Protein AF-0000000082218417 (afdb_homodimer)

Structure (mmCIF, N/CA/C/O backbone):
data_AF-0000000082218417-model_v1
#
loop_
_entity.id
_entity.type
_entity.pdbx_description
1 polymer 'FBD domain'
#
loop_
_atom_site.group_PDB
_atom_site.id
_atom_site.type_symbol
_atom_site.label_atom_id
_atom_site.label_alt_id
_atom_site.label_comp_id
_atom_site.label_asym_id
_atom_site.label_entity_id
_atom_site.label_seq_id
_atom_site.pdbx_PDB_ins_code
_atom_site.Cartn_x
_atom_site.Cartn_y
_atom_site.Cartn_z
_atom_site.occupancy
_atom_site.B_iso_or_equiv
_atom_site.auth_seq_id
_atom_site.auth_comp_id
_atom_site.auth_asym_id
_atom_site.auth_atom_id
_atom_site.pdbx_PDB_model_num
ATOM 1 N N . MET A 1 1 ? -57.031 13.289 -35.5 1 24.8 1 MET A N 1
ATOM 2 C CA . MET A 1 1 ? -57.188 12.453 -34.312 1 24.8 1 MET A CA 1
ATOM 3 C C . MET A 1 1 ? -55.875 11.711 -34 1 24.8 1 MET A C 1
ATOM 5 O O . MET A 1 1 ? -55.656 10.617 -34.531 1 24.8 1 MET A O 1
ATOM 9 N N . GLU A 1 2 ? -54.656 12.328 -33.906 1 25.5 2 GLU A N 1
ATOM 10 C CA . GLU A 1 2 ? -53.219 12.023 -33.969 1 25.5 2 GLU A CA 1
ATOM 11 C C . GLU A 1 2 ? -52.781 11.312 -32.688 1 25.5 2 GLU A C 1
ATOM 13 O O . GLU A 1 2 ? -52.75 11.922 -31.609 1 25.5 2 GLU A O 1
ATOM 18 N N . GLN A 1 3 ? -53.156 10.023 -32.406 1 28.62 3 GLN A N 1
ATOM 19 C CA . GLN A 1 3 ? -52.812 9.117 -31.312 1 28.62 3 GLN A CA 1
ATOM 20 C C . GLN A 1 3 ? -51.281 8.969 -31.188 1 28.62 3 GLN A C 1
ATOM 22 O O . GLN A 1 3 ? -50.656 8.273 -32 1 28.62 3 GLN A O 1
ATOM 27 N N . LYS A 1 4 ? -50.562 10.062 -30.766 1 30.03 4 LYS A N 1
ATOM 28 C CA . LYS A 1 4 ? -49.125 10.117 -30.547 1 30.03 4 LYS A CA 1
ATOM 29 C C . LYS A 1 4 ? -48.656 8.961 -29.656 1 30.03 4 LYS A C 1
ATOM 31 O O . LYS A 1 4 ? -49.156 8.797 -28.547 1 30.03 4 LYS A O 1
ATOM 36 N N . PHE A 1 5 ? -48.062 7.816 -30.172 1 25.52 5 PHE A N 1
ATOM 37 C CA . PHE A 1 5 ? -47.5 6.605 -29.609 1 25.52 5 PHE A CA 1
ATOM 38 C C . PHE A 1 5 ? -46.5 6.945 -28.484 1 25.52 5 PHE A C 1
ATOM 40 O O . PHE A 1 5 ? -45.438 7.492 -28.734 1 25.52 5 PHE A O 1
ATOM 47 N N . LYS A 1 6 ? -46.906 7.457 -27.25 1 28.84 6 LYS A N 1
ATOM 48 C CA . LYS A 1 6 ? -46.312 7.629 -25.922 1 28.84 6 LYS A CA 1
ATOM 49 C C . LYS A 1 6 ? -45.5 6.406 -25.531 1 28.84 6 LYS A C 1
ATOM 51 O O . LYS A 1 6 ? -45.875 5.68 -24.609 1 28.84 6 LYS A O 1
ATOM 56 N N . THR A 1 7 ? -45 5.523 -26.375 1 29.89 7 THR A N 1
ATOM 57 C CA . THR A 1 7 ? -44.25 4.289 -26.125 1 29.89 7 THR A CA 1
ATOM 58 C C . THR A 1 7 ? -42.969 4.57 -25.344 1 29.89 7 THR A C 1
ATOM 60 O O . THR A 1 7 ? -42.281 3.643 -24.922 1 29.89 7 THR A O 1
ATOM 63 N N . ASP A 1 8 ? -42.219 5.668 -25.5 1 31.23 8 ASP A N 1
ATOM 64 C CA . ASP A 1 8 ? -40.75 5.867 -25.406 1 31.23 8 ASP A CA 1
ATOM 65 C C . ASP A 1 8 ? -40.281 5.863 -23.953 1 31.23 8 ASP A C 1
ATOM 67 O O . ASP A 1 8 ? -39.094 5.738 -23.688 1 31.23 8 ASP A O 1
ATOM 71 N N . ALA A 1 9 ? -40.844 6.617 -23.094 1 34.03 9 ALA A N 1
ATOM 72 C CA . ALA A 1 9 ? -40.281 7.102 -21.828 1 34.03 9 ALA A CA 1
ATOM 73 C C . ALA A 1 9 ? -40.031 5.949 -20.859 1 34.03 9 ALA A C 1
ATOM 75 O O . ALA A 1 9 ? -39.281 6.09 -19.906 1 34.03 9 ALA A O 1
ATOM 76 N N . MET A 1 10 ? -40.906 4.965 -20.703 1 33.59 10 MET A N 1
ATOM 77 C CA . MET A 1 10 ? -40.969 4.051 -19.562 1 33.59 10 MET A CA 1
ATOM 78 C C . MET A 1 10 ? -39.812 3.047 -19.625 1 33.59 10 MET A C 1
ATOM 80 O O . MET A 1 10 ? -39.875 1.979 -19.016 1 33.59 10 MET A O 1
ATOM 84 N N . ASN A 1 11 ? -39 3.033 -20.594 1 35.34 11 ASN A N 1
ATOM 85 C CA . ASN A 1 11 ? -37.938 2.027 -20.531 1 35.34 11 ASN A CA 1
ATOM 86 C C . ASN A 1 11 ? -37.344 1.917 -19.125 1 35.34 11 ASN A C 1
ATOM 88 O O . ASN A 1 11 ? -36.562 2.76 -18.703 1 35.34 11 ASN A O 1
ATOM 92 N N . GLU A 1 12 ? -38.125 1.544 -18.188 1 38.75 12 GLU A N 1
ATOM 93 C CA . GLU A 1 12 ? -37.938 1.22 -16.781 1 38.75 12 GLU A CA 1
ATOM 94 C C . GLU A 1 12 ? -36.594 0.548 -16.531 1 38.75 12 GLU A C 1
ATOM 96 O O . GLU A 1 12 ? -36.25 -0.435 -17.203 1 38.75 12 GLU A O 1
ATOM 101 N N . ASP A 1 13 ? -35.562 1.239 -16.297 1 44.47 13 ASP A N 1
ATOM 102 C CA . ASP A 1 13 ? -34.281 0.757 -15.859 1 44.47 13 ASP A CA 1
ATOM 103 C C . ASP A 1 13 ? -34.406 -0.508 -15.016 1 44.47 13 ASP A C 1
ATOM 105 O O . ASP A 1 13 ? -34.688 -0.434 -13.812 1 44.47 13 ASP A O 1
ATOM 109 N N . ARG A 1 14 ? -35.031 -1.598 -15.516 1 49.56 14 ARG A N 1
ATOM 110 C CA . ARG A 1 14 ? -35.188 -2.939 -14.969 1 49.56 14 ARG A CA 1
ATOM 111 C C . ARG A 1 14 ? -33.938 -3.373 -14.195 1 49.56 14 ARG A C 1
ATOM 113 O O . ARG A 1 14 ? -34.031 -4.195 -13.281 1 49.56 14 ARG A O 1
ATOM 120 N N . ILE A 1 15 ? -32.875 -2.977 -14.625 1 54.5 15 ILE A N 1
ATOM 121 C CA . ILE A 1 15 ? -31.656 -3.438 -13.969 1 54.5 15 ILE A CA 1
ATOM 122 C C . ILE A 1 15 ? -31.547 -2.816 -12.578 1 54.5 15 ILE A C 1
ATOM 124 O O . ILE A 1 15 ? -31.125 -3.477 -11.625 1 54.5 15 ILE A O 1
ATOM 128 N N . SER A 1 16 ? -32.094 -1.585 -12.469 1 54.25 16 SER A N 1
ATOM 129 C CA . SER A 1 16 ? -32.031 -0.884 -11.188 1 54.25 16 SER A CA 1
ATOM 130 C C . SER A 1 16 ? -32.938 -1.529 -10.148 1 54.25 16 SER A C 1
ATOM 132 O O . SER A 1 16 ? -32.719 -1.353 -8.945 1 54.25 16 SER A O 1
ATOM 134 N N . ASP A 1 17 ? -33.906 -2.381 -10.664 1 57.41 17 ASP A N 1
ATOM 135 C CA . ASP A 1 17 ? -34.812 -2.998 -9.711 1 57.41 17 ASP A CA 1
ATOM 136 C C . ASP A 1 17 ? -34.344 -4.383 -9.297 1 57.41 17 ASP A C 1
ATOM 138 O O . ASP A 1 17 ? -35 -5.082 -8.531 1 57.41 17 ASP A O 1
ATOM 142 N N . LEU A 1 18 ? -33.281 -4.762 -9.828 1 57.91 18 LEU A N 1
ATOM 143 C CA . LEU A 1 18 ? -32.75 -6.07 -9.461 1 57.91 18 LEU A CA 1
ATOM 144 C C . LEU A 1 18 ? -32.188 -6.047 -8.047 1 57.91 18 LEU A C 1
ATOM 146 O O . LEU A 1 18 ? -31.688 -5.016 -7.59 1 57.91 18 LEU A O 1
ATOM 150 N N . PRO A 1 19 ? -32.562 -7.266 -7.348 1 63.53 19 PRO A N 1
ATOM 151 C CA . PRO A 1 19 ? -31.953 -7.348 -6.012 1 63.53 19 PRO A CA 1
ATOM 152 C C . PRO A 1 19 ? -30.453 -7.09 -6.02 1 63.53 19 PRO A C 1
ATOM 154 O O . PRO A 1 19 ? -29.781 -7.387 -7.008 1 63.53 19 PRO A O 1
ATOM 157 N N . ASP A 1 20 ? -29.984 -6.477 -4.965 1 66.56 20 ASP A N 1
ATOM 158 C CA . ASP A 1 20 ? -28.578 -6.09 -4.824 1 66.56 20 ASP A CA 1
ATOM 159 C C . ASP A 1 20 ? -27.656 -7.273 -5.098 1 66.56 20 ASP A C 1
ATOM 161 O O . ASP A 1 20 ? -26.609 -7.113 -5.727 1 66.56 20 ASP A O 1
ATOM 165 N N . ALA A 1 21 ? -28.156 -8.438 -4.703 1 66.5 21 ALA A N 1
ATOM 166 C CA . ALA A 1 21 ? -27.312 -9.617 -4.875 1 66.5 21 ALA A CA 1
ATOM 167 C C . ALA A 1 21 ? -27.094 -9.93 -6.352 1 66.5 21 ALA A C 1
ATOM 169 O O . ALA A 1 21 ? -26 -10.305 -6.758 1 66.5 21 ALA A O 1
ATOM 170 N N . LEU A 1 22 ? -28.094 -9.797 -7.016 1 63 22 LEU A N 1
ATOM 171 C CA . LEU A 1 22 ? -28 -10.086 -8.445 1 63 22 LEU A CA 1
ATOM 172 C C . LEU A 1 22 ? -27.203 -9 -9.164 1 63 22 LEU A C 1
ATOM 174 O O . LEU A 1 22 ? -26.406 -9.297 -10.055 1 63 22 LEU A O 1
ATOM 178 N N . LEU A 1 23 ? -27.484 -7.812 -8.797 1 66.75 23 LEU A N 1
ATOM 179 C CA . LEU A 1 23 ? -26.75 -6.707 -9.406 1 66.75 23 LEU A CA 1
ATOM 180 C C . LEU A 1 23 ? -25.25 -6.84 -9.148 1 66.75 23 LEU A C 1
ATOM 182 O O . LEU A 1 23 ? -24.438 -6.586 -10.039 1 66.75 23 LEU A O 1
ATOM 186 N N . LEU A 1 24 ? -25.016 -7.344 -8.039 1 67.69 24 LEU A N 1
ATOM 187 C CA . LEU A 1 24 ? -23.625 -7.543 -7.668 1 67.69 24 LEU A CA 1
ATOM 188 C C . LEU A 1 24 ? -22.984 -8.617 -8.531 1 67.69 24 LEU A C 1
ATOM 190 O O . LEU A 1 24 ? -21.812 -8.492 -8.93 1 67.69 24 LEU A O 1
ATOM 194 N N . HIS A 1 25 ? -23.75 -9.578 -8.836 1 66.94 25 HIS A N 1
ATOM 195 C CA . HIS A 1 25 ? -23.25 -10.656 -9.68 1 66.94 25 HIS A CA 1
ATOM 196 C C . HIS A 1 25 ? -22.969 -10.156 -11.094 1 66.94 25 HIS A C 1
ATOM 198 O O . HIS A 1 25 ? -21.953 -10.516 -11.695 1 66.94 25 HIS A O 1
ATOM 204 N N . ILE A 1 26 ? -23.797 -9.32 -11.523 1 61 26 ILE A N 1
ATOM 205 C CA . ILE A 1 26 ? -23.656 -8.758 -12.867 1 61 26 ILE A CA 1
ATOM 206 C C . ILE A 1 26 ? -22.438 -7.832 -12.906 1 61 26 ILE A C 1
ATOM 208 O O . ILE A 1 26 ? -21.609 -7.922 -13.812 1 61 26 ILE A O 1
ATOM 212 N N . LEU A 1 27 ? -22.422 -7.09 -11.906 1 69.94 27 LEU A N 1
ATOM 213 C CA . LEU A 1 27 ? -21.359 -6.094 -11.883 1 69.94 27 LEU A CA 1
ATOM 214 C C . LEU A 1 27 ? -20 -6.758 -11.695 1 69.94 27 LEU A C 1
ATOM 216 O O . LEU A 1 27 ? -18.984 -6.262 -12.195 1 69.94 27 LEU A O 1
ATOM 220 N N . SER A 1 28 ? -20.062 -7.953 -11.102 1 67.75 28 SER A N 1
ATOM 221 C CA . SER A 1 28 ? -18.828 -8.664 -10.836 1 67.75 28 SER A CA 1
ATOM 222 C C . SER A 1 28 ? -18.25 -9.258 -12.117 1 67.75 28 SER A C 1
ATOM 224 O O . SER A 1 28 ? -17.047 -9.562 -12.18 1 67.75 28 SER A O 1
ATOM 226 N N . SER A 1 29 ? -19.078 -9.359 -13.031 1 65.19 29 SER A N 1
ATOM 227 C CA . SER A 1 29 ? -18.641 -9.938 -14.297 1 65.19 29 SER A CA 1
ATOM 228 C C . SER A 1 29 ? -18.078 -8.875 -15.234 1 65.19 29 SER A C 1
ATOM 230 O O . SER A 1 29 ? -17.484 -9.195 -16.25 1 65.19 29 SER A O 1
ATOM 232 N N . LEU A 1 30 ? -18.25 -7.641 -14.891 1 63.47 30 LEU A N 1
ATOM 233 C CA . LEU A 1 30 ? -17.797 -6.523 -15.719 1 63.47 30 LEU A CA 1
ATOM 234 C C . LEU A 1 30 ? -16.438 -6.035 -15.258 1 63.47 30 LEU A C 1
ATOM 236 O O . LEU A 1 30 ? -16.062 -6.203 -14.094 1 63.47 30 LEU A O 1
ATOM 240 N N . PRO A 1 31 ? -15.734 -5.598 -16.422 1 65.56 31 PRO A N 1
ATOM 241 C CA . PRO A 1 31 ? -14.562 -4.863 -15.953 1 65.56 31 PRO A CA 1
ATOM 242 C C . PRO A 1 31 ? -14.914 -3.791 -14.93 1 65.56 31 PRO A C 1
ATOM 244 O O . PRO A 1 31 ? -15.969 -3.162 -15.023 1 65.56 31 PRO A O 1
ATOM 247 N N . THR A 1 32 ? -14.086 -3.742 -13.93 1 74.31 32 THR A N 1
ATOM 248 C CA . THR A 1 32 ? -14.391 -2.91 -12.766 1 74.31 32 THR A CA 1
ATOM 249 C C . THR A 1 32 ? -14.711 -1.48 -13.195 1 74.31 32 THR A C 1
ATOM 251 O O . THR A 1 32 ? -15.617 -0.851 -12.648 1 74.31 32 THR A O 1
ATOM 254 N N . GLU A 1 33 ? -14 -1.04 -14.18 1 69.69 33 GLU A N 1
ATOM 255 C CA . GLU A 1 33 ? -14.234 0.326 -14.633 1 69.69 33 GLU A CA 1
ATOM 256 C C . GLU A 1 33 ? -15.664 0.496 -15.156 1 69.69 33 GLU A C 1
ATOM 258 O O . GLU A 1 33 ? -16.281 1.535 -14.938 1 69.69 33 GLU A O 1
ATOM 263 N N . ASN A 1 34 ? -16.078 -0.517 -15.805 1 66.75 34 ASN A N 1
ATOM 264 C CA . ASN A 1 34 ? -17.438 -0.494 -16.312 1 66.75 34 ASN A CA 1
ATOM 265 C C . ASN A 1 34 ? -18.453 -0.563 -15.172 1 66.75 34 ASN A C 1
ATOM 267 O O . ASN A 1 34 ? -19.516 0.064 -15.242 1 66.75 34 ASN A O 1
ATOM 271 N N . ALA A 1 35 ? -18.031 -1.313 -14.219 1 69 35 ALA A N 1
ATOM 272 C CA . ALA A 1 35 ? -18.922 -1.4 -13.055 1 69 35 ALA A CA 1
ATOM 273 C C . ALA A 1 35 ? -19.062 -0.044 -12.367 1 69 35 ALA A C 1
ATOM 275 O O . ALA A 1 35 ? -20.156 0.358 -11.992 1 69 35 ALA A O 1
ATOM 276 N N . ILE A 1 36 ? -17.984 0.648 -12.25 1 68.25 36 ILE A N 1
ATOM 277 C CA . ILE A 1 36 ? -17.969 1.965 -11.625 1 68.25 36 ILE A CA 1
ATOM 278 C C . ILE A 1 36 ? -18.812 2.939 -12.445 1 68.25 36 ILE A C 1
ATOM 280 O O . ILE A 1 36 ? -19.547 3.758 -11.891 1 68.25 36 ILE A O 1
ATOM 284 N N . ALA A 1 37 ? -18.641 2.775 -13.711 1 65.75 37 ALA A N 1
ATOM 285 C CA . ALA A 1 37 ? -19.344 3.672 -14.625 1 65.75 37 ALA A CA 1
ATOM 286 C C . ALA A 1 37 ? -20.859 3.557 -14.445 1 65.75 37 ALA A C 1
ATOM 288 O O . ALA A 1 37 ? -21.594 4.5 -14.742 1 65.75 37 ALA A O 1
ATOM 289 N N . THR A 1 38 ? -21.312 2.461 -13.992 1 62.81 38 THR A N 1
ATOM 290 C CA . THR A 1 38 ? -22.734 2.27 -13.797 1 62.81 38 THR A CA 1
ATOM 291 C C . THR A 1 38 ? -23.25 3.131 -12.641 1 62.81 38 THR A C 1
ATOM 293 O O . THR A 1 38 ? -24.469 3.289 -12.469 1 62.81 38 THR A O 1
ATOM 296 N N . SER A 1 39 ? -22.234 3.695 -11.906 1 64.25 39 SER A N 1
ATOM 297 C CA . SER A 1 39 ? -22.625 4.508 -10.758 1 64.25 39 SER A CA 1
ATOM 298 C C . SER A 1 39 ? -23.438 5.727 -11.195 1 64.25 39 SER A C 1
ATOM 300 O O . SER A 1 39 ? -24.156 6.316 -10.398 1 64.25 39 SER A O 1
ATOM 302 N N . VAL A 1 40 ? -23.219 6.074 -12.453 1 60.47 40 VAL A N 1
ATOM 303 C CA . VAL A 1 40 ? -23.922 7.246 -12.984 1 60.47 40 VAL A CA 1
ATOM 304 C C . VAL A 1 40 ? -25.391 6.922 -13.188 1 60.47 40 VAL A C 1
ATOM 306 O O . VAL A 1 40 ? -26.234 7.82 -13.227 1 60.47 40 VAL A O 1
ATOM 309 N N . LEU A 1 41 ? -25.719 5.66 -13.312 1 57.62 41 LEU A N 1
ATOM 310 C CA . LEU A 1 41 ? -27.078 5.254 -13.664 1 57.62 41 LEU A CA 1
ATOM 311 C C . LEU A 1 41 ? -28.031 5.512 -12.508 1 57.62 41 LEU A C 1
ATOM 313 O O . LEU A 1 41 ? -29.156 5.961 -12.719 1 57.62 41 LEU A O 1
ATOM 317 N N . SER A 1 42 ? -27.656 5.129 -11.289 1 60.62 42 SER A N 1
ATOM 318 C CA . SER A 1 42 ? -28.484 5.395 -10.117 1 60.62 42 SER A CA 1
ATOM 319 C C . SER A 1 42 ? -27.641 5.469 -8.844 1 60.62 42 SER A C 1
ATOM 321 O O . SER A 1 42 ? -26.484 5.023 -8.828 1 60.62 42 SER A O 1
ATOM 323 N N . ARG A 1 43 ? -28.047 6.137 -7.855 1 64.62 43 ARG A N 1
ATOM 324 C CA . ARG A 1 43 ? -27.406 6.242 -6.547 1 64.62 43 ARG A CA 1
ATOM 325 C C . ARG A 1 43 ? -27.156 4.859 -5.949 1 64.62 43 ARG A C 1
ATOM 327 O O . ARG A 1 43 ? -26.156 4.652 -5.25 1 64.62 43 ARG A O 1
ATOM 334 N N . ARG A 1 44 ? -28.062 4.016 -6.348 1 64.56 44 ARG A N 1
ATOM 335 C CA . ARG A 1 44 ? -27.953 2.654 -5.836 1 64.56 44 ARG A CA 1
ATOM 336 C C . ARG A 1 44 ? -26.688 1.974 -6.371 1 64.56 44 ARG A C 1
ATOM 338 O O . ARG A 1 44 ? -26 1.272 -5.633 1 64.56 44 ARG A O 1
ATOM 345 N N . TRP A 1 45 ? -26.484 2.404 -7.535 1 62.34 45 TRP A N 1
ATOM 346 C CA . TRP A 1 45 ? -25.359 1.771 -8.203 1 62.34 45 TRP A CA 1
ATOM 347 C C . TRP A 1 45 ? -24.031 2.262 -7.613 1 62.34 45 TRP A C 1
ATOM 349 O O . TRP A 1 45 ? -23.047 1.528 -7.598 1 62.34 45 TRP A O 1
ATOM 359 N N . ARG A 1 46 ? -24.016 3.371 -7.07 1 64.75 46 ARG A N 1
ATOM 360 C CA . ARG A 1 46 ? -22.812 3.961 -6.504 1 64.75 46 ARG A CA 1
ATOM 361 C C . ARG A 1 46 ? -22.344 3.176 -5.281 1 64.75 46 ARG A C 1
ATOM 363 O O . ARG A 1 46 ? -21.141 2.98 -5.09 1 64.75 46 ARG A O 1
ATOM 370 N N . SER A 1 47 ? -23.297 2.738 -4.676 1 70.75 47 SER A N 1
ATOM 371 C CA . SER A 1 47 ? -22.922 1.996 -3.477 1 70.75 47 SER A CA 1
ATOM 372 C C . SER A 1 47 ? -22.625 0.533 -3.797 1 70.75 47 SER A C 1
ATOM 374 O O . SER A 1 47 ? -21.859 -0.123 -3.096 1 70.75 47 SER A O 1
ATOM 376 N N . LEU A 1 48 ? -23.172 0.092 -4.848 1 71.56 48 LEU A N 1
ATOM 377 C CA . LEU A 1 48 ? -23.141 -1.341 -5.117 1 71.56 48 LEU A CA 1
ATOM 378 C C . LEU A 1 48 ? -21.75 -1.768 -5.602 1 71.56 48 LEU A C 1
ATOM 380 O O . LEU A 1 48 ? -21.281 -2.85 -5.254 1 71.56 48 LEU A O 1
ATOM 384 N N . TRP A 1 49 ? -21.203 -0.893 -6.262 1 73.38 49 TRP A N 1
ATOM 385 C CA . TRP A 1 49 ? -19.922 -1.342 -6.816 1 73.38 49 TRP A CA 1
ATOM 386 C C . TRP A 1 49 ? -18.875 -1.503 -5.723 1 73.38 49 TRP A C 1
ATOM 388 O O . TRP A 1 49 ? -17.969 -2.336 -5.832 1 73.38 49 TRP A O 1
ATOM 398 N N . THR A 1 50 ? -18.984 -0.734 -4.707 1 79.31 50 THR A N 1
ATOM 399 C CA . THR A 1 50 ? -18.016 -0.811 -3.617 1 79.31 50 THR A CA 1
ATOM 400 C C . THR A 1 50 ? -18.125 -2.15 -2.895 1 79.31 50 THR A C 1
ATOM 402 O O . THR A 1 50 ? -17.234 -2.523 -2.131 1 79.31 50 THR A O 1
ATOM 405 N N . MET A 1 51 ? -19.172 -2.92 -3.244 1 81.31 51 MET A N 1
ATOM 406 C CA . MET A 1 51 ? -19.422 -4.191 -2.576 1 81.31 51 MET A CA 1
ATOM 407 C C . MET A 1 51 ? -19.031 -5.363 -3.469 1 81.31 51 MET A C 1
ATOM 409 O O . MET A 1 51 ? -19.281 -6.523 -3.129 1 81.31 51 MET A O 1
ATOM 413 N N . LEU A 1 52 ? -18.359 -5.102 -4.523 1 82.88 52 LEU A N 1
ATOM 414 C CA . LEU A 1 52 ? -17.938 -6.148 -5.449 1 82.88 52 LEU A CA 1
ATOM 415 C C . LEU A 1 52 ? -16.812 -6.988 -4.852 1 82.88 52 LEU A C 1
ATOM 417 O O . LEU A 1 52 ? -15.773 -6.457 -4.477 1 82.88 52 LEU A O 1
ATOM 421 N N . PRO A 1 53 ? -17.062 -8.273 -4.781 1 86.69 53 PRO A N 1
ATOM 422 C CA . PRO A 1 53 ? -16 -9.109 -4.203 1 86.69 53 PRO A CA 1
ATOM 423 C C . PRO A 1 53 ? -14.867 -9.383 -5.18 1 86.69 53 PRO A C 1
ATOM 425 O O . PRO A 1 53 ? -13.766 -9.758 -4.766 1 86.69 53 PRO A O 1
ATOM 428 N N . LYS A 1 54 ? -15.188 -9.258 -6.469 1 88.94 54 LYS A N 1
ATOM 429 C CA . LYS A 1 54 ? -14.188 -9.477 -7.508 1 88.94 54 LYS A CA 1
ATOM 430 C C . LYS A 1 54 ? -13.898 -8.18 -8.273 1 88.94 54 LYS A C 1
ATOM 432 O O . LYS A 1 54 ? -14.812 -7.539 -8.781 1 88.94 54 LYS A O 1
ATOM 437 N N . LEU A 1 55 ? -12.617 -7.844 -8.312 1 89.81 55 LEU A N 1
ATOM 438 C CA . LEU A 1 55 ? -12.219 -6.629 -9.016 1 89.81 55 LEU A CA 1
ATOM 439 C C . LEU A 1 55 ? -11.25 -6.949 -10.148 1 89.81 55 LEU A C 1
ATOM 441 O O . LEU A 1 55 ? -10.375 -7.809 -10 1 89.81 55 LEU A O 1
ATOM 445 N N . LYS A 1 56 ? -11.5 -6.367 -11.297 1 89.5 56 LYS A N 1
ATOM 446 C CA . LYS A 1 56 ? -10.641 -6.543 -12.469 1 89.5 56 LYS A CA 1
ATOM 447 C C . LYS A 1 56 ? -10.312 -5.203 -13.117 1 89.5 56 LYS A C 1
ATOM 449 O O . LYS A 1 56 ? -11.219 -4.422 -13.43 1 89.5 56 LYS A O 1
ATOM 454 N N . PHE A 1 57 ? -9.016 -4.93 -13.281 1 89.56 57 PHE A N 1
ATOM 455 C CA . PHE A 1 57 ? -8.555 -3.707 -13.93 1 89.56 57 PHE A CA 1
ATOM 456 C C . PHE A 1 57 ? -7.633 -4.027 -15.102 1 89.56 57 PHE A C 1
ATOM 458 O O . PHE A 1 57 ? -6.812 -4.945 -15.016 1 89.56 57 PHE A O 1
ATOM 465 N N . ASP A 1 58 ? -7.785 -3.314 -16.172 1 87.06 58 ASP A N 1
ATOM 466 C CA . ASP A 1 58 ? -6.961 -3.479 -17.359 1 87.06 58 ASP A CA 1
ATOM 467 C C . ASP A 1 58 ? -6.512 -2.125 -17.906 1 87.06 58 ASP A C 1
ATOM 469 O O . ASP A 1 58 ? -7.336 -1.333 -18.375 1 87.06 58 ASP A O 1
ATOM 473 N N . SER A 1 59 ? -5.199 -1.885 -17.828 1 83.06 59 SER A N 1
ATOM 474 C CA . SER A 1 59 ? -4.664 -0.591 -18.25 1 83.06 59 SER A CA 1
ATOM 475 C C . SER A 1 59 ? -4.812 -0.389 -19.75 1 83.06 59 SER A C 1
ATOM 477 O O . SER A 1 59 ? -4.73 0.738 -20.234 1 83.06 59 SER A O 1
ATOM 479 N N . ASN A 1 60 ? -4.898 -1.431 -20.484 1 73.75 60 ASN A N 1
ATOM 480 C CA . ASN A 1 60 ? -5.082 -1.322 -21.938 1 73.75 60 ASN A CA 1
ATOM 481 C C . ASN A 1 60 ? -6.535 -1.021 -22.281 1 73.75 60 ASN A C 1
ATOM 483 O O . ASN A 1 60 ? -6.84 -0.662 -23.422 1 73.75 60 ASN A O 1
ATOM 487 N N . PHE A 1 61 ? -7.391 -1.275 -21.234 1 60.22 61 PHE A N 1
ATOM 488 C CA . PHE A 1 61 ? -8.805 -1.1 -21.531 1 60.22 61 PHE A CA 1
ATOM 489 C C . PHE A 1 61 ? -9.25 0.331 -21.234 1 60.22 61 PHE A C 1
ATOM 491 O O . PHE A 1 61 ? -9.117 0.811 -20.109 1 60.22 61 PHE A O 1
ATOM 498 N N . ASN A 1 62 ? -9.234 1.329 -22.109 1 52.22 62 ASN A N 1
ATOM 499 C CA . ASN A 1 62 ? -9.844 2.639 -21.906 1 52.22 62 ASN A CA 1
ATOM 500 C C . ASN A 1 62 ? -11.281 2.676 -22.422 1 52.22 62 ASN A C 1
ATOM 502 O O . ASN A 1 62 ? -11.508 2.682 -23.625 1 52.22 62 ASN A O 1
ATOM 506 N N . PRO A 1 63 ? -12.289 2.299 -21.562 1 48.5 63 PRO A N 1
ATOM 507 C CA . PRO A 1 63 ? -13.625 2.27 -22.156 1 48.5 63 PRO A CA 1
ATOM 508 C C . PRO A 1 63 ? -13.945 3.533 -22.953 1 48.5 63 PRO A C 1
ATOM 510 O O . PRO A 1 63 ? -14.734 3.486 -23.906 1 48.5 63 PRO A O 1
ATOM 513 N N . VAL A 1 64 ? -13.836 4.707 -22.203 1 43.88 64 VAL A N 1
ATOM 514 C CA . VAL A 1 64 ? -14.375 5.91 -22.844 1 43.88 64 VAL A CA 1
ATOM 515 C C . VAL A 1 64 ? -13.492 6.316 -24.016 1 43.88 64 VAL A C 1
ATOM 517 O O . VAL A 1 64 ? -13.992 6.77 -25.047 1 43.88 64 VAL A O 1
ATOM 520 N N . PHE A 1 65 ? -12.18 6.684 -23.672 1 43.41 65 PHE A N 1
ATOM 521 C CA . PHE A 1 65 ? -11.422 7.379 -24.703 1 43.41 65 PHE A CA 1
ATOM 522 C C . PHE A 1 65 ? -10.773 6.379 -25.656 1 43.41 65 PHE A C 1
ATOM 524 O O . PHE A 1 65 ? -10.297 5.324 -25.234 1 43.41 65 PHE A O 1
ATOM 531 N N . ASP A 1 66 ? -11.383 6.152 -26.781 1 40.88 66 ASP A N 1
ATOM 532 C CA . ASP A 1 66 ? -10.781 5.523 -27.953 1 40.88 66 ASP A CA 1
ATOM 533 C C . ASP A 1 66 ? -9.258 5.605 -27.891 1 40.88 66 ASP A C 1
ATOM 535 O O . ASP A 1 66 ? -8.57 5.309 -28.875 1 40.88 66 ASP A O 1
ATOM 539 N N . ASP A 1 67 ? -8.609 6.637 -27.281 1 42.44 67 ASP A N 1
ATOM 540 C CA . ASP A 1 67 ? -7.172 6.848 -27.391 1 42.44 67 ASP A CA 1
ATOM 541 C C . ASP A 1 67 ? -6.402 5.883 -26.5 1 42.44 67 ASP A C 1
ATOM 543 O O . ASP A 1 67 ? -6.816 5.613 -25.375 1 42.44 67 ASP A O 1
ATOM 547 N N . ASP A 1 68 ? -5.715 4.977 -27.016 1 49.78 68 ASP A N 1
ATOM 548 C CA . ASP A 1 68 ? -4.789 3.893 -26.703 1 49.78 68 ASP A CA 1
ATOM 549 C C . ASP A 1 68 ? -4.031 4.188 -25.406 1 49.78 68 ASP A C 1
ATOM 551 O O . ASP A 1 68 ? -3.281 3.34 -24.922 1 49.78 68 ASP A O 1
ATOM 555 N N . ASN A 1 69 ? -3.871 5.555 -24.938 1 54.69 69 ASN A N 1
ATOM 556 C CA . ASN A 1 69 ? -2.85 5.773 -23.922 1 54.69 69 ASN A CA 1
ATOM 557 C C . ASN A 1 69 ? -3.459 6.27 -22.625 1 54.69 69 ASN A C 1
ATOM 559 O O . ASN A 1 69 ? -3.625 7.473 -22.422 1 54.69 69 ASN A O 1
ATOM 563 N N . ILE A 1 70 ? -4.266 5.465 -21.953 1 60.75 70 ILE A N 1
ATOM 564 C CA . ILE A 1 70 ? -4.641 5.93 -20.625 1 60.75 70 ILE A CA 1
ATOM 565 C C . ILE A 1 70 ? -3.404 6.434 -19.891 1 60.75 70 ILE A C 1
ATOM 567 O O . ILE A 1 70 ? -2.355 5.785 -19.906 1 60.75 70 ILE A O 1
ATOM 571 N N . ASP A 1 71 ? -3.463 7.555 -19.469 1 74.12 71 ASP A N 1
ATOM 572 C CA . ASP A 1 71 ? -2.432 8.094 -18.594 1 74.12 71 ASP A CA 1
ATOM 573 C C . ASP A 1 71 ? -2.152 7.152 -17.422 1 74.12 71 ASP A C 1
ATOM 575 O O . ASP A 1 71 ? -3.064 6.789 -16.672 1 74.12 71 ASP A O 1
ATOM 579 N N . PRO A 1 72 ? -0.99 6.547 -17.422 1 78.5 72 PRO A N 1
ATOM 580 C CA . PRO A 1 72 ? -0.625 5.586 -16.375 1 78.5 72 PRO A CA 1
ATOM 581 C C . PRO A 1 72 ? -0.926 6.098 -14.977 1 78.5 72 PRO A C 1
ATOM 583 O O . PRO A 1 72 ? -1.29 5.312 -14.094 1 78.5 72 PRO A O 1
ATOM 586 N N . THR A 1 73 ? -0.851 7.359 -14.805 1 79.56 73 THR A N 1
ATOM 587 C CA . THR A 1 73 ? -1.103 7.922 -13.484 1 79.56 73 THR A CA 1
ATOM 588 C C . THR A 1 73 ? -2.59 7.863 -13.148 1 79.56 73 THR A C 1
ATOM 590 O O . THR A 1 73 ? -2.961 7.59 -12 1 79.56 73 THR A O 1
ATOM 593 N N . MET A 1 74 ? -3.352 8.125 -14.164 1 80.31 74 MET A N 1
ATOM 594 C CA . MET A 1 74 ? -4.797 8.078 -13.953 1 80.31 74 MET A CA 1
ATOM 595 C C . MET A 1 74 ? -5.262 6.656 -13.664 1 80.31 74 MET A C 1
ATOM 597 O O . MET A 1 74 ? -6.156 6.445 -12.844 1 80.31 74 MET A O 1
ATOM 601 N N . PHE A 1 75 ? -4.719 5.766 -14.484 1 86.06 75 PHE A N 1
ATOM 602 C CA . PHE A 1 75 ? -5.035 4.363 -14.242 1 86.06 75 PHE A CA 1
ATOM 603 C C . PHE A 1 75 ? -4.719 3.975 -12.805 1 86.06 75 PHE A C 1
ATOM 605 O O . PHE A 1 75 ? -5.543 3.355 -12.125 1 86.06 75 PHE A O 1
ATOM 612 N N . SER A 1 76 ? -3.539 4.32 -12.336 1 89.38 76 SER A N 1
ATOM 613 C CA . SER A 1 76 ? -3.092 3.98 -10.992 1 89.38 76 SER A CA 1
ATOM 614 C C . SER A 1 76 ? -4 4.602 -9.938 1 89.38 76 SER A C 1
ATOM 616 O O . SER A 1 76 ? -4.32 3.965 -8.93 1 89.38 76 SER A O 1
ATOM 618 N N . GLU A 1 77 ? -4.414 5.812 -10.141 1 85.88 77 GLU A N 1
ATOM 619 C CA . GLU A 1 77 ? -5.297 6.5 -9.203 1 85.88 77 GLU A CA 1
ATOM 620 C C . GLU A 1 77 ? -6.66 5.816 -9.117 1 85.88 77 GLU A C 1
ATOM 622 O O . GLU A 1 77 ? -7.234 5.695 -8.039 1 85.88 77 GLU A O 1
ATOM 627 N N . ASN A 1 78 ? -7.129 5.414 -10.234 1 85.5 78 ASN A N 1
ATOM 628 C CA . ASN A 1 78 ? -8.43 4.742 -10.281 1 85.5 78 ASN A CA 1
ATOM 629 C C . ASN A 1 78 ? -8.398 3.414 -9.531 1 85.5 78 ASN A C 1
ATOM 631 O O . ASN A 1 78 ? -9.344 3.078 -8.812 1 85.5 78 ASN A O 1
ATOM 635 N N . VAL A 1 79 ? -7.348 2.676 -9.805 1 90.69 79 VAL A N 1
ATOM 636 C CA . VAL A 1 79 ? -7.203 1.396 -9.125 1 90.69 79 VAL A CA 1
ATOM 637 C C . VAL A 1 79 ? -7.172 1.619 -7.609 1 90.69 79 VAL A C 1
ATOM 639 O O . VAL A 1 79 ? -7.93 0.993 -6.867 1 90.69 79 VAL A O 1
ATOM 642 N N . TYR A 1 80 ? -6.359 2.561 -7.223 1 93 80 TYR A N 1
ATOM 643 C CA . TYR A 1 80 ? -6.195 2.816 -5.793 1 93 80 TYR A CA 1
ATOM 644 C C . TYR A 1 80 ? -7.504 3.295 -5.176 1 93 80 TYR A C 1
ATOM 646 O O . TYR A 1 80 ? -7.906 2.818 -4.109 1 93 80 TYR A O 1
ATOM 654 N N . LYS A 1 81 ? -8.109 4.234 -5.797 1 87.62 81 LYS A N 1
ATOM 655 C CA . LYS A 1 81 ? -9.359 4.785 -5.281 1 87.62 81 LYS A CA 1
ATOM 656 C C . LYS A 1 81 ? -10.422 3.699 -5.129 1 87.62 81 LYS A C 1
ATOM 658 O O . LYS A 1 81 ? -11.133 3.658 -4.125 1 87.62 81 LYS A O 1
ATOM 663 N N . THR A 1 82 ? -10.523 2.846 -6.113 1 87.94 82 THR A N 1
ATOM 664 C CA . THR A 1 82 ? -11.5 1.761 -6.078 1 87.94 82 THR A CA 1
ATOM 665 C C . THR A 1 82 ? -11.227 0.826 -4.902 1 87.94 82 THR A C 1
ATOM 667 O O . THR A 1 82 ? -12.148 0.422 -4.195 1 87.94 82 THR A O 1
ATOM 670 N N . LEU A 1 83 ? -9.945 0.52 -4.727 1 92.75 83 LEU A N 1
ATOM 671 C CA . LEU A 1 83 ? -9.57 -0.361 -3.627 1 92.75 83 LEU A CA 1
ATOM 672 C C . LEU A 1 83 ? -9.852 0.299 -2.281 1 92.75 83 LEU A C 1
ATOM 674 O O . LEU A 1 83 ? -10.258 -0.372 -1.328 1 92.75 83 LEU A O 1
ATOM 678 N N . SER A 1 84 ? -9.625 1.592 -2.221 1 90.69 84 SER A N 1
ATOM 679 C CA . SER A 1 84 ? -9.836 2.34 -0.985 1 90.69 84 SER A CA 1
ATOM 680 C C . SER A 1 84 ? -11.32 2.43 -0.635 1 90.69 84 SER A C 1
ATOM 682 O O . SER A 1 84 ? -11.68 2.459 0.542 1 90.69 84 SER A O 1
ATOM 684 N N . LEU A 1 85 ? -12.164 2.422 -1.666 1 86.69 85 LEU A N 1
ATOM 685 C CA . LEU A 1 85 ? -13.602 2.578 -1.471 1 86.69 85 LEU A CA 1
ATOM 686 C C . LEU A 1 85 ? -14.273 1.225 -1.27 1 86.69 85 LEU A C 1
ATOM 688 O O . LEU A 1 85 ? -15.445 1.158 -0.886 1 86.69 85 LEU A O 1
ATOM 692 N N . HIS A 1 86 ? -13.492 0.217 -1.442 1 87.38 86 HIS A N 1
ATOM 693 C CA . HIS A 1 86 ? -14.023 -1.138 -1.359 1 87.38 86 HIS A CA 1
ATOM 694 C C . HIS A 1 86 ? -14.57 -1.431 0.034 1 87.38 86 HIS A C 1
ATOM 696 O O . HIS A 1 86 ? -13.883 -1.205 1.034 1 87.38 86 HIS A O 1
ATOM 702 N N . LYS A 1 87 ? -15.836 -1.948 0.12 1 82.44 87 LYS A N 1
ATOM 703 C CA . LYS A 1 87 ? -16.5 -2.148 1.407 1 82.44 87 LYS A CA 1
ATOM 704 C C . LYS A 1 87 ? -16.969 -3.588 1.562 1 82.44 87 LYS A C 1
ATOM 706 O O . LYS A 1 87 ? -17.547 -3.949 2.59 1 82.44 87 LYS A O 1
ATOM 711 N N . ALA A 1 88 ? -16.734 -4.355 0.583 1 82.12 88 ALA A N 1
ATOM 712 C CA . ALA A 1 88 ? -17.156 -5.75 0.698 1 82.12 88 ALA A CA 1
ATOM 713 C C . ALA A 1 88 ? -16.453 -6.438 1.867 1 82.12 88 ALA A C 1
ATOM 715 O O . ALA A 1 88 ? -15.312 -6.102 2.201 1 82.12 88 ALA A O 1
ATOM 716 N N . PRO A 1 89 ? -17.141 -7.332 2.496 1 83.56 89 PRO A N 1
ATOM 717 C CA . PRO A 1 89 ? -16.547 -8.031 3.631 1 83.56 89 PRO A CA 1
ATOM 718 C C . PRO A 1 89 ? -15.258 -8.766 3.258 1 83.56 89 PRO A C 1
ATOM 720 O O . PRO A 1 89 ? -14.32 -8.82 4.059 1 83.56 89 PRO A O 1
ATOM 723 N N . VAL A 1 90 ? -15.328 -9.312 2.057 1 85.81 90 VAL A N 1
ATOM 724 C CA . VAL A 1 90 ? -14.148 -10.047 1.605 1 85.81 90 VAL A CA 1
ATOM 725 C C . VAL A 1 90 ? -13.797 -9.617 0.183 1 85.81 90 VAL A C 1
ATOM 727 O O . VAL A 1 90 ? -14.672 -9.5 -0.676 1 85.81 90 VAL A O 1
ATOM 730 N N . LEU A 1 91 ? -12.555 -9.281 -0.023 1 93.5 91 LEU A N 1
ATOM 731 C CA . LEU A 1 91 ? -12.047 -9.109 -1.381 1 93.5 91 LEU A CA 1
ATOM 732 C C . LEU A 1 91 ? -11.609 -10.445 -1.968 1 93.5 91 LEU A C 1
ATOM 734 O O . LEU A 1 91 ? -10.484 -10.891 -1.73 1 93.5 91 LEU A O 1
ATOM 738 N N . GLU A 1 92 ? -12.5 -11.062 -2.699 1 94.19 92 GLU A N 1
ATOM 739 C CA . GLU A 1 92 ? -12.281 -12.43 -3.168 1 94.19 92 GLU A CA 1
ATOM 740 C C . GLU A 1 92 ? -11.156 -12.484 -4.199 1 94.19 92 GLU A C 1
ATOM 742 O O . GLU A 1 92 ? -10.312 -13.383 -4.148 1 94.19 92 GLU A O 1
ATOM 747 N N . SER A 1 93 ? -11.25 -11.594 -5.121 1 95.19 93 SER A N 1
ATOM 748 C CA . SER A 1 93 ? -10.203 -11.641 -6.137 1 95.19 93 SER A CA 1
ATOM 749 C C . SER A 1 93 ? -9.891 -10.25 -6.684 1 95.19 93 SER A C 1
ATOM 751 O O . SER A 1 93 ? -10.781 -9.398 -6.75 1 95.19 93 SER A O 1
ATOM 753 N N . LEU A 1 94 ? -8.633 -10.008 -7.008 1 96.5 94 LEU A N 1
ATOM 754 C CA . LEU A 1 94 ? -8.156 -8.812 -7.691 1 96.5 94 LEU A CA 1
ATOM 755 C C . LEU A 1 94 ? -7.312 -9.172 -8.906 1 96.5 94 LEU A C 1
ATOM 757 O O . LEU A 1 94 ? -6.309 -9.883 -8.789 1 96.5 94 LEU A O 1
ATOM 761 N N . HIS A 1 95 ? -7.758 -8.773 -10.07 1 95.44 95 HIS A N 1
ATOM 762 C CA . HIS A 1 95 ? -7.031 -8.977 -11.32 1 95.44 95 HIS A CA 1
ATOM 763 C C . HIS A 1 95 ? -6.512 -7.656 -11.875 1 95.44 95 HIS A C 1
ATOM 765 O O . HIS A 1 95 ? -7.293 -6.75 -12.172 1 95.44 95 HIS A O 1
ATOM 771 N N . LEU A 1 96 ? -5.203 -7.582 -11.984 1 94.88 96 LEU A N 1
ATOM 772 C CA . LEU A 1 96 ? -4.582 -6.367 -12.492 1 94.88 96 LEU A CA 1
ATOM 773 C C . LEU A 1 96 ? -3.799 -6.656 -13.773 1 94.88 96 LEU A C 1
ATOM 775 O O . LEU A 1 96 ? -2.898 -7.496 -13.773 1 94.88 96 LEU A O 1
ATOM 779 N N . SER A 1 97 ? -4.113 -6.055 -14.828 1 92.5 97 SER A N 1
ATOM 780 C CA . SER A 1 97 ? -3.359 -6.07 -16.078 1 92.5 97 SER A CA 1
ATOM 781 C C . SER A 1 97 ? -2.73 -4.711 -16.359 1 92.5 97 SER A C 1
ATOM 783 O O . SER A 1 97 ? -3.439 -3.715 -16.531 1 92.5 97 SER A O 1
ATOM 785 N N . PHE A 1 98 ? -1.396 -4.645 -16.391 1 91.25 98 PHE A N 1
ATOM 786 C CA . PHE A 1 98 ? -0.722 -3.359 -16.531 1 91.25 98 PHE A CA 1
ATOM 787 C C . PHE A 1 98 ? 0.537 -3.498 -17.375 1 91.25 98 PHE A C 1
ATOM 789 O O . PHE A 1 98 ? 0.931 -4.609 -17.734 1 91.25 98 PHE A O 1
ATOM 796 N N . GLU A 1 99 ? 1.148 -2.385 -17.703 1 87.69 99 GLU A N 1
ATOM 797 C CA . GLU A 1 99 ? 2.336 -2.383 -18.547 1 87.69 99 GLU A CA 1
ATOM 798 C C . GLU A 1 99 ? 3.6 -2.641 -17.734 1 87.69 99 GLU A C 1
ATOM 800 O O . GLU A 1 99 ? 3.695 -2.217 -16.578 1 87.69 99 GLU A O 1
ATOM 805 N N . GLY A 1 100 ? 4.574 -3.248 -18.422 1 85.12 100 GLY A N 1
ATOM 806 C CA . GLY A 1 100 ? 5.84 -3.549 -17.781 1 85.12 100 GLY A CA 1
ATOM 807 C C . GLY A 1 100 ? 6.594 -2.309 -17.328 1 85.12 100 GLY A C 1
ATOM 808 O O . GLY A 1 100 ? 7.453 -2.381 -16.453 1 85.12 100 GLY A O 1
ATOM 809 N N . ARG A 1 101 ? 6.262 -1.191 -17.922 1 83.94 101 ARG A N 1
ATOM 810 C CA . ARG A 1 101 ? 6.965 0.042 -17.578 1 83.94 101 ARG A CA 1
ATOM 811 C C . ARG A 1 101 ? 6.324 0.728 -16.375 1 83.94 101 ARG A C 1
ATOM 813 O O . ARG A 1 101 ? 6.785 1.781 -15.938 1 83.94 101 ARG A O 1
ATOM 820 N N . THR A 1 102 ? 5.254 0.139 -15.883 1 86.69 102 THR A N 1
ATOM 821 C CA . THR A 1 102 ? 4.59 0.721 -14.719 1 86.69 102 THR A CA 1
ATOM 822 C C . THR A 1 102 ? 5.547 0.796 -13.531 1 86.69 102 THR A C 1
ATOM 824 O O . THR A 1 102 ? 6.301 -0.144 -13.281 1 86.69 102 THR A O 1
ATOM 827 N N . ASP A 1 103 ? 5.492 1.922 -12.867 1 87.19 103 ASP A N 1
ATOM 828 C CA . ASP A 1 103 ? 6.371 2.143 -11.727 1 87.19 103 ASP A CA 1
ATOM 829 C C . ASP A 1 103 ? 6.102 1.126 -10.617 1 87.19 103 ASP A C 1
ATOM 831 O O . ASP A 1 103 ? 4.945 0.843 -10.297 1 87.19 103 ASP A O 1
ATOM 835 N N . CYS A 1 104 ? 7.148 0.576 -10.047 1 90.56 104 CYS A N 1
ATOM 836 C CA . CYS A 1 104 ? 7.07 -0.388 -8.961 1 90.56 104 CYS A CA 1
ATOM 837 C C . CYS A 1 104 ? 6.328 0.199 -7.766 1 90.56 104 CYS A C 1
ATOM 839 O O . CYS A 1 104 ? 5.676 -0.531 -7.016 1 90.56 104 CYS A O 1
ATOM 841 N N . LEU A 1 105 ? 6.371 1.468 -7.68 1 93.44 105 LEU A N 1
ATOM 842 C CA . LEU A 1 105 ? 5.691 2.152 -6.586 1 93.44 105 LEU A CA 1
ATOM 843 C C . LEU A 1 105 ? 4.184 1.963 -6.676 1 93.44 105 LEU A C 1
ATOM 845 O O . LEU A 1 105 ? 3.533 1.633 -5.68 1 93.44 105 LEU A O 1
ATOM 849 N N . HIS A 1 106 ? 3.664 2.15 -7.824 1 93.62 106 HIS A N 1
ATOM 850 C CA . HIS A 1 106 ? 2.223 2.021 -8.016 1 93.62 106 HIS A CA 1
ATOM 851 C C . HIS A 1 106 ? 1.767 0.582 -7.801 1 93.62 106 HIS A C 1
ATOM 853 O O . HIS A 1 106 ? 0.769 0.336 -7.117 1 93.62 106 HIS A O 1
ATOM 859 N N . VAL A 1 107 ? 2.512 -0.295 -8.32 1 95.19 107 VAL A N 1
ATOM 860 C CA . VAL A 1 107 ? 2.184 -1.708 -8.172 1 95.19 107 VAL A CA 1
ATOM 861 C C . VAL A 1 107 ? 2.238 -2.094 -6.691 1 95.19 107 VAL A C 1
ATOM 863 O O . VAL A 1 107 ? 1.371 -2.818 -6.199 1 95.19 107 VAL A O 1
ATOM 866 N N . GLY A 1 108 ? 3.271 -1.617 -6.082 1 96.06 108 GLY A N 1
ATOM 867 C CA . GLY A 1 108 ? 3.406 -1.875 -4.656 1 96.06 108 GLY A CA 1
ATOM 868 C C . GLY A 1 108 ? 2.229 -1.368 -3.846 1 96.06 108 GLY A C 1
ATOM 869 O O . GLY A 1 108 ? 1.748 -2.057 -2.943 1 96.06 108 GLY A O 1
ATOM 870 N N . ILE A 1 109 ? 1.759 -0.223 -4.148 1 96.25 109 ILE A N 1
ATOM 871 C CA . ILE A 1 109 ? 0.641 0.392 -3.443 1 96.25 109 ILE A CA 1
ATOM 872 C C . ILE A 1 109 ? -0.627 -0.428 -3.67 1 96.25 109 ILE A C 1
ATOM 874 O O . ILE A 1 109 ? -1.389 -0.678 -2.732 1 96.25 109 ILE A O 1
ATOM 878 N N . TRP A 1 110 ? -0.851 -0.887 -4.91 1 97.06 110 TRP A N 1
ATOM 879 C CA . TRP A 1 110 ? -2.023 -1.697 -5.223 1 97.06 110 TRP A CA 1
ATOM 880 C C . TRP A 1 110 ? -2.031 -2.982 -4.402 1 97.06 110 TRP A C 1
ATOM 882 O O . TRP A 1 110 ? -3.041 -3.32 -3.777 1 97.06 110 TRP A O 1
ATOM 892 N N . ILE A 1 111 ? -0.886 -3.592 -4.418 1 97.69 111 ILE A N 1
ATOM 893 C CA . ILE A 1 111 ? -0.778 -4.891 -3.762 1 97.69 111 ILE A CA 1
ATOM 894 C C . ILE A 1 111 ? -0.917 -4.715 -2.25 1 97.69 111 ILE A C 1
ATOM 896 O O . ILE A 1 111 ? -1.643 -5.469 -1.597 1 97.69 111 ILE A O 1
ATOM 900 N N . ALA A 1 112 ? -0.22 -3.729 -1.707 1 97.25 112 ALA A N 1
ATOM 901 C CA . ALA A 1 112 ? -0.287 -3.471 -0.27 1 97.25 112 ALA A CA 1
ATOM 902 C C . ALA A 1 112 ? -1.725 -3.225 0.177 1 97.25 112 ALA A C 1
ATOM 904 O O . ALA A 1 112 ? -2.158 -3.74 1.21 1 97.25 112 ALA A O 1
ATOM 905 N N . THR A 1 113 ? -2.439 -2.422 -0.553 1 96.5 113 THR A N 1
ATOM 906 C CA . THR A 1 113 ? -3.826 -2.104 -0.229 1 96.5 113 THR A CA 1
ATOM 907 C C . THR A 1 113 ? -4.699 -3.352 -0.31 1 96.5 113 THR A C 1
ATOM 909 O O . THR A 1 113 ? -5.531 -3.592 0.569 1 96.5 113 THR A O 1
ATOM 912 N N . ALA A 1 114 ? -4.535 -4.125 -1.352 1 96.88 114 ALA A N 1
ATOM 913 C CA . ALA A 1 114 ? -5.305 -5.355 -1.527 1 96.88 114 ALA A CA 1
ATOM 914 C C . ALA A 1 114 ? -5.023 -6.344 -0.399 1 96.88 114 ALA A C 1
ATOM 916 O O . ALA A 1 114 ? -5.941 -6.984 0.116 1 96.88 114 ALA A O 1
ATOM 917 N N . PHE A 1 115 ? -3.721 -6.516 -0.061 1 96.62 115 PHE A N 1
ATOM 918 C CA . PHE A 1 115 ? -3.338 -7.418 1.017 1 96.62 115 PHE A CA 1
ATOM 919 C C . PHE A 1 115 ? -3.973 -6.988 2.334 1 96.62 115 PHE A C 1
ATOM 921 O O . PHE A 1 115 ? -4.453 -7.828 3.1 1 96.62 115 PHE A O 1
ATOM 928 N N . ALA A 1 116 ? -3.963 -5.691 2.58 1 93.94 116 ALA A N 1
ATOM 929 C CA . ALA A 1 116 ? -4.555 -5.18 3.812 1 93.94 116 ALA A CA 1
ATOM 930 C C . ALA A 1 116 ? -6.055 -5.449 3.855 1 93.94 116 ALA A C 1
ATOM 932 O O . ALA A 1 116 ? -6.637 -5.594 4.934 1 93.94 116 ALA A O 1
ATOM 933 N N . ARG A 1 117 ? -6.645 -5.59 2.686 1 93.06 117 ARG A N 1
ATOM 934 C CA . ARG A 1 117 ? -8.078 -5.844 2.602 1 93.06 117 ARG A CA 1
ATOM 935 C C . ARG A 1 117 ? -8.367 -7.34 2.605 1 93.06 117 ARG A C 1
ATOM 937 O O . ARG A 1 117 ? -9.523 -7.754 2.484 1 93.06 117 ARG A O 1
ATOM 944 N N . GLY A 1 118 ? -7.336 -8.125 2.652 1 94.69 118 GLY A N 1
ATOM 945 C CA . GLY A 1 118 ? -7.5 -9.562 2.793 1 94.69 118 GLY A CA 1
ATOM 946 C C . GLY A 1 118 ? -7.855 -10.25 1.488 1 94.69 118 GLY A C 1
ATOM 947 O O . GLY A 1 118 ? -8.727 -11.117 1.456 1 94.69 118 GLY A O 1
ATOM 948 N N . VAL A 1 119 ? -7.254 -9.875 0.414 1 97.31 119 VAL A N 1
ATOM 949 C CA . VAL A 1 119 ? -7.523 -10.484 -0.885 1 97.31 119 VAL A CA 1
ATOM 950 C C . VAL A 1 119 ? -7.145 -11.961 -0.852 1 97.31 119 VAL A C 1
ATOM 952 O O . VAL A 1 119 ? -6.133 -12.336 -0.255 1 97.31 119 VAL A O 1
ATOM 955 N N . ARG A 1 120 ? -7.93 -12.797 -1.5 1 97.94 120 ARG A N 1
ATOM 956 C CA . ARG A 1 120 ? -7.695 -14.242 -1.479 1 97.94 120 ARG A CA 1
ATOM 957 C C . ARG A 1 120 ? -7.043 -14.711 -2.775 1 97.94 120 ARG A C 1
ATOM 959 O O . ARG A 1 120 ? -6.273 -15.672 -2.775 1 97.94 120 ARG A O 1
ATOM 966 N N . LYS A 1 121 ? -7.43 -14.102 -3.857 1 98.62 121 LYS A N 1
ATOM 967 C CA . LYS A 1 121 ? -6.859 -14.414 -5.164 1 98.62 121 LYS A CA 1
ATOM 968 C C . LYS A 1 121 ? -6.293 -13.164 -5.832 1 98.62 121 LYS A C 1
ATOM 970 O O . LYS A 1 121 ? -7.016 -12.188 -6.047 1 98.62 121 LYS A O 1
ATOM 975 N N . LEU A 1 122 ? -5.027 -13.172 -6.117 1 98.69 122 LEU A N 1
ATOM 976 C CA . LEU A 1 122 ? -4.367 -12.039 -6.766 1 98.69 122 LEU A CA 1
ATOM 977 C C . LEU A 1 122 ? -3.768 -12.453 -8.102 1 98.69 122 LEU A C 1
ATOM 979 O O . LEU A 1 122 ? -3.004 -13.422 -8.172 1 98.69 122 LEU A O 1
ATOM 983 N N . VAL A 1 123 ? -4.18 -11.82 -9.164 1 98.31 123 VAL A N 1
ATOM 984 C CA . VAL A 1 123 ? -3.658 -12.07 -10.508 1 98.31 123 VAL A CA 1
ATOM 985 C C . VAL A 1 123 ? -2.963 -10.812 -11.031 1 98.31 123 VAL A C 1
ATOM 987 O O . VAL A 1 123 ? -3.596 -9.766 -11.188 1 98.31 123 VAL A O 1
ATOM 990 N N . LEU A 1 124 ? -1.707 -10.875 -11.234 1 97.88 124 LEU A N 1
ATOM 991 C CA . LEU A 1 124 ? -0.933 -9.789 -11.82 1 97.88 124 LEU A CA 1
ATOM 992 C C . LEU A 1 124 ? -0.479 -10.141 -13.234 1 97.88 124 LEU A C 1
ATOM 994 O O . LEU A 1 124 ? 0.278 -11.102 -13.422 1 97.88 124 LEU A O 1
ATOM 998 N N . ASP A 1 125 ? -0.93 -9.445 -14.172 1 95.25 125 ASP A N 1
ATOM 999 C CA . ASP A 1 125 ? -0.621 -9.656 -15.586 1 95.25 125 ASP A CA 1
ATOM 1000 C C . ASP A 1 125 ? 0.076 -8.438 -16.188 1 95.25 125 ASP A C 1
ATOM 1002 O O . ASP A 1 125 ? -0.58 -7.465 -16.562 1 95.25 125 ASP A O 1
ATOM 1006 N N . SER A 1 126 ? 1.422 -8.523 -16.25 1 93.25 126 SER A N 1
ATOM 1007 C CA . SER A 1 126 ? 2.203 -7.438 -16.844 1 93.25 126 SER A CA 1
ATOM 1008 C C . SER A 1 126 ? 2.57 -7.734 -18.281 1 93.25 126 SER A C 1
ATOM 1010 O O . SER A 1 126 ? 2.961 -8.852 -18.609 1 93.25 126 SER A O 1
ATOM 1012 N N . PHE A 1 127 ? 2.326 -6.859 -19.188 1 87.25 127 PHE A N 1
ATOM 1013 C CA . PHE A 1 127 ? 2.701 -7.109 -20.578 1 87.25 127 PHE A CA 1
ATOM 1014 C C . PHE A 1 127 ? 3.898 -6.254 -20.969 1 87.25 127 PHE A C 1
ATOM 1016 O O . PHE A 1 127 ? 4.059 -5.133 -20.484 1 87.25 127 PHE A O 1
ATOM 1023 N N . TYR A 1 128 ? 4.723 -6.836 -21.766 1 79.62 128 TYR A N 1
ATOM 1024 C CA . TYR A 1 128 ? 5.977 -6.203 -22.156 1 79.62 128 TYR A CA 1
ATOM 1025 C C . TYR A 1 128 ? 5.719 -4.953 -23 1 79.62 128 TYR A C 1
ATOM 1027 O O . TYR A 1 128 ? 4.836 -4.945 -23.859 1 79.62 128 TYR A O 1
ATOM 1035 N N . GLN A 1 129 ? 6.281 -4 -22.438 1 70.25 129 GLN A N 1
ATOM 1036 C CA . GLN A 1 129 ? 6.41 -2.793 -23.234 1 70.25 129 GLN A CA 1
ATOM 1037 C C . GLN A 1 129 ? 7.871 -2.367 -23.375 1 70.25 129 GLN A C 1
ATOM 1039 O O . GLN A 1 129 ? 8.477 -1.919 -22.391 1 70.25 129 GLN A O 1
ATOM 1044 N N . GLU A 1 130 ? 8.406 -2.564 -24.531 1 69.56 130 GLU A N 1
ATOM 1045 C CA . GLU A 1 130 ? 9.797 -2.238 -24.812 1 69.56 130 GLU A CA 1
ATOM 1046 C C . GLU A 1 130 ? 10.742 -2.994 -23.875 1 69.56 130 GLU A C 1
ATOM 1048 O O . GLU A 1 130 ? 11.633 -2.4 -23.266 1 69.56 130 GLU A O 1
ATOM 1053 N N . GLU A 1 131 ? 10.531 -4.168 -23.594 1 75.69 131 GLU A N 1
ATOM 1054 C CA . GLU A 1 131 ? 11.367 -5.094 -22.844 1 75.69 131 GLU A CA 1
ATOM 1055 C C . GLU A 1 131 ? 11.508 -4.656 -21.391 1 75.69 131 GLU A C 1
ATOM 1057 O O . GLU A 1 131 ? 12.477 -5.004 -20.719 1 75.69 131 GLU A O 1
ATOM 1062 N N . GLN A 1 132 ? 10.656 -3.797 -21.047 1 85.75 132 GLN A N 1
ATOM 1063 C CA . GLN A 1 132 ? 10.68 -3.361 -19.656 1 85.75 132 GLN A CA 1
ATOM 1064 C C . GLN A 1 132 ? 9.859 -4.293 -18.781 1 85.75 132 GLN A C 1
ATOM 1066 O O . GLN A 1 132 ? 8.859 -4.859 -19.219 1 85.75 132 GLN A O 1
ATOM 1071 N N . THR A 1 133 ? 10.391 -4.504 -17.609 1 90.56 133 THR A N 1
ATOM 1072 C CA . THR A 1 133 ? 9.742 -5.375 -16.625 1 90.56 133 THR A CA 1
ATOM 1073 C C . THR A 1 133 ? 9.477 -4.625 -15.328 1 90.56 133 THR A C 1
ATOM 1075 O O . THR A 1 133 ? 10.062 -3.568 -15.086 1 90.56 133 THR A O 1
ATOM 1078 N N . VAL A 1 134 ? 8.531 -5.102 -14.641 1 93.12 134 VAL A N 1
ATOM 1079 C CA . VAL A 1 134 ? 8.227 -4.531 -13.336 1 93.12 134 VAL A CA 1
ATOM 1080 C C . VAL A 1 134 ? 8.766 -5.453 -12.234 1 93.12 134 VAL A C 1
ATOM 1082 O O . VAL A 1 134 ? 8.562 -6.668 -12.281 1 93.12 134 VAL A O 1
ATOM 1085 N N . THR A 1 135 ? 9.5 -4.863 -11.305 1 93.38 135 THR A N 1
ATOM 1086 C CA . THR A 1 135 ? 9.992 -5.641 -10.172 1 93.38 135 THR A CA 1
ATOM 1087 C C . THR A 1 135 ? 8.984 -5.637 -9.031 1 93.38 135 THR A C 1
ATOM 1089 O O . THR A 1 135 ? 8.555 -4.574 -8.578 1 93.38 135 THR A O 1
ATOM 1092 N N . LEU A 1 136 ? 8.586 -6.742 -8.539 1 94.38 136 LEU A N 1
ATOM 1093 C CA . LEU A 1 136 ? 7.664 -6.828 -7.414 1 94.38 136 LEU A CA 1
ATOM 1094 C C . LEU A 1 136 ? 8.375 -6.5 -6.105 1 94.38 136 LEU A C 1
ATOM 1096 O O . LEU A 1 136 ? 9.469 -7.004 -5.844 1 94.38 136 LEU A O 1
ATOM 1100 N N . PRO A 1 137 ? 7.758 -5.668 -5.355 1 93.75 137 PRO A N 1
ATOM 1101 C CA . PRO A 1 137 ? 8.375 -5.359 -4.066 1 93.75 137 PRO A CA 1
ATOM 1102 C C . PRO A 1 137 ? 8.383 -6.551 -3.111 1 93.75 137 PRO A C 1
ATOM 1104 O O . PRO A 1 137 ? 7.324 -6.965 -2.631 1 93.75 137 PRO A O 1
ATOM 1107 N N . SER A 1 138 ? 9.531 -7.012 -2.711 1 92.38 138 SER A N 1
ATOM 1108 C CA . SER A 1 138 ? 9.695 -8.227 -1.925 1 92.38 138 SER A CA 1
ATOM 1109 C C . SER A 1 138 ? 9.133 -8.062 -0.519 1 92.38 138 SER A C 1
ATOM 1111 O O . SER A 1 138 ? 8.688 -9.031 0.1 1 92.38 138 SER A O 1
ATOM 1113 N N . VAL A 1 139 ? 9.109 -6.824 0.026 1 92.44 139 VAL A N 1
ATOM 1114 C CA . VAL A 1 139 ? 8.688 -6.547 1.395 1 92.44 139 VAL A CA 1
ATOM 1115 C C . VAL A 1 139 ? 7.234 -6.977 1.581 1 92.44 139 VAL A C 1
ATOM 1117 O O . VAL A 1 139 ? 6.844 -7.422 2.664 1 92.44 139 VAL A O 1
ATOM 1120 N N . LEU A 1 140 ? 6.445 -6.922 0.557 1 94.56 140 LEU A N 1
ATOM 1121 C CA . LEU A 1 140 ? 5.02 -7.234 0.619 1 94.56 140 LEU A CA 1
ATOM 1122 C C . LEU A 1 140 ? 4.801 -8.719 0.883 1 94.56 140 LEU A C 1
ATOM 1124 O O . LEU A 1 140 ? 3.73 -9.117 1.348 1 94.56 140 LEU A O 1
ATOM 1128 N N . PHE A 1 141 ? 5.852 -9.469 0.644 1 94.81 141 PHE A N 1
ATOM 1129 C CA . PHE A 1 141 ? 5.68 -10.914 0.735 1 94.81 141 PHE A CA 1
ATOM 1130 C C . PHE A 1 141 ? 6.34 -11.461 1.996 1 94.81 141 PHE A C 1
ATOM 1132 O O . PHE A 1 141 ? 6.449 -12.672 2.17 1 94.81 141 PHE A O 1
ATOM 1139 N N . SER A 1 142 ? 6.73 -10.523 2.816 1 91.44 142 SER A N 1
ATOM 1140 C CA . SER A 1 142 ? 7.344 -10.93 4.078 1 91.44 142 SER A CA 1
ATOM 1141 C C . SER A 1 142 ? 6.32 -11.57 5.004 1 91.44 142 SER A C 1
ATOM 1143 O O . SER A 1 142 ? 6.684 -12.352 5.891 1 91.44 142 SER A O 1
ATOM 1145 N N . TYR A 1 143 ? 5.043 -11.164 4.777 1 92.5 143 TYR A N 1
ATOM 1146 C CA . TYR A 1 143 ? 3.988 -11.828 5.535 1 92.5 143 TYR A CA 1
ATOM 1147 C C . TYR A 1 143 ? 2.631 -11.633 4.867 1 92.5 143 TYR A C 1
ATOM 1149 O O . TYR A 1 143 ? 2.275 -10.516 4.484 1 92.5 143 TYR A O 1
ATOM 1157 N N . ASN A 1 144 ? 1.948 -12.695 4.75 1 95 144 ASN A N 1
ATOM 1158 C CA . ASN A 1 144 ? 0.555 -12.672 4.316 1 95 144 ASN A CA 1
ATOM 1159 C C . ASN A 1 144 ? -0.187 -13.938 4.75 1 95 144 ASN A C 1
ATOM 1161 O O . ASN A 1 144 ? 0.348 -15.039 4.648 1 95 144 ASN A O 1
ATOM 1165 N N . ASP A 1 145 ? -1.377 -13.797 5.27 1 94.19 145 ASP A N 1
ATOM 1166 C CA . ASP A 1 145 ? -2.1 -14.961 5.766 1 94.19 145 ASP A CA 1
ATOM 1167 C C . ASP A 1 145 ? -3.465 -15.094 5.094 1 94.19 145 ASP A C 1
ATOM 1169 O O . ASP A 1 145 ? -4.297 -15.898 5.516 1 94.19 145 ASP A O 1
ATOM 1173 N N . SER A 1 146 ? -3.719 -14.273 4.102 1 95.69 146 SER A N 1
ATOM 1174 C CA . SER A 1 146 ? -5.035 -14.312 3.471 1 95.69 146 SER A CA 1
ATOM 1175 C C . SER A 1 146 ? -4.945 -14.82 2.037 1 95.69 146 SER A C 1
ATOM 1177 O O . SER A 1 146 ? -5.879 -15.453 1.538 1 95.69 146 SER A O 1
ATOM 1179 N N . LEU A 1 147 ? -3.922 -14.633 1.354 1 98.06 147 LEU A N 1
ATOM 1180 C CA . LEU A 1 147 ? -3.75 -14.961 -0.057 1 98.06 147 LEU A CA 1
ATOM 1181 C C . LEU A 1 147 ? -3.746 -16.469 -0.266 1 98.06 147 LEU A C 1
ATOM 1183 O O . LEU A 1 147 ? -2.945 -17.188 0.34 1 98.06 147 LEU A O 1
ATOM 1187 N N . GLU A 1 148 ? -4.641 -16.953 -1.116 1 98.75 148 GLU A N 1
ATOM 1188 C CA . GLU A 1 148 ? -4.762 -18.391 -1.373 1 98.75 148 GLU A CA 1
ATOM 1189 C C . GLU A 1 148 ? -4.266 -18.734 -2.773 1 98.75 148 GLU A C 1
ATOM 1191 O O . GLU A 1 148 ? -3.746 -19.828 -2.996 1 98.75 148 GLU A O 1
ATOM 1196 N N . ILE A 1 149 ? -4.527 -17.859 -3.648 1 98.88 149 ILE A N 1
ATOM 1197 C CA . ILE A 1 149 ? -4.148 -18.078 -5.039 1 98.88 149 ILE A CA 1
ATOM 1198 C C . ILE A 1 149 ? -3.355 -16.891 -5.559 1 98.88 149 ILE A C 1
ATOM 1200 O O . ILE A 1 149 ? -3.803 -15.742 -5.445 1 98.88 149 ILE A O 1
ATOM 1204 N N . LEU A 1 150 ? -2.166 -17.094 -6.113 1 98.81 150 LEU A N 1
ATOM 1205 C CA . LEU A 1 150 ? -1.336 -16.047 -6.703 1 98.81 150 LEU A CA 1
ATOM 1206 C C . LEU A 1 150 ? -0.956 -16.406 -8.141 1 98.81 150 LEU A C 1
ATOM 1208 O O . LEU A 1 150 ? -0.396 -17.469 -8.391 1 98.81 150 LEU A O 1
ATOM 1212 N N . LYS A 1 151 ? -1.324 -15.625 -9.094 1 98.69 151 LYS A N 1
ATOM 1213 C CA . LYS A 1 151 ? -0.951 -15.789 -10.492 1 98.69 151 LYS A CA 1
ATOM 1214 C C . LYS A 1 151 ? -0.103 -14.617 -10.984 1 98.69 151 LYS A C 1
ATOM 1216 O O . LYS A 1 151 ? -0.548 -13.469 -10.953 1 98.69 151 LYS A O 1
ATOM 1221 N N . LEU A 1 152 ? 1.074 -14.883 -11.336 1 98 152 LEU A N 1
ATOM 1222 C CA . LEU A 1 152 ? 1.985 -13.891 -11.891 1 98 152 LEU A CA 1
ATOM 1223 C C . LEU A 1 152 ? 2.27 -14.18 -13.359 1 98 152 LEU A C 1
ATOM 1225 O O . LEU A 1 152 ? 2.686 -15.281 -13.711 1 98 152 LEU A O 1
ATOM 1229 N N . LYS A 1 153 ? 2.027 -13.172 -14.156 1 95.31 153 LYS A N 1
ATOM 1230 C CA . LYS A 1 153 ? 2.139 -13.438 -15.586 1 95.31 153 LYS A CA 1
ATOM 1231 C C . LYS A 1 153 ? 3.01 -12.391 -16.281 1 95.31 153 LYS A C 1
ATOM 1233 O O . LYS A 1 153 ? 2.764 -11.188 -16.141 1 95.31 153 LYS A O 1
ATOM 1238 N N . CYS A 1 154 ? 3.926 -12.75 -16.844 1 89 154 CYS A N 1
ATOM 1239 C CA . CYS A 1 154 ? 4.727 -12.039 -17.828 1 89 154 CYS A CA 1
ATOM 1240 C C . CYS A 1 154 ? 5.441 -10.844 -17.203 1 89 154 CYS A C 1
ATOM 1242 O O . CYS A 1 154 ? 5.039 -10.367 -16.141 1 89 154 CYS A O 1
ATOM 1244 N N . ALA A 1 155 ? 6.484 -10.32 -17.766 1 89.69 155 ALA A N 1
ATOM 1245 C CA . ALA A 1 155 ? 7.281 -9.117 -17.547 1 89.69 155 ALA A CA 1
ATOM 1246 C C . ALA A 1 155 ? 7.332 -8.758 -16.062 1 89.69 155 ALA A C 1
ATOM 1248 O O . ALA A 1 155 ? 7.129 -7.598 -15.695 1 89.69 155 ALA A O 1
ATOM 1249 N N . ILE A 1 156 ? 7.434 -9.672 -15.172 1 95.06 156 ILE A N 1
ATOM 1250 C CA . ILE A 1 156 ? 7.57 -9.438 -13.742 1 95.06 156 ILE A CA 1
ATOM 1251 C C . ILE A 1 156 ? 8.898 -10.008 -13.25 1 95.06 156 ILE A C 1
ATOM 1253 O O . ILE A 1 156 ? 9.219 -11.172 -13.516 1 95.06 156 ILE A O 1
ATOM 1257 N N . ASP A 1 157 ? 9.656 -9.18 -12.641 1 95.19 157 ASP A N 1
ATOM 1258 C CA . ASP A 1 157 ? 10.906 -9.602 -12.016 1 95.19 157 ASP A CA 1
ATOM 1259 C C . ASP A 1 157 ? 10.703 -9.914 -10.539 1 95.19 157 ASP A C 1
ATOM 1261 O O . ASP A 1 157 ? 10.07 -9.141 -9.812 1 95.19 157 ASP A O 1
ATOM 1265 N N . LEU A 1 158 ? 11.258 -11.047 -10.148 1 96.12 158 LEU A N 1
ATOM 1266 C CA . LEU A 1 158 ? 11.078 -11.516 -8.773 1 96.12 158 LEU A CA 1
ATOM 1267 C C . LEU A 1 158 ? 12.422 -11.578 -8.047 1 96.12 158 LEU A C 1
ATOM 1269 O O . LEU A 1 158 ? 13.375 -12.18 -8.547 1 96.12 158 LEU A O 1
ATOM 1273 N N . ASP A 1 159 ? 12.484 -10.891 -6.977 1 94.56 159 ASP A N 1
ATOM 1274 C CA . ASP A 1 159 ? 13.633 -10.867 -6.078 1 94.56 159 ASP A CA 1
ATOM 1275 C C . ASP A 1 159 ? 13.203 -11.07 -4.625 1 94.56 159 ASP A C 1
ATOM 1277 O O . ASP A 1 159 ? 12.961 -10.102 -3.904 1 94.56 159 ASP A O 1
ATOM 1281 N N . PHE A 1 160 ? 13.18 -12.273 -4.188 1 92.56 160 PHE A N 1
ATOM 1282 C CA . PHE A 1 160 ? 12.633 -12.586 -2.873 1 92.56 160 PHE A CA 1
ATOM 1283 C C . PHE A 1 160 ? 13.75 -12.859 -1.873 1 92.56 160 PHE A C 1
ATOM 1285 O O . PHE A 1 160 ? 14.641 -13.68 -2.129 1 92.56 160 PHE A O 1
ATOM 1292 N N . PRO A 1 161 ? 13.664 -12.156 -0.791 1 85.88 161 PRO A N 1
ATOM 1293 C CA . PRO A 1 161 ? 14.617 -12.461 0.278 1 85.88 161 PRO A CA 1
ATOM 1294 C C . PRO A 1 161 ? 14.234 -13.711 1.07 1 85.88 161 PRO A C 1
ATOM 1296 O O . PRO A 1 161 ? 13.227 -14.352 0.763 1 85.88 161 PRO A O 1
ATOM 1299 N N . SER A 1 162 ? 15 -14.109 2.094 1 84.5 162 SER A N 1
ATOM 1300 C CA . SER A 1 162 ? 14.789 -15.328 2.861 1 84.5 162 SER A CA 1
ATOM 1301 C C . SER A 1 162 ? 13.562 -15.219 3.76 1 84.5 162 SER A C 1
ATOM 1303 O O . SER A 1 162 ? 13.023 -16.234 4.211 1 84.5 162 SER A O 1
ATOM 1305 N N . ARG A 1 163 ? 13.008 -14.125 3.854 1 83.5 163 ARG A N 1
ATOM 1306 C CA . ARG A 1 163 ? 11.961 -13.961 4.859 1 83.5 163 ARG A CA 1
ATOM 1307 C C . ARG A 1 163 ? 10.586 -13.891 4.215 1 83.5 163 ARG A C 1
ATOM 1309 O O . ARG A 1 163 ? 9.672 -13.25 4.742 1 83.5 163 ARG A O 1
ATOM 1316 N N . VAL A 1 164 ? 10.383 -14.578 3.137 1 91.38 164 VAL A N 1
ATOM 1317 C CA . VAL A 1 164 ? 9.07 -14.656 2.514 1 91.38 164 VAL A CA 1
ATOM 1318 C C . VAL A 1 164 ? 8.141 -15.516 3.369 1 91.38 164 VAL A C 1
ATOM 1320 O O . VAL A 1 164 ? 8.57 -16.516 3.949 1 91.38 164 VAL A O 1
ATOM 1323 N N . CYS A 1 165 ? 6.859 -15.094 3.533 1 94.69 165 CYS A N 1
ATOM 1324 C CA . CYS A 1 165 ? 5.91 -15.859 4.332 1 94.69 165 CYS A CA 1
ATOM 1325 C C . CYS A 1 165 ? 4.492 -15.695 3.803 1 94.69 165 CYS A C 1
ATOM 1327 O O . CYS A 1 165 ? 3.77 -14.789 4.23 1 94.69 165 CYS A O 1
ATOM 1329 N N . LEU A 1 166 ? 4.113 -16.578 2.938 1 96.81 166 LEU A N 1
ATOM 1330 C CA . LEU A 1 166 ? 2.742 -16.672 2.449 1 96.81 166 LEU A CA 1
ATOM 1331 C C . LEU A 1 166 ? 2.033 -17.891 3.029 1 96.81 166 LEU A C 1
ATOM 1333 O O . LEU A 1 166 ? 1.913 -18.922 2.363 1 96.81 166 LEU A O 1
ATOM 1337 N N . LYS A 1 167 ? 1.464 -17.75 4.129 1 95.38 167 LYS A N 1
ATOM 1338 C CA . LYS A 1 167 ? 1.028 -18.844 4.984 1 95.38 167 LYS A CA 1
ATOM 1339 C C . LYS A 1 167 ? -0.139 -19.594 4.352 1 95.38 167 LYS A C 1
ATOM 1341 O O . LYS A 1 167 ? -0.219 -20.828 4.457 1 95.38 167 LYS A O 1
ATOM 1346 N N . SER A 1 168 ? -1.016 -18.906 3.656 1 97.44 168 SER A N 1
ATOM 1347 C CA . SER A 1 168 ? -2.264 -19.516 3.207 1 97.44 168 SER A CA 1
ATOM 1348 C C . SER A 1 168 ? -2.236 -19.781 1.706 1 97.44 168 SER A C 1
ATOM 1350 O O . SER A 1 168 ? -3.24 -20.203 1.128 1 97.44 168 SER A O 1
ATOM 1352 N N . LEU A 1 169 ? -1.117 -19.578 1.067 1 98.5 169 LEU A N 1
ATOM 1353 C CA . LEU A 1 169 ? -1.049 -19.734 -0.38 1 98.5 169 LEU A CA 1
ATOM 1354 C C . LEU A 1 169 ? -1.136 -21.203 -0.766 1 98.5 169 LEU A C 1
ATOM 1356 O O . LEU A 1 169 ? -0.288 -22.016 -0.367 1 98.5 169 LEU A O 1
ATOM 1360 N N . ARG A 1 170 ? -2.109 -21.594 -1.609 1 98.69 170 ARG A N 1
ATOM 1361 C CA . ARG A 1 170 ? -2.328 -22.984 -1.997 1 98.69 170 ARG A CA 1
ATOM 1362 C C . ARG A 1 170 ? -2.006 -23.188 -3.473 1 98.69 170 ARG A C 1
ATOM 1364 O O . ARG A 1 170 ? -1.587 -24.281 -3.871 1 98.69 170 ARG A O 1
ATOM 1371 N N . LYS A 1 171 ? -2.27 -22.234 -4.215 1 98.81 171 LYS A N 1
ATOM 1372 C CA . LYS A 1 171 ? -2.035 -22.328 -5.652 1 98.81 171 LYS A CA 1
ATOM 1373 C C . LYS A 1 171 ? -1.149 -21.188 -6.145 1 98.81 171 LYS A C 1
ATOM 1375 O O . LYS A 1 171 ? -1.41 -20.016 -5.848 1 98.81 171 LYS A O 1
ATOM 1380 N N . LEU A 1 172 ? -0.08 -21.516 -6.844 1 98.81 172 LEU A N 1
ATOM 1381 C CA . LEU A 1 172 ? 0.858 -20.547 -7.391 1 98.81 172 LEU A CA 1
ATOM 1382 C C . LEU A 1 172 ? 1.061 -20.766 -8.883 1 98.81 172 LEU A C 1
ATOM 1384 O O . LEU A 1 172 ? 1.379 -21.875 -9.312 1 98.81 172 LEU A O 1
ATOM 1388 N N . TYR A 1 173 ? 0.796 -19.797 -9.648 1 98.75 173 TYR A N 1
ATOM 1389 C CA . TYR A 1 173 ? 1.004 -19.828 -11.094 1 98.75 173 TYR A CA 1
ATOM 1390 C C . TYR A 1 173 ? 2.117 -18.859 -11.508 1 98.75 173 TYR A C 1
ATOM 1392 O O . TYR A 1 173 ? 1.995 -17.656 -11.328 1 98.75 173 TYR A O 1
ATOM 1400 N N . LEU A 1 174 ? 3.172 -19.391 -11.984 1 98.12 174 LEU A N 1
ATOM 1401 C CA . LEU A 1 174 ? 4.285 -18.609 -12.508 1 98.12 174 LEU A CA 1
ATOM 1402 C C . LEU A 1 174 ? 4.363 -18.719 -14.023 1 98.12 174 LEU A C 1
ATOM 1404 O O . LEU A 1 174 ? 4.852 -19.734 -14.547 1 98.12 174 LEU A O 1
ATOM 1408 N N . ASP A 1 175 ? 3.939 -17.719 -14.742 1 96.75 175 ASP A N 1
ATOM 1409 C CA . ASP A 1 175 ? 3.861 -17.75 -16.203 1 96.75 175 ASP A CA 1
ATOM 1410 C C . ASP A 1 175 ? 4.797 -16.719 -16.828 1 96.75 175 ASP A C 1
ATOM 1412 O O . ASP A 1 175 ? 4.422 -15.555 -16.984 1 96.75 175 ASP A O 1
ATOM 1416 N N . GLN A 1 176 ? 5.988 -17.141 -17.25 1 93.38 176 GLN A N 1
ATOM 1417 C CA . GLN A 1 176 ? 6.973 -16.328 -17.953 1 93.38 176 GLN A CA 1
ATOM 1418 C C . GLN A 1 176 ? 7.445 -15.172 -17.078 1 93.38 176 GLN A C 1
ATOM 1420 O O . GLN A 1 176 ? 7.477 -14.023 -17.516 1 93.38 176 GLN A O 1
ATOM 1425 N N . VAL A 1 177 ? 7.656 -15.43 -15.812 1 95.19 177 VAL A N 1
ATOM 1426 C CA . VAL A 1 177 ? 8.227 -14.453 -14.891 1 95.19 177 VAL A CA 1
ATOM 1427 C C . VAL A 1 177 ? 9.734 -14.672 -14.766 1 95.19 177 VAL A C 1
ATOM 1429 O O . VAL A 1 177 ? 10.25 -15.711 -15.18 1 95.19 177 VAL A O 1
ATOM 1432 N N . HIS A 1 178 ? 10.453 -13.641 -14.219 1 93.5 178 HIS A N 1
ATOM 1433 C CA . HIS A 1 178 ? 11.906 -13.711 -14.164 1 93.5 178 HIS A CA 1
ATOM 1434 C C . HIS A 1 178 ? 12.406 -13.641 -12.719 1 93.5 178 HIS A C 1
ATOM 1436 O O . HIS A 1 178 ? 12.172 -12.648 -12.023 1 93.5 178 HIS A O 1
ATOM 1442 N N . PHE A 1 179 ? 13.141 -14.68 -12.359 1 95.75 179 PHE A N 1
ATOM 1443 C CA . PHE A 1 179 ? 13.766 -14.672 -11.039 1 95.75 179 PHE A CA 1
ATOM 1444 C C . PHE A 1 179 ? 15.164 -14.07 -11.102 1 95.75 179 PHE A C 1
ATOM 1446 O O . PHE A 1 179 ? 15.906 -14.312 -12.055 1 95.75 179 PHE A O 1
ATOM 1453 N N . LYS A 1 180 ? 15.492 -13.297 -10.164 1 95.12 180 LYS A N 1
ATOM 1454 C CA . LYS A 1 180 ? 16.797 -12.664 -10.117 1 95.12 180 LYS A CA 1
ATOM 1455 C C . LYS A 1 180 ? 17.906 -13.703 -9.977 1 95.12 180 LYS A C 1
ATOM 1457 O O . LYS A 1 180 ? 18.953 -13.594 -10.609 1 95.12 180 LYS A O 1
ATOM 1462 N N . ASP A 1 181 ? 17.688 -14.633 -9.078 1 95.06 181 ASP A N 1
ATOM 1463 C CA . ASP A 1 181 ? 18.672 -15.688 -8.828 1 95.06 181 ASP A CA 1
ATOM 1464 C C . ASP A 1 181 ? 17.984 -16.953 -8.312 1 95.06 181 ASP A C 1
ATOM 1466 O O . ASP A 1 181 ? 16.766 -16.969 -8.109 1 95.06 181 ASP A O 1
ATOM 1470 N N . GLU A 1 182 ? 18.719 -17.984 -8.203 1 95.5 182 GLU A N 1
ATOM 1471 C CA . GLU A 1 182 ? 18.203 -19.266 -7.75 1 95.5 182 GLU A CA 1
ATOM 1472 C C . GLU A 1 182 ? 17.719 -19.203 -6.305 1 95.5 182 GLU A C 1
ATOM 1474 O O . GLU A 1 182 ? 16.75 -19.875 -5.934 1 95.5 182 GLU A O 1
ATOM 1479 N N . GLU A 1 183 ? 18.312 -18.375 -5.551 1 95.25 183 GLU A N 1
ATOM 1480 C CA . GLU A 1 183 ? 17.938 -18.203 -4.156 1 95.25 183 GLU A CA 1
ATOM 1481 C C . GLU A 1 183 ? 16.516 -17.672 -4.039 1 95.25 183 GLU A C 1
ATOM 1483 O O . GLU A 1 183 ? 15.773 -18.047 -3.127 1 95.25 183 GLU A O 1
ATOM 1488 N N . SER A 1 184 ? 16.203 -16.797 -4.934 1 96 184 SER A N 1
ATOM 1489 C CA . SER A 1 184 ? 14.867 -16.203 -4.914 1 96 184 SER A CA 1
ATOM 1490 C C . SER A 1 184 ? 13.797 -17.266 -5.148 1 96 184 SER A C 1
ATOM 1492 O O . SER A 1 184 ? 12.711 -17.188 -4.57 1 96 184 SER A O 1
ATOM 1494 N N . VAL A 1 185 ? 14.109 -18.234 -6 1 96.62 185 VAL A N 1
ATOM 1495 C CA . VAL A 1 185 ? 13.18 -19.328 -6.254 1 96.62 185 VAL A CA 1
ATOM 1496 C C . VAL A 1 185 ? 12.969 -20.125 -4.973 1 96.62 185 VAL A C 1
ATOM 1498 O O . VAL A 1 185 ? 11.828 -20.375 -4.566 1 96.62 185 VAL A O 1
ATOM 1501 N N . CYS A 1 186 ? 14.039 -20.5 -4.324 1 95.5 186 CYS A N 1
ATOM 1502 C CA . CYS A 1 186 ? 13.992 -21.281 -3.1 1 95.5 186 CYS A CA 1
ATOM 1503 C C . CYS A 1 186 ? 13.266 -20.531 -1.991 1 95.5 186 CYS A C 1
ATOM 1505 O O . CYS A 1 186 ? 12.469 -21.109 -1.254 1 95.5 186 CYS A O 1
ATOM 1507 N N . ASN A 1 187 ? 13.547 -19.266 -1.943 1 95.88 187 ASN A N 1
ATOM 1508 C CA . ASN A 1 187 ? 12.945 -18.453 -0.898 1 95.88 187 ASN A CA 1
ATOM 1509 C C . ASN A 1 187 ? 11.43 -18.359 -1.063 1 95.88 187 ASN A C 1
ATOM 1511 O O . ASN A 1 187 ? 10.688 -18.438 -0.082 1 95.88 187 ASN A O 1
ATOM 1515 N N . LEU A 1 188 ? 10.992 -18.156 -2.283 1 97 188 LEU A N 1
ATOM 1516 C CA . LEU A 1 188 ? 9.562 -18.062 -2.537 1 97 188 LEU A CA 1
ATOM 1517 C C . LEU A 1 188 ? 8.859 -19.375 -2.166 1 97 188 LEU A C 1
ATOM 1519 O O . LEU A 1 188 ? 7.871 -19.359 -1.43 1 97 188 LEU A O 1
ATOM 1523 N N . LEU A 1 189 ? 9.383 -20.484 -2.627 1 97 189 LEU A N 1
ATOM 1524 C CA . LEU A 1 189 ? 8.719 -21.766 -2.447 1 97 189 LEU A CA 1
ATOM 1525 C C . LEU A 1 189 ? 8.812 -22.234 -1 1 97 189 LEU A C 1
ATOM 1527 O O . LEU A 1 189 ? 7.883 -22.844 -0.479 1 97 189 LEU A O 1
ATOM 1531 N N . CYS A 1 190 ? 9.914 -21.938 -0.318 1 94.94 190 CYS A N 1
ATOM 1532 C CA . CYS A 1 190 ? 10.047 -22.266 1.099 1 94.94 190 CYS A CA 1
ATOM 1533 C C . CYS A 1 190 ? 9.086 -21.438 1.941 1 94.94 190 CYS A C 1
ATOM 1535 O O . CYS A 1 190 ? 8.648 -21.875 3.004 1 94.94 190 CYS A O 1
ATOM 1537 N N . GLY A 1 191 ? 8.758 -20.25 1.404 1 95.94 191 GLY A N 1
ATOM 1538 C CA . GLY A 1 191 ? 7.879 -19.359 2.125 1 95.94 191 GLY A CA 1
ATOM 1539 C C . GLY A 1 191 ? 6.406 -19.672 1.939 1 95.94 191 GLY A C 1
ATOM 1540 O O . GLY A 1 191 ? 5.539 -18.953 2.439 1 95.94 191 GLY A O 1
ATOM 1541 N N . CYS A 1 192 ? 6.113 -20.75 1.283 1 97.12 192 CYS A N 1
ATOM 1542 C CA . CYS A 1 192 ? 4.738 -21.172 1.031 1 97.12 192 CYS A CA 1
ATOM 1543 C C . CYS A 1 192 ? 4.484 -22.562 1.587 1 97.12 192 CYS A C 1
ATOM 1545 O O . CYS A 1 192 ? 4.344 -23.516 0.827 1 97.12 192 CYS A O 1
ATOM 1547 N N . PRO A 1 193 ? 4.312 -22.703 2.861 1 96.38 193 PRO A N 1
ATOM 1548 C CA . PRO A 1 193 ? 4.207 -24.016 3.494 1 96.38 193 PRO A CA 1
ATOM 1549 C C . PRO A 1 193 ? 2.922 -24.75 3.117 1 96.38 193 PRO A C 1
ATOM 1551 O O . PRO A 1 193 ? 2.861 -25.984 3.203 1 96.38 193 PRO A O 1
ATOM 1554 N N . SER A 1 194 ? 1.909 -24.062 2.66 1 97.88 194 SER A N 1
ATOM 1555 C CA . SER A 1 194 ? 0.627 -24.688 2.354 1 97.88 194 SER A CA 1
ATOM 1556 C C . SER A 1 194 ? 0.448 -24.859 0.85 1 97.88 194 SER A C 1
ATOM 1558 O O . SER A 1 194 ? -0.65 -25.172 0.384 1 97.88 194 SER A O 1
ATOM 1560 N N . LEU A 1 195 ? 1.4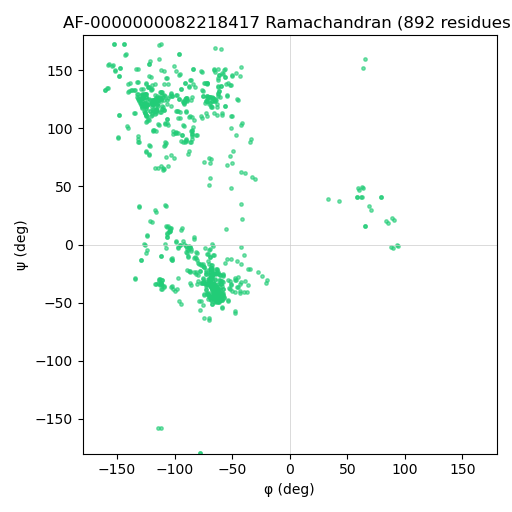67 -24.719 0.089 1 98.44 195 LEU A N 1
ATOM 1561 C CA . LEU A 1 195 ? 1.374 -24.766 -1.366 1 98.44 195 LEU A CA 1
ATOM 1562 C C . LEU A 1 195 ? 0.992 -26.156 -1.852 1 98.44 195 LEU A C 1
ATOM 1564 O O . LEU A 1 195 ? 1.66 -27.141 -1.52 1 98.44 195 LEU A O 1
ATOM 1568 N N . GLN A 1 196 ? -0.066 -26.297 -2.662 1 98.69 196 GLN A N 1
ATOM 1569 C CA . GLN A 1 196 ? -0.562 -27.578 -3.139 1 98.69 196 GLN A CA 1
ATOM 1570 C C . GLN A 1 196 ? -0.444 -27.688 -4.656 1 98.69 196 GLN A C 1
ATOM 1572 O O . GLN A 1 196 ? -0.253 -28.781 -5.191 1 98.69 196 GLN A O 1
ATOM 1577 N N . ASP A 1 197 ? -0.596 -26.656 -5.289 1 98.88 197 ASP A N 1
ATOM 1578 C CA . ASP A 1 197 ? -0.626 -26.625 -6.75 1 98.88 197 ASP A CA 1
ATOM 1579 C C . ASP A 1 197 ? 0.345 -25.578 -7.301 1 98.88 197 ASP A C 1
ATOM 1581 O O . ASP A 1 197 ? 0.208 -24.391 -7.02 1 98.88 197 ASP A O 1
ATOM 1585 N N . LEU A 1 198 ? 1.325 -26.031 -8.094 1 98.81 198 LEU A N 1
ATOM 1586 C CA . LEU A 1 198 ? 2.309 -25.125 -8.703 1 98.81 198 LEU A CA 1
ATOM 1587 C C . LEU A 1 198 ? 2.348 -25.312 -10.211 1 98.81 198 LEU A C 1
ATOM 1589 O O . LEU A 1 198 ? 2.492 -26.422 -10.711 1 98.81 198 LEU A O 1
ATOM 1593 N N . VAL A 1 199 ? 2.115 -24.281 -10.938 1 98.75 199 VAL A N 1
ATOM 1594 C CA . VAL A 1 199 ? 2.238 -24.266 -12.391 1 98.75 199 VAL A CA 1
ATOM 1595 C C . VAL A 1 199 ? 3.377 -23.328 -12.805 1 98.75 199 VAL A C 1
ATOM 1597 O O . VAL A 1 199 ? 3.391 -22.156 -12.43 1 98.75 199 VAL A O 1
ATOM 1600 N N . VAL A 1 200 ? 4.316 -23.859 -13.562 1 97.94 200 VAL A N 1
ATOM 1601 C CA . VAL A 1 200 ? 5.48 -23.094 -13.977 1 97.94 200 VAL A CA 1
ATOM 1602 C C . VAL A 1 200 ? 5.602 -23.109 -15.5 1 97.94 200 VAL A C 1
ATOM 1604 O O . VAL A 1 200 ? 5.781 -24.172 -16.094 1 97.94 200 VAL A O 1
ATOM 1607 N N . HIS A 1 201 ? 5.406 -22.047 -16.125 1 96.69 201 HIS A N 1
ATOM 1608 C CA . HIS A 1 201 ? 5.734 -21.797 -17.531 1 96.69 201 HIS A CA 1
ATOM 1609 C C . HIS A 1 201 ? 6.941 -20.875 -17.656 1 96.69 201 HIS A C 1
ATOM 1611 O O . HIS A 1 201 ? 6.855 -19.688 -17.328 1 96.69 201 HIS A O 1
ATOM 1617 N N . ARG A 1 202 ? 8.078 -21.391 -18.062 1 93.31 202 ARG A N 1
ATOM 1618 C CA . ARG A 1 202 ? 9.258 -20.547 -18.031 1 93.31 202 ARG A CA 1
ATOM 1619 C C . ARG A 1 202 ? 10.156 -20.812 -19.234 1 93.31 202 ARG A C 1
ATOM 1621 O O . ARG A 1 202 ? 10 -21.828 -19.922 1 93.31 202 ARG A O 1
ATOM 1628 N N . TYR A 1 203 ? 11.062 -19.844 -19.438 1 89.69 203 TYR A N 1
ATOM 1629 C CA . TYR A 1 203 ? 12.148 -20 -20.406 1 89.69 203 TYR A CA 1
ATOM 1630 C C . TYR A 1 203 ? 13.438 -20.422 -19.703 1 89.69 203 TYR A C 1
ATOM 1632 O O . TYR A 1 203 ? 14.219 -19.562 -19.266 1 89.69 203 TYR A O 1
ATOM 1640 N N . SER A 1 204 ? 13.656 -21.688 -19.719 1 86.31 204 SER A N 1
ATOM 1641 C CA . SER A 1 204 ? 14.789 -22.203 -18.953 1 86.31 204 SER A CA 1
ATOM 1642 C C . SER A 1 204 ? 16.109 -21.656 -19.484 1 86.31 204 SER A C 1
ATOM 1644 O O . SER A 1 204 ? 17.109 -21.594 -18.766 1 86.31 204 SER A O 1
ATOM 1646 N N . ASN A 1 205 ? 16.109 -21.266 -20.781 1 82 205 ASN A N 1
ATOM 1647 C CA . ASN A 1 205 ? 17.344 -20.781 -21.391 1 82 205 ASN A CA 1
ATOM 1648 C C . ASN A 1 205 ? 17.547 -19.281 -21.125 1 82 205 ASN A C 1
ATOM 1650 O O . ASN A 1 205 ? 18.578 -18.719 -21.484 1 82 205 ASN A O 1
ATOM 1654 N N . ALA A 1 206 ? 16.562 -18.625 -20.5 1 81.75 206 ALA A N 1
ATOM 1655 C CA . ALA A 1 206 ? 16.656 -17.188 -20.297 1 81.75 206 ALA A CA 1
ATOM 1656 C C . ALA A 1 206 ? 16.516 -16.828 -18.812 1 81.75 206 ALA A C 1
ATOM 1658 O O . ALA A 1 206 ? 16.75 -15.68 -18.438 1 81.75 206 ALA A O 1
ATOM 1659 N N . ASP A 1 207 ? 16.25 -17.766 -18 1 87.31 207 ASP A N 1
ATOM 1660 C CA . ASP A 1 207 ? 16.016 -17.547 -16.578 1 87.31 207 ASP A CA 1
ATOM 1661 C C . ASP A 1 207 ? 17.125 -18.203 -15.742 1 87.31 207 ASP A C 1
ATOM 1663 O O . ASP A 1 207 ? 18.234 -18.391 -16.219 1 87.31 207 ASP A O 1
ATOM 1667 N N . VAL A 1 208 ? 16.875 -18.484 -14.508 1 92.38 208 VAL A N 1
ATOM 1668 C CA . VAL A 1 208 ? 17.859 -19.047 -13.609 1 92.38 208 VAL A CA 1
ATOM 1669 C C . VAL A 1 208 ? 18.391 -20.375 -14.172 1 92.38 208 VAL A C 1
ATOM 1671 O O . VAL A 1 208 ? 17.641 -21.109 -14.828 1 92.38 208 VAL A O 1
ATOM 1674 N N . ALA A 1 209 ? 19.625 -20.688 -13.93 1 91.06 209 ALA A N 1
ATOM 1675 C CA . ALA A 1 209 ? 20.281 -21.875 -14.469 1 91.06 209 ALA A CA 1
ATOM 1676 C C . ALA A 1 209 ? 19.625 -23.156 -13.93 1 91.06 209 ALA A C 1
ATOM 1678 O O . ALA A 1 209 ? 19.344 -24.078 -14.688 1 91.06 209 ALA A O 1
ATOM 1679 N N . THR A 1 210 ? 19.406 -23.203 -12.664 1 94.31 210 THR A N 1
ATOM 1680 C CA . THR A 1 210 ? 18.766 -24.344 -12.039 1 94.31 210 THR A CA 1
ATOM 1681 C C . THR A 1 210 ? 17.484 -23.922 -11.312 1 94.31 210 THR A C 1
ATOM 1683 O O . THR A 1 210 ? 17.531 -23.094 -10.398 1 94.31 210 THR A O 1
ATOM 1686 N N . PHE A 1 211 ? 16.406 -24.375 -11.758 1 96.44 211 PHE A N 1
ATOM 1687 C CA . PHE A 1 211 ? 15.125 -24.125 -11.117 1 96.44 211 PHE A CA 1
ATOM 1688 C C . PHE A 1 211 ? 14.781 -25.219 -10.117 1 96.44 211 PHE A C 1
ATOM 1690 O O . PHE A 1 211 ? 14.336 -26.312 -10.516 1 96.44 211 PHE A O 1
ATOM 1697 N N . THR A 1 212 ? 14.953 -24.969 -8.875 1 96.5 212 THR A N 1
ATOM 1698 C CA . THR A 1 212 ? 14.766 -25.969 -7.832 1 96.5 212 THR A CA 1
ATOM 1699 C C . THR A 1 212 ? 13.375 -25.844 -7.211 1 96.5 212 THR A C 1
ATOM 1701 O O . THR A 1 212 ? 13.039 -24.812 -6.625 1 96.5 212 THR A O 1
ATOM 1704 N N . ILE A 1 213 ? 12.594 -26.781 -7.371 1 97.19 213 ILE A N 1
ATOM 1705 C CA . ILE A 1 213 ? 11.266 -26.844 -6.77 1 97.19 213 ILE A CA 1
ATOM 1706 C C . ILE A 1 213 ? 11.305 -27.719 -5.523 1 97.19 213 ILE A C 1
ATOM 1708 O O . ILE A 1 213 ? 11.234 -28.953 -5.625 1 97.19 213 ILE A O 1
ATOM 1712 N N . ALA A 1 214 ? 11.445 -27.125 -4.406 1 94.75 214 ALA A N 1
ATOM 1713 C CA . ALA A 1 214 ? 11.445 -27.828 -3.123 1 94.75 214 ALA A CA 1
ATOM 1714 C C . ALA A 1 214 ? 10.234 -27.438 -2.285 1 94.75 214 ALA A C 1
ATOM 1716 O O . ALA A 1 214 ? 10.156 -26.312 -1.784 1 94.75 214 ALA A O 1
ATOM 1717 N N . SER A 1 215 ? 9.242 -28.234 -2.188 1 94.94 215 SER A N 1
ATOM 1718 C CA . SER A 1 215 ? 8.016 -27.969 -1.443 1 94.94 215 SER A CA 1
ATOM 1719 C C . SER A 1 215 ? 7.422 -29.266 -0.884 1 94.94 215 SER A C 1
ATOM 1721 O O . SER A 1 215 ? 6.934 -30.109 -1.639 1 94.94 215 SER A O 1
ATOM 1723 N N . PRO A 1 216 ? 7.457 -29.422 0.433 1 93.88 216 PRO A N 1
ATOM 1724 C CA . PRO A 1 216 ? 6.965 -30.656 1.036 1 93.88 216 PRO A CA 1
ATOM 1725 C C . PRO A 1 216 ? 5.457 -30.828 0.894 1 93.88 216 PRO A C 1
ATOM 1727 O O . PRO A 1 216 ? 4.949 -31.953 0.926 1 93.88 216 PRO A O 1
ATOM 1730 N N . SER A 1 217 ? 4.75 -29.703 0.684 1 96 217 SER A N 1
ATOM 1731 C CA . SER A 1 217 ? 3.293 -29.766 0.667 1 96 217 SER A CA 1
ATOM 1732 C C . SER A 1 217 ? 2.758 -29.859 -0.759 1 96 217 SER A C 1
ATOM 1734 O O . SER A 1 217 ? 1.562 -30.078 -0.967 1 96 217 SER A O 1
ATOM 1736 N N . LEU A 1 218 ? 3.582 -29.828 -1.739 1 97.25 218 LEU A N 1
ATOM 1737 C CA . LEU A 1 218 ? 3.166 -29.734 -3.135 1 97.25 218 LEU A CA 1
ATOM 1738 C C . LEU A 1 218 ? 2.514 -31.047 -3.584 1 97.25 218 LEU A C 1
ATOM 1740 O O . LEU A 1 218 ? 3.092 -32.125 -3.418 1 97.25 218 LEU A O 1
ATOM 1744 N N . GLN A 1 219 ? 1.316 -31 -4.145 1 97.94 219 GLN A N 1
ATOM 1745 C CA . GLN A 1 219 ? 0.574 -32.188 -4.57 1 97.94 219 GLN A CA 1
ATOM 1746 C C . GLN A 1 219 ? 0.478 -32.25 -6.094 1 97.94 219 GLN A C 1
ATOM 1748 O O . GLN A 1 219 ? 0.397 -33.344 -6.668 1 97.94 219 GLN A O 1
ATOM 1753 N N . ARG A 1 220 ? 0.465 -31.172 -6.699 1 98.56 220 ARG A N 1
ATOM 1754 C CA . ARG A 1 220 ? 0.342 -31.078 -8.148 1 98.56 220 ARG A CA 1
ATOM 1755 C C . ARG A 1 220 ? 1.383 -30.141 -8.734 1 98.56 220 ARG A C 1
ATOM 1757 O O . ARG A 1 220 ? 1.525 -29 -8.273 1 98.56 220 ARG A O 1
ATOM 1764 N N . LEU A 1 221 ? 2.152 -30.594 -9.703 1 98.31 221 LEU A N 1
ATOM 1765 C CA . LEU A 1 221 ? 3.178 -29.797 -10.359 1 98.31 221 LEU A CA 1
ATOM 1766 C C . LEU A 1 221 ? 3.035 -29.859 -11.875 1 98.31 221 LEU A C 1
ATOM 1768 O O . LEU A 1 221 ? 2.947 -30.938 -12.445 1 98.31 221 LEU A O 1
ATOM 1772 N N . THR A 1 222 ? 2.867 -28.766 -12.492 1 98.62 222 THR A N 1
ATOM 1773 C CA . THR A 1 222 ? 2.857 -28.656 -13.945 1 98.62 222 THR A CA 1
ATOM 1774 C C . THR A 1 222 ? 3.996 -27.766 -14.43 1 98.62 222 THR A C 1
ATOM 1776 O O . THR A 1 222 ? 4.105 -26.609 -14.016 1 98.62 222 THR A O 1
ATOM 1779 N N . ILE A 1 223 ? 4.852 -28.312 -15.258 1 97.5 223 ILE A N 1
ATOM 1780 C CA . ILE A 1 223 ? 5.965 -27.562 -15.82 1 97.5 223 ILE A CA 1
ATOM 1781 C C . ILE A 1 223 ? 5.84 -27.516 -17.344 1 97.5 223 ILE A C 1
ATOM 1783 O O . ILE A 1 223 ? 5.676 -28.562 -17.984 1 97.5 223 ILE A O 1
ATOM 1787 N N . GLU A 1 224 ? 5.785 -26.422 -17.859 1 95.94 224 GLU A N 1
ATOM 1788 C CA . GLU A 1 224 ? 5.891 -26.219 -19.297 1 95.94 224 GLU A CA 1
ATOM 1789 C C . GLU A 1 224 ? 7.09 -25.328 -19.625 1 95.94 224 GLU A C 1
ATOM 1791 O O . GLU A 1 224 ? 7.125 -24.156 -19.266 1 95.94 224 GLU A O 1
ATOM 1796 N N . ASP A 1 225 ? 8.055 -25.891 -20.219 1 92.69 225 ASP A N 1
ATOM 1797 C CA . ASP A 1 225 ? 9.242 -25.125 -20.625 1 92.69 225 ASP A CA 1
ATOM 1798 C C . ASP A 1 225 ? 9.078 -24.578 -22.031 1 92.69 225 ASP A C 1
ATOM 1800 O O . ASP A 1 225 ? 8.734 -25.297 -22.969 1 92.69 225 ASP A O 1
ATOM 1804 N N . LEU A 1 226 ? 9.25 -23.328 -22.031 1 85.69 226 LEU A N 1
ATOM 1805 C CA . LEU A 1 226 ? 9.117 -22.609 -23.297 1 85.69 226 LEU A CA 1
ATOM 1806 C C . LEU A 1 226 ? 10.484 -22.344 -23.922 1 85.69 226 LEU A C 1
ATOM 1808 O O . LEU A 1 226 ? 11.516 -22.516 -23.266 1 85.69 226 LEU A O 1
ATOM 1812 N N . ARG A 1 227 ? 10.594 -22.281 -25.203 1 77.44 227 ARG A N 1
ATOM 1813 C CA . ARG A 1 227 ? 11.859 -21.984 -25.859 1 77.44 227 ARG A CA 1
ATOM 1814 C C . ARG A 1 227 ? 11.883 -20.531 -26.344 1 77.44 227 ARG A C 1
ATOM 1816 O O . ARG A 1 227 ? 10.906 -20.047 -26.906 1 77.44 227 ARG A O 1
ATOM 1823 N N . GLN A 1 228 ? 12.883 -19.984 -25.719 1 69.06 228 GLN A N 1
ATOM 1824 C CA . GLN A 1 228 ? 13.07 -18.609 -26.156 1 69.06 228 GLN A CA 1
ATOM 1825 C C . GLN A 1 228 ? 14.133 -18.516 -27.25 1 69.06 228 GLN A C 1
ATOM 1827 O O . GLN A 1 228 ? 15.203 -19.109 -27.141 1 69.06 228 GLN A O 1
ATOM 1832 N N . GLU A 1 229 ? 13.586 -17.906 -28.297 1 67 229 GLU A N 1
ATOM 1833 C CA . GLU A 1 229 ? 14.562 -17.703 -29.359 1 67 229 GLU A CA 1
ATOM 1834 C C . GLU A 1 229 ? 15.789 -16.953 -28.844 1 67 229 GLU A C 1
ATOM 1836 O O . GLU A 1 229 ? 15.656 -15.922 -28.172 1 67 229 GLU A O 1
ATOM 1841 N N . GLY A 1 230 ? 16.953 -17.516 -29.094 1 63.19 230 GLY A N 1
ATOM 1842 C CA . GLY A 1 230 ? 18.172 -16.828 -28.703 1 63.19 230 GLY A CA 1
ATOM 1843 C C . GLY A 1 230 ? 18.641 -17.172 -27.297 1 63.19 230 GLY A C 1
ATOM 1844 O O . GLY A 1 230 ? 19.625 -16.625 -26.812 1 63.19 230 GLY A O 1
ATOM 1845 N N . GLY A 1 231 ? 17.922 -17.906 -26.688 1 65.19 231 GLY A N 1
ATOM 1846 C CA . GLY A 1 231 ? 18.359 -18.281 -25.359 1 65.19 231 GLY A CA 1
ATOM 1847 C C . GLY A 1 231 ? 19.531 -19.234 -25.359 1 65.19 231 GLY A C 1
ATOM 1848 O O . GLY A 1 231 ? 19.672 -20.047 -26.281 1 65.19 231 GLY A O 1
ATOM 1849 N N . TYR A 1 232 ? 20.609 -18.891 -24.609 1 61.59 232 TYR A N 1
ATOM 1850 C CA . TYR A 1 232 ? 21.828 -19.688 -24.672 1 61.59 232 TYR A CA 1
ATOM 1851 C C . TYR A 1 232 ? 21.953 -20.594 -23.453 1 61.59 232 TYR A C 1
ATOM 1853 O O . TYR A 1 232 ? 22.844 -21.453 -23.391 1 61.59 232 TYR A O 1
ATOM 1861 N N . GLY A 1 233 ? 21.188 -20.422 -22.484 1 64.81 233 GLY A N 1
ATOM 1862 C CA . GLY A 1 233 ? 21.438 -21.156 -21.25 1 64.81 233 GLY A CA 1
ATOM 1863 C C . GLY A 1 233 ? 20.891 -22.578 -21.281 1 64.81 233 GLY A C 1
ATOM 1864 O O . GLY A 1 233 ? 20.031 -22.891 -22.109 1 64.81 233 GLY A O 1
ATOM 1865 N N . ASN A 1 234 ? 21.781 -23.422 -20.781 1 75.62 234 ASN A N 1
ATOM 1866 C CA . ASN A 1 234 ? 21.281 -24.781 -20.594 1 75.62 234 ASN A CA 1
ATOM 1867 C C . ASN A 1 234 ? 20.547 -24.922 -19.25 1 75.62 234 ASN A C 1
ATOM 1869 O O . ASN A 1 234 ? 21.172 -24.938 -18.188 1 75.62 234 ASN A O 1
ATOM 1873 N N . GLY A 1 235 ? 19.281 -24.703 -19.203 1 86.88 235 GLY A N 1
ATOM 1874 C CA . GLY A 1 235 ? 18.453 -24.719 -18.016 1 86.88 235 GLY A CA 1
ATOM 1875 C C . GLY A 1 235 ? 18.422 -26.078 -17.328 1 86.88 235 GLY A C 1
ATOM 1876 O O . GLY A 1 235 ? 18.859 -27.078 -17.906 1 86.88 235 GLY A O 1
ATOM 1877 N N . SER A 1 236 ? 18.234 -26.109 -16.047 1 92.44 236 SER A N 1
ATOM 1878 C CA . SER A 1 236 ? 18.109 -27.344 -15.266 1 92.44 236 SER A CA 1
ATOM 1879 C C . SER A 1 236 ? 16.922 -27.266 -14.305 1 92.44 236 SER A C 1
ATOM 1881 O O . SER A 1 236 ? 16.531 -26.188 -13.883 1 92.44 236 SER A O 1
ATOM 1883 N N . TYR A 1 237 ? 16.375 -28.422 -14.023 1 95.44 237 TYR A N 1
ATOM 1884 C CA . TYR A 1 237 ? 15.305 -28.547 -13.039 1 95.44 237 TYR A CA 1
ATOM 1885 C C . TYR A 1 237 ? 15.688 -29.531 -11.938 1 95.44 237 TYR A C 1
ATOM 1887 O O . TYR A 1 237 ? 16.312 -30.562 -12.211 1 95.44 237 TYR A O 1
ATOM 1895 N N . VAL A 1 238 ? 15.445 -29.203 -10.75 1 96.25 238 VAL A N 1
ATOM 1896 C CA . VAL A 1 238 ? 15.523 -30.094 -9.609 1 96.25 238 VAL A CA 1
ATOM 1897 C C . VAL A 1 238 ? 14.195 -30.094 -8.852 1 96.25 238 VAL A C 1
ATOM 1899 O O . VAL A 1 238 ? 13.742 -29.031 -8.398 1 96.25 238 VAL A O 1
ATOM 1902 N N . ILE A 1 239 ? 13.539 -31.203 -8.742 1 96.88 239 ILE A N 1
ATOM 1903 C CA . ILE A 1 239 ? 12.227 -31.297 -8.117 1 96.88 239 ILE A CA 1
ATOM 1904 C C . ILE A 1 239 ? 12.305 -32.156 -6.859 1 96.88 239 ILE A C 1
ATOM 1906 O O . ILE A 1 239 ? 12.656 -33.344 -6.93 1 96.88 239 ILE A O 1
ATOM 1910 N N . ASN A 1 240 ? 12.062 -31.594 -5.77 1 95.44 240 ASN A N 1
ATOM 1911 C CA . ASN A 1 240 ? 11.953 -32.281 -4.48 1 95.44 240 ASN A CA 1
ATOM 1912 C C . ASN A 1 240 ? 10.594 -32.031 -3.836 1 95.44 240 ASN A C 1
ATOM 1914 O O . ASN A 1 240 ? 10.438 -31.109 -3.031 1 95.44 240 ASN A O 1
ATOM 1918 N N . ALA A 1 241 ? 9.656 -32.781 -4.168 1 95.19 241 ALA A N 1
ATOM 1919 C CA . ALA A 1 241 ? 8.281 -32.719 -3.674 1 95.19 241 ALA A CA 1
ATOM 1920 C C . ALA A 1 241 ? 7.777 -34.094 -3.234 1 95.19 241 ALA A C 1
ATOM 1922 O O . ALA A 1 241 ? 7.105 -34.781 -3.998 1 95.19 241 ALA A O 1
ATOM 1923 N N . PRO A 1 242 ? 8.016 -34.438 -1.984 1 92.62 242 PRO A N 1
ATOM 1924 C CA . PRO A 1 242 ? 7.711 -35.812 -1.516 1 92.62 242 PRO A CA 1
ATOM 1925 C C . PRO A 1 242 ? 6.211 -36.094 -1.528 1 92.62 242 PRO A C 1
ATOM 1927 O O . PRO A 1 242 ? 5.812 -37.25 -1.652 1 92.62 242 PRO A O 1
ATOM 1930 N N . ALA A 1 243 ? 5.383 -35.094 -1.429 1 94.44 243 ALA A N 1
ATOM 1931 C CA . ALA A 1 243 ? 3.941 -35.312 -1.357 1 94.44 243 ALA A CA 1
ATOM 1932 C C . ALA A 1 243 ? 3.303 -35.219 -2.74 1 94.44 243 ALA A C 1
ATOM 1934 O O . ALA A 1 243 ? 2.076 -35.219 -2.867 1 94.44 243 ALA A O 1
ATOM 1935 N N . LEU A 1 244 ? 4.066 -35.219 -3.811 1 96.81 244 LEU A N 1
ATOM 1936 C CA . LEU A 1 244 ? 3.592 -35 -5.172 1 96.81 244 LEU A CA 1
ATOM 1937 C C . LEU A 1 244 ? 2.705 -36.125 -5.645 1 96.81 244 LEU A C 1
ATOM 1939 O O . LEU A 1 244 ? 3.1 -37.312 -5.566 1 96.81 244 LEU A O 1
ATOM 1943 N N . LYS A 1 245 ? 1.534 -35.875 -6.105 1 97.5 245 LYS A N 1
ATOM 1944 C CA . LYS A 1 245 ? 0.587 -36.875 -6.59 1 97.5 245 LYS A CA 1
ATOM 1945 C C . LYS A 1 245 ? 0.395 -36.75 -8.102 1 97.5 245 LYS A C 1
ATOM 1947 O O . LYS A 1 245 ? 0.2 -37.75 -8.781 1 97.5 245 LYS A O 1
ATOM 1952 N N . TYR A 1 246 ? 0.476 -35.594 -8.547 1 98.25 246 TYR A N 1
ATOM 1953 C CA . TYR A 1 246 ? 0.243 -35.344 -9.961 1 98.25 246 TYR A CA 1
ATOM 1954 C C . TYR A 1 246 ? 1.396 -34.531 -10.57 1 98.25 246 TYR A C 1
ATOM 1956 O O . TYR A 1 246 ? 1.74 -33.469 -10.094 1 98.25 246 TYR A O 1
ATOM 1964 N N . LEU A 1 247 ? 1.947 -35.062 -11.641 1 97.44 247 LEU A N 1
ATOM 1965 C CA . LEU A 1 247 ? 3.092 -34.438 -12.289 1 97.44 247 LEU A CA 1
ATOM 1966 C C . LEU A 1 247 ? 2.857 -34.312 -13.789 1 97.44 247 LEU A C 1
ATOM 1968 O O . LEU A 1 247 ? 2.48 -35.281 -14.453 1 97.44 247 LEU A O 1
ATOM 1972 N N . ASN A 1 248 ? 2.949 -33.188 -14.289 1 97.5 248 ASN A N 1
ATOM 1973 C CA . ASN A 1 248 ? 2.857 -32.906 -15.719 1 97.5 248 ASN A CA 1
ATOM 1974 C C . ASN A 1 248 ? 4.07 -32.125 -16.219 1 97.5 248 ASN A C 1
ATOM 1976 O O . ASN A 1 248 ? 4.289 -30.984 -15.82 1 97.5 248 ASN A O 1
ATOM 1980 N N . ILE A 1 249 ? 4.867 -32.688 -17.016 1 95.44 249 ILE A N 1
ATOM 1981 C CA . ILE A 1 249 ? 6.043 -32.062 -17.594 1 95.44 249 ILE A CA 1
ATOM 1982 C C . ILE A 1 249 ? 5.895 -32 -19.109 1 95.44 249 ILE A C 1
ATOM 1984 O O . ILE A 1 249 ? 5.688 -33.031 -19.766 1 95.44 249 ILE A O 1
ATOM 1988 N N . ASN A 1 250 ? 6.004 -30.859 -19.656 1 93.69 250 ASN A N 1
ATOM 1989 C CA . ASN A 1 250 ? 5.836 -30.672 -21.094 1 93.69 250 ASN A CA 1
ATOM 1990 C C . ASN A 1 250 ? 6.879 -29.719 -21.656 1 93.69 250 ASN A C 1
ATOM 1992 O O . ASN A 1 250 ? 7.148 -28.672 -21.078 1 93.69 250 ASN A O 1
ATOM 1996 N N . GLY A 1 251 ? 7.488 -30.078 -22.719 1 88.69 251 GLY A N 1
ATOM 1997 C CA . GLY A 1 251 ? 8.297 -29.141 -23.5 1 88.69 251 GLY A CA 1
ATOM 1998 C C . GLY A 1 251 ? 9.703 -28.984 -22.969 1 88.69 251 GLY A C 1
ATOM 1999 O O . GLY A 1 251 ? 10.367 -27.984 -23.234 1 88.69 251 GLY A O 1
ATOM 2000 N N . VAL A 1 252 ? 10.219 -29.891 -22.203 1 89.06 252 VAL A N 1
ATOM 2001 C CA . VAL A 1 252 ? 11.578 -29.797 -21.688 1 89.06 252 VAL A CA 1
ATOM 2002 C C . VAL A 1 252 ? 12.562 -30.375 -22.703 1 89.06 252 VAL A C 1
ATOM 2004 O O . VAL A 1 252 ? 12.75 -31.594 -22.781 1 89.06 252 VAL A O 1
ATOM 2007 N N . ILE A 1 253 ? 13.164 -29.5 -23.469 1 85.38 253 ILE A N 1
ATOM 2008 C CA . ILE A 1 253 ? 13.984 -29.922 -24.594 1 85.38 253 ILE A CA 1
ATOM 2009 C C . ILE A 1 253 ? 15.375 -29.297 -24.484 1 85.38 253 ILE A C 1
ATOM 2011 O O . ILE A 1 253 ? 15.5 -28.094 -24.266 1 85.38 253 ILE A O 1
ATOM 2015 N N . ASP A 1 254 ? 16.406 -30.031 -24.594 1 84.44 254 ASP A N 1
ATOM 2016 C CA . ASP A 1 254 ? 17.797 -29.594 -24.734 1 84.44 254 ASP A CA 1
ATOM 2017 C C . ASP A 1 254 ? 18.25 -28.812 -23.484 1 84.44 254 ASP A C 1
ATOM 2019 O O . ASP A 1 254 ? 18.734 -27.688 -23.594 1 84.44 254 ASP A O 1
ATOM 2023 N N . ILE A 1 255 ? 18 -29.391 -22.375 1 89.06 255 ILE A N 1
ATOM 2024 C CA . ILE A 1 255 ? 18.469 -28.766 -21.141 1 89.06 255 ILE A CA 1
ATOM 2025 C C . ILE A 1 255 ? 19.562 -29.625 -20.516 1 89.06 255 ILE A C 1
ATOM 2027 O O . ILE A 1 255 ? 19.828 -30.734 -20.969 1 89.06 255 ILE A O 1
ATOM 2031 N N . GLU A 1 256 ? 20.125 -29.078 -19.516 1 90.69 256 GLU A N 1
ATOM 2032 C CA . GLU A 1 256 ? 21.281 -29.75 -18.922 1 90.69 256 GLU A CA 1
ATOM 2033 C C . GLU A 1 256 ? 20.828 -30.906 -18.031 1 90.69 256 GLU A C 1
ATOM 2035 O O . GLU A 1 256 ? 21.391 -32 -18.109 1 90.69 256 GLU A O 1
ATOM 2040 N N . SER A 1 257 ? 19.922 -30.609 -17.219 1 92.69 257 SER A N 1
ATOM 2041 C CA . SER A 1 257 ? 19.547 -31.672 -16.297 1 92.69 257 SER A CA 1
ATOM 2042 C C . SER A 1 257 ? 18.094 -31.531 -15.852 1 92.69 257 SER A C 1
ATOM 2044 O O . SER A 1 257 ? 17.547 -30.422 -15.836 1 92.69 257 SER A O 1
ATOM 2046 N N . CYS A 1 258 ? 17.438 -32.594 -15.547 1 93.5 258 CYS A N 1
ATOM 2047 C CA . CYS A 1 258 ? 16.141 -32.688 -14.922 1 93.5 258 CYS A CA 1
ATOM 2048 C C . CYS A 1 258 ? 16.094 -33.844 -13.914 1 93.5 258 CYS A C 1
ATOM 2050 O O . CYS A 1 258 ? 15.922 -35 -14.297 1 93.5 258 CYS A O 1
ATOM 2052 N N . LEU A 1 259 ? 16.203 -33.469 -12.648 1 95.12 259 LEU A N 1
ATOM 2053 C CA . LEU A 1 259 ? 16.281 -34.469 -11.594 1 95.12 259 LEU A CA 1
ATOM 2054 C C . LEU A 1 259 ? 15.055 -34.406 -10.688 1 95.12 259 LEU A C 1
ATOM 2056 O O . LEU A 1 259 ? 14.672 -33.312 -10.242 1 95.12 259 LEU A O 1
ATOM 2060 N N . ILE A 1 260 ? 14.422 -35.469 -10.523 1 94.5 260 ILE A N 1
ATOM 2061 C CA . ILE A 1 260 ? 13.25 -35.562 -9.664 1 94.5 260 ILE A CA 1
ATOM 2062 C C . ILE A 1 260 ? 13.562 -36.5 -8.484 1 94.5 260 ILE A C 1
ATOM 2064 O O . ILE A 1 260 ? 13.953 -37.656 -8.68 1 94.5 260 ILE A O 1
ATOM 2068 N N . ASP A 1 261 ? 13.422 -35.875 -7.387 1 87.25 261 ASP A N 1
ATOM 2069 C CA . ASP A 1 261 ? 13.609 -36.688 -6.203 1 87.25 261 ASP A CA 1
ATOM 2070 C C . ASP A 1 261 ? 12.367 -37.562 -5.934 1 87.25 261 ASP A C 1
ATOM 2072 O O . ASP A 1 261 ? 11.25 -37.125 -6.238 1 87.25 261 ASP A O 1
ATOM 2076 N N . LYS A 1 262 ? 12.492 -38.625 -5.414 1 72 262 LYS A N 1
ATOM 2077 C CA . LYS A 1 262 ? 11.57 -39.75 -5.281 1 72 262 LYS A CA 1
ATOM 2078 C C . LYS A 1 262 ? 10.164 -39.25 -4.945 1 72 262 LYS A C 1
ATOM 2080 O O . LYS A 1 262 ? 9.922 -38.75 -3.854 1 72 262 LYS A O 1
ATOM 2085 N N . ALA A 1 263 ? 9.375 -39.281 -5.898 1 79 263 ALA A N 1
ATOM 2086 C CA . ALA A 1 263 ? 7.945 -39 -5.789 1 79 263 ALA A CA 1
ATOM 2087 C C . ALA A 1 263 ? 7.18 -40.281 -5.41 1 79 263 ALA A C 1
ATOM 2089 O O . ALA A 1 263 ? 6.711 -41 -6.281 1 79 263 ALA A O 1
ATOM 2090 N N . LEU A 1 264 ? 7.055 -40.531 -4.098 1 81.25 264 LEU A N 1
ATOM 2091 C CA . LEU A 1 264 ? 6.57 -41.812 -3.607 1 81.25 264 LEU A CA 1
ATOM 2092 C C . LEU A 1 264 ? 5.051 -41.906 -3.662 1 81.25 264 LEU A C 1
ATOM 2094 O O . LEU A 1 264 ? 4.469 -42.969 -3.656 1 81.25 264 LEU A O 1
ATOM 2098 N N . GLU A 1 265 ? 4.457 -40.781 -3.861 1 91.44 265 GLU A N 1
ATOM 2099 C CA . GLU A 1 265 ? 3 -40.781 -3.758 1 91.44 265 GLU A CA 1
ATOM 2100 C C . GLU A 1 265 ? 2.355 -40.406 -5.094 1 91.44 265 GLU A C 1
ATOM 2102 O O . GLU A 1 265 ? 1.208 -39.969 -5.137 1 91.44 265 GLU A O 1
ATOM 2107 N N . LEU A 1 266 ? 3.012 -40.719 -6.188 1 94.62 266 LEU A N 1
ATOM 2108 C CA . LEU A 1 266 ? 2.531 -40.312 -7.5 1 94.62 266 LEU A CA 1
ATOM 2109 C C . LEU A 1 266 ? 1.294 -41.094 -7.906 1 94.62 266 LEU A C 1
ATOM 2111 O O . LEU A 1 266 ? 1.271 -42.312 -7.785 1 94.62 266 LEU A O 1
ATOM 2115 N N . VAL A 1 267 ? 0.283 -40.438 -8.242 1 97.12 267 VAL A N 1
ATOM 2116 C CA . VAL A 1 267 ? -0.931 -41.062 -8.773 1 97.12 267 VAL A CA 1
ATOM 2117 C C . VAL A 1 267 ? -0.901 -41.031 -10.297 1 97.12 267 VAL A C 1
ATOM 2119 O O . VAL A 1 267 ? -1.093 -42.062 -10.953 1 97.12 267 VAL A O 1
ATOM 2122 N N . GLU A 1 268 ? -0.614 -39.938 -10.82 1 97.62 268 GLU A N 1
ATOM 2123 C CA . GLU A 1 268 ? -0.59 -39.75 -12.266 1 97.62 268 GLU A CA 1
ATOM 2124 C C . GLU A 1 268 ? 0.576 -38.875 -12.703 1 97.62 268 GLU A C 1
ATOM 2126 O O . GLU A 1 268 ? 0.891 -37.875 -12.047 1 97.62 268 GLU A O 1
ATOM 2131 N N . ALA A 1 269 ? 1.206 -39.281 -13.781 1 96.25 269 ALA A N 1
ATOM 2132 C CA . ALA A 1 269 ? 2.262 -38.469 -14.383 1 96.25 269 ALA A CA 1
ATOM 2133 C C . ALA A 1 269 ? 2.102 -38.406 -15.898 1 96.25 269 ALA A C 1
ATOM 2135 O O . ALA A 1 269 ? 1.793 -39.406 -16.547 1 96.25 269 ALA A O 1
ATOM 2136 N N . LYS A 1 270 ? 2.201 -37.25 -16.375 1 95.25 270 LYS A N 1
ATOM 2137 C CA . LYS A 1 270 ? 2.182 -37.031 -17.812 1 95.25 270 LYS A CA 1
ATOM 2138 C C . LYS A 1 270 ? 3.484 -36.375 -18.281 1 95.25 270 LYS A C 1
ATOM 2140 O O . LYS A 1 270 ? 3.84 -35.281 -17.844 1 95.25 270 LYS A O 1
ATOM 2145 N N . ILE A 1 271 ? 4.191 -37.031 -19.094 1 92.88 271 ILE A N 1
ATOM 2146 C CA . ILE A 1 271 ? 5.441 -36.531 -19.656 1 92.88 271 ILE A CA 1
ATOM 2147 C C . ILE A 1 271 ? 5.32 -36.406 -21.172 1 92.88 271 ILE A C 1
ATOM 2149 O O . ILE A 1 271 ? 5.117 -37.406 -21.875 1 92.88 271 ILE A O 1
ATOM 2153 N N . SER A 1 272 ? 5.398 -35.156 -21.625 1 89.06 272 SER A N 1
ATOM 2154 C CA . SER A 1 272 ? 5.207 -34.938 -23.047 1 89.06 272 SER A CA 1
ATOM 2155 C C . SER A 1 272 ? 6.305 -34.031 -23.609 1 89.06 272 SER A C 1
ATOM 2157 O O . SER A 1 272 ? 6.719 -33.062 -22.969 1 89.06 272 SER A O 1
ATOM 2159 N N . ASN A 1 273 ? 6.809 -34.312 -24.797 1 85.94 273 ASN A N 1
ATOM 2160 C CA . ASN A 1 273 ? 7.73 -33.469 -25.547 1 85.94 273 ASN A CA 1
ATOM 2161 C C . ASN A 1 273 ? 9.016 -33.219 -24.781 1 85.94 273 ASN A C 1
ATOM 2163 O O . ASN A 1 273 ? 9.414 -32.062 -24.594 1 85.94 273 ASN A O 1
ATOM 2167 N N . VAL A 1 274 ? 9.602 -34.219 -24.266 1 87 274 VAL A N 1
ATOM 2168 C CA . VAL A 1 274 ? 10.867 -34.125 -23.547 1 87 274 VAL A CA 1
ATOM 2169 C C . VAL A 1 274 ? 11.984 -34.75 -24.375 1 87 274 VAL A C 1
ATOM 2171 O O . VAL A 1 274 ? 11.836 -35.875 -24.875 1 87 274 VAL A O 1
ATOM 2174 N N . SER A 1 275 ? 13.047 -34.031 -24.656 1 81.88 275 SER A N 1
ATOM 2175 C CA . SER A 1 275 ? 14.141 -34.562 -25.453 1 81.88 275 SER A CA 1
ATOM 2176 C C . SER A 1 275 ? 15.438 -33.812 -25.188 1 81.88 275 SER A C 1
ATOM 2178 O O . SER A 1 275 ? 15.414 -32.656 -24.75 1 81.88 275 SER A O 1
ATOM 2180 N N . GLY A 1 276 ? 16.547 -34.469 -25.438 1 81.44 276 GLY A N 1
ATOM 2181 C CA . GLY A 1 276 ? 17.844 -33.844 -25.438 1 81.44 276 GLY A CA 1
ATOM 2182 C C . GLY A 1 276 ? 18.297 -33.406 -24.047 1 81.44 276 GLY A C 1
ATOM 2183 O O . GLY A 1 276 ? 18.906 -32.344 -23.891 1 81.44 276 GLY A O 1
ATOM 2184 N N . ILE A 1 277 ? 17.938 -34.125 -23.031 1 87.38 277 ILE A N 1
ATOM 2185 C CA . ILE A 1 277 ? 18.375 -33.844 -21.672 1 87.38 277 ILE A CA 1
ATOM 2186 C C . ILE A 1 277 ? 19.656 -34.625 -21.359 1 87.38 277 ILE A C 1
ATOM 2188 O O . ILE A 1 277 ? 19.688 -35.844 -21.484 1 87.38 277 ILE A O 1
ATOM 2192 N N . THR A 1 278 ? 20.703 -33.906 -20.984 1 86.69 278 THR A N 1
ATOM 2193 C CA . THR A 1 278 ? 22 -34.531 -20.766 1 86.69 278 THR A CA 1
ATOM 2194 C C . THR A 1 278 ? 21.953 -35.469 -19.547 1 86.69 278 THR A C 1
ATOM 2196 O O . THR A 1 278 ? 22.438 -36.594 -19.609 1 86.69 278 THR A O 1
ATOM 2199 N N . ASN A 1 279 ? 21.469 -34.938 -18.469 1 89.94 279 ASN A N 1
ATOM 2200 C CA . ASN A 1 279 ? 21.375 -35.688 -17.234 1 89.94 279 ASN A CA 1
ATOM 2201 C C . ASN A 1 279 ? 19.953 -35.688 -16.688 1 89.94 279 ASN A C 1
ATOM 2203 O O . ASN A 1 279 ? 19.438 -34.656 -16.25 1 89.94 279 ASN A O 1
ATOM 2207 N N . GLU A 1 280 ? 19.297 -36.906 -16.734 1 90.25 280 GLU A N 1
ATOM 2208 C CA . GLU A 1 280 ? 17.922 -36.969 -16.25 1 90.25 280 GLU A CA 1
ATOM 2209 C C . GLU A 1 280 ? 17.609 -38.312 -15.617 1 90.25 280 GLU A C 1
ATOM 2211 O O . GLU A 1 280 ? 18.281 -39.312 -15.883 1 90.25 280 GLU A O 1
ATOM 2216 N N . ASN A 1 281 ? 16.703 -38.312 -14.703 1 89.69 281 ASN A N 1
ATOM 2217 C CA . ASN A 1 281 ? 16.188 -39.531 -14.078 1 89.69 281 ASN A CA 1
ATOM 2218 C C . ASN A 1 281 ? 14.664 -39.562 -14.062 1 89.69 281 ASN A C 1
ATOM 2220 O O . ASN A 1 281 ? 14.055 -40 -13.086 1 89.69 281 ASN A O 1
ATOM 2224 N N . ILE A 1 282 ? 14.055 -38.969 -15.086 1 90.31 282 ILE A N 1
ATOM 2225 C CA . ILE A 1 282 ? 12.609 -38.75 -15.125 1 90.31 282 ILE A CA 1
ATOM 2226 C C . ILE A 1 282 ? 11.883 -40.062 -15.023 1 90.31 282 ILE A C 1
ATOM 2228 O O . ILE A 1 282 ? 11.102 -40.281 -14.094 1 90.31 282 ILE A O 1
ATOM 2232 N N . MET A 1 283 ? 12.203 -41.031 -15.906 1 87.31 283 MET A N 1
ATOM 2233 C CA . MET A 1 283 ? 11.5 -42.312 -15.961 1 87.31 283 MET A CA 1
ATOM 2234 C C . MET A 1 283 ? 11.727 -43.125 -14.68 1 87.31 283 MET A C 1
ATOM 2236 O O . MET A 1 283 ? 10.82 -43.781 -14.195 1 87.31 283 MET A O 1
ATOM 2240 N N . GLU A 1 284 ? 12.859 -43 -14.125 1 87.12 284 GLU A N 1
ATOM 2241 C CA . GLU A 1 284 ? 13.188 -43.719 -12.891 1 87.12 284 GLU A CA 1
ATOM 2242 C C . GLU A 1 284 ? 12.359 -43.188 -11.719 1 87.12 284 GLU A C 1
ATOM 2244 O O . GLU A 1 284 ? 12.094 -43.906 -10.766 1 87.12 284 GLU A O 1
ATOM 2249 N N . SER A 1 285 ? 12 -41.969 -11.797 1 90.25 285 SER A N 1
ATOM 2250 C CA . SER A 1 285 ? 11.305 -41.312 -10.688 1 90.25 285 SER A CA 1
ATOM 2251 C C . SER A 1 285 ? 9.797 -41.531 -10.781 1 90.25 285 SER A C 1
ATOM 2253 O O . SER A 1 285 ? 9.055 -41.188 -9.859 1 90.25 285 SER A O 1
ATOM 2255 N N . LEU A 1 286 ? 9.297 -42.188 -11.797 1 90.81 286 LEU A N 1
ATOM 2256 C CA . LEU A 1 286 ? 7.867 -42.344 -12.023 1 90.81 286 LEU A CA 1
ATOM 2257 C C . LEU A 1 286 ? 7.391 -43.719 -11.648 1 90.81 286 LEU A C 1
ATOM 2259 O O . LEU A 1 286 ? 6.258 -44.125 -11.953 1 90.81 286 LEU A O 1
ATOM 2263 N N . THR A 1 287 ? 8.211 -44.531 -10.961 1 89.56 287 THR A N 1
ATOM 2264 C CA . THR A 1 287 ? 7.938 -45.938 -10.719 1 89.56 287 THR A CA 1
ATOM 2265 C C . THR A 1 287 ? 6.746 -46.094 -9.781 1 89.56 287 THR A C 1
ATOM 2267 O O . THR A 1 287 ? 6.125 -47.156 -9.742 1 89.56 287 THR A O 1
ATOM 2270 N N . SER A 1 288 ? 6.422 -45.094 -9.039 1 91.5 288 SER A N 1
ATOM 2271 C CA . SER A 1 288 ? 5.324 -45.188 -8.086 1 91.5 288 SER A CA 1
ATOM 2272 C C . SER A 1 288 ? 3.998 -44.812 -8.727 1 91.5 288 SER A C 1
ATOM 2274 O O . SER A 1 288 ? 2.938 -44.969 -8.117 1 91.5 288 SER A O 1
ATOM 2276 N N . ALA A 1 289 ? 3.977 -44.375 -9.953 1 94.69 289 ALA A N 1
ATOM 2277 C CA . ALA A 1 289 ? 2.787 -43.812 -10.594 1 94.69 289 ALA A CA 1
ATOM 2278 C C . ALA A 1 289 ? 1.768 -44.906 -10.898 1 94.69 289 ALA A C 1
ATOM 2280 O O . ALA A 1 289 ? 2.137 -46.031 -11.281 1 94.69 289 ALA A O 1
ATOM 2281 N N . LYS A 1 290 ? 0.525 -44.719 -10.703 1 96.94 290 LYS A N 1
ATOM 2282 C CA . LYS A 1 290 ? -0.555 -45.625 -11.055 1 96.94 290 LYS A CA 1
ATOM 2283 C C . LYS A 1 290 ? -1.011 -45.406 -12.492 1 96.94 290 LYS A C 1
ATOM 2285 O O . LYS A 1 290 ? -1.469 -46.344 -13.148 1 96.94 290 LYS A O 1
ATOM 2290 N N . ARG A 1 291 ? -0.94 -44.25 -12.883 1 97.5 291 ARG A N 1
ATOM 2291 C CA . ARG A 1 291 ? -1.289 -43.906 -14.25 1 97.5 291 ARG A CA 1
ATOM 2292 C C . ARG A 1 291 ? -0.165 -43.094 -14.914 1 97.5 291 ARG A C 1
ATOM 2294 O O . ARG A 1 291 ? 0.316 -42.125 -14.359 1 97.5 291 ARG A O 1
ATOM 2301 N N . LEU A 1 292 ? 0.233 -43.531 -16.094 1 95.12 292 LEU A N 1
ATOM 2302 C CA . LEU A 1 292 ? 1.307 -42.875 -16.812 1 95.12 292 LEU A CA 1
ATOM 2303 C C . LEU A 1 292 ? 0.871 -42.531 -18.234 1 95.12 292 LEU A C 1
ATOM 2305 O O . LEU A 1 292 ? 0.266 -43.344 -18.922 1 95.12 292 LEU A O 1
ATOM 2309 N N . ILE A 1 293 ? 1.083 -41.344 -18.562 1 93.5 293 ILE A N 1
ATOM 2310 C CA . ILE A 1 293 ? 0.879 -40.875 -19.938 1 93.5 293 ILE A CA 1
ATOM 2311 C C . ILE A 1 293 ? 2.207 -40.406 -20.531 1 93.5 293 ILE A C 1
ATOM 2313 O O . ILE A 1 293 ? 2.775 -39.406 -20.094 1 93.5 293 ILE A O 1
ATOM 2317 N N . LEU A 1 294 ? 2.695 -41.094 -21.484 1 89.5 294 LEU A N 1
ATOM 2318 C CA . LEU A 1 294 ? 4.012 -40.812 -22.047 1 89.5 294 LEU A CA 1
ATOM 2319 C C . LEU A 1 294 ? 3.91 -40.469 -23.516 1 89.5 294 LEU A C 1
ATOM 2321 O O . LEU A 1 294 ? 3.451 -41.281 -24.328 1 89.5 294 LEU A O 1
ATOM 2325 N N . HIS A 1 295 ? 4.246 -39.188 -23.766 1 82.88 295 HIS A N 1
ATOM 2326 C CA . HIS A 1 295 ? 4.41 -38.75 -25.141 1 82.88 295 HIS A CA 1
ATOM 2327 C C . HIS A 1 295 ? 5.879 -38.469 -25.453 1 82.88 295 HIS A C 1
ATOM 2329 O O . HIS A 1 295 ? 6.27 -37.312 -25.656 1 82.88 295 HIS A O 1
ATOM 2335 N N . LEU A 1 296 ? 6.695 -39.562 -25.422 1 76.25 296 LEU A N 1
ATOM 2336 C CA . LEU A 1 296 ? 8.148 -39.438 -25.484 1 76.25 296 LEU A CA 1
ATOM 2337 C C . LEU A 1 296 ? 8.688 -40.188 -26.703 1 76.25 296 LEU A C 1
ATOM 2339 O O . LEU A 1 296 ? 8.023 -41.062 -27.25 1 76.25 296 LEU A O 1
ATOM 2343 N N . SER A 1 297 ? 9.75 -39.625 -27.328 1 61.53 297 SER A N 1
ATOM 2344 C CA . SER A 1 297 ? 10.562 -40.5 -28.188 1 61.53 297 SER A CA 1
ATOM 2345 C C . SER A 1 297 ? 11.641 -41.219 -27.375 1 61.53 297 SER A C 1
ATOM 2347 O O . SER A 1 297 ? 12.297 -40.625 -26.531 1 61.53 297 SER A O 1
ATOM 2349 N N . PRO A 1 298 ? 11.539 -42.562 -27.172 1 58.38 298 PRO A N 1
ATOM 2350 C CA . PRO A 1 298 ? 12.391 -43.375 -26.297 1 58.38 298 PRO A CA 1
ATOM 2351 C C . PRO A 1 298 ? 13.867 -43.031 -26.406 1 58.38 298 PRO A C 1
ATOM 2353 O O . PRO A 1 298 ? 14.609 -43.094 -25.422 1 58.38 298 PRO A O 1
ATOM 2356 N N . LEU A 1 299 ? 14.312 -42.656 -27.625 1 56.28 299 LEU A N 1
ATOM 2357 C CA . LEU A 1 299 ? 15.742 -42.438 -27.812 1 56.28 299 LEU A CA 1
ATOM 2358 C C . LEU A 1 299 ? 16.188 -41.188 -27.062 1 56.28 299 LEU A C 1
ATOM 2360 O O . LEU A 1 299 ? 17.375 -41 -26.797 1 56.28 299 LEU A O 1
ATOM 2364 N N . GLU A 1 300 ? 15.203 -40.594 -26.531 1 64.75 300 GLU A N 1
ATOM 2365 C CA . GLU A 1 300 ? 15.578 -39.281 -26.016 1 64.75 300 GLU A CA 1
ATOM 2366 C C . GLU A 1 300 ? 15.523 -39.281 -24.5 1 64.75 300 GLU A C 1
ATOM 2368 O O . GLU A 1 300 ? 16.141 -38.406 -23.859 1 64.75 300 GLU A O 1
ATOM 2373 N N . VAL A 1 301 ? 14.93 -40.406 -23.859 1 66.25 301 VAL A N 1
ATOM 2374 C CA . VAL A 1 301 ? 14.867 -40.469 -22.391 1 66.25 301 VAL A CA 1
ATOM 2375 C C . VAL A 1 301 ? 15.445 -41.781 -21.906 1 66.25 301 VAL A C 1
ATOM 2377 O O . VAL A 1 301 ? 15.227 -42.812 -22.516 1 66.25 301 VAL A O 1
ATOM 2380 N N . LYS A 1 302 ? 16.297 -41.688 -20.891 1 74.12 302 LYS A N 1
ATOM 2381 C CA . LYS A 1 302 ? 16.938 -42.875 -20.328 1 74.12 302 LYS A CA 1
ATOM 2382 C C . LYS A 1 302 ? 15.914 -43.75 -19.609 1 74.12 302 LYS A C 1
ATOM 2384 O O . LYS A 1 302 ? 15.117 -43.25 -18.812 1 74.12 302 LYS A O 1
ATOM 2389 N N . PHE A 1 303 ? 15.766 -44.969 -20.094 1 75.25 303 PHE A N 1
ATOM 2390 C CA . PHE A 1 303 ? 14.914 -45.906 -19.391 1 75.25 303 PHE A CA 1
ATOM 2391 C C . PHE A 1 303 ? 15.742 -46.781 -18.453 1 75.25 303 PHE A C 1
ATOM 2393 O O . PHE A 1 303 ? 16.734 -47.375 -18.891 1 75.25 303 PHE A O 1
ATOM 2400 N N . PRO A 1 304 ? 15.461 -46.562 -17.188 1 70.38 304 PRO A N 1
ATOM 2401 C CA . PRO A 1 304 ? 16.281 -47.344 -16.266 1 70.38 304 PRO A CA 1
ATOM 2402 C C . PRO A 1 304 ? 16.094 -48.844 -16.438 1 70.38 304 PRO A C 1
ATOM 2404 O O . PRO A 1 304 ? 14.953 -49.312 -16.562 1 70.38 304 PRO A O 1
ATOM 2407 N N . THR A 1 305 ? 17.266 -49.5 -16.5 1 72 305 THR A N 1
ATOM 2408 C CA . THR A 1 305 ? 17.266 -50.938 -16.594 1 72 305 THR A CA 1
ATOM 2409 C C . THR A 1 305 ? 16.922 -51.562 -15.234 1 72 305 THR A C 1
ATOM 2411 O O . THR A 1 305 ? 17.484 -51.156 -14.211 1 72 305 THR A O 1
ATOM 2414 N N . GLY A 1 306 ? 15.992 -52.406 -15.18 1 71.12 306 GLY A N 1
ATOM 2415 C CA . GLY A 1 306 ? 15.695 -53.188 -13.984 1 71.12 306 GLY A CA 1
ATOM 2416 C C . GLY A 1 306 ? 14.633 -52.562 -13.109 1 71.12 306 GLY A C 1
ATOM 2417 O O . GLY A 1 306 ? 14.359 -53.031 -12.008 1 71.12 306 GLY A O 1
ATOM 2418 N N . LYS A 1 307 ? 14.172 -51.375 -13.602 1 79.25 307 LYS A N 1
ATOM 2419 C CA . LYS A 1 307 ? 13.125 -50.781 -12.789 1 79.25 307 LYS A CA 1
ATOM 2420 C C . LYS A 1 307 ? 11.742 -51.281 -13.188 1 79.25 307 LYS A C 1
ATOM 2422 O O . LYS A 1 307 ? 11.477 -51.5 -14.375 1 79.25 307 LYS A O 1
ATOM 2427 N N . ILE A 1 308 ? 11.055 -51.562 -12.078 1 87.44 308 ILE A N 1
ATOM 2428 C CA . ILE A 1 308 ? 9.727 -52.125 -12.289 1 87.44 308 ILE A CA 1
ATOM 2429 C C . ILE A 1 308 ? 8.664 -51.125 -11.836 1 87.44 308 ILE A C 1
ATOM 2431 O O . ILE A 1 308 ? 8.797 -50.5 -10.789 1 87.44 308 ILE A O 1
ATOM 2435 N N . PHE A 1 309 ? 7.695 -50.906 -12.68 1 92.19 309 PHE A N 1
ATOM 2436 C CA . PHE A 1 309 ? 6.523 -50.094 -12.359 1 92.19 309 PHE A CA 1
ATOM 2437 C C . PHE A 1 309 ? 5.434 -50.938 -11.727 1 92.19 309 PHE A C 1
ATOM 2439 O O . PHE A 1 309 ? 4.422 -51.25 -12.359 1 92.19 309 PHE A O 1
ATOM 2446 N N . ASP A 1 310 ? 5.625 -51.219 -10.461 1 91 310 ASP A N 1
ATOM 2447 C CA . ASP A 1 310 ? 4.82 -52.219 -9.773 1 91 310 ASP A CA 1
ATOM 2448 C C . ASP A 1 310 ? 3.422 -51.688 -9.469 1 91 310 ASP A C 1
ATOM 2450 O O . ASP A 1 310 ? 2.502 -52.469 -9.203 1 91 310 ASP A O 1
ATOM 2454 N N . GLN A 1 311 ? 3.277 -50.406 -9.539 1 93.38 311 GLN A N 1
ATOM 2455 C CA . GLN A 1 311 ? 1.973 -49.875 -9.172 1 93.38 311 GLN A CA 1
ATOM 2456 C C . GLN A 1 311 ? 1.209 -49.375 -10.406 1 93.38 311 GLN A C 1
ATOM 2458 O O . GLN A 1 311 ? 0.053 -48.969 -10.305 1 93.38 311 GLN A O 1
ATOM 2463 N N . LEU A 1 312 ? 1.813 -49.5 -11.562 1 96 312 LEU A N 1
ATOM 2464 C CA . LEU A 1 312 ? 1.23 -48.938 -12.781 1 96 312 LEU A CA 1
ATOM 2465 C C . LEU A 1 312 ? 0.034 -49.781 -13.234 1 96 312 LEU A C 1
ATOM 2467 O O . LEU A 1 312 ? 0.161 -50.969 -13.461 1 96 312 LEU A O 1
ATOM 2471 N N . VAL A 1 313 ? -1.09 -49.156 -13.336 1 97.38 313 VAL A N 1
ATOM 2472 C CA . VAL A 1 313 ? -2.316 -49.875 -13.719 1 97.38 313 VAL A CA 1
ATOM 2473 C C . VAL A 1 313 ? -2.775 -49.375 -15.086 1 97.38 313 VAL A C 1
ATOM 2475 O O . VAL A 1 313 ? -3.391 -50.125 -15.852 1 97.38 313 VAL A O 1
ATOM 2478 N N . CYS A 1 314 ? -2.484 -48.188 -15.359 1 97.75 314 CYS A N 1
ATOM 2479 C CA . CYS A 1 314 ? -2.916 -47.594 -16.625 1 97.75 314 CYS A CA 1
ATOM 2480 C C . CYS A 1 314 ? -1.746 -46.938 -17.359 1 97.75 314 CYS A C 1
ATOM 2482 O O . CYS A 1 314 ? -1.036 -46.094 -16.781 1 97.75 314 CYS A O 1
ATOM 2484 N N . LEU A 1 315 ? -1.573 -47.281 -18.609 1 96.19 315 LEU A N 1
ATOM 2485 C CA . LEU A 1 315 ? -0.504 -46.719 -19.438 1 96.19 315 LEU A CA 1
ATOM 2486 C C . LEU A 1 315 ? -1.053 -46.188 -20.75 1 96.19 315 LEU A C 1
ATOM 2488 O O . LEU A 1 315 ? -1.784 -46.875 -21.453 1 96.19 315 LEU A O 1
ATOM 2492 N N . GLU A 1 316 ? -0.776 -44.969 -20.969 1 93.5 316 GLU A N 1
ATOM 2493 C CA . GLU A 1 316 ? -1.105 -44.344 -22.25 1 93.5 316 GLU A CA 1
ATOM 2494 C C . GLU A 1 316 ? 0.154 -43.938 -23 1 93.5 316 GLU A C 1
ATOM 2496 O O . GLU A 1 316 ? 0.989 -43.219 -22.469 1 93.5 316 GLU A O 1
ATOM 2501 N N . LEU A 1 317 ? 0.291 -44.438 -24.234 1 89.69 317 LEU A N 1
ATOM 2502 C CA . LEU A 1 317 ? 1.444 -44.094 -25.062 1 89.69 317 LEU A CA 1
ATOM 2503 C C . LEU A 1 317 ? 1.007 -43.406 -26.359 1 89.69 317 LEU A C 1
ATOM 2505 O O . LEU A 1 317 ? -0.005 -43.781 -26.953 1 89.69 317 LEU A O 1
ATOM 2509 N N . LEU A 1 318 ? 1.688 -42.375 -26.625 1 78.5 318 LEU A N 1
ATOM 2510 C CA . LEU A 1 318 ? 1.493 -41.75 -27.938 1 78.5 318 LEU A CA 1
ATOM 2511 C C . LEU A 1 318 ? 2.477 -42.312 -28.953 1 78.5 318 LEU A C 1
ATOM 2513 O O . LEU A 1 318 ? 3.686 -42.344 -28.719 1 78.5 318 LEU A O 1
ATOM 2517 N N . THR A 1 319 ? 1.976 -42.938 -30.125 1 67.25 319 THR A N 1
ATOM 2518 C CA . THR A 1 319 ? 2.77 -43.75 -31.047 1 67.25 319 THR A CA 1
ATOM 2519 C C . THR A 1 319 ? 3.012 -43 -32.344 1 67.25 319 THR A C 1
ATOM 2521 O O . THR A 1 319 ? 2.064 -42.656 -33.062 1 67.25 319 THR A O 1
ATOM 2524 N N . TYR A 1 320 ? 3.947 -41.969 -32.344 1 61.44 320 TYR A N 1
ATOM 2525 C CA . TYR A 1 320 ? 4.168 -41.312 -33.625 1 61.44 320 TYR A CA 1
ATOM 2526 C C . TYR A 1 320 ? 5.402 -41.875 -34.312 1 61.44 320 TYR A C 1
ATOM 2528 O O . TYR A 1 320 ? 5.426 -42 -35.531 1 61.44 320 TYR A O 1
ATOM 2536 N N . GLU A 1 321 ? 6.477 -42.188 -33.562 1 60.81 321 GLU A N 1
ATOM 2537 C CA . GLU A 1 321 ? 7.762 -42.562 -34.156 1 60.81 321 GLU A CA 1
ATOM 2538 C C . GLU A 1 321 ? 8.133 -44 -33.875 1 60.81 321 GLU A C 1
ATOM 2540 O O . GLU A 1 321 ? 7.523 -44.625 -33 1 60.81 321 GLU A O 1
ATOM 2545 N N . ARG A 1 322 ? 9.031 -44.562 -34.688 1 59.03 322 ARG A N 1
ATOM 2546 C CA . ARG A 1 322 ? 9.523 -45.938 -34.594 1 59.03 322 ARG A CA 1
ATOM 2547 C C . ARG A 1 322 ? 9.969 -46.25 -33.156 1 59.03 322 ARG A C 1
ATOM 2549 O O . ARG A 1 322 ? 9.758 -47.344 -32.656 1 59.03 322 ARG A O 1
ATOM 2556 N N . GLU A 1 323 ? 10.555 -45.281 -32.688 1 64.88 323 GLU A N 1
ATOM 2557 C CA . GLU A 1 323 ? 11.219 -45.469 -31.391 1 64.88 323 GLU A CA 1
ATOM 2558 C C . GLU A 1 323 ? 10.211 -45.719 -30.281 1 64.88 323 GLU A C 1
ATOM 2560 O O . GLU A 1 323 ? 10.555 -46.312 -29.25 1 64.88 323 GLU A O 1
ATOM 2565 N N . TRP A 1 324 ? 8.977 -45.688 -30.703 1 73.12 324 TRP A N 1
ATOM 2566 C CA . TRP A 1 324 ? 7.953 -45.844 -29.672 1 73.12 324 TRP A CA 1
ATOM 2567 C C . TRP A 1 324 ? 7.645 -47.312 -29.406 1 73.12 324 TRP A C 1
ATOM 2569 O O . TRP A 1 324 ? 7.223 -47.656 -28.297 1 73.12 324 TRP A O 1
ATOM 2579 N N . TRP A 1 325 ? 7.969 -48.125 -30.438 1 76.75 325 TRP A N 1
ATOM 2580 C CA . TRP A 1 325 ? 7.68 -49.531 -30.234 1 76.75 325 TRP A CA 1
ATOM 2581 C C . TRP A 1 325 ? 8.617 -50.125 -29.188 1 76.75 325 TRP A C 1
ATOM 2583 O O . TRP A 1 325 ? 8.203 -51 -28.391 1 76.75 325 TRP A O 1
ATOM 2593 N N . ASN A 1 326 ? 9.789 -49.594 -29.219 1 77.81 326 ASN A N 1
ATOM 2594 C CA . ASN A 1 326 ? 10.727 -50.062 -28.203 1 77.81 326 ASN A CA 1
ATOM 2595 C C . ASN A 1 326 ? 10.266 -49.688 -26.797 1 77.81 326 ASN A C 1
ATOM 2597 O O . ASN A 1 326 ? 10.406 -50.469 -25.859 1 77.81 326 ASN A O 1
ATOM 2601 N N . LEU A 1 327 ? 9.711 -48.469 -26.703 1 82.31 327 LEU A N 1
ATOM 2602 C CA . LEU A 1 327 ? 9.211 -48.031 -25.406 1 82.31 327 LEU A CA 1
ATOM 2603 C C . LEU A 1 327 ? 8.047 -48.906 -24.938 1 82.31 327 LEU A C 1
ATOM 2605 O O . LEU A 1 327 ? 7.961 -49.25 -23.766 1 82.31 327 LEU A O 1
ATOM 2609 N N . LEU A 1 328 ? 7.23 -49.219 -25.875 1 86.69 328 LEU A N 1
ATOM 2610 C CA . LEU A 1 328 ? 6.09 -50.062 -25.547 1 86.69 328 LEU A CA 1
ATOM 2611 C C . LEU A 1 328 ? 6.547 -51.406 -24.984 1 86.69 328 LEU A C 1
ATOM 2613 O O . LEU A 1 328 ? 6.027 -51.875 -23.969 1 86.69 328 LEU A O 1
ATOM 2617 N N . SER A 1 329 ? 7.535 -52.062 -25.641 1 85.5 329 SER A N 1
ATOM 2618 C CA . SER A 1 329 ? 8.039 -53.344 -25.203 1 85.5 329 SER A CA 1
ATOM 2619 C C . SER A 1 329 ? 8.633 -53.25 -23.812 1 85.5 329 SER A C 1
ATOM 2621 O O . SER A 1 329 ? 8.383 -54.125 -22.969 1 85.5 329 SER A O 1
ATOM 2623 N N . ILE A 1 330 ? 9.336 -52.219 -23.609 1 84.38 330 ILE A N 1
ATOM 2624 C CA . ILE A 1 330 ? 9.992 -52.031 -22.312 1 84.38 330 ILE A CA 1
ATOM 2625 C C . ILE A 1 330 ? 8.945 -51.844 -21.219 1 84.38 330 ILE A C 1
ATOM 2627 O O . ILE A 1 330 ? 9.039 -52.438 -20.141 1 84.38 330 ILE A O 1
ATOM 2631 N N . MET A 1 331 ? 7.953 -51.031 -21.5 1 89.38 331 MET A N 1
ATOM 2632 C CA . MET A 1 331 ? 6.93 -50.719 -20.516 1 89.38 331 MET A CA 1
ATOM 2633 C C . MET A 1 331 ? 6.062 -51.938 -20.203 1 89.38 331 MET A C 1
ATOM 2635 O O . MET A 1 331 ? 5.648 -52.125 -19.062 1 89.38 331 MET A O 1
ATOM 2639 N N . LEU A 1 332 ? 5.824 -52.688 -21.25 1 91.12 332 LEU A N 1
ATOM 2640 C CA . LEU A 1 332 ? 5.051 -53.906 -21.031 1 91.12 332 LEU A CA 1
ATOM 2641 C C . LEU A 1 332 ? 5.805 -54.875 -20.125 1 91.12 332 LEU A C 1
ATOM 2643 O O . LEU A 1 332 ? 5.211 -55.5 -19.25 1 91.12 332 LEU A O 1
ATOM 2647 N N . ASP A 1 333 ? 7.043 -54.906 -20.297 1 89.06 333 ASP A N 1
ATOM 2648 C CA . ASP A 1 333 ? 7.875 -55.812 -19.516 1 89.06 333 ASP A CA 1
ATOM 2649 C C . ASP A 1 333 ? 8.055 -55.312 -18.094 1 89.06 333 ASP A C 1
ATOM 2651 O O . ASP A 1 333 ? 8.211 -56.125 -17.156 1 89.06 333 ASP A O 1
ATOM 2655 N N . SER A 1 334 ? 8.016 -54.031 -17.938 1 90.56 334 SER A N 1
ATOM 2656 C CA . SER A 1 334 ? 8.344 -53.438 -16.641 1 90.56 334 SER A CA 1
ATOM 2657 C C . SER A 1 334 ? 7.082 -53.094 -15.852 1 90.56 334 SER A C 1
ATOM 2659 O O . SER A 1 334 ? 7.156 -52.562 -14.75 1 90.56 334 SER A O 1
ATOM 2661 N N . SER A 1 335 ? 5.934 -53.406 -16.359 1 93.94 335 SER A N 1
ATOM 2662 C CA . SER A 1 335 ? 4.68 -53.094 -15.68 1 93.94 335 SER A CA 1
ATOM 2663 C C . SER A 1 335 ? 3.822 -54.344 -15.484 1 93.94 335 SER A C 1
ATOM 2665 O O . SER A 1 335 ? 2.803 -54.5 -16.156 1 93.94 335 SER A O 1
ATOM 2667 N N . PRO A 1 336 ? 4.098 -55.125 -14.516 1 94.31 336 PRO A N 1
ATOM 2668 C CA . PRO A 1 336 ? 3.43 -56.406 -14.359 1 94.31 336 PRO A CA 1
ATOM 2669 C C . PRO A 1 336 ? 1.951 -56.281 -14 1 94.31 336 PRO A C 1
ATOM 2671 O O . PRO A 1 336 ? 1.16 -57.188 -14.258 1 94.31 336 PRO A O 1
ATOM 2674 N N . LYS A 1 337 ? 1.544 -55.219 -13.5 1 95.62 337 LYS A N 1
ATOM 2675 C CA . LYS A 1 337 ? 0.169 -55.094 -13.023 1 95.62 337 LYS A CA 1
ATOM 2676 C C . LYS A 1 337 ? -0.66 -54.219 -13.969 1 95.62 337 LYS A C 1
ATOM 2678 O O . LYS A 1 337 ? -1.752 -53.781 -13.609 1 95.62 337 LYS A O 1
ATOM 2683 N N . LEU A 1 338 ? -0.181 -53.969 -15.148 1 97.25 338 LEU A N 1
ATOM 2684 C CA . LEU A 1 338 ? -0.859 -53.094 -16.109 1 97.25 338 LEU A CA 1
ATOM 2685 C C . LEU A 1 338 ? -2.227 -53.688 -16.484 1 97.25 338 LEU A C 1
ATOM 2687 O O . LEU A 1 338 ? -2.334 -54.844 -16.875 1 97.25 338 LEU A O 1
ATOM 2691 N N . GLN A 1 339 ? -3.285 -52.938 -16.391 1 97.25 339 GLN A N 1
ATOM 2692 C CA . GLN A 1 339 ? -4.645 -53.375 -16.656 1 97.25 339 GLN A CA 1
ATOM 2693 C C . GLN A 1 339 ? -5.234 -52.688 -17.875 1 97.25 339 GLN A C 1
ATOM 2695 O O . GLN A 1 339 ? -6.102 -53.219 -18.547 1 97.25 339 GLN A O 1
ATOM 2700 N N . ILE A 1 340 ? -4.812 -51.5 -17.984 1 97.62 340 ILE A N 1
ATOM 2701 C CA . ILE A 1 340 ? -5.352 -50.719 -19.078 1 97.62 340 ILE A CA 1
ATOM 2702 C C . ILE A 1 340 ? -4.211 -50.188 -19.953 1 97.62 340 ILE A C 1
ATOM 2704 O O . ILE A 1 340 ? -3.295 -49.531 -19.453 1 97.62 340 ILE A O 1
ATOM 2708 N N . LEU A 1 341 ? -4.23 -50.438 -21.234 1 96.56 341 LEU A N 1
ATOM 2709 C CA . LEU A 1 341 ? -3.256 -49.969 -22.203 1 96.56 341 LEU A CA 1
ATOM 2710 C C . LEU A 1 341 ? -3.941 -49.156 -23.312 1 96.56 341 LEU A C 1
ATOM 2712 O O . LEU A 1 341 ? -4.863 -49.656 -23.953 1 96.56 341 LEU A O 1
ATOM 2716 N N . LYS A 1 342 ? -3.502 -47.969 -23.391 1 94.44 342 LYS A N 1
ATOM 2717 C CA . LYS A 1 342 ? -4.043 -47.094 -24.422 1 94.44 342 LYS A CA 1
ATOM 2718 C C . LYS A 1 342 ? -2.947 -46.625 -25.375 1 94.44 342 LYS A C 1
ATOM 2720 O O . LYS A 1 342 ? -1.961 -46 -24.953 1 94.44 342 LYS A O 1
ATOM 2725 N N . LEU A 1 343 ? -3.084 -46.875 -26.641 1 90.12 343 LEU A N 1
ATOM 2726 C CA . LEU A 1 343 ? -2.176 -46.375 -27.688 1 90.12 343 LEU A CA 1
ATOM 2727 C C . LEU A 1 343 ? -2.861 -45.375 -28.578 1 90.12 343 LEU A C 1
ATOM 2729 O O . LEU A 1 343 ? -4 -45.562 -29 1 90.12 343 LEU A O 1
ATOM 2733 N N . THR A 1 344 ? -2.229 -44.219 -28.656 1 83.31 344 THR A N 1
ATOM 2734 C CA . THR A 1 344 ? -2.82 -43.156 -29.469 1 83.31 344 THR A CA 1
ATOM 2735 C C . THR A 1 344 ? -1.859 -42.719 -30.578 1 83.31 344 THR A C 1
ATOM 2737 O O . THR A 1 344 ? -0.712 -42.375 -30.297 1 83.31 344 THR A O 1
ATOM 2740 N N . ASP A 1 345 ? -2.266 -42.75 -31.828 1 71.56 345 ASP A N 1
ATOM 2741 C CA . ASP A 1 345 ? -1.506 -42.281 -33 1 71.56 345 ASP A CA 1
ATOM 2742 C C . ASP A 1 345 ? -1.997 -40.906 -33.469 1 71.56 345 ASP A C 1
ATOM 2744 O O . ASP A 1 345 ? -3.158 -40.75 -33.844 1 71.56 345 ASP A O 1
ATOM 2748 N N . VAL A 1 346 ? -1.435 -39.719 -33.094 1 55.75 346 VAL A N 1
ATOM 2749 C CA . VAL A 1 346 ? -1.92 -38.375 -33.469 1 55.75 346 VAL A CA 1
ATOM 2750 C C . VAL A 1 346 ? -1.56 -38.094 -34.938 1 55.75 346 VAL A C 1
ATOM 2752 O O . VAL A 1 346 ? -2.188 -37.281 -35.594 1 55.75 346 VAL A O 1
ATOM 2755 N N . TYR A 1 347 ? -0.336 -38 -35.5 1 52.22 347 TYR A N 1
ATOM 2756 C CA . TYR A 1 347 ? 0.009 -37.5 -36.812 1 52.22 347 TYR A CA 1
ATOM 2757 C C . TYR A 1 347 ? -0.465 -38.438 -37.906 1 52.22 347 TYR A C 1
ATOM 2759 O O . TYR A 1 347 ? 0.129 -39.5 -38.125 1 52.22 347 TYR A O 1
ATOM 2767 N N . LEU A 1 348 ? -1.794 -38.375 -38.094 1 45.41 348 LEU A N 1
ATOM 2768 C CA . LEU A 1 348 ? -2.33 -38.844 -39.344 1 45.41 348 LEU A CA 1
ATOM 2769 C C . LEU A 1 348 ? -1.458 -38.375 -40.5 1 45.41 348 LEU A C 1
ATOM 2771 O O . LEU A 1 348 ? -1.841 -38.5 -41.688 1 45.41 348 LEU A O 1
ATOM 2775 N N . HIS A 1 349 ? -0.573 -37.375 -40.312 1 42.69 349 HIS A N 1
ATOM 2776 C CA . HIS A 1 349 ? -0.117 -36.906 -41.594 1 42.69 349 HIS A CA 1
ATOM 2777 C C . HIS A 1 349 ? 0.547 -38 -42.406 1 42.69 349 HIS A C 1
ATOM 2779 O O . HIS A 1 349 ? 0.977 -39.031 -41.844 1 42.69 349 HIS A O 1
ATOM 2785 N N . ASP A 1 350 ? 0.752 -37.594 -43.781 1 43.88 350 ASP A N 1
ATOM 2786 C CA . ASP A 1 350 ? 1.016 -38.156 -45.094 1 43.88 350 ASP A CA 1
ATOM 2787 C C . ASP A 1 350 ? 2.336 -38.938 -45.094 1 43.88 350 ASP A C 1
ATOM 2789 O O . ASP A 1 350 ? 2.775 -39.406 -46.156 1 43.88 350 ASP A O 1
ATOM 2793 N N . ASN A 1 351 ? 3.348 -38.594 -44.312 1 44.38 351 ASN A N 1
ATOM 2794 C CA . ASN A 1 351 ? 4.512 -39.188 -44.969 1 44.38 351 ASN A CA 1
ATOM 2795 C C . ASN A 1 351 ? 4.473 -40.719 -44.875 1 44.38 351 ASN A C 1
ATOM 2797 O O . ASN A 1 351 ? 5.059 -41.312 -43.969 1 44.38 351 ASN A O 1
ATOM 2801 N N . LYS A 1 352 ? 3.436 -41.344 -45.344 1 46.31 352 LYS A N 1
ATOM 2802 C CA . LYS A 1 352 ? 3.152 -42.719 -45.781 1 46.31 352 LYS A CA 1
ATOM 2803 C C . LYS A 1 352 ? 4.312 -43.312 -46.562 1 46.31 352 LYS A C 1
ATOM 2805 O O . LYS A 1 352 ? 4.215 -44.406 -47.094 1 46.31 352 LYS A O 1
ATOM 2810 N N . THR A 1 353 ? 5.258 -42.469 -46.875 1 45.5 353 THR A N 1
ATOM 2811 C CA . THR A 1 353 ? 6.043 -43 -48 1 45.5 353 THR A CA 1
ATOM 2812 C C . THR A 1 353 ? 6.812 -44.25 -47.594 1 45.5 353 THR A C 1
ATOM 2814 O O . THR A 1 353 ? 7.242 -45.031 -48.438 1 45.5 353 THR A O 1
ATOM 2817 N N . ASN A 1 354 ? 7.57 -44.344 -46.375 1 45.44 354 ASN A N 1
ATOM 2818 C CA . ASN A 1 354 ? 8.336 -45.594 -46.25 1 45.44 354 ASN A CA 1
ATOM 2819 C C . ASN A 1 354 ? 7.805 -46.469 -45.156 1 45.44 354 ASN A C 1
ATOM 2821 O O . ASN A 1 354 ? 8.312 -46.438 -44.031 1 45.44 354 ASN A O 1
ATOM 2825 N N . PRO A 1 355 ? 6.648 -47.031 -45.25 1 47.06 355 PRO A N 1
ATOM 2826 C CA . PRO A 1 355 ? 5.98 -47.906 -44.312 1 47.06 355 PRO A CA 1
ATOM 2827 C C . PRO A 1 355 ? 6.906 -49 -43.75 1 47.06 355 PRO A C 1
ATOM 2829 O O . PRO A 1 355 ? 6.684 -49.5 -42.656 1 47.06 355 PRO A O 1
ATOM 2832 N N . ASP A 1 356 ? 7.73 -49.438 -44.625 1 46.53 356 ASP A N 1
ATOM 2833 C CA . ASP A 1 356 ? 8.367 -50.75 -44.438 1 46.53 356 ASP A CA 1
ATOM 2834 C C . ASP A 1 356 ? 9.359 -50.719 -43.281 1 46.53 356 ASP A C 1
ATOM 2836 O O . ASP A 1 356 ? 9.836 -51.75 -42.812 1 46.53 356 ASP A O 1
ATOM 2840 N N . GLU A 1 357 ? 9.938 -49.531 -42.875 1 51.94 357 GLU A N 1
ATOM 2841 C CA . GLU A 1 357 ? 11.164 -49.625 -42.094 1 51.94 357 GLU A CA 1
ATOM 2842 C C . GLU A 1 357 ? 10.852 -49.656 -40.594 1 51.94 357 GLU A C 1
ATOM 2844 O O . GLU A 1 357 ? 11.766 -49.719 -39.781 1 51.94 357 GLU A O 1
ATOM 2849 N N . ARG A 1 358 ? 9.773 -49.625 -40.125 1 59.81 358 ARG A N 1
ATOM 2850 C CA . ARG A 1 358 ? 9.562 -49.656 -38.688 1 59.81 358 ARG A CA 1
ATOM 2851 C C . ARG A 1 358 ? 9.344 -51.062 -38.156 1 59.81 358 ARG A C 1
ATOM 2853 O O . ARG A 1 358 ? 8.383 -51.719 -38.562 1 59.81 358 ARG A O 1
ATOM 2860 N N . LYS A 1 359 ? 10.469 -51.75 -37.812 1 63.38 359 LYS A N 1
ATOM 2861 C CA . LYS A 1 359 ? 10.344 -53.094 -37.281 1 63.38 359 LYS A CA 1
ATOM 2862 C C . LYS A 1 359 ? 10.203 -53.094 -35.75 1 63.38 359 LYS A C 1
ATOM 2864 O O . LYS A 1 359 ? 10.859 -52.281 -35.094 1 63.38 359 LYS A O 1
ATOM 2869 N N . TRP A 1 360 ? 9.117 -53.719 -35.219 1 77.56 360 TRP A N 1
ATOM 2870 C CA . TRP A 1 360 ? 8.914 -53.938 -33.781 1 77.56 360 TRP A CA 1
ATOM 2871 C C . TRP A 1 360 ? 9.602 -55.219 -33.312 1 77.56 360 TRP A C 1
ATOM 2873 O O . TRP A 1 360 ? 9.555 -56.219 -34.031 1 77.56 360 TRP A O 1
ATOM 2883 N N . ASN A 1 361 ? 10.453 -55 -32.312 1 75.75 361 ASN A N 1
ATOM 2884 C CA . ASN A 1 361 ? 11 -56.188 -31.641 1 75.75 361 ASN A CA 1
ATOM 2885 C C . ASN A 1 361 ? 10.172 -56.562 -30.422 1 75.75 361 ASN A C 1
ATOM 2887 O O . ASN A 1 361 ? 10.352 -56.031 -29.328 1 75.75 361 ASN A O 1
ATOM 2891 N N . PRO A 1 362 ? 9.203 -57.5 -30.688 1 79.38 362 PRO A N 1
ATOM 2892 C CA . PRO A 1 362 ? 8.359 -57.906 -29.562 1 79.38 362 PRO A CA 1
ATOM 2893 C C . PRO A 1 362 ? 9.148 -58.625 -28.469 1 79.38 362 PRO A C 1
ATOM 2895 O O . PRO A 1 362 ? 10.195 -59.219 -28.75 1 79.38 362 PRO A O 1
ATOM 2898 N N . PRO A 1 363 ? 8.727 -58.469 -27.312 1 80.94 363 PRO A N 1
ATOM 2899 C CA . PRO A 1 363 ? 9.367 -59.281 -26.25 1 80.94 363 PRO A CA 1
ATOM 2900 C C . PRO A 1 363 ? 9.359 -60.75 -26.547 1 80.94 363 PRO A C 1
ATOM 2902 O O . PRO A 1 363 ? 8.398 -61.281 -27.109 1 80.94 363 PRO A O 1
ATOM 2905 N N . LYS A 1 364 ? 10.531 -61.344 -26.219 1 78 364 LYS A N 1
ATOM 2906 C CA . LYS A 1 364 ? 10.664 -62.781 -26.484 1 78 364 LYS A CA 1
ATOM 2907 C C . LYS A 1 364 ? 9.641 -63.594 -25.672 1 78 364 LYS A C 1
ATOM 2909 O O . LYS A 1 364 ? 9.039 -64.562 -26.188 1 78 364 LYS A O 1
ATOM 2914 N N . CYS A 1 365 ? 9.539 -63.188 -24.391 1 86.69 365 CYS A N 1
ATOM 2915 C CA . CYS A 1 365 ? 8.539 -63.812 -23.531 1 86.69 365 CYS A CA 1
ATOM 2916 C C . CYS A 1 365 ? 7.367 -62.875 -23.281 1 86.69 365 CYS A C 1
ATOM 2918 O O . CYS A 1 365 ? 7.547 -61.656 -23.172 1 86.69 365 CYS A O 1
ATOM 2920 N N . ALA A 1 366 ? 6.18 -63.5 -23.344 1 90.75 366 ALA A N 1
ATOM 2921 C CA . ALA A 1 366 ? 4.984 -62.719 -23.094 1 90.75 366 ALA A CA 1
ATOM 2922 C C . ALA A 1 366 ? 5.043 -62.031 -21.734 1 90.75 366 ALA A C 1
ATOM 2924 O O . ALA A 1 366 ? 5.195 -62.719 -20.703 1 90.75 366 ALA A O 1
ATOM 2925 N N . PRO A 1 367 ? 5.008 -60.781 -21.656 1 93.38 367 PRO A N 1
ATOM 2926 C CA . PRO A 1 367 ? 5.059 -60.031 -20.391 1 93.38 367 PRO A CA 1
ATOM 2927 C C . PRO A 1 367 ? 3.934 -60.438 -19.438 1 93.38 367 PRO A C 1
ATOM 2929 O O . PRO A 1 367 ? 2.85 -60.844 -19.875 1 93.38 367 PRO A O 1
ATOM 2932 N N . GLU A 1 368 ? 4.188 -60.344 -18.156 1 92.94 368 GLU A N 1
ATOM 2933 C CA . GLU A 1 368 ? 3.248 -60.781 -17.125 1 92.94 368 GLU A CA 1
ATOM 2934 C C . GLU A 1 368 ? 1.958 -59.969 -17.188 1 92.94 368 GLU A C 1
ATOM 2936 O O . GLU A 1 368 ? 0.875 -60.469 -16.906 1 92.94 368 GLU A O 1
ATOM 2941 N N . CYS A 1 369 ? 2.146 -58.75 -17.547 1 94.56 369 CYS A N 1
ATOM 2942 C CA . CYS A 1 369 ? 0.957 -57.906 -17.578 1 94.56 369 CYS A CA 1
ATOM 2943 C C . CYS A 1 369 ? -0.037 -58.375 -18.625 1 94.56 369 CYS A C 1
ATOM 2945 O O . CYS A 1 369 ? -1.248 -58.375 -18.391 1 94.56 369 CYS A O 1
ATOM 2947 N N . LEU A 1 370 ? 0.442 -58.875 -19.781 1 93.81 370 LEU A N 1
ATOM 2948 C CA . LEU A 1 370 ? -0.427 -59.375 -20.844 1 93.81 370 LEU A CA 1
ATOM 2949 C C . LEU A 1 370 ? -1.053 -60.719 -20.438 1 93.81 370 LEU A C 1
ATOM 2951 O O . LEU A 1 370 ? -2.252 -60.906 -20.641 1 93.81 370 LEU A O 1
ATOM 2955 N N . LEU A 1 371 ? -0.314 -61.531 -19.734 1 92.25 371 LEU A N 1
ATOM 2956 C CA . LEU A 1 371 ? -0.752 -62.875 -19.406 1 92.25 371 LEU A CA 1
ATOM 2957 C C . LEU A 1 371 ? -1.794 -62.844 -18.297 1 92.25 371 LEU A C 1
ATOM 2959 O O . LEU A 1 371 ? -2.754 -63.625 -18.312 1 92.25 371 LEU A O 1
ATOM 2963 N N . PHE A 1 372 ? -1.604 -61.844 -17.406 1 93.62 372 PHE A N 1
ATOM 2964 C CA . PHE A 1 372 ? -2.367 -62.094 -16.188 1 93.62 372 PHE A CA 1
ATOM 2965 C C . PHE A 1 372 ? -3.201 -60.875 -15.82 1 93.62 372 PHE A C 1
ATOM 2967 O O . PHE A 1 372 ? -4.121 -60.969 -15.008 1 93.62 372 PHE A O 1
ATOM 2974 N N . HIS A 1 373 ? -2.914 -59.719 -16.469 1 95.25 373 HIS A N 1
ATOM 2975 C CA . HIS A 1 373 ? -3.531 -58.594 -15.797 1 95.25 373 HIS A CA 1
ATOM 2976 C C . HIS A 1 373 ? -4.211 -57.656 -16.812 1 95.25 373 HIS A C 1
ATOM 2978 O O . HIS A 1 373 ? -5.164 -56.969 -16.469 1 95.25 373 HIS A O 1
ATOM 2984 N N . LEU A 1 374 ? -3.812 -57.5 -18.094 1 95.94 374 LEU A N 1
ATOM 2985 C CA . LEU A 1 374 ? -4.355 -56.562 -19.047 1 95.94 374 LEU A CA 1
ATOM 2986 C C . LEU A 1 374 ? -5.824 -56.844 -19.344 1 95.94 374 LEU A C 1
ATOM 2988 O O . LEU A 1 374 ? -6.164 -57.938 -19.828 1 95.94 374 LEU A O 1
ATOM 2992 N N . GLU A 1 375 ? -6.688 -55.938 -19.062 1 95 375 GLU A N 1
ATOM 2993 C CA . GLU A 1 375 ? -8.125 -56.125 -19.203 1 95 375 GLU A CA 1
ATOM 2994 C C . GLU A 1 375 ? -8.688 -55.281 -20.344 1 95 375 GLU A C 1
ATOM 2996 O O . GLU A 1 375 ? -9.688 -55.656 -20.969 1 95 375 GLU A O 1
ATOM 3001 N N . THR A 1 376 ? -8.133 -54.156 -20.406 1 95.88 376 THR A N 1
ATOM 3002 C CA . THR A 1 376 ? -8.648 -53.25 -21.422 1 95.88 376 THR A CA 1
ATOM 3003 C C . THR A 1 376 ? -7.527 -52.75 -22.344 1 95.88 376 THR A C 1
ATOM 3005 O O . THR A 1 376 ? -6.484 -52.312 -21.875 1 95.88 376 THR A O 1
ATOM 3008 N N . PHE A 1 377 ? -7.723 -52.844 -23.625 1 95.19 377 PHE A N 1
ATOM 3009 C CA . PHE A 1 377 ? -6.785 -52.406 -24.656 1 95.19 377 PHE A CA 1
ATOM 3010 C C . PHE A 1 377 ? -7.469 -51.469 -25.641 1 95.19 377 PHE A C 1
ATOM 3012 O O . PHE A 1 377 ? -8.445 -51.844 -26.297 1 95.19 377 PHE A O 1
ATOM 3019 N N . LEU A 1 378 ? -6.965 -50.188 -25.609 1 93.44 378 LEU A N 1
ATOM 3020 C CA . LEU A 1 378 ? -7.531 -49.188 -26.516 1 93.44 378 LEU A CA 1
ATOM 3021 C C . LEU A 1 378 ? -6.484 -48.688 -27.5 1 93.44 378 LEU A C 1
ATOM 3023 O O . LEU A 1 378 ? -5.371 -48.344 -27.109 1 93.44 378 LEU A O 1
ATOM 3027 N N . TRP A 1 379 ? -6.824 -48.719 -28.812 1 90.25 379 TRP A N 1
ATOM 3028 C CA . TRP A 1 379 ? -5.953 -48.188 -29.859 1 90.25 379 TRP A CA 1
ATOM 3029 C C . TRP A 1 379 ? -6.691 -47.156 -30.703 1 90.25 379 TRP A C 1
ATOM 3031 O O . TRP A 1 379 ? -7.547 -47.5 -31.516 1 90.25 379 TRP A O 1
ATOM 3041 N N . ILE A 1 380 ? -6.262 -45.875 -30.375 1 86.75 380 ILE A N 1
ATOM 3042 C CA . ILE A 1 380 ? -6.859 -44.781 -31.141 1 86.75 380 ILE A CA 1
ATOM 3043 C C . ILE A 1 380 ? -5.988 -44.438 -32.344 1 86.75 380 ILE A C 1
ATOM 3045 O O . ILE A 1 380 ? -4.793 -44.188 -32.188 1 86.75 380 ILE A O 1
ATOM 3049 N N . GLY A 1 381 ? -6.562 -44.5 -33.5 1 80.5 381 GLY A N 1
ATOM 3050 C CA . GLY A 1 381 ? -5.855 -44.188 -34.719 1 80.5 381 GLY A CA 1
ATOM 3051 C C . GLY A 1 381 ? -5.18 -45.406 -35.375 1 80.5 381 GLY A C 1
ATOM 3052 O O . GLY A 1 381 ? -4.148 -45.25 -36.031 1 80.5 381 GLY A O 1
ATOM 3053 N N . TYR A 1 382 ? -5.598 -46.562 -35.094 1 81.25 382 TYR A N 1
ATOM 3054 C CA . TYR A 1 382 ? -5.055 -47.781 -35.688 1 81.25 382 TYR A CA 1
ATOM 3055 C C . TYR A 1 382 ? -5.297 -47.812 -37.188 1 81.25 382 TYR A C 1
ATOM 3057 O O . TYR A 1 382 ? -6.434 -47.656 -37.625 1 81.25 382 TYR A O 1
ATOM 3065 N N . GLU A 1 383 ? -4.117 -47.688 -37.938 1 73.19 383 GLU A N 1
ATOM 3066 C CA . GLU A 1 383 ? -4.223 -47.781 -39.375 1 73.19 383 GLU A CA 1
ATOM 3067 C C . GLU A 1 383 ? -3.697 -49.125 -39.906 1 73.19 383 GLU A C 1
ATOM 3069 O O . GLU A 1 383 ? -2.627 -49.562 -39.5 1 73.19 383 GLU A O 1
ATOM 3074 N N . TRP A 1 384 ? -4.414 -50.031 -40.25 1 63.97 384 TRP A N 1
ATOM 3075 C CA . TRP A 1 384 ? -4.129 -51.406 -40.656 1 63.97 384 TRP A CA 1
ATOM 3076 C C . TRP A 1 384 ? -3.055 -51.469 -41.75 1 63.97 384 TRP A C 1
ATOM 3078 O O . TRP A 1 384 ? -2.375 -52.469 -41.906 1 63.97 384 TRP A O 1
ATOM 3088 N N . GLN A 1 385 ? -2.756 -50.344 -42.312 1 62.53 385 GLN A N 1
ATOM 3089 C CA . GLN A 1 385 ? -1.934 -50.469 -43.5 1 62.53 385 GLN A CA 1
ATOM 3090 C C . GLN A 1 385 ? -0.462 -50.656 -43.156 1 62.53 385 GLN A C 1
ATOM 3092 O O . GLN A 1 385 ? 0.33 -51.094 -43.969 1 62.53 385 GLN A O 1
ATOM 3097 N N . ARG A 1 386 ? -0.206 -50.5 -41.812 1 71.94 386 ARG A N 1
ATOM 3098 C CA . ARG A 1 386 ? 1.202 -50.656 -41.469 1 71.94 386 ARG A CA 1
ATOM 3099 C C . ARG A 1 386 ? 1.484 -52.031 -40.844 1 71.94 386 ARG A C 1
ATOM 3101 O O . ARG A 1 386 ? 0.733 -52.5 -40 1 71.94 386 ARG A O 1
ATOM 3108 N N . GLY A 1 387 ? 2.506 -52.719 -41.438 1 71.62 387 GLY A N 1
ATOM 3109 C CA . GLY A 1 387 ? 2.867 -54.031 -40.938 1 71.62 387 GLY A CA 1
ATOM 3110 C C . GLY A 1 387 ? 3.256 -54.062 -39.469 1 71.62 387 GLY A C 1
ATOM 3111 O O . GLY A 1 387 ? 2.961 -55.031 -38.781 1 71.62 387 GLY A O 1
ATOM 3112 N N . ASP A 1 388 ? 3.842 -53 -39 1 79.44 388 ASP A N 1
ATOM 3113 C CA . ASP A 1 388 ? 4.281 -52.969 -37.625 1 79.44 388 ASP A CA 1
ATOM 3114 C C . ASP A 1 388 ? 3.084 -52.875 -36.688 1 79.44 388 ASP A C 1
ATOM 3116 O O . ASP A 1 388 ? 3.053 -53.562 -35.656 1 79.44 388 ASP A O 1
ATOM 3120 N N . GLU A 1 389 ? 2.055 -52.062 -37 1 81.62 389 GLU A N 1
ATOM 3121 C CA . GLU A 1 389 ? 0.872 -51.906 -36.156 1 81.62 389 GLU A CA 1
ATOM 3122 C C . GLU A 1 389 ? 0.119 -53.25 -36.062 1 81.62 389 GLU A C 1
ATOM 3124 O O . GLU A 1 389 ? -0.375 -53.594 -34.969 1 81.62 389 GLU A O 1
ATOM 3129 N N . LYS A 1 390 ? 0.08 -53.844 -37.219 1 81.06 390 LYS A N 1
ATOM 3130 C CA . LYS A 1 390 ? -0.595 -55.125 -37.219 1 81.06 390 LYS A CA 1
ATOM 3131 C C . LYS A 1 390 ? 0.123 -56.125 -36.312 1 81.06 390 LYS A C 1
ATOM 3133 O O . LYS A 1 390 ? -0.519 -56.875 -35.562 1 81.06 390 LYS A O 1
ATOM 3138 N N . GLU A 1 391 ? 1.413 -56.125 -36.406 1 84.12 391 GLU A N 1
ATOM 3139 C CA . GLU A 1 391 ? 2.211 -57.031 -35.594 1 84.12 391 GLU A CA 1
ATOM 3140 C C . GLU A 1 391 ? 2.006 -56.75 -34.094 1 84.12 391 GLU A C 1
ATOM 3142 O O . GLU A 1 391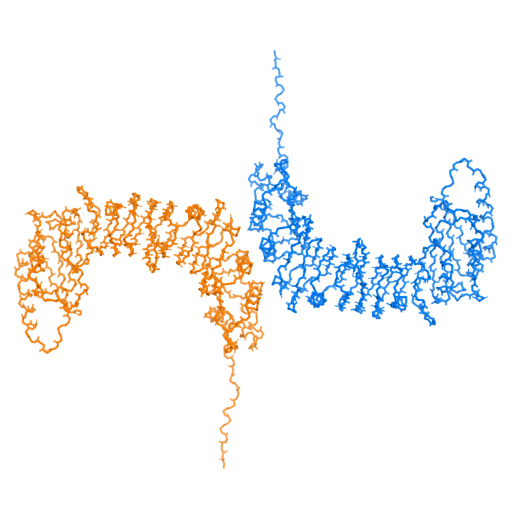 ? 1.855 -57.688 -33.312 1 84.12 391 GLU A O 1
ATOM 3147 N N . VAL A 1 392 ? 2.012 -55.531 -33.781 1 88.38 392 VAL A N 1
ATOM 3148 C CA . VAL A 1 392 ? 1.86 -55.125 -32.375 1 88.38 392 VAL A CA 1
ATOM 3149 C C . VAL A 1 392 ? 0.468 -55.531 -31.875 1 88.38 392 VAL A C 1
ATOM 3151 O O . VAL A 1 392 ? 0.327 -56.125 -30.812 1 88.38 392 VAL A O 1
ATOM 3154 N N . ALA A 1 393 ? -0.525 -55.188 -32.625 1 88.38 393 ALA A N 1
ATOM 3155 C CA . ALA A 1 393 ? -1.9 -55.5 -32.219 1 88.38 393 ALA A CA 1
ATOM 3156 C C . ALA A 1 393 ? -2.1 -57 -32.062 1 88.38 393 ALA A C 1
ATOM 3158 O O . ALA A 1 393 ? -2.68 -57.438 -31.062 1 88.38 393 ALA A O 1
ATOM 3159 N N . THR A 1 394 ? -1.594 -57.719 -33.031 1 86.25 394 THR A N 1
ATOM 3160 C CA . THR A 1 394 ? -1.738 -59.188 -33 1 86.25 394 THR A CA 1
ATOM 3161 C C . THR A 1 394 ? -1.024 -59.75 -31.781 1 86.25 394 THR A C 1
ATOM 3163 O O . THR A 1 394 ? -1.559 -60.625 -31.094 1 86.25 394 THR A O 1
ATOM 3166 N N . TYR A 1 395 ? 0.122 -59.281 -31.531 1 89.69 395 TYR A N 1
ATOM 3167 C CA . TYR A 1 395 ? 0.906 -59.781 -30.391 1 89.69 395 TYR A CA 1
ATOM 3168 C C . TYR A 1 395 ? 0.171 -59.531 -29.078 1 89.69 395 TYR A C 1
ATOM 3170 O O . TYR A 1 395 ? 0.094 -60.438 -28.234 1 89.69 395 TYR A O 1
ATOM 3178 N N . ILE A 1 396 ? -0.277 -58.312 -28.906 1 91.88 396 ILE A N 1
ATOM 3179 C CA . ILE A 1 396 ? -0.945 -57.969 -27.656 1 91.88 396 ILE A CA 1
ATOM 3180 C C . ILE A 1 396 ? -2.229 -58.781 -27.5 1 91.88 396 ILE A C 1
ATOM 3182 O O . ILE A 1 396 ? -2.49 -59.344 -26.438 1 91.88 396 ILE A O 1
ATOM 3186 N N . LEU A 1 397 ? -2.963 -58.906 -28.578 1 89.88 397 LEU A N 1
ATOM 3187 C CA . LEU A 1 397 ? -4.23 -59.625 -28.531 1 89.88 397 LEU A CA 1
ATOM 3188 C C . LEU A 1 397 ? -4 -61.125 -28.312 1 89.88 397 LEU A C 1
ATOM 3190 O O . LEU A 1 397 ? -4.785 -61.781 -27.609 1 89.88 397 LEU A O 1
ATOM 3194 N N . GLU A 1 398 ? -2.908 -61.656 -28.797 1 87.81 398 GLU A N 1
ATOM 3195 C CA . GLU A 1 398 ? -2.605 -63.062 -28.672 1 87.81 398 GLU A CA 1
ATOM 3196 C C . GLU A 1 398 ? -2.164 -63.406 -27.25 1 87.81 398 GLU A C 1
ATOM 3198 O O . GLU A 1 398 ? -2.404 -64.5 -26.766 1 87.81 398 GLU A O 1
ATOM 3203 N N . ASN A 1 399 ? -1.567 -62.469 -26.703 1 90.69 399 ASN A N 1
ATOM 3204 C CA . ASN A 1 399 ? -0.953 -62.781 -25.406 1 90.69 399 ASN A CA 1
ATOM 3205 C C . ASN A 1 399 ? -1.785 -62.25 -24.25 1 90.69 399 ASN A C 1
ATOM 3207 O O . ASN A 1 399 ? -1.534 -62.562 -23.094 1 90.69 399 ASN A O 1
ATOM 3211 N N . ALA A 1 400 ? -2.719 -61.406 -24.5 1 91.75 400 ALA A N 1
ATOM 3212 C CA . ALA A 1 400 ? -3.572 -60.875 -23.438 1 91.75 400 ALA A CA 1
ATOM 3213 C C . ALA A 1 400 ? -4.68 -61.844 -23.078 1 91.75 400 ALA A C 1
ATOM 3215 O O . ALA A 1 400 ? -5.801 -61.75 -23.562 1 91.75 400 ALA A O 1
ATOM 3216 N N . ARG A 1 401 ? -4.484 -62.625 -22.125 1 87.75 401 ARG A N 1
ATOM 3217 C CA . ARG A 1 401 ? -5.383 -63.719 -21.812 1 87.75 401 ARG A CA 1
ATOM 3218 C C . ARG A 1 401 ? -6.566 -63.25 -20.984 1 87.75 401 ARG A C 1
ATOM 3220 O O . ARG A 1 401 ? -7.625 -63.875 -20.969 1 87.75 401 ARG A O 1
ATOM 3227 N N . ARG A 1 402 ? -6.375 -62.188 -20.328 1 89.75 402 ARG A N 1
ATOM 3228 C CA . ARG A 1 402 ? -7.438 -61.719 -19.453 1 89.75 402 ARG A CA 1
ATOM 3229 C C . ARG A 1 402 ? -8.141 -60.5 -20.078 1 89.75 402 ARG A C 1
ATOM 3231 O O . ARG A 1 402 ? -8.836 -59.75 -19.375 1 89.75 402 ARG A O 1
ATOM 3238 N N . LEU A 1 403 ? -7.961 -60.25 -21.344 1 92 403 LEU A N 1
ATOM 3239 C CA . LEU A 1 403 ? -8.508 -59.094 -22.031 1 92 403 LEU A CA 1
ATOM 3240 C C . LEU A 1 403 ? -10.031 -59.125 -22.047 1 92 403 LEU A C 1
ATOM 3242 O O . LEU A 1 403 ? -10.625 -60.125 -22.469 1 92 403 LEU A O 1
ATOM 3246 N N . LYS A 1 404 ? -10.695 -58.156 -21.594 1 91.69 404 LYS A N 1
ATOM 3247 C CA . LYS A 1 404 ? -12.156 -58.062 -21.547 1 91.69 404 LYS A CA 1
ATOM 3248 C C . LYS A 1 404 ? -12.688 -57.219 -22.703 1 91.69 404 LYS A C 1
ATOM 3250 O O . LYS A 1 404 ? -13.742 -57.531 -23.266 1 91.69 404 LYS A O 1
ATOM 3255 N N . LYS A 1 405 ? -11.914 -56.219 -22.875 1 92.56 405 LYS A N 1
ATOM 3256 C CA . LYS A 1 405 ? -12.391 -55.312 -23.906 1 92.56 405 LYS A CA 1
ATOM 3257 C C . LYS A 1 405 ? -11.234 -54.812 -24.766 1 92.56 405 LYS A C 1
ATOM 3259 O O . LYS A 1 405 ? -10.195 -54.406 -24.234 1 92.56 405 LYS A O 1
ATOM 3264 N N . ALA A 1 406 ? -11.352 -54.844 -26.047 1 92.12 406 ALA A N 1
ATOM 3265 C CA . ALA A 1 406 ? -10.414 -54.281 -27.016 1 92.12 406 ALA A CA 1
ATOM 3266 C C . ALA A 1 406 ? -11.133 -53.312 -27.969 1 92.12 406 ALA A C 1
ATOM 3268 O O . ALA A 1 406 ? -12.086 -53.719 -28.656 1 92.12 406 ALA A O 1
ATOM 3269 N N . THR A 1 407 ? -10.688 -52.094 -27.891 1 91.25 407 THR A N 1
ATOM 3270 C CA . THR A 1 407 ? -11.328 -51.094 -28.734 1 91.25 407 THR A CA 1
ATOM 3271 C C . THR A 1 407 ? -10.336 -50.531 -29.75 1 91.25 407 THR A C 1
ATOM 3273 O O . THR A 1 407 ? -9.258 -50.062 -29.375 1 91.25 407 THR A O 1
ATOM 3276 N N . PHE A 1 408 ? -10.656 -50.562 -31.031 1 88.44 408 PHE A N 1
ATOM 3277 C CA . PHE A 1 408 ? -9.859 -49.969 -32.125 1 88.44 408 PHE A CA 1
ATOM 3278 C C . PHE A 1 408 ? -10.633 -48.875 -32.812 1 88.44 408 PHE A C 1
ATOM 3280 O O . PHE A 1 408 ? -11.781 -49.094 -33.219 1 88.44 408 PHE A O 1
ATOM 3287 N N . SER A 1 409 ? -9.984 -47.75 -32.781 1 83.5 409 SER A N 1
ATOM 3288 C CA . SER A 1 409 ? -10.586 -46.625 -33.5 1 83.5 409 SER A CA 1
ATOM 3289 C C . SER A 1 409 ? -9.766 -46.25 -34.719 1 83.5 409 SER A C 1
ATOM 3291 O O . SER A 1 409 ? -8.539 -46.125 -34.656 1 83.5 409 SER A O 1
ATOM 3293 N N . THR A 1 410 ? -10.438 -46.125 -36 1 76.62 410 THR A N 1
ATOM 3294 C CA . THR A 1 410 ? -9.766 -45.75 -37.25 1 76.62 410 THR A CA 1
ATOM 3295 C C . THR A 1 410 ? -10.234 -44.375 -37.688 1 76.62 410 THR A C 1
ATOM 3297 O O . THR A 1 410 ? -11.242 -43.875 -37.219 1 76.62 410 THR A O 1
ATOM 3300 N N . LYS A 1 411 ? -9.328 -43.656 -38.375 1 69.5 411 LYS A N 1
ATOM 3301 C CA . LYS A 1 411 ? -9.727 -42.375 -38.969 1 69.5 411 LYS A CA 1
ATOM 3302 C C . LYS A 1 411 ? -10.93 -42.562 -39.906 1 69.5 411 LYS A C 1
ATOM 3304 O O . LYS A 1 411 ? -11.086 -43.594 -40.531 1 69.5 411 LYS A O 1
ATOM 3309 N N . ARG A 1 412 ? -11.742 -41.625 -39.906 1 58.19 412 ARG A N 1
ATOM 3310 C CA . ARG A 1 412 ? -12.914 -41.656 -40.75 1 58.19 412 ARG A CA 1
ATOM 3311 C C . ARG A 1 412 ? -12.523 -41.781 -42.219 1 58.19 412 ARG A C 1
ATOM 3313 O O . ARG A 1 412 ? -11.656 -41.031 -42.688 1 58.19 412 ARG A O 1
ATOM 3320 N N . ILE A 1 413 ? -12.797 -42.844 -42.906 1 56.34 413 ILE A N 1
ATOM 3321 C CA . ILE A 1 413 ? -12.602 -42.969 -44.344 1 56.34 413 ILE A CA 1
ATOM 3322 C C . ILE A 1 413 ? -13.664 -42.156 -45.094 1 56.34 413 ILE A C 1
ATOM 3324 O O . ILE A 1 413 ? -14.844 -42.219 -44.75 1 56.34 413 ILE A O 1
ATOM 3328 N N . GLY A 1 414 ? -13.281 -41.125 -45.781 1 52.69 414 GLY A N 1
ATOM 3329 C CA . GLY A 1 414 ? -14.25 -40.438 -46.625 1 52.69 414 GLY A CA 1
ATOM 3330 C C . GLY A 1 414 ? -15.07 -41.438 -47.469 1 52.69 414 GLY A C 1
ATOM 3331 O O . GLY A 1 414 ? -14.68 -42.562 -47.656 1 52.69 414 GLY A O 1
ATOM 3332 N N . ARG A 1 415 ? -16.375 -41.156 -47.781 1 53.72 415 ARG A N 1
ATOM 3333 C CA . ARG A 1 415 ? -17.359 -41.938 -48.531 1 53.72 415 ARG A CA 1
ATOM 3334 C C . ARG A 1 415 ? -16.719 -42.625 -49.719 1 53.72 415 ARG A C 1
ATOM 3336 O O . ARG A 1 415 ? -17.234 -43.625 -50.219 1 53.72 415 ARG A O 1
ATOM 3343 N N . GLU A 1 416 ? -15.852 -41.938 -50.375 1 51.5 416 GLU A N 1
ATOM 3344 C CA . GLU A 1 416 ? -15.586 -42.344 -51.75 1 51.5 416 GLU A CA 1
ATOM 3345 C C . GLU A 1 416 ? -14.609 -43.5 -51.812 1 51.5 416 GLU A C 1
ATOM 3347 O O . GLU A 1 416 ? -14.344 -44.062 -52.906 1 51.5 416 GLU A O 1
ATOM 3352 N N . LYS A 1 417 ? -13.906 -43.906 -50.719 1 59.25 417 LYS A N 1
ATOM 3353 C CA . LYS A 1 417 ? -12.906 -44.906 -51.062 1 59.25 417 LYS A CA 1
ATOM 3354 C C . LYS A 1 417 ? -13.305 -46.281 -50.531 1 59.25 417 LYS A C 1
ATOM 3356 O O . LYS A 1 417 ? -13.031 -46.625 -49.375 1 59.25 417 LYS A O 1
ATOM 3361 N N . LEU A 1 418 ? -14.086 -47 -51.219 1 55.06 418 LEU A N 1
ATOM 3362 C CA . LEU A 1 418 ? -14.578 -48.344 -51.062 1 55.06 418 LEU A CA 1
ATOM 3363 C C . LEU A 1 418 ? -13.453 -49.281 -50.625 1 55.06 418 LEU A C 1
ATOM 3365 O O . LEU A 1 418 ? -13.656 -50.188 -49.781 1 55.06 418 LEU A O 1
ATOM 3369 N N . GLU A 1 419 ? -12.25 -49.062 -51.281 1 58.38 419 GLU A N 1
ATOM 3370 C CA . GLU A 1 419 ? -11.078 -49.875 -50.969 1 58.38 419 GLU A CA 1
ATOM 3371 C C . GLU A 1 419 ? -10.711 -49.781 -49.5 1 58.38 419 GLU A C 1
ATOM 3373 O O . GLU A 1 419 ? -10.336 -50.781 -48.875 1 58.38 419 GLU A O 1
ATOM 3378 N N . ASP A 1 420 ? -11.102 -48.656 -49 1 64.56 420 ASP A N 1
ATOM 3379 C CA . ASP A 1 420 ? -10.719 -48.438 -47.594 1 64.56 420 ASP A CA 1
ATOM 3380 C C . ASP A 1 420 ? -11.648 -49.188 -46.656 1 64.56 420 ASP A C 1
ATOM 3382 O O . ASP A 1 420 ? -11.211 -49.719 -45.625 1 64.56 420 ASP A O 1
ATOM 3386 N N . PHE A 1 421 ? -12.797 -49.344 -47.25 1 66.19 421 PHE A N 1
ATOM 3387 C CA . PHE A 1 421 ? -13.766 -50.094 -46.438 1 66.19 421 PHE A CA 1
ATOM 3388 C C . PHE A 1 421 ? -13.422 -51.562 -46.406 1 66.19 421 PHE A C 1
ATOM 3390 O O . PHE A 1 421 ? -13.555 -52.219 -45.375 1 66.19 421 PHE A O 1
ATOM 3397 N N . GLU A 1 422 ? -13.062 -52.094 -47.625 1 69.88 422 GLU A N 1
ATOM 3398 C CA . GLU A 1 422 ? -12.711 -53.5 -47.688 1 69.88 422 GLU A CA 1
ATOM 3399 C C . GLU A 1 422 ? -11.469 -53.812 -46.844 1 69.88 422 GLU A C 1
ATOM 3401 O O . GLU A 1 422 ? -11.398 -54.844 -46.188 1 69.88 422 GLU A O 1
ATOM 3406 N N . LYS A 1 423 ? -10.641 -52.906 -46.906 1 71.75 423 LYS A N 1
ATOM 3407 C CA . LYS A 1 423 ? -9.414 -53.062 -46.125 1 71.75 423 LYS A CA 1
ATOM 3408 C C . LYS A 1 423 ? -9.711 -53.062 -44.625 1 71.75 423 LYS A C 1
ATOM 3410 O O . LYS A 1 423 ? -9.117 -53.812 -43.844 1 71.75 423 LYS A O 1
ATOM 3415 N N . ARG A 1 424 ? -10.609 -52.281 -44.312 1 73 424 ARG A N 1
ATOM 3416 C CA . ARG A 1 424 ? -11.008 -52.219 -42.906 1 73 424 ARG A CA 1
ATOM 3417 C C . ARG A 1 424 ? -11.664 -53.531 -42.469 1 73 424 ARG A C 1
ATOM 3419 O O . ARG A 1 424 ? -11.406 -54 -41.344 1 73 424 ARG A O 1
ATOM 3426 N N . ARG A 1 425 ? -12.5 -53.938 -43.375 1 72.69 425 ARG A N 1
ATOM 3427 C CA . ARG A 1 425 ? -13.18 -55.188 -43.062 1 72.69 425 ARG A CA 1
ATOM 3428 C C . ARG A 1 425 ? -12.18 -56.344 -42.938 1 72.69 425 ARG A C 1
ATOM 3430 O O . ARG A 1 425 ? -12.32 -57.188 -42.031 1 72.69 425 ARG A O 1
ATOM 3437 N N . GLU A 1 426 ? -11.266 -56.312 -43.781 1 75.81 426 GLU A N 1
ATOM 3438 C CA . GLU A 1 426 ? -10.234 -57.344 -43.719 1 75.81 426 GLU A CA 1
ATOM 3439 C C . GLU A 1 426 ? -9.445 -57.25 -42.406 1 75.81 426 GLU A C 1
ATOM 3441 O O . GLU A 1 426 ? -9.141 -58.281 -41.781 1 75.81 426 GLU A O 1
ATOM 3446 N N . MET A 1 427 ? -9.195 -56.062 -42.125 1 75.88 427 MET A N 1
ATOM 3447 C CA . MET A 1 427 ? -8.461 -55.812 -40.875 1 75.88 427 MET A CA 1
ATOM 3448 C C . MET A 1 427 ? -9.25 -56.312 -39.656 1 75.88 427 MET A C 1
ATOM 3450 O O . MET A 1 427 ? -8.695 -56.969 -38.781 1 75.88 427 MET A O 1
ATOM 3454 N N . LEU A 1 428 ? -10.492 -56 -39.719 1 74.62 428 LEU A N 1
ATOM 3455 C CA . LEU A 1 428 ? -11.359 -56.406 -38.625 1 74.62 428 LEU A CA 1
ATOM 3456 C C . LEU A 1 428 ? -11.43 -57.938 -38.5 1 74.62 428 LEU A C 1
ATOM 3458 O O . LEU A 1 428 ? -11.422 -58.469 -37.406 1 74.62 428 LEU A O 1
ATOM 3462 N N . ASN A 1 429 ? -11.461 -58.469 -39.656 1 77.38 429 ASN A N 1
ATOM 3463 C CA . ASN A 1 429 ? -11.547 -59.938 -39.688 1 77.38 429 ASN A CA 1
ATOM 3464 C C . ASN A 1 429 ? -10.266 -60.562 -39.156 1 77.38 429 ASN A C 1
ATOM 3466 O O . ASN A 1 429 ? -10.328 -61.562 -38.406 1 77.38 429 ASN A O 1
ATOM 3470 N N . GLU A 1 430 ? -9.258 -59.969 -39.438 1 79.94 430 GLU A N 1
ATOM 3471 C CA . GLU A 1 430 ? -7.977 -60.531 -39 1 79.94 430 GLU A CA 1
ATOM 3472 C C . GLU A 1 430 ? -7.824 -60.406 -37.469 1 79.94 430 GLU A C 1
ATOM 3474 O O . GLU A 1 430 ? -7.352 -61.344 -36.812 1 79.94 430 GLU A O 1
ATOM 3479 N N . LEU A 1 431 ? -8.211 -59.281 -36.938 1 83.25 431 LEU A N 1
ATOM 3480 C CA . LEU A 1 431 ? -8.102 -59.062 -35.5 1 83.25 431 LEU A CA 1
ATOM 3481 C C . LEU A 1 431 ? -9.078 -59.969 -34.75 1 83.25 431 LEU A C 1
ATOM 3483 O O . LEU A 1 431 ? -8.758 -60.469 -33.688 1 83.25 431 LEU A O 1
ATOM 3487 N N . ALA A 1 432 ? -10.219 -60.156 -35.406 1 81.25 432 ALA A N 1
ATOM 3488 C CA . ALA A 1 432 ? -11.227 -61.031 -34.781 1 81.25 432 ALA A CA 1
ATOM 3489 C C . ALA A 1 432 ? -10.758 -62.469 -34.75 1 81.25 432 ALA A C 1
ATOM 3491 O O . ALA A 1 432 ? -11.047 -63.188 -33.781 1 81.25 432 ALA A O 1
ATOM 3492 N N . ILE A 1 433 ? -10.016 -62.844 -35.719 1 78.5 433 ILE A N 1
ATOM 3493 C CA . ILE A 1 433 ? -9.523 -64.188 -35.781 1 78.5 433 ILE A CA 1
ATOM 3494 C C . ILE A 1 433 ? -8.516 -64.438 -34.656 1 78.5 433 ILE A C 1
ATOM 3496 O O . ILE A 1 433 ? -8.508 -65.5 -34.031 1 78.5 433 ILE A O 1
ATOM 3500 N N . VAL A 1 434 ? -7.746 -63.469 -34.406 1 80.25 434 VAL A N 1
ATOM 3501 C CA . VAL A 1 434 ? -6.723 -63.594 -33.375 1 80.25 434 VAL A CA 1
ATOM 3502 C C . VAL A 1 434 ? -7.379 -63.688 -32 1 80.25 434 VAL A C 1
ATOM 3504 O O . VAL A 1 434 ? -6.906 -64.438 -31.141 1 80.25 434 VAL A O 1
ATOM 3507 N N . LEU A 1 435 ? -8.508 -62.969 -31.844 1 77.75 435 LEU A N 1
ATOM 3508 C CA . LEU A 1 435 ? -9.203 -62.938 -30.562 1 77.75 435 LEU A CA 1
ATOM 3509 C C . LEU A 1 435 ? -10.055 -64.188 -30.375 1 77.75 435 LEU A C 1
ATOM 3511 O O . LEU A 1 435 ? -10.414 -64.562 -29.25 1 77.75 435 LEU A O 1
ATOM 3515 N N . TRP A 1 436 ? -10.625 -64.812 -31.438 1 63.16 436 TRP A N 1
ATOM 3516 C CA . TRP A 1 436 ? -11.555 -65.938 -31.359 1 63.16 436 TRP A CA 1
ATOM 3517 C C . TRP A 1 436 ? -11.031 -67 -30.406 1 63.16 436 TRP A C 1
ATOM 3519 O O . TRP A 1 436 ? -11.812 -67.688 -29.734 1 63.16 436 TRP A O 1
ATOM 3529 N N . ASP A 1 437 ? -9.766 -67.062 -30.312 1 57.88 437 ASP A N 1
ATOM 3530 C CA . ASP A 1 437 ? -9.297 -68.062 -29.391 1 57.88 437 ASP A CA 1
ATOM 3531 C C . ASP A 1 437 ? -9.508 -67.625 -27.938 1 57.88 437 ASP A C 1
ATOM 3533 O O . ASP A 1 437 ? -9.406 -68.5 -27.016 1 57.88 437 ASP A O 1
ATOM 3537 N N . SER A 1 438 ? -9.688 -66.312 -27.703 1 57.88 438 SER A N 1
ATOM 3538 C CA . SER A 1 438 ? -9.844 -65.812 -26.344 1 57.88 438 SER A CA 1
ATOM 3539 C C . SER A 1 438 ? -11.305 -65.562 -26.031 1 57.88 438 SER A C 1
ATOM 3541 O O . SER A 1 438 ? -11.953 -64.75 -26.719 1 57.88 438 SER A O 1
ATOM 3543 N N . ASN A 1 439 ? -12.211 -66.5 -25.797 1 58.81 439 ASN A N 1
ATOM 3544 C CA . ASN A 1 439 ? -13.656 -66.625 -25.656 1 58.81 439 ASN A CA 1
ATOM 3545 C C . ASN A 1 439 ? -14.227 -65.375 -24.984 1 58.81 439 ASN A C 1
ATOM 3547 O O . ASN A 1 439 ? -15.398 -65.062 -25.141 1 58.81 439 ASN A O 1
ATOM 3551 N N . SER A 1 440 ? -13.43 -64.562 -24.25 1 72 440 SER A N 1
ATOM 3552 C CA . SER A 1 440 ? -14.133 -63.656 -23.344 1 72 440 SER A CA 1
ATOM 3553 C C . SER A 1 440 ? -13.828 -62.219 -23.672 1 72 440 SER A C 1
ATOM 3555 O O . SER A 1 440 ? -14.273 -61.312 -22.969 1 72 440 SER A O 1
ATOM 3557 N N . CYS A 1 441 ? -13.336 -61.875 -24.875 1 84.5 441 CYS A N 1
ATOM 3558 C CA . CYS A 1 441 ? -12.961 -60.469 -25.094 1 84.5 441 CYS A CA 1
ATOM 3559 C C . CYS A 1 441 ? -13.945 -59.812 -26.047 1 84.5 441 CYS A C 1
ATOM 3561 O O . CYS A 1 441 ? -14.32 -60.375 -27.078 1 84.5 441 CYS A O 1
ATOM 3563 N N . HIS A 1 442 ? -14.508 -58.656 -25.672 1 85.56 442 HIS A N 1
ATOM 3564 C CA . HIS A 1 442 ? -15.383 -57.844 -26.516 1 85.56 442 HIS A CA 1
ATOM 3565 C C . HIS A 1 442 ? -14.57 -56.906 -27.422 1 85.56 442 HIS A C 1
ATOM 3567 O O . HIS A 1 442 ? -13.867 -56 -26.938 1 85.56 442 HIS A O 1
ATOM 3573 N N . LEU A 1 443 ? -14.562 -57.188 -28.688 1 85.94 443 LEU A N 1
ATOM 3574 C CA . LEU A 1 443 ? -13.867 -56.375 -29.672 1 85.94 443 LEU A CA 1
ATOM 3575 C C . LEU A 1 443 ? -14.789 -55.281 -30.219 1 85.94 443 LEU A C 1
ATOM 3577 O O . LEU A 1 443 ? -15.859 -55.594 -30.75 1 85.94 443 LEU A O 1
ATOM 3581 N N . VAL A 1 444 ? -14.422 -54.031 -29.906 1 86.31 444 VAL A N 1
ATOM 3582 C CA . VAL A 1 444 ? -15.227 -52.906 -30.359 1 86.31 444 VAL A CA 1
ATOM 3583 C C . VAL A 1 444 ? -14.453 -52.094 -31.406 1 86.31 444 VAL A C 1
ATOM 3585 O O . VAL A 1 444 ? -13.258 -51.875 -31.25 1 86.31 444 VAL A O 1
ATOM 3588 N N . PHE A 1 445 ? -15.141 -51.812 -32.5 1 83.25 445 PHE A N 1
ATOM 3589 C CA . PHE A 1 445 ? -14.555 -50.969 -33.562 1 83.25 445 PHE A CA 1
ATOM 3590 C C . PHE A 1 445 ? -15.312 -49.656 -33.688 1 83.25 445 PHE A C 1
ATOM 3592 O O . PHE A 1 445 ? -16.547 -49.656 -33.812 1 83.25 445 PHE A O 1
ATOM 3599 N N . GLU A 1 446 ? -14.523 -48.594 -33.5 1 77.25 446 GLU A N 1
ATOM 3600 C CA . GLU A 1 446 ? -15.117 -47.25 -33.594 1 77.25 446 GLU A CA 1
ATOM 3601 C C . GLU A 1 446 ? -14.477 -46.438 -34.688 1 77.25 446 GLU A C 1
ATOM 3603 O O . GLU A 1 446 ? -13.32 -46.688 -35.062 1 77.25 446 GLU A O 1
ATOM 3608 N N . SER A 1 447 ? -15.305 -45.688 -35.5 1 65.5 447 SER A N 1
ATOM 3609 C CA . SER A 1 447 ? -14.812 -44.719 -36.469 1 65.5 447 SER A CA 1
ATOM 3610 C C . SER A 1 447 ? -14.797 -43.312 -35.875 1 65.5 447 SER A C 1
ATOM 3612 O O . SER A 1 447 ? -15.766 -42.875 -35.25 1 65.5 447 SER A O 1
ATOM 3614 N N . THR A 1 448 ? -13.633 -42.688 -35.562 1 57 448 THR A N 1
ATOM 3615 C CA . THR A 1 448 ? -13.562 -41.312 -35.094 1 57 448 THR A CA 1
ATOM 3616 C C . THR A 1 448 ? -13.312 -40.344 -36.25 1 57 448 THR A C 1
ATOM 3618 O O . THR A 1 448 ? -12.555 -40.688 -37.188 1 57 448 THR A O 1
ATOM 3621 N N . MET B 1 1 ? 22.984 -24.031 63.188 1 24.36 1 MET B N 1
ATOM 3622 C CA . MET B 1 1 ? 21.594 -23.953 62.781 1 24.36 1 MET B CA 1
ATOM 3623 C C . MET B 1 1 ? 21.375 -22.828 61.781 1 24.36 1 MET B C 1
ATOM 3625 O O . MET B 1 1 ? 21.047 -21.703 62.156 1 24.36 1 MET B O 1
ATOM 3629 N N . GLU B 1 2 ? 22.156 -22.641 60.75 1 26.91 2 GLU B N 1
ATOM 3630 C CA . GLU B 1 2 ? 22.391 -21.625 59.719 1 26.91 2 GLU B CA 1
ATOM 3631 C C . GLU B 1 2 ? 21.203 -21.547 58.75 1 26.91 2 GLU B C 1
ATOM 3633 O O . GLU B 1 2 ? 20.922 -22.5 58.031 1 26.91 2 GLU B O 1
ATOM 3638 N N . GLN B 1 3 ? 20 -20.953 59.156 1 27.67 3 GLN B N 1
ATOM 3639 C CA . GLN B 1 3 ? 18.75 -20.766 58.438 1 27.67 3 GLN B CA 1
ATOM 3640 C C . GLN B 1 3 ? 18.984 -20.078 57.062 1 27.67 3 GLN B C 1
ATOM 3642 O O . GLN B 1 3 ? 19.328 -18.906 57.031 1 27.67 3 GLN B O 1
ATOM 3647 N N . LYS B 1 4 ? 19.484 -20.844 56.062 1 32.41 4 LYS B N 1
ATOM 3648 C CA . LYS B 1 4 ? 19.656 -20.469 54.656 1 32.41 4 LYS B CA 1
ATOM 3649 C C . LYS B 1 4 ? 18.406 -19.797 54.094 1 32.41 4 LYS B C 1
ATOM 3651 O O . LYS B 1 4 ? 17.312 -20.359 54.156 1 32.41 4 LYS B O 1
ATOM 3656 N N . PHE B 1 5 ? 18.312 -18.391 54.094 1 28.89 5 PHE B N 1
ATOM 3657 C CA . PHE B 1 5 ? 17.281 -17.5 53.594 1 28.89 5 PHE B CA 1
ATOM 3658 C C . PHE B 1 5 ? 16.906 -17.891 52.156 1 28.89 5 PHE B C 1
ATOM 3660 O O . PHE B 1 5 ? 17.734 -17.797 51.25 1 28.89 5 PHE B O 1
ATOM 3667 N N . LYS B 1 6 ? 16.047 -18.922 51.781 1 28.67 6 LYS B N 1
ATOM 3668 C CA . LYS B 1 6 ? 15.258 -19.438 50.656 1 28.67 6 LYS B CA 1
ATOM 3669 C C . LYS B 1 6 ? 14.539 -18.297 49.938 1 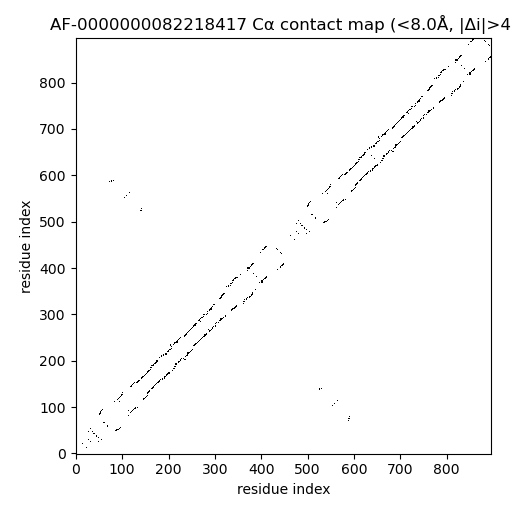28.67 6 LYS B C 1
ATOM 3671 O O . LYS B 1 6 ? 13.375 -18.016 50.219 1 28.67 6 LYS B O 1
ATOM 3676 N N . THR B 1 7 ? 15.055 -17.031 49.781 1 32.88 7 THR B N 1
ATOM 3677 C CA . THR B 1 7 ? 14.461 -15.992 48.969 1 32.88 7 THR B CA 1
ATOM 3678 C C . THR B 1 7 ? 14.172 -16.516 47.562 1 32.88 7 THR B C 1
ATOM 3680 O O . THR B 1 7 ? 15.078 -16.641 46.75 1 32.88 7 THR B O 1
ATOM 3683 N N . ASP B 1 8 ? 13.555 -17.656 47.281 1 30.3 8 ASP B N 1
ATOM 3684 C CA . ASP B 1 8 ? 13.148 -18.391 46.094 1 30.3 8 ASP B CA 1
ATOM 3685 C C . ASP B 1 8 ? 12.547 -17.469 45.031 1 30.3 8 ASP B C 1
ATOM 3687 O O . ASP B 1 8 ? 12.07 -16.375 45.375 1 30.3 8 ASP B O 1
ATOM 3691 N N . ALA B 1 9 ? 12.609 -17.797 43.625 1 32.66 9 ALA B N 1
ATOM 3692 C CA . ALA B 1 9 ? 12.438 -17.562 42.188 1 32.66 9 ALA B CA 1
ATOM 3693 C C . ALA B 1 9 ? 10.984 -17.203 41.875 1 32.66 9 ALA B C 1
ATOM 3695 O O . ALA B 1 9 ? 10.594 -17.188 40.688 1 32.66 9 ALA B O 1
ATOM 3696 N N . MET B 1 10 ? 10.055 -17.391 42.656 1 33.12 10 MET B N 1
ATOM 3697 C CA . MET B 1 10 ? 8.688 -17.219 42.188 1 33.12 10 MET B CA 1
ATOM 3698 C C . MET B 1 10 ? 8.484 -15.828 41.594 1 33.12 10 MET B C 1
ATOM 3700 O O . MET B 1 10 ? 7.781 -15 42.188 1 33.12 10 MET B O 1
ATOM 3704 N N . ASN B 1 11 ? 9.406 -15.07 41.312 1 34.94 11 ASN B N 1
ATOM 3705 C CA . ASN B 1 11 ? 9.203 -13.758 40.719 1 34.94 11 ASN B CA 1
ATOM 3706 C C . ASN B 1 11 ? 8.086 -13.781 39.688 1 34.94 11 ASN B C 1
ATOM 3708 O O . ASN B 1 11 ? 8.273 -14.273 38.562 1 34.94 11 ASN B O 1
ATOM 3712 N N . GLU B 1 12 ? 6.844 -14.102 40.031 1 38.75 12 GLU B N 1
ATOM 3713 C CA . GLU B 1 12 ? 5.539 -14.133 39.375 1 38.75 12 GLU B CA 1
ATOM 3714 C C . GLU B 1 12 ? 5.41 -13.008 38.344 1 38.75 12 GLU B C 1
ATOM 3716 O O . GLU B 1 12 ? 5.645 -11.844 38.688 1 38.75 12 GLU B O 1
ATOM 3721 N N . ASP B 1 13 ? 5.734 -13.188 37.188 1 44.12 13 ASP B N 1
ATOM 3722 C CA . ASP B 1 13 ? 5.5 -12.312 36.031 1 44.12 13 ASP B CA 1
ATOM 3723 C C . ASP B 1 13 ? 4.176 -11.562 36.188 1 44.12 13 ASP B C 1
ATOM 3725 O O . ASP B 1 13 ? 3.113 -12.102 35.844 1 44.12 13 ASP B O 1
ATOM 3729 N N . ARG B 1 14 ? 3.936 -10.805 37.188 1 49.19 14 ARG B N 1
ATOM 3730 C CA . ARG B 1 14 ? 2.814 -9.93 37.531 1 49.19 14 ARG B CA 1
ATOM 3731 C C . ARG B 1 14 ? 2.289 -9.211 36.281 1 49.19 14 ARG B C 1
ATOM 3733 O O . ARG B 1 14 ? 1.12 -8.828 36.25 1 49.19 14 ARG B O 1
ATOM 3740 N N . ILE B 1 15 ? 3.115 -8.969 35.438 1 54.66 15 ILE B N 1
ATOM 3741 C CA . ILE B 1 15 ? 2.666 -8.203 34.281 1 54.66 15 ILE B CA 1
ATOM 3742 C C . ILE B 1 15 ? 1.78 -9.078 33.375 1 54.66 15 ILE B C 1
ATOM 3744 O O . ILE B 1 15 ? 0.784 -8.609 32.844 1 54.66 15 ILE B O 1
ATOM 3748 N N . SER B 1 16 ? 2.117 -10.383 33.375 1 54.34 16 SER B N 1
ATOM 3749 C CA . SER B 1 16 ? 1.364 -11.312 32.531 1 54.34 16 SER B CA 1
ATOM 3750 C C . SER B 1 16 ? -0.049 -11.516 33.094 1 54.34 16 SER B C 1
ATOM 3752 O O . SER B 1 16 ? -0.941 -11.945 32.344 1 54.34 16 SER B O 1
ATOM 3754 N N . ASP B 1 17 ? -0.254 -11.086 34.375 1 57.53 17 ASP B N 1
ATOM 3755 C CA . ASP B 1 17 ? -1.579 -11.297 34.969 1 57.53 17 ASP B CA 1
ATOM 3756 C C . ASP B 1 17 ? -2.445 -10.047 34.812 1 57.53 17 ASP B C 1
ATOM 3758 O O . ASP B 1 17 ? -3.59 -10.016 35.25 1 57.53 17 ASP B O 1
ATOM 3762 N N . LEU B 1 18 ? -1.9 -9.07 34.219 1 57.66 18 LEU B N 1
ATOM 3763 C CA . LEU B 1 18 ? -2.689 -7.863 34.031 1 57.66 18 LEU B CA 1
ATOM 3764 C C . LEU B 1 18 ? -3.727 -8.062 32.938 1 57.66 18 LEU B C 1
ATOM 3766 O O . LEU B 1 18 ? -3.5 -8.82 32 1 57.66 18 LEU B O 1
ATOM 3770 N N . PRO B 1 19 ? -4.961 -7.461 33.312 1 63.41 19 PRO B N 1
ATOM 3771 C CA . PRO B 1 19 ? -5.977 -7.535 32.281 1 63.41 19 PRO B CA 1
ATOM 3772 C C . PRO B 1 19 ? -5.465 -7.043 30.922 1 63.41 19 PRO B C 1
ATOM 3774 O O . PRO B 1 19 ? -4.594 -6.172 30.859 1 63.41 19 PRO B O 1
ATOM 3777 N N . ASP B 1 20 ? -5.938 -7.668 29.891 1 66.62 20 ASP B N 1
ATOM 3778 C CA . ASP B 1 20 ? -5.516 -7.383 28.516 1 66.62 20 ASP B CA 1
ATOM 3779 C C . ASP B 1 20 ? -5.613 -5.891 28.219 1 66.62 20 ASP B C 1
ATOM 3781 O O . ASP B 1 20 ? -4.742 -5.332 27.547 1 66.62 20 ASP B O 1
ATOM 3785 N N . ALA B 1 21 ? -6.617 -5.309 28.828 1 66.19 21 ALA B N 1
ATOM 3786 C CA . ALA B 1 21 ? -6.82 -3.889 28.547 1 66.19 21 ALA B CA 1
ATOM 3787 C C . ALA B 1 21 ? -5.66 -3.053 29.094 1 66.19 21 ALA B C 1
ATOM 3789 O O . ALA B 1 21 ? -5.219 -2.102 28.453 1 66.19 21 ALA B O 1
ATOM 3790 N N . LEU B 1 22 ? -5.289 -3.414 30.188 1 62.5 22 LEU B N 1
ATOM 3791 C CA . LEU B 1 22 ? -4.191 -2.678 30.812 1 62.5 22 LEU B CA 1
ATOM 3792 C C . LEU B 1 22 ? -2.873 -2.965 30.094 1 62.5 22 LEU B C 1
ATOM 3794 O O . LEU B 1 22 ? -2.059 -2.061 29.906 1 62.5 22 LEU B O 1
ATOM 3798 N N . LEU B 1 23 ? -2.691 -4.188 29.797 1 66.44 23 LEU B N 1
ATOM 3799 C CA . LEU B 1 23 ? -1.47 -4.555 29.094 1 66.44 23 LEU B CA 1
ATOM 3800 C C . LEU B 1 23 ? -1.375 -3.83 27.75 1 66.44 23 LEU B C 1
ATOM 3802 O O . LEU B 1 23 ? -0.298 -3.373 27.359 1 66.44 23 LEU B O 1
ATOM 3806 N N . LEU B 1 24 ? -2.5 -3.666 27.234 1 67.94 24 LEU B N 1
ATOM 3807 C CA . LEU B 1 24 ? -2.557 -2.967 25.953 1 67.94 24 LEU B CA 1
ATOM 3808 C C . LEU B 1 24 ? -2.172 -1.5 26.125 1 67.94 24 LEU B C 1
ATOM 3810 O O . LEU B 1 24 ? -1.485 -0.934 25.266 1 67.94 24 LEU B O 1
ATOM 3814 N N . HIS B 1 25 ? -2.568 -0.968 27.203 1 66.62 25 HIS B N 1
ATOM 3815 C CA . HIS B 1 25 ? -2.234 0.424 27.484 1 66.62 25 HIS B CA 1
ATOM 3816 C C . HIS B 1 25 ? -0.735 0.6 27.703 1 66.62 25 HIS B C 1
ATOM 3818 O O . HIS B 1 25 ? -0.146 1.566 27.203 1 66.62 25 HIS B O 1
ATOM 3824 N N . ILE B 1 26 ? -0.182 -0.342 28.328 1 60.59 26 ILE B N 1
ATOM 3825 C CA . ILE B 1 26 ? 1.25 -0.295 28.594 1 60.59 26 ILE B CA 1
ATOM 3826 C C . ILE B 1 26 ? 2.029 -0.48 27.297 1 60.59 26 ILE B C 1
ATOM 3828 O O . ILE B 1 26 ? 2.963 0.275 27.016 1 60.59 26 ILE B O 1
ATOM 3832 N N . LEU B 1 27 ? 1.548 -1.417 26.625 1 69.56 27 LEU B N 1
ATOM 3833 C CA . LEU B 1 27 ? 2.27 -1.747 25.406 1 69.56 27 LEU B CA 1
ATOM 3834 C C . LEU B 1 27 ? 2.139 -0.625 24.375 1 69.56 27 LEU B C 1
ATOM 3836 O O . LEU B 1 27 ? 3.051 -0.402 23.578 1 69.56 27 LEU B O 1
ATOM 3840 N N . SER B 1 28 ? 1.048 0.13 24.562 1 67.56 28 SER B N 1
ATOM 3841 C CA . SER B 1 28 ? 0.809 1.218 23.609 1 67.56 28 SER B CA 1
ATOM 3842 C C . SER B 1 28 ? 1.758 2.385 23.875 1 67.56 28 SER B C 1
ATOM 3844 O O . SER B 1 28 ? 1.968 3.221 22.984 1 67.56 28 SER B O 1
ATOM 3846 N N . SER B 1 29 ? 2.27 2.369 25 1 65.06 29 SER B N 1
ATOM 3847 C CA . SER B 1 29 ? 3.172 3.457 25.359 1 65.06 29 SER B CA 1
ATOM 3848 C C . SER B 1 29 ? 4.609 3.145 24.953 1 65.06 29 SER B C 1
ATOM 3850 O O . SER B 1 29 ? 5.473 4.023 24.984 1 65.06 29 SER B O 1
ATOM 3852 N N . LEU B 1 30 ? 4.855 1.938 24.562 1 63.19 30 LEU B N 1
ATOM 3853 C CA . LEU B 1 30 ? 6.191 1.499 24.172 1 63.19 30 LEU B CA 1
ATOM 3854 C C . LEU B 1 30 ? 6.379 1.595 22.672 1 63.19 30 LEU B C 1
ATOM 3856 O O . LEU B 1 30 ? 5.406 1.541 21.906 1 63.19 30 LEU B O 1
ATOM 3860 N N . PRO B 1 31 ? 7.758 1.925 22.453 1 65.5 31 PRO B N 1
ATOM 3861 C CA . PRO B 1 31 ? 8 1.725 21.031 1 65.5 31 PRO B CA 1
ATOM 3862 C C . PRO B 1 31 ? 7.543 0.351 20.547 1 65.5 31 PRO B C 1
ATOM 3864 O O . PRO B 1 31 ? 7.648 -0.635 21.266 1 65.5 31 PRO B O 1
ATOM 3867 N N . THR B 1 32 ? 6.918 0.39 19.391 1 74.19 32 THR B N 1
ATOM 3868 C CA . THR B 1 32 ? 6.254 -0.805 18.891 1 74.19 32 THR B CA 1
ATOM 3869 C C . THR B 1 32 ? 7.207 -1.996 18.891 1 74.19 32 THR B C 1
ATOM 3871 O O . THR B 1 32 ? 6.809 -3.115 19.219 1 74.19 32 THR B O 1
ATOM 3874 N N . GLU B 1 33 ? 8.422 -1.713 18.562 1 69.88 33 GLU B N 1
ATOM 3875 C CA . GLU B 1 33 ? 9.383 -2.807 18.516 1 69.88 33 GLU B CA 1
ATOM 3876 C C . GLU B 1 33 ? 9.547 -3.459 19.891 1 69.88 33 GLU B C 1
ATOM 3878 O O . GLU B 1 33 ? 9.695 -4.68 19.984 1 69.88 33 GLU B O 1
ATOM 3883 N N . ASN B 1 34 ? 9.523 -2.6 20.828 1 66.62 34 ASN B N 1
ATOM 3884 C CA . ASN B 1 34 ? 9.617 -3.107 22.188 1 66.62 34 ASN B CA 1
ATOM 3885 C C . ASN B 1 34 ? 8.367 -3.887 22.578 1 66.62 34 ASN B C 1
ATOM 3887 O O . ASN B 1 34 ? 8.453 -4.887 23.297 1 66.62 34 ASN B O 1
ATOM 3891 N N . ALA B 1 35 ? 7.312 -3.379 22.078 1 68.81 35 ALA B N 1
ATOM 3892 C CA . ALA B 1 35 ? 6.066 -4.09 22.344 1 68.81 35 ALA B CA 1
ATOM 3893 C C . ALA B 1 35 ? 6.086 -5.488 21.734 1 68.81 35 ALA B C 1
ATOM 3895 O O . ALA B 1 35 ? 5.684 -6.461 22.375 1 68.81 35 ALA B O 1
ATOM 3896 N N . ILE B 1 36 ? 6.578 -5.598 20.562 1 67.94 36 ILE B N 1
ATOM 3897 C CA . ILE B 1 36 ? 6.664 -6.875 19.859 1 67.94 36 ILE B CA 1
ATOM 3898 C C . ILE B 1 36 ? 7.609 -7.812 20.609 1 67.94 36 ILE B C 1
ATOM 3900 O O . ILE B 1 36 ? 7.336 -9.008 20.734 1 67.94 36 ILE B O 1
ATOM 3904 N N . ALA B 1 37 ? 8.648 -7.191 21.062 1 65.69 37 ALA B N 1
ATOM 3905 C CA . ALA B 1 37 ? 9.664 -7.977 21.75 1 65.69 37 ALA B CA 1
ATOM 3906 C C . ALA B 1 37 ? 9.086 -8.656 22.984 1 65.69 37 ALA B C 1
ATOM 3908 O O . ALA B 1 37 ? 9.594 -9.688 23.438 1 65.69 37 ALA B O 1
ATOM 3909 N N . THR B 1 38 ? 8.078 -8.102 23.531 1 62.69 38 THR B N 1
ATOM 3910 C CA . THR B 1 38 ? 7.465 -8.68 24.734 1 62.69 38 THR B CA 1
ATOM 3911 C C . THR B 1 38 ? 6.766 -9.992 24.391 1 62.69 38 THR B C 1
ATOM 3913 O O . THR B 1 38 ? 6.391 -10.75 25.297 1 62.69 38 THR B O 1
ATOM 3916 N N . SER B 1 39 ? 6.664 -10.211 23.047 1 64.12 39 SER B N 1
ATOM 3917 C CA . SER B 1 39 ? 5.977 -11.438 22.641 1 64.12 39 SER B CA 1
ATOM 3918 C C . SER B 1 39 ? 6.723 -12.68 23.125 1 64.12 39 SER B C 1
ATOM 3920 O O . SER B 1 39 ? 6.141 -13.758 23.219 1 64.12 39 SER B O 1
ATOM 3922 N N . VAL B 1 40 ? 8.008 -12.453 23.375 1 60.06 40 VAL B N 1
ATOM 3923 C CA . VAL B 1 40 ? 8.836 -13.57 23.812 1 60.06 40 VAL B CA 1
ATOM 3924 C C . VAL B 1 40 ? 8.477 -13.938 25.25 1 60.06 40 VAL B C 1
ATOM 3926 O O . VAL B 1 40 ? 8.711 -15.07 25.672 1 60.06 40 VAL B O 1
ATOM 3929 N N . LEU B 1 41 ? 7.934 -13.016 25.984 1 56.94 41 LEU B N 1
ATOM 3930 C CA . LEU B 1 41 ? 7.695 -13.203 27.406 1 56.94 41 LEU B CA 1
ATOM 3931 C C . LEU B 1 41 ? 6.59 -14.227 27.641 1 56.94 41 LEU B C 1
ATOM 3933 O O . LEU B 1 41 ? 6.691 -15.07 28.547 1 56.94 41 LEU B O 1
ATOM 3937 N N . SER B 1 42 ? 5.48 -14.125 26.922 1 60.53 42 SER B N 1
ATOM 3938 C CA . SER B 1 42 ? 4.41 -15.109 27.031 1 60.53 42 SER B CA 1
ATOM 3939 C C . SER B 1 42 ? 3.574 -15.172 25.766 1 60.53 42 SER B C 1
ATOM 3941 O O . SER B 1 42 ? 3.639 -14.273 24.922 1 60.53 42 SER B O 1
ATOM 3943 N N . ARG B 1 43 ? 2.965 -16.25 25.469 1 64.75 43 ARG B N 1
ATOM 3944 C CA . ARG B 1 43 ? 2.064 -16.453 24.344 1 64.75 43 ARG B CA 1
ATOM 3945 C C . ARG B 1 43 ? 0.972 -15.391 24.312 1 64.75 43 ARG B C 1
ATOM 3947 O O . ARG B 1 43 ? 0.533 -14.969 23.234 1 64.75 43 ARG B O 1
ATOM 3954 N N . ARG B 1 44 ? 0.656 -14.992 25.5 1 64.44 44 ARG B N 1
ATOM 3955 C CA . ARG B 1 44 ? -0.39 -13.977 25.625 1 64.44 44 ARG B CA 1
ATOM 3956 C C . ARG B 1 44 ? 0.055 -12.656 25 1 64.44 44 ARG B C 1
ATOM 3958 O O . ARG B 1 44 ? -0.725 -11.992 24.312 1 64.44 44 ARG B O 1
ATOM 3965 N N . TRP B 1 45 ? 1.297 -12.547 25.203 1 62.25 45 TRP B N 1
ATOM 3966 C CA . TRP B 1 45 ? 1.846 -11.281 24.719 1 62.25 45 TRP B CA 1
ATOM 3967 C C . TRP B 1 45 ? 1.916 -11.258 23.203 1 62.25 45 TRP B C 1
ATOM 3969 O O . TRP B 1 45 ? 1.805 -10.188 22.594 1 62.25 45 TRP B O 1
ATOM 3979 N N . ARG B 1 46 ? 1.999 -12.328 22.609 1 64.44 46 ARG B N 1
ATOM 3980 C CA . ARG B 1 46 ? 2.109 -12.43 21.172 1 64.44 46 ARG B CA 1
ATOM 3981 C C . ARG B 1 46 ? 0.831 -11.953 20.484 1 64.44 46 ARG B C 1
ATOM 3983 O O . ARG B 1 46 ? 0.885 -11.289 19.453 1 64.44 46 ARG B O 1
ATOM 3990 N N . SER B 1 47 ? -0.146 -12.227 21.141 1 70.81 47 SER B N 1
ATOM 3991 C CA . SER B 1 47 ? -1.411 -11.82 20.531 1 70.81 47 SER B CA 1
ATOM 3992 C C . SER B 1 47 ? -1.764 -10.383 20.906 1 70.81 47 SER B C 1
ATOM 3994 O O . SER B 1 47 ? -2.457 -9.695 20.156 1 70.81 47 SER B O 1
ATOM 3996 N N . LEU B 1 48 ? -1.23 -9.945 21.969 1 71.75 48 LEU B N 1
ATOM 3997 C CA . LEU B 1 48 ? -1.67 -8.664 22.516 1 71.75 48 LEU B CA 1
ATOM 3998 C C . LEU B 1 48 ? -1.123 -7.504 21.688 1 71.75 48 LEU B C 1
ATOM 4000 O O . LEU B 1 48 ? -1.812 -6.5 21.484 1 71.75 48 LEU B O 1
ATOM 4004 N N . TRP B 1 49 ? -0.02 -7.73 21.219 1 73.75 49 TRP B N 1
ATOM 4005 C CA . TRP B 1 49 ? 0.551 -6.578 20.531 1 73.75 49 TRP B CA 1
ATOM 4006 C C . TRP B 1 49 ? -0.192 -6.305 19.219 1 73.75 49 TRP B C 1
ATOM 4008 O O . TRP B 1 49 ? -0.268 -5.156 18.781 1 73.75 49 TRP B O 1
ATOM 4018 N N . THR B 1 50 ? -0.712 -7.316 18.625 1 79.69 50 THR B N 1
ATOM 4019 C CA . THR B 1 50 ? -1.43 -7.145 17.375 1 79.69 50 THR B CA 1
ATOM 4020 C C . THR B 1 50 ? -2.701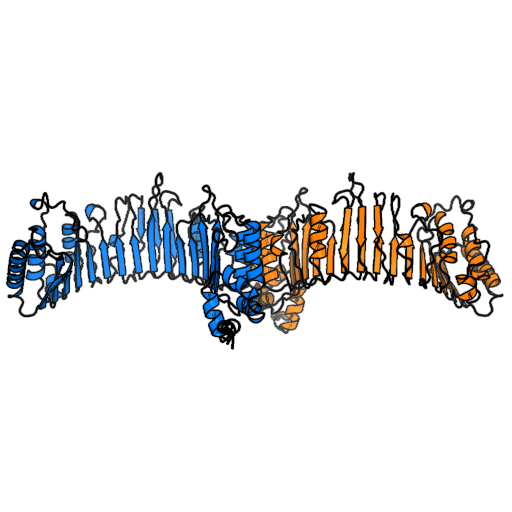 -6.328 17.578 1 79.69 50 THR B C 1
ATOM 4022 O O . THR B 1 50 ? -3.299 -5.84 16.625 1 79.69 50 THR B O 1
ATOM 4025 N N . MET B 1 51 ? -3.027 -6.082 18.859 1 81.88 51 MET B N 1
ATOM 4026 C CA . MET B 1 51 ? -4.254 -5.367 19.203 1 81.88 51 MET B CA 1
ATOM 4027 C C . MET B 1 51 ? -3.949 -3.934 19.625 1 81.88 51 MET B C 1
ATOM 4029 O O . MET B 1 51 ? -4.844 -3.207 20.062 1 81.88 51 MET B O 1
ATOM 4033 N N . LEU B 1 52 ? -2.766 -3.484 19.422 1 83.06 52 LEU B N 1
ATOM 4034 C CA . LEU B 1 52 ? -2.369 -2.133 19.797 1 83.06 52 LEU B CA 1
ATOM 4035 C C . LEU B 1 52 ? -2.988 -1.102 18.859 1 83.06 52 LEU B C 1
ATOM 4037 O O . LEU B 1 52 ? -2.789 -1.16 17.641 1 83.06 52 LEU B O 1
ATOM 4041 N N . PRO B 1 53 ? -3.713 -0.183 19.438 1 86.75 53 PRO B N 1
ATOM 4042 C CA . PRO B 1 53 ? -4.328 0.816 18.562 1 86.75 53 PRO B CA 1
ATOM 4043 C C . PRO B 1 53 ? -3.344 1.887 18.109 1 86.75 53 PRO B C 1
ATOM 4045 O O . PRO B 1 53 ? -3.598 2.584 17.125 1 86.75 53 PRO B O 1
ATOM 4048 N N . LYS B 1 54 ? -2.287 2.053 18.891 1 89 54 LYS B N 1
ATOM 4049 C CA . LYS B 1 54 ? -1.257 3.029 18.547 1 89 54 LYS B CA 1
ATOM 4050 C C . LYS B 1 54 ? 0.066 2.344 18.219 1 89 54 LYS B C 1
ATOM 4052 O O . LYS B 1 54 ? 0.565 1.536 19.016 1 89 54 LYS B O 1
ATOM 4057 N N . LEU B 1 55 ? 0.592 2.672 17.062 1 89.75 55 LEU B N 1
ATOM 4058 C CA . LEU B 1 55 ? 1.858 2.084 16.641 1 89.75 55 LEU B CA 1
ATOM 4059 C C . LEU B 1 55 ? 2.91 3.164 16.406 1 89.75 55 LEU B C 1
ATOM 4061 O O . LEU B 1 55 ? 2.598 4.234 15.883 1 89.75 55 LEU B O 1
ATOM 4065 N N . LYS B 1 56 ? 4.09 2.936 16.938 1 89.56 56 LYS B N 1
ATOM 4066 C CA . LYS B 1 56 ? 5.211 3.855 16.766 1 89.56 56 LYS B CA 1
ATOM 4067 C C . LYS B 1 56 ? 6.473 3.115 16.328 1 89.56 56 LYS B C 1
ATOM 4069 O O . LYS B 1 56 ? 6.883 2.146 16.969 1 89.56 56 LYS B O 1
ATOM 4074 N N . PHE B 1 57 ? 7.07 3.551 15.211 1 89.62 57 PHE B N 1
ATOM 4075 C CA . PHE B 1 57 ? 8.305 2.971 14.711 1 89.62 57 PHE B CA 1
ATOM 4076 C C . PHE B 1 57 ? 9.375 4.043 14.531 1 89.62 57 PHE B C 1
ATOM 4078 O O . PHE B 1 57 ? 9.078 5.156 14.094 1 89.62 57 PHE B O 1
ATOM 4085 N N . ASP B 1 58 ? 10.578 3.725 14.906 1 87.06 58 ASP B N 1
ATOM 4086 C CA . ASP B 1 58 ? 11.719 4.629 14.773 1 87.06 58 ASP B CA 1
ATOM 4087 C C . ASP B 1 58 ? 12.93 3.904 14.195 1 87.06 58 ASP B C 1
ATOM 4089 O O . ASP B 1 58 ? 13.5 3.016 14.836 1 87.06 58 ASP B O 1
ATOM 4093 N N . SER B 1 59 ? 13.297 4.309 12.961 1 82.81 59 SER B N 1
ATOM 4094 C CA . SER B 1 59 ? 14.398 3.629 12.281 1 82.81 59 SER B CA 1
ATOM 4095 C C . SER B 1 59 ? 15.727 3.873 12.984 1 82.81 59 SER B C 1
ATOM 4097 O O . SER B 1 59 ? 16.688 3.143 12.773 1 82.81 59 SER B O 1
ATOM 4099 N N . ASN B 1 60 ? 15.828 4.934 13.711 1 73.56 60 ASN B N 1
ATOM 4100 C CA . ASN B 1 60 ? 17.062 5.215 14.453 1 73.56 60 ASN B CA 1
ATOM 4101 C C . ASN B 1 60 ? 17.125 4.395 15.734 1 73.56 60 ASN B C 1
ATOM 4103 O O . ASN B 1 60 ? 18.188 4.32 16.375 1 73.56 60 ASN B O 1
ATOM 4107 N N . PHE B 1 61 ? 15.906 3.859 16.094 1 59.81 61 PHE B N 1
ATOM 4108 C CA . PHE B 1 61 ? 15.883 3.139 17.359 1 59.81 61 PHE B CA 1
ATOM 4109 C C . PHE B 1 61 ? 16.203 1.665 17.156 1 59.81 61 PHE B C 1
ATOM 4111 O O . PHE B 1 61 ? 15.516 0.97 16.406 1 59.81 61 PHE B O 1
ATOM 4118 N N . ASN B 1 62 ? 17.406 1.128 17.188 1 52 62 ASN B N 1
ATOM 4119 C CA . ASN B 1 62 ? 17.703 -0.302 17.188 1 52 62 ASN B CA 1
ATOM 4120 C C . ASN B 1 62 ? 17.781 -0.855 18.609 1 52 62 ASN B C 1
ATOM 4122 O O . ASN B 1 62 ? 18.734 -0.573 19.328 1 52 62 ASN B O 1
ATOM 4126 N N . PRO B 1 63 ? 16.641 -1.313 19.203 1 48.12 63 PRO B N 1
ATOM 4127 C CA . PRO B 1 63 ? 16.781 -1.738 20.609 1 48.12 63 PRO B CA 1
ATOM 4128 C C . PRO B 1 63 ? 17.984 -2.648 20.828 1 48.12 63 PRO B C 1
ATOM 4130 O O . PRO B 1 63 ? 18.547 -2.666 21.922 1 48.12 63 PRO B O 1
ATOM 4133 N N . VAL B 1 64 ? 17.953 -3.814 20.062 1 43.31 64 VAL B N 1
ATOM 4134 C CA . VAL B 1 64 ? 18.922 -4.84 20.422 1 43.31 64 VAL B CA 1
ATOM 4135 C C . VAL B 1 64 ? 20.328 -4.367 20.047 1 43.31 64 VAL B C 1
ATOM 4137 O O . VAL B 1 64 ? 21.281 -4.625 20.781 1 43.31 64 VAL B O 1
ATOM 4140 N N . PHE B 1 65 ? 20.547 -4.199 18.656 1 43.25 65 PHE B N 1
ATOM 4141 C CA . PHE B 1 65 ? 21.953 -4.094 18.25 1 43.25 65 PHE B CA 1
ATOM 4142 C C . PHE B 1 65 ? 22.453 -2.666 18.406 1 43.25 65 PHE B C 1
ATOM 4144 O O . PHE B 1 65 ? 21.719 -1.71 18.156 1 43.25 65 PHE B O 1
ATOM 4151 N N . ASP B 1 66 ? 23.172 -2.416 19.453 1 40.62 66 ASP B N 1
ATOM 4152 C CA . ASP B 1 66 ? 24.031 -1.249 19.625 1 40.62 66 ASP B CA 1
ATOM 4153 C C . ASP B 1 66 ? 24.375 -0.623 18.281 1 40.62 66 ASP B C 1
ATOM 4155 O O . ASP B 1 66 ? 25.234 0.259 18.203 1 40.62 66 ASP B O 1
ATOM 4159 N N . ASP B 1 67 ? 24.516 -1.375 17.156 1 42.25 67 ASP B N 1
ATOM 4160 C CA . ASP B 1 67 ? 25.062 -0.839 15.914 1 42.25 67 ASP B CA 1
ATOM 4161 C C . ASP B 1 67 ? 24.031 0.029 15.195 1 42.25 67 ASP B C 1
ATOM 4163 O O . ASP B 1 67 ? 22.844 -0.315 15.141 1 42.25 67 ASP B O 1
ATOM 4167 N N . ASP B 1 68 ? 24.188 1.26 15.148 1 49.62 68 ASP B N 1
ATOM 4168 C CA . ASP B 1 68 ? 23.641 2.484 14.578 1 49.62 68 ASP B CA 1
ATOM 4169 C C . ASP B 1 68 ? 22.859 2.195 13.297 1 49.62 68 ASP B C 1
ATOM 4171 O O . ASP B 1 68 ? 22.203 3.084 12.75 1 49.62 68 ASP B O 1
ATOM 4175 N N . ASN B 1 69 ? 23.188 1.048 12.5 1 54.72 69 ASN B N 1
ATOM 4176 C CA . ASN B 1 69 ? 22.672 1.044 11.133 1 54.72 69 ASN B CA 1
ATOM 4177 C C . ASN B 1 69 ? 21.641 -0.069 10.922 1 54.72 69 ASN B C 1
ATOM 4179 O O . ASN B 1 69 ? 22.016 -1.196 10.578 1 54.72 69 ASN B O 1
ATOM 4183 N N . ILE B 1 70 ? 20.5 -0.012 11.578 1 60.91 70 ILE B N 1
ATOM 4184 C CA . ILE B 1 70 ? 19.5 -0.99 11.18 1 60.91 70 ILE B CA 1
ATOM 4185 C C . ILE B 1 70 ? 19.422 -1.061 9.656 1 60.91 70 ILE B C 1
ATOM 4187 O O . ILE B 1 70 ? 19.391 -0.029 8.984 1 60.91 70 ILE B O 1
ATOM 4191 N N . ASP B 1 71 ? 19.578 -2.148 9.172 1 74.06 71 ASP B N 1
ATOM 4192 C CA . ASP B 1 71 ? 19.359 -2.389 7.754 1 74.06 71 ASP B CA 1
ATOM 4193 C C . ASP B 1 71 ? 17.984 -1.853 7.32 1 74.06 71 ASP B C 1
ATOM 4195 O O . ASP B 1 71 ? 16.969 -2.223 7.891 1 74.06 71 ASP B O 1
ATOM 4199 N N . PRO B 1 72 ? 18 -0.809 6.543 1 78.38 72 PRO B N 1
ATOM 4200 C CA . PRO B 1 72 ? 16.75 -0.177 6.098 1 78.38 72 PRO B CA 1
ATOM 4201 C C . PRO B 1 72 ? 15.727 -1.187 5.586 1 78.38 72 PRO B C 1
ATOM 4203 O O . PRO B 1 72 ? 14.523 -0.995 5.766 1 78.38 72 PRO B O 1
ATOM 4206 N N . THR B 1 73 ? 16.203 -2.238 5.051 1 79.5 73 THR B N 1
ATOM 4207 C CA . THR B 1 73 ? 15.281 -3.242 4.516 1 79.5 73 THR B CA 1
ATOM 4208 C C . THR B 1 73 ? 14.594 -4.004 5.645 1 79.5 73 THR B C 1
ATOM 4210 O O . THR B 1 73 ? 13.406 -4.316 5.555 1 79.5 73 THR B O 1
ATOM 4213 N N . MET B 1 74 ? 15.375 -4.254 6.641 1 80.12 74 MET B N 1
ATOM 4214 C CA . MET B 1 74 ? 14.812 -4.961 7.785 1 80.12 74 MET B CA 1
ATOM 4215 C C . MET B 1 74 ? 13.781 -4.102 8.508 1 80.12 74 MET B C 1
ATOM 4217 O O . MET B 1 74 ? 12.766 -4.613 8.977 1 80.12 74 MET B O 1
ATOM 4221 N N . PHE B 1 75 ? 14.203 -2.855 8.688 1 86 75 PHE B N 1
ATOM 4222 C CA . PHE B 1 75 ? 13.258 -1.927 9.297 1 86 75 PHE B CA 1
ATOM 4223 C C . PHE B 1 75 ? 11.938 -1.914 8.539 1 86 75 PHE B C 1
ATOM 4225 O O . PHE B 1 75 ? 10.867 -2.006 9.141 1 86 75 PHE B O 1
ATOM 4232 N N . SER B 1 76 ? 12.016 -1.806 7.227 1 89.38 76 SER B N 1
ATOM 4233 C CA . SER B 1 76 ? 10.828 -1.739 6.379 1 89.38 76 SER B CA 1
ATOM 4234 C C . SER B 1 76 ? 10 -3.012 6.488 1 89.38 76 SER B C 1
ATOM 4236 O O . SER B 1 76 ? 8.766 -2.951 6.535 1 89.38 76 SER B O 1
ATOM 4238 N N . GLU B 1 77 ? 10.625 -4.129 6.559 1 85.75 77 GLU B N 1
ATOM 4239 C CA . GLU B 1 77 ? 9.93 -5.406 6.684 1 85.75 77 GLU B CA 1
ATOM 4240 C C . GLU B 1 77 ? 9.195 -5.508 8.016 1 85.75 77 GLU B C 1
ATOM 4242 O O . GLU B 1 77 ? 8.078 -6.023 8.078 1 85.75 77 GLU B O 1
ATOM 4247 N N . ASN B 1 78 ? 9.836 -5.051 9.023 1 85.5 78 ASN B N 1
ATOM 4248 C CA . ASN B 1 78 ? 9.234 -5.094 10.352 1 85.5 78 ASN B CA 1
ATOM 4249 C C . ASN B 1 78 ? 7.98 -4.223 10.43 1 85.5 78 ASN B C 1
ATOM 4251 O O . ASN B 1 78 ? 6.98 -4.617 11.031 1 85.5 78 ASN B O 1
ATOM 4255 N N . VAL B 1 79 ? 8.141 -3.029 9.891 1 90.69 79 VAL B N 1
ATOM 4256 C CA . VAL B 1 79 ? 6.996 -2.125 9.883 1 90.69 79 VAL B CA 1
ATOM 4257 C C . VAL B 1 79 ? 5.832 -2.771 9.133 1 90.69 79 VAL B C 1
ATOM 4259 O O . VAL B 1 79 ? 4.719 -2.852 9.656 1 90.69 79 VAL B O 1
ATOM 4262 N N . TYR B 1 80 ? 6.141 -3.295 7.984 1 92.88 80 TYR B N 1
ATOM 4263 C CA . TYR B 1 80 ? 5.094 -3.881 7.152 1 92.88 80 TYR B CA 1
ATOM 4264 C C . TYR B 1 80 ? 4.469 -5.09 7.84 1 92.88 80 TYR B C 1
ATOM 4266 O O . TYR B 1 80 ? 3.244 -5.223 7.879 1 92.88 80 TYR B O 1
ATOM 4274 N N . LYS B 1 81 ? 5.289 -5.941 8.32 1 87.62 81 LYS B N 1
ATOM 4275 C CA . LYS B 1 81 ? 4.797 -7.148 8.977 1 87.62 81 LYS B CA 1
ATOM 4276 C C . LYS B 1 81 ? 3.891 -6.805 10.156 1 87.62 81 LYS B C 1
ATOM 4278 O O . LYS B 1 81 ? 2.844 -7.43 10.336 1 87.62 81 LYS B O 1
ATOM 4283 N N . THR B 1 82 ? 4.293 -5.848 10.945 1 87.94 82 THR B N 1
ATOM 4284 C CA . THR B 1 82 ? 3.504 -5.426 12.094 1 87.94 82 THR B CA 1
ATOM 4285 C C . THR B 1 82 ? 2.141 -4.902 11.656 1 87.94 82 THR B C 1
ATOM 4287 O O . THR B 1 82 ? 1.118 -5.227 12.258 1 87.94 82 THR B O 1
ATOM 4290 N N . LEU B 1 83 ? 2.17 -4.098 10.586 1 92.75 83 LEU B N 1
ATOM 4291 C CA . LEU B 1 83 ? 0.919 -3.543 10.086 1 92.75 83 LEU B CA 1
ATOM 4292 C C . LEU B 1 83 ? 0.02 -4.645 9.531 1 92.75 83 LEU B C 1
ATOM 4294 O O . LEU B 1 83 ? -1.203 -4.586 9.68 1 92.75 83 LEU B O 1
ATOM 4298 N N . SER B 1 84 ? 0.632 -5.621 8.906 1 90.56 84 SER B N 1
ATOM 4299 C CA . SER B 1 84 ? -0.114 -6.727 8.312 1 90.56 84 SER B CA 1
ATOM 4300 C C . SER B 1 84 ? -0.743 -7.609 9.391 1 90.56 84 SER B C 1
ATOM 4302 O O . SER B 1 84 ? -1.816 -8.18 9.18 1 90.56 84 SER B O 1
ATOM 4304 N N . LEU B 1 85 ? -0.087 -7.68 10.547 1 86.69 85 LEU B N 1
ATOM 4305 C CA . LEU B 1 85 ? -0.539 -8.547 11.633 1 86.69 85 LEU B CA 1
ATOM 4306 C C . LEU B 1 85 ? -1.515 -7.816 12.547 1 86.69 85 LEU B C 1
ATOM 4308 O O . LEU B 1 85 ? -2.164 -8.438 13.391 1 86.69 85 LEU B O 1
ATOM 4312 N N . HIS B 1 86 ? -1.637 -6.562 12.281 1 87.38 86 HIS B N 1
ATOM 4313 C CA . HIS B 1 86 ? -2.473 -5.727 13.133 1 87.38 86 HIS B CA 1
ATOM 4314 C C . HIS B 1 86 ? -3.928 -6.18 13.094 1 87.38 86 HIS B C 1
ATOM 4316 O O . HIS B 1 86 ? -4.5 -6.352 12.016 1 87.38 86 HIS B O 1
ATOM 4322 N N . LYS B 1 87 ? -4.562 -6.367 14.289 1 82.44 87 LYS B N 1
ATOM 4323 C CA . LYS B 1 87 ? -5.914 -6.918 14.359 1 82.44 87 LYS B CA 1
ATOM 4324 C C . LYS B 1 87 ? -6.836 -6.008 15.164 1 82.44 87 LYS B C 1
ATOM 4326 O O . LYS B 1 87 ? -8.023 -6.305 15.336 1 82.44 87 LYS B O 1
ATOM 4331 N N . ALA B 1 88 ? -6.316 -4.945 15.625 1 82.31 88 ALA B N 1
ATOM 4332 C CA . ALA B 1 88 ? -7.172 -4.031 16.375 1 82.31 88 ALA B CA 1
ATOM 4333 C C . ALA B 1 88 ? -8.312 -3.514 15.508 1 82.31 88 ALA B C 1
ATOM 4335 O O . ALA B 1 88 ? -8.156 -3.361 14.289 1 82.31 88 ALA B O 1
ATOM 4336 N N . PRO B 1 89 ? -9.438 -3.305 16.109 1 83.56 89 PRO B N 1
ATOM 4337 C CA . PRO B 1 89 ? -10.578 -2.809 15.344 1 83.56 89 PRO B CA 1
ATOM 4338 C C . PRO B 1 89 ? -10.289 -1.481 14.648 1 83.56 89 PRO B C 1
ATOM 4340 O O . PRO B 1 89 ? -10.758 -1.25 13.531 1 83.56 89 PRO B O 1
ATOM 4343 N N . VAL B 1 90 ? -9.555 -0.688 15.398 1 85.81 90 VAL B N 1
ATOM 4344 C CA . VAL B 1 90 ? -9.219 0.613 14.828 1 85.81 90 VAL B CA 1
ATOM 4345 C C . VAL B 1 90 ? -7.73 0.889 14.992 1 85.81 90 VAL B C 1
ATOM 4347 O O . VAL B 1 90 ? -7.164 0.65 16.062 1 85.81 90 VAL B O 1
ATOM 4350 N N . LEU B 1 91 ? -7.09 1.259 13.93 1 93.62 91 LEU B N 1
ATOM 4351 C CA . LEU B 1 91 ? -5.734 1.788 14.023 1 93.62 91 LEU B CA 1
ATOM 4352 C C . LEU B 1 91 ? -5.754 3.283 14.328 1 93.62 91 LEU B C 1
ATOM 4354 O O . LEU B 1 91 ? -5.863 4.105 13.422 1 93.62 91 LEU B O 1
ATOM 4358 N N . GLU B 1 92 ? -5.645 3.602 15.594 1 94.31 92 GLU B N 1
ATOM 4359 C CA . GLU B 1 92 ? -5.836 4.977 16.047 1 94.31 92 GLU B CA 1
ATOM 4360 C C . GLU B 1 92 ? -4.707 5.883 15.547 1 94.31 92 GLU B C 1
ATOM 4362 O O . GLU B 1 92 ? -4.957 7 15.102 1 94.31 92 GLU B O 1
ATOM 4367 N N . SER B 1 93 ? -3.543 5.406 15.734 1 95.25 93 SER B N 1
ATOM 4368 C CA . SER B 1 93 ? -2.443 6.262 15.305 1 95.25 93 SER B CA 1
ATOM 4369 C C . SER B 1 93 ? -1.251 5.434 14.836 1 95.25 93 SER B C 1
ATOM 4371 O O . SER B 1 93 ? -1.015 4.332 15.344 1 95.25 93 SER B O 1
ATOM 4373 N N . LEU B 1 94 ? -0.54 5.926 13.82 1 96.5 94 LEU B N 1
ATOM 4374 C CA . LEU B 1 94 ? 0.72 5.379 13.328 1 96.5 94 LEU B CA 1
ATOM 4375 C C . LEU B 1 94 ? 1.791 6.465 13.25 1 96.5 94 LEU B C 1
ATOM 4377 O O . LEU B 1 94 ? 1.607 7.48 12.578 1 96.5 94 LEU B O 1
ATOM 4381 N N . HIS B 1 95 ? 2.85 6.301 14.008 1 95.44 95 HIS B N 1
ATOM 4382 C CA . HIS B 1 95 ? 3.99 7.207 13.984 1 95.44 95 HIS B CA 1
ATOM 4383 C C . HIS B 1 95 ? 5.215 6.543 13.359 1 95.44 95 HIS B C 1
ATOM 4385 O O . HIS B 1 95 ? 5.695 5.523 13.867 1 95.44 95 HIS B O 1
ATOM 4391 N N . LEU B 1 96 ? 5.664 7.121 12.281 1 94.81 96 LEU B N 1
ATOM 4392 C CA . LEU B 1 96 ? 6.828 6.578 11.586 1 94.81 96 LEU B CA 1
ATOM 4393 C C . LEU B 1 96 ? 7.969 7.59 11.562 1 94.81 96 LEU B C 1
ATOM 4395 O O . LEU B 1 96 ? 7.805 8.711 11.078 1 94.81 96 LEU B O 1
ATOM 4399 N N . SER B 1 97 ? 9.078 7.285 12.094 1 92.5 97 SER B N 1
ATOM 4400 C CA . SER B 1 97 ? 10.312 8.055 11.992 1 92.5 97 SER B CA 1
ATOM 4401 C C . SER B 1 97 ? 11.352 7.324 11.148 1 92.5 97 SER B C 1
ATOM 4403 O O . SER B 1 97 ? 11.781 6.223 11.5 1 92.5 97 SER B O 1
ATOM 4405 N N . PHE B 1 98 ? 11.742 7.906 10 1 91.12 98 PHE B N 1
ATOM 4406 C CA . PHE B 1 98 ? 12.633 7.211 9.078 1 91.12 98 PHE B CA 1
ATOM 4407 C C . PHE B 1 98 ? 13.602 8.188 8.422 1 91.12 98 PHE B C 1
ATOM 4409 O O . PHE B 1 98 ? 13.484 9.398 8.602 1 91.12 98 PHE B O 1
ATOM 4416 N N . GLU B 1 99 ? 14.547 7.66 7.699 1 87.56 99 GLU B N 1
ATOM 4417 C CA . GLU B 1 99 ? 15.562 8.484 7.055 1 87.56 99 GLU B CA 1
ATOM 4418 C C . GLU B 1 99 ? 15.07 9.031 5.719 1 87.56 99 GLU B C 1
ATOM 4420 O O . GLU B 1 99 ? 14.328 8.352 5.004 1 87.56 99 GLU B O 1
ATOM 4425 N N . GLY B 1 100 ? 15.625 10.195 5.387 1 84.94 100 GLY B N 1
ATOM 4426 C CA . GLY B 1 100 ? 15.25 10.836 4.133 1 84.94 100 GLY B CA 1
ATOM 4427 C C . GLY B 1 100 ? 15.648 10.023 2.912 1 84.94 100 GLY B C 1
ATOM 4428 O O . GLY B 1 100 ? 15.086 10.211 1.83 1 84.94 100 GLY B O 1
ATOM 4429 N N . ARG B 1 101 ? 16.594 9.148 3.086 1 83.69 101 ARG B N 1
ATOM 4430 C CA . ARG B 1 101 ? 17.062 8.359 1.955 1 83.69 101 ARG B CA 1
ATOM 4431 C C . ARG B 1 101 ? 16.203 7.109 1.766 1 83.69 101 ARG B C 1
ATOM 4433 O O . ARG B 1 101 ? 16.438 6.32 0.847 1 83.69 101 ARG B O 1
ATOM 4440 N N . THR B 1 102 ? 15.234 6.93 2.646 1 86.69 102 THR B N 1
ATOM 4441 C CA . THR B 1 102 ? 14.352 5.77 2.523 1 86.69 102 THR B CA 1
ATOM 4442 C C . THR B 1 102 ? 13.625 5.781 1.181 1 86.69 102 THR B C 1
ATOM 4444 O O . THR B 1 102 ? 13.156 6.828 0.731 1 86.69 102 THR B O 1
ATOM 4447 N N . ASP B 1 103 ? 13.578 4.613 0.58 1 87.25 103 ASP B N 1
ATOM 4448 C CA . ASP B 1 103 ? 12.938 4.484 -0.725 1 87.25 103 ASP B CA 1
ATOM 4449 C C . ASP B 1 103 ? 11.453 4.84 -0.645 1 87.25 103 ASP B C 1
ATOM 4451 O O . ASP B 1 103 ? 10.766 4.43 0.289 1 87.25 103 ASP B O 1
ATOM 4455 N N . CYS B 1 104 ? 10.984 5.594 -1.597 1 90.62 104 CYS B N 1
ATOM 4456 C CA . CYS B 1 104 ? 9.594 6.004 -1.688 1 90.62 104 CYS B CA 1
ATOM 4457 C C . CYS B 1 104 ? 8.672 4.789 -1.756 1 90.62 104 CYS B C 1
ATOM 4459 O O . CYS B 1 104 ? 7.531 4.844 -1.292 1 90.62 104 CYS B O 1
ATOM 4461 N N . LEU B 1 105 ? 9.211 3.742 -2.223 1 93.69 105 LEU B N 1
ATOM 4462 C CA . LEU B 1 105 ? 8.43 2.512 -2.342 1 93.69 105 LEU B CA 1
ATOM 4463 C C . LEU B 1 105 ? 8.039 1.984 -0.965 1 93.69 105 LEU B C 1
ATOM 4465 O O . LEU B 1 105 ? 6.879 1.631 -0.741 1 93.69 105 LEU B O 1
ATOM 4469 N N . HIS B 1 106 ? 8.969 1.949 -0.103 1 93.69 106 HIS B N 1
ATOM 4470 C CA . HIS B 1 106 ? 8.703 1.435 1.235 1 93.69 106 HIS B CA 1
ATOM 4471 C C . HIS B 1 106 ? 7.73 2.338 1.99 1 93.69 106 HIS B C 1
ATOM 4473 O O . HIS B 1 106 ? 6.785 1.854 2.621 1 93.69 106 HIS B O 1
ATOM 4479 N N . VAL B 1 107 ? 7.953 3.578 1.868 1 95.19 107 VAL B N 1
ATOM 4480 C CA . VAL B 1 107 ? 7.074 4.539 2.529 1 95.19 107 VAL B CA 1
ATOM 4481 C C . VAL B 1 107 ? 5.656 4.414 1.97 1 95.19 107 VAL B C 1
ATOM 4483 O O . VAL B 1 107 ? 4.68 4.445 2.723 1 95.19 107 VAL B O 1
ATOM 4486 N N . GLY B 1 108 ? 5.633 4.309 0.682 1 96.19 108 GLY B N 1
ATOM 4487 C CA . GLY B 1 108 ? 4.336 4.137 0.04 1 96.19 108 GLY B CA 1
ATOM 4488 C C . GLY B 1 108 ? 3.592 2.906 0.524 1 96.19 108 GLY B C 1
ATOM 4489 O O . GLY B 1 108 ? 2.383 2.961 0.761 1 96.19 108 GLY B O 1
ATOM 4490 N N . ILE B 1 109 ? 4.266 1.845 0.691 1 96.31 109 ILE B N 1
ATOM 4491 C CA . ILE B 1 109 ? 3.676 0.587 1.137 1 96.31 109 ILE B CA 1
ATOM 4492 C C . ILE B 1 109 ? 3.162 0.737 2.566 1 96.31 109 ILE B C 1
ATOM 4494 O O . ILE B 1 109 ? 2.059 0.287 2.887 1 96.31 109 ILE B O 1
ATOM 4498 N N . TRP B 1 110 ? 3.936 1.403 3.436 1 97.06 110 TRP B N 1
ATOM 4499 C CA . TRP B 1 110 ? 3.523 1.618 4.82 1 97.06 110 TRP B CA 1
ATOM 4500 C C . TRP B 1 110 ? 2.223 2.412 4.883 1 97.06 110 TRP B C 1
ATOM 4502 O O . TRP B 1 110 ? 1.283 2.021 5.578 1 97.06 110 TRP B O 1
ATOM 4512 N N . ILE B 1 111 ? 2.24 3.469 4.113 1 97.69 111 ILE B N 1
ATOM 4513 C CA . ILE B 1 111 ? 1.1 4.375 4.152 1 97.69 111 ILE B CA 1
ATOM 4514 C C . ILE B 1 111 ? -0.13 3.686 3.568 1 97.69 111 ILE B C 1
ATOM 4516 O O . ILE B 1 111 ? -1.22 3.752 4.141 1 97.69 111 ILE B O 1
ATOM 4520 N N . ALA B 1 112 ? 0.05 3.02 2.43 1 97.25 112 ALA B N 1
ATOM 4521 C CA . ALA B 1 112 ? -1.062 2.32 1.79 1 97.25 112 ALA B CA 1
ATOM 4522 C C . ALA B 1 112 ? -1.685 1.298 2.736 1 97.25 112 ALA B C 1
ATOM 4524 O O . ALA B 1 112 ? -2.91 1.189 2.824 1 97.25 112 ALA B O 1
ATOM 4525 N N . THR B 1 113 ? -0.872 0.536 3.398 1 96.56 113 THR B N 1
ATOM 4526 C CA . THR B 1 113 ? -1.344 -0.482 4.332 1 96.56 113 THR B CA 1
ATOM 4527 C C . THR B 1 113 ? -2.084 0.16 5.5 1 96.56 113 THR B C 1
ATOM 4529 O O . THR B 1 113 ? -3.148 -0.313 5.902 1 96.56 113 THR B O 1
ATOM 4532 N N . ALA B 1 114 ? -1.515 1.202 6.055 1 96.88 114 ALA B N 1
ATOM 4533 C CA . ALA B 1 114 ? -2.137 1.911 7.172 1 96.88 114 ALA B CA 1
ATOM 4534 C C . ALA B 1 114 ? -3.486 2.496 6.766 1 96.88 114 ALA B C 1
ATOM 4536 O O . ALA B 1 114 ? -4.453 2.43 7.523 1 96.88 114 ALA B O 1
ATOM 4537 N N . PHE B 1 115 ? -3.527 3.141 5.57 1 96.62 115 PHE B N 1
ATOM 4538 C CA . PHE B 1 115 ? -4.77 3.723 5.074 1 96.62 115 PHE B CA 1
ATOM 4539 C C . PHE B 1 115 ? -5.844 2.654 4.91 1 96.62 115 PHE B C 1
ATOM 4541 O O . PHE B 1 115 ? -7.004 2.875 5.258 1 96.62 115 PHE B O 1
ATOM 4548 N N . ALA B 1 116 ? -5.445 1.511 4.387 1 93.94 116 ALA B N 1
ATOM 4549 C CA . ALA B 1 116 ? -6.395 0.418 4.195 1 93.94 116 ALA B CA 1
ATOM 4550 C C . ALA B 1 116 ? -6.934 -0.079 5.531 1 93.94 116 ALA B C 1
ATOM 4552 O O . ALA B 1 116 ? -8.055 -0.581 5.609 1 93.94 116 ALA B O 1
ATOM 4553 N N . ARG B 1 117 ? -6.156 0.129 6.574 1 92.94 117 ARG B N 1
ATOM 4554 C CA . ARG B 1 117 ? -6.566 -0.31 7.906 1 92.94 117 ARG B CA 1
ATOM 4555 C C . ARG B 1 117 ? -7.348 0.782 8.625 1 92.94 117 ARG B C 1
ATOM 4557 O O . ARG B 1 117 ? -7.734 0.615 9.781 1 92.94 117 ARG B O 1
ATOM 4564 N N . GLY B 1 118 ? -7.5 1.892 7.977 1 94.69 118 GLY B N 1
ATOM 4565 C CA . GLY B 1 118 ? -8.344 2.951 8.516 1 94.69 118 GLY B CA 1
ATOM 4566 C C . GLY B 1 118 ? -7.652 3.77 9.594 1 94.69 118 GLY B C 1
ATOM 4567 O O . GLY B 1 118 ? -8.258 4.078 10.625 1 94.69 118 GLY B O 1
ATOM 4568 N N . VAL B 1 119 ? -6.418 4.078 9.422 1 97.31 119 VAL B N 1
ATOM 4569 C CA . VAL B 1 119 ? -5.676 4.867 10.398 1 97.31 119 VAL B CA 1
ATOM 4570 C C . VAL B 1 119 ? -6.309 6.25 10.531 1 97.31 119 VAL B C 1
ATOM 4572 O O . VAL B 1 119 ? -6.734 6.844 9.539 1 97.31 119 VAL B O 1
ATOM 4575 N N . ARG B 1 120 ? -6.332 6.797 11.75 1 98 120 ARG B N 1
ATOM 4576 C CA . ARG B 1 120 ? -6.969 8.086 12 1 98 120 ARG B CA 1
ATOM 4577 C C . ARG B 1 120 ? -5.93 9.188 12.148 1 98 120 ARG B C 1
ATOM 4579 O O . ARG B 1 120 ? -6.188 10.344 11.789 1 98 120 ARG B O 1
ATOM 4586 N N . LYS B 1 121 ? -4.832 8.859 12.75 1 98.69 121 LYS B N 1
ATOM 4587 C CA . LYS B 1 121 ? -3.73 9.805 12.922 1 98.69 121 LYS B CA 1
ATOM 4588 C C . LYS B 1 121 ? -2.436 9.25 12.336 1 98.69 121 LYS B C 1
ATOM 4590 O O . LYS B 1 121 ? -1.971 8.18 12.734 1 98.69 121 LYS B O 1
ATOM 4595 N N . LEU B 1 122 ? -1.879 9.938 11.383 1 98.69 122 LEU B N 1
ATOM 4596 C CA . LEU B 1 122 ? -0.633 9.523 10.75 1 98.69 122 LEU B CA 1
ATOM 4597 C C . LEU B 1 122 ? 0.453 10.578 10.945 1 98.69 122 LEU B C 1
ATOM 4599 O O . LEU B 1 122 ? 0.25 11.75 10.641 1 98.69 122 LEU B O 1
ATOM 4603 N N . VAL B 1 123 ? 1.546 10.195 11.555 1 98.38 123 VAL B N 1
ATOM 4604 C CA . VAL B 1 123 ? 2.691 11.078 11.766 1 98.38 123 VAL B CA 1
ATOM 4605 C C . VAL B 1 123 ? 3.902 10.539 11.008 1 98.38 123 VAL B C 1
ATOM 4607 O O . VAL B 1 123 ? 4.367 9.43 11.273 1 98.38 123 VAL B O 1
ATOM 4610 N N . LEU B 1 124 ? 4.367 11.25 10.047 1 97.88 124 LEU B N 1
ATOM 4611 C CA . LEU B 1 124 ? 5.574 10.898 9.297 1 97.88 124 LEU B CA 1
ATOM 4612 C C . LEU B 1 124 ? 6.711 11.859 9.633 1 97.88 124 LEU B C 1
ATOM 4614 O O . LEU B 1 124 ? 6.613 13.062 9.383 1 97.88 124 LEU B O 1
ATOM 4618 N N . ASP B 1 125 ? 7.719 11.375 10.195 1 95.19 125 ASP B N 1
ATOM 4619 C CA . ASP B 1 125 ? 8.891 12.141 10.602 1 95.19 125 ASP B CA 1
ATOM 4620 C C . ASP B 1 125 ? 10.141 11.656 9.875 1 95.19 125 ASP B C 1
ATOM 4622 O O . ASP B 1 125 ? 10.742 10.656 10.273 1 95.19 125 ASP B O 1
ATOM 4626 N N . SER B 1 126 ? 10.508 12.383 8.805 1 93.19 126 SER B N 1
ATOM 4627 C CA . SER B 1 126 ? 11.711 12.039 8.039 1 93.19 126 SER B CA 1
ATOM 4628 C C . SER B 1 126 ? 12.891 12.914 8.445 1 93.19 126 SER B C 1
ATOM 4630 O O . SER B 1 126 ? 12.742 14.133 8.609 1 93.19 126 SER B O 1
ATOM 4632 N N . PHE B 1 127 ? 14 12.375 8.766 1 86.94 127 PHE B N 1
ATOM 4633 C CA . PHE B 1 127 ? 15.148 13.188 9.117 1 86.94 127 PHE B CA 1
ATOM 4634 C C . PHE B 1 127 ? 16.188 13.18 8 1 86.94 127 PHE B C 1
ATOM 4636 O O . PHE B 1 127 ? 16.344 12.172 7.305 1 86.94 127 PHE B O 1
ATOM 4643 N N . TYR B 1 128 ? 16.781 14.297 7.828 1 79.44 128 TYR B N 1
ATOM 4644 C CA . TYR B 1 128 ? 17.734 14.492 6.734 1 79.44 128 TYR B CA 1
ATOM 4645 C C . TYR B 1 128 ? 18.953 13.609 6.902 1 79.44 128 TYR B C 1
ATOM 4647 O O . TYR B 1 128 ? 19.469 13.453 8.016 1 79.44 128 TYR B O 1
ATOM 4655 N N . GLN B 1 129 ? 19.062 12.914 5.875 1 70.25 129 GLN B N 1
ATOM 4656 C CA . GLN B 1 129 ? 20.344 12.234 5.727 1 70.25 129 GLN B CA 1
ATOM 4657 C C . GLN B 1 129 ? 21.016 12.609 4.406 1 70.25 129 GLN B C 1
ATOM 4659 O O . GLN B 1 129 ? 20.547 12.211 3.336 1 70.25 129 GLN B O 1
ATOM 4664 N N . GLU B 1 130 ? 22.062 13.383 4.512 1 69.44 130 GLU B N 1
ATOM 4665 C CA . GLU B 1 130 ? 22.797 13.844 3.338 1 69.44 130 GLU B CA 1
ATOM 4666 C C . GLU B 1 130 ? 21.891 14.617 2.383 1 69.44 130 GLU B C 1
ATOM 4668 O O . GLU B 1 130 ? 21.875 14.344 1.18 1 69.44 130 GLU B O 1
ATOM 4673 N N . GLU B 1 131 ? 21.062 15.398 2.812 1 75.69 131 GLU B N 1
ATOM 4674 C CA . GLU B 1 131 ? 20.203 16.312 2.072 1 75.69 131 GLU B CA 1
ATOM 4675 C C . GLU B 1 131 ? 19.219 15.555 1.199 1 75.69 131 GLU B C 1
ATOM 4677 O O . GLU B 1 131 ? 18.734 16.078 0.197 1 75.69 131 GLU B O 1
ATOM 4682 N N . GLN B 1 132 ? 19.109 14.336 1.507 1 85.81 132 GLN B N 1
ATOM 4683 C CA . GLN B 1 132 ? 18.141 13.547 0.75 1 85.81 132 GLN B CA 1
ATOM 4684 C C . GLN B 1 132 ? 16.75 13.648 1.367 1 85.81 132 GLN B C 1
ATOM 4686 O O . GLN B 1 132 ? 16.609 13.797 2.584 1 85.81 132 GLN B O 1
ATOM 4691 N N . THR B 1 133 ? 15.797 13.711 0.497 1 90.5 133 THR B N 1
ATOM 4692 C CA . THR B 1 133 ? 14.398 13.812 0.903 1 90.5 133 THR B CA 1
ATOM 4693 C C . THR B 1 133 ? 13.578 12.656 0.332 1 90.5 133 THR B C 1
ATOM 4695 O O . THR B 1 133 ? 14.016 11.984 -0.599 1 90.5 133 THR B O 1
ATOM 4698 N N . VAL B 1 134 ? 12.531 12.391 0.998 1 93.12 134 VAL B N 1
ATOM 4699 C CA . VAL B 1 134 ? 11.609 11.359 0.514 1 93.12 134 VAL B CA 1
ATOM 4700 C C . VAL B 1 134 ? 10.391 12.023 -0.121 1 93.12 134 VAL B C 1
ATOM 4702 O O . VAL B 1 134 ? 9.797 12.938 0.454 1 93.12 134 VAL B O 1
ATOM 4705 N N . THR B 1 135 ? 10.07 11.57 -1.322 1 93.38 135 THR B N 1
ATOM 4706 C CA . THR B 1 135 ? 8.875 12.086 -1.979 1 93.38 135 THR B CA 1
ATOM 4707 C C . THR B 1 135 ? 7.648 11.242 -1.623 1 93.38 135 THR B C 1
ATOM 4709 O O . THR B 1 135 ? 7.656 10.023 -1.802 1 93.38 135 THR B O 1
ATOM 4712 N N . LEU B 1 136 ? 6.609 11.812 -1.145 1 94.38 136 LEU B N 1
ATOM 4713 C CA . LEU B 1 136 ? 5.387 11.086 -0.821 1 94.38 136 LEU B CA 1
ATOM 4714 C C . LEU B 1 136 ? 4.609 10.742 -2.088 1 94.38 136 LEU B C 1
ATOM 4716 O O . LEU B 1 136 ? 4.43 11.594 -2.963 1 94.38 136 LEU B O 1
ATOM 4720 N N . PRO B 1 137 ? 4.203 9.539 -2.15 1 93.75 137 PRO B N 1
ATOM 4721 C CA . PRO B 1 137 ? 3.416 9.164 -3.326 1 93.75 137 PRO B CA 1
ATOM 4722 C C . PRO B 1 137 ? 2.047 9.836 -3.361 1 93.75 137 PRO B C 1
ATOM 4724 O O . PRO B 1 137 ? 1.182 9.523 -2.539 1 93.75 137 PRO B O 1
ATOM 4727 N N . SER B 1 138 ? 1.782 10.625 -4.359 1 92.44 138 SER B N 1
ATOM 4728 C CA . SER B 1 138 ? 0.582 11.453 -4.445 1 92.44 138 SER B CA 1
ATOM 4729 C C . SER B 1 138 ? -0.668 10.594 -4.617 1 92.44 138 SER B C 1
ATOM 4731 O O . SER B 1 138 ? -1.76 10.984 -4.199 1 92.44 138 SER B O 1
ATOM 4733 N N . VAL B 1 139 ? -0.551 9.398 -5.227 1 92.5 139 VAL B N 1
ATOM 4734 C CA . VAL B 1 139 ? -1.685 8.539 -5.535 1 92.5 139 VAL B CA 1
ATOM 4735 C C . VAL B 1 139 ? -2.406 8.148 -4.246 1 92.5 139 VAL B C 1
ATOM 4737 O O . VAL B 1 139 ? -3.629 7.984 -4.238 1 92.5 139 VAL B O 1
ATOM 4740 N N . LEU B 1 140 ? -1.71 8.055 -3.164 1 94.62 140 LEU B N 1
ATOM 4741 C CA . LEU B 1 140 ? -2.262 7.625 -1.885 1 94.62 140 LEU B CA 1
ATOM 4742 C C . LEU B 1 140 ? -3.238 8.656 -1.339 1 94.62 140 LEU B C 1
ATOM 4744 O O . LEU B 1 140 ? -4.086 8.336 -0.503 1 94.62 140 LEU B O 1
ATOM 4748 N N . PHE B 1 141 ? -3.125 9.852 -1.888 1 94.81 141 PHE B N 1
ATOM 4749 C CA . PHE B 1 141 ? -3.928 10.93 -1.325 1 94.81 141 PHE B CA 1
ATOM 4750 C C . PHE B 1 141 ? -5.086 11.281 -2.25 1 94.81 141 PHE B C 1
ATOM 4752 O O . PHE B 1 141 ? -5.777 12.281 -2.035 1 94.81 141 PHE B O 1
ATOM 4759 N N . SER B 1 142 ? -5.234 10.438 -3.229 1 91.44 142 SER B N 1
ATOM 4760 C CA . SER B 1 142 ? -6.336 10.656 -4.16 1 91.44 142 SER B CA 1
ATOM 4761 C C . SER B 1 142 ? -7.684 10.406 -3.488 1 91.44 142 SER B C 1
ATOM 4763 O O . SER B 1 142 ? -8.703 10.938 -3.93 1 91.44 142 SER B O 1
ATOM 4765 N N . TYR B 1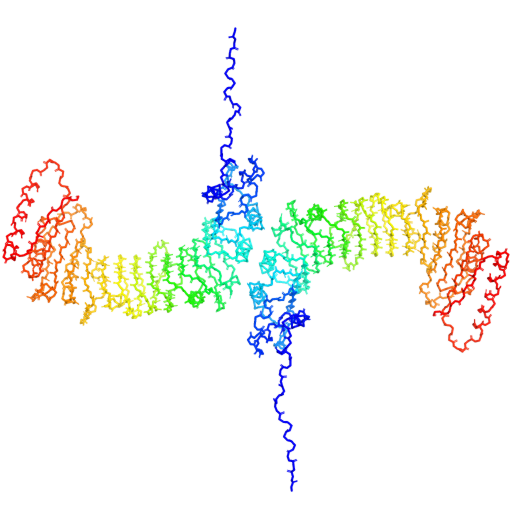 143 ? -7.625 9.539 -2.441 1 92.5 143 TYR B N 1
ATOM 4766 C CA . TYR B 1 143 ? -8.844 9.359 -1.665 1 92.5 143 TYR B CA 1
ATOM 4767 C C . TYR B 1 143 ? -8.539 8.766 -0.293 1 92.5 143 TYR B C 1
ATOM 4769 O O . TYR B 1 143 ? -7.777 7.805 -0.182 1 92.5 143 TYR B O 1
ATOM 4777 N N . ASN B 1 144 ? -9.102 9.352 0.671 1 95.06 144 ASN B N 1
ATOM 4778 C CA . ASN B 1 144 ? -9.07 8.828 2.031 1 95.06 144 ASN B CA 1
ATOM 4779 C C . ASN B 1 144 ? -10.219 9.375 2.871 1 95.06 144 ASN B C 1
ATOM 4781 O O . ASN B 1 144 ? -10.516 10.57 2.816 1 95.06 144 ASN B O 1
ATOM 4785 N N . ASP B 1 145 ? -10.898 8.539 3.611 1 94.25 145 ASP B N 1
ATOM 4786 C CA . ASP B 1 145 ? -12.047 9 4.379 1 94.25 145 ASP B CA 1
ATOM 4787 C C . ASP B 1 145 ? -11.883 8.68 5.863 1 94.25 145 ASP B C 1
ATOM 4789 O O . ASP B 1 145 ? -12.828 8.82 6.645 1 94.25 145 ASP B O 1
ATOM 4793 N N . SER B 1 146 ? -10.719 8.211 6.25 1 95.69 146 SER B N 1
ATOM 4794 C CA . SER B 1 146 ? -10.531 7.824 7.645 1 95.69 146 SER B CA 1
ATOM 4795 C C . SER B 1 146 ? -9.539 8.742 8.344 1 95.69 146 SER B C 1
ATOM 4797 O O . SER B 1 146 ? -9.648 8.977 9.547 1 95.69 146 SER B O 1
ATOM 4799 N N . LEU B 1 147 ? -8.617 9.273 7.703 1 98.06 147 LEU B N 1
ATOM 4800 C CA . LEU B 1 147 ? -7.531 10.07 8.266 1 98.06 147 LEU B CA 1
ATOM 4801 C C . LEU B 1 147 ? -8.062 11.383 8.836 1 98.06 147 LEU B C 1
ATOM 4803 O O . LEU B 1 147 ? -8.695 12.164 8.117 1 98.06 147 LEU B O 1
ATOM 4807 N N . GLU B 1 148 ? -7.805 11.633 10.117 1 98.75 148 GLU B N 1
ATOM 4808 C CA . GLU B 1 148 ? -8.289 12.844 10.781 1 98.75 148 GLU B CA 1
ATOM 4809 C C . GLU B 1 148 ? -7.148 13.805 11.07 1 98.75 148 GLU B C 1
ATOM 4811 O O . GLU B 1 148 ? -7.344 15.023 11.078 1 98.75 148 GLU B O 1
ATOM 4816 N N . ILE B 1 149 ? -6.055 13.25 11.375 1 98.88 149 ILE B N 1
ATOM 4817 C CA . ILE B 1 149 ? -4.891 14.055 11.727 1 98.88 149 ILE B CA 1
ATOM 4818 C C . ILE B 1 149 ? -3.688 13.609 10.898 1 98.88 149 ILE B C 1
ATOM 4820 O O . ILE B 1 149 ? -3.355 12.422 10.867 1 98.88 149 ILE B O 1
ATOM 4824 N N . LEU B 1 150 ? -3.02 14.516 10.195 1 98.81 150 LEU B N 1
ATOM 4825 C CA . LEU B 1 150 ? -1.82 14.234 9.414 1 98.81 150 LEU B CA 1
ATOM 4826 C C . LEU B 1 150 ? -0.677 15.164 9.82 1 98.81 150 LEU B C 1
ATOM 4828 O O . LEU B 1 150 ? -0.824 16.391 9.797 1 98.81 150 LEU B O 1
ATOM 4832 N N . LYS B 1 151 ? 0.405 14.648 10.297 1 98.69 151 LYS B N 1
ATOM 4833 C CA . LYS B 1 151 ? 1.604 15.406 10.633 1 98.69 151 LYS B CA 1
ATOM 4834 C C . LYS B 1 151 ? 2.781 15 9.758 1 98.69 151 LYS B C 1
ATOM 4836 O O . LYS B 1 151 ? 3.182 13.836 9.75 1 98.69 151 LYS B O 1
ATOM 4841 N N . LEU B 1 152 ? 3.268 15.883 9 1 98.06 152 LEU B N 1
ATOM 4842 C CA . LEU B 1 152 ? 4.438 15.672 8.148 1 98.06 152 LEU B CA 1
ATOM 4843 C C . LEU B 1 152 ? 5.617 16.516 8.633 1 98.06 152 LEU B C 1
ATOM 4845 O O . LEU B 1 152 ? 5.496 17.734 8.781 1 98.06 152 LEU B O 1
ATOM 4849 N N . LYS B 1 153 ? 6.707 15.82 8.852 1 95.25 153 LYS B N 1
ATOM 4850 C CA . LYS B 1 153 ? 7.82 16.547 9.461 1 95.25 153 LYS B CA 1
ATOM 4851 C C . LYS B 1 153 ? 9.117 16.312 8.688 1 95.25 153 LYS B C 1
ATOM 4853 O O . LYS B 1 153 ? 9.508 15.156 8.469 1 95.25 153 LYS B O 1
ATOM 4858 N N . CYS B 1 154 ? 9.695 17.188 8.273 1 89.12 154 CYS B N 1
ATOM 4859 C CA . CYS B 1 154 ? 11.07 17.297 7.797 1 89.12 154 CYS B CA 1
ATOM 4860 C C . CYS B 1 154 ? 11.297 16.422 6.574 1 89.12 154 CYS B C 1
ATOM 4862 O O . CYS B 1 154 ? 10.633 15.391 6.414 1 89.12 154 CYS B O 1
ATOM 4864 N N . ALA B 1 155 ? 12.203 16.766 5.703 1 89.69 155 ALA B N 1
ATOM 4865 C CA . ALA B 1 155 ? 12.789 16.047 4.578 1 89.69 155 ALA B CA 1
ATOM 4866 C C . ALA B 1 155 ? 11.727 15.297 3.783 1 89.69 155 ALA B C 1
ATOM 4868 O O . ALA B 1 155 ? 11.906 14.125 3.447 1 89.69 155 ALA B O 1
ATOM 4869 N N . ILE B 1 156 ? 10.562 15.812 3.596 1 95.06 156 ILE B N 1
ATOM 4870 C CA . ILE B 1 156 ? 9.5 15.227 2.793 1 95.06 156 ILE B CA 1
ATOM 4871 C C . ILE B 1 156 ? 9.141 16.156 1.641 1 95.06 156 ILE B C 1
ATOM 4873 O O . ILE B 1 156 ? 8.898 17.344 1.853 1 95.06 156 ILE B O 1
ATOM 4877 N N . ASP B 1 157 ? 9.211 15.641 0.472 1 95.12 157 ASP B N 1
ATOM 4878 C CA . ASP B 1 157 ? 8.797 16.375 -0.719 1 95.12 157 ASP B CA 1
ATOM 4879 C C . ASP B 1 157 ? 7.348 16.062 -1.079 1 95.12 157 ASP B C 1
ATOM 4881 O O . ASP B 1 157 ? 6.945 14.898 -1.104 1 95.12 157 ASP B O 1
ATOM 4885 N N . LEU B 1 158 ? 6.629 17.141 -1.356 1 96.06 158 LEU B N 1
ATOM 4886 C CA . LEU B 1 158 ? 5.207 17 -1.647 1 96.06 158 LEU B CA 1
ATOM 4887 C C . LEU B 1 158 ? 4.898 17.438 -3.072 1 96.06 158 LEU B C 1
ATOM 4889 O O . LEU B 1 158 ? 5.277 18.547 -3.477 1 96.06 158 LEU B O 1
ATOM 4893 N N . ASP B 1 159 ? 4.332 16.578 -3.809 1 94.5 159 ASP B N 1
ATOM 4894 C CA . ASP B 1 159 ? 3.863 16.812 -5.172 1 94.5 159 ASP B CA 1
ATOM 4895 C C . ASP B 1 159 ? 2.434 16.297 -5.355 1 94.5 159 ASP B C 1
ATOM 4897 O O . ASP B 1 159 ? 2.223 15.148 -5.738 1 94.5 159 ASP B O 1
ATOM 4901 N N . PHE B 1 160 ? 1.494 17.141 -5.172 1 92.44 160 PHE B N 1
ATOM 4902 C CA . PHE B 1 160 ? 0.097 16.734 -5.168 1 92.44 160 PHE B CA 1
ATOM 4903 C C . PHE B 1 160 ? -0.598 17.156 -6.457 1 92.44 160 PHE B C 1
ATOM 4905 O O . PHE B 1 160 ? -0.551 18.328 -6.832 1 92.44 160 PHE B O 1
ATOM 4912 N N . PRO B 1 161 ? -1.193 16.203 -7.07 1 85.69 161 PRO B N 1
ATOM 4913 C CA . PRO B 1 161 ? -2.004 16.562 -8.234 1 85.69 161 PRO B CA 1
ATOM 4914 C C . PRO B 1 161 ? -3.363 17.141 -7.852 1 85.69 161 PRO B C 1
ATOM 4916 O O . PRO B 1 161 ? -3.654 17.312 -6.664 1 85.69 161 PRO B O 1
ATOM 4919 N N . SER B 1 162 ? -4.227 17.516 -8.812 1 83.62 162 SER B N 1
ATOM 4920 C CA . SER B 1 162 ? -5.504 18.172 -8.578 1 83.62 162 SER B CA 1
ATOM 4921 C C . SER B 1 162 ? -6.516 17.219 -7.957 1 83.62 162 SER B C 1
ATOM 4923 O O . SER B 1 162 ? -7.512 17.656 -7.371 1 83.62 162 SER B O 1
ATOM 4925 N N . ARG B 1 163 ? -6.223 16.031 -7.867 1 83.56 163 ARG B N 1
ATOM 4926 C CA . ARG B 1 163 ? -7.262 15.086 -7.465 1 83.56 163 ARG B CA 1
ATOM 4927 C C . ARG B 1 163 ? -7.02 14.578 -6.047 1 83.56 163 ARG B C 1
ATOM 4929 O O . ARG B 1 163 ? -7.363 13.438 -5.727 1 83.56 163 ARG B O 1
ATOM 4936 N N . VAL B 1 164 ? -6.504 15.391 -5.195 1 91.25 164 VAL B N 1
ATOM 4937 C CA . VAL B 1 164 ? -6.34 15.031 -3.791 1 91.25 164 VAL B CA 1
ATOM 4938 C C . VAL B 1 164 ? -7.703 15.039 -3.098 1 91.25 164 VAL B C 1
ATOM 4940 O O . VAL B 1 164 ? -8.555 15.875 -3.395 1 91.25 164 VAL B O 1
ATOM 4943 N N . CYS B 1 165 ? -7.961 14.031 -2.213 1 94.69 165 CYS B N 1
ATOM 4944 C CA . CYS B 1 165 ? -9.234 13.969 -1.505 1 94.69 165 CYS B CA 1
ATOM 4945 C C . CYS B 1 165 ? -9.062 13.328 -0.132 1 94.69 165 CYS B C 1
ATOM 4947 O O . CYS B 1 165 ? -9.18 12.109 0.011 1 94.69 165 CYS B O 1
ATOM 4949 N N . LEU B 1 166 ? -8.852 14.148 0.834 1 96.81 166 LEU B N 1
ATOM 4950 C CA . LEU B 1 166 ? -8.82 13.734 2.232 1 96.81 166 LEU B CA 1
ATOM 4951 C C . LEU B 1 166 ? -10.062 14.227 2.971 1 96.81 166 LEU B C 1
ATOM 4953 O O . LEU B 1 166 ? -10.016 15.242 3.67 1 96.81 166 LEU B O 1
ATOM 4957 N N . LYS B 1 167 ? -11.055 13.484 2.945 1 95.5 167 LYS B N 1
ATOM 4958 C CA . LYS B 1 167 ? -12.406 13.914 3.295 1 95.5 167 LYS B CA 1
ATOM 4959 C C . LYS B 1 167 ? -12.531 14.188 4.789 1 95.5 167 LYS B C 1
ATOM 4961 O O . LYS B 1 167 ? -13.211 15.125 5.199 1 95.5 167 LYS B O 1
ATOM 4966 N N . SER B 1 168 ? -11.836 13.422 5.613 1 97.5 168 SER B N 1
ATOM 4967 C CA . SER B 1 168 ? -12.055 13.477 7.055 1 97.5 168 SER B CA 1
ATOM 4968 C C . SER B 1 168 ? -10.906 14.195 7.762 1 97.5 168 SER B C 1
ATOM 4970 O O . SER B 1 168 ? -10.875 14.266 8.992 1 97.5 168 SER B O 1
ATOM 4972 N N . LEU B 1 169 ? -9.992 14.758 7.023 1 98.5 169 LEU B N 1
ATOM 4973 C CA . LEU B 1 169 ? -8.828 15.383 7.637 1 98.5 169 LEU B CA 1
ATOM 4974 C C . LEU B 1 169 ? -9.219 16.672 8.344 1 98.5 169 LEU B C 1
ATOM 4976 O O . LEU B 1 169 ? -9.719 17.609 7.703 1 98.5 169 LEU B O 1
ATOM 4980 N N . ARG B 1 170 ? -8.93 16.797 9.648 1 98.69 170 ARG B N 1
ATOM 4981 C CA . ARG B 1 170 ? -9.312 17.969 10.438 1 98.69 170 ARG B CA 1
ATOM 4982 C C . ARG B 1 170 ? -8.086 18.766 10.859 1 98.69 170 ARG B C 1
ATOM 4984 O O . ARG B 1 170 ? -8.156 19.984 11.016 1 98.69 170 ARG B O 1
ATOM 4991 N N . LYS B 1 171 ? -7.066 18.094 11.094 1 98.81 171 LYS B N 1
ATOM 4992 C CA . LYS B 1 171 ? -5.84 18.734 11.539 1 98.81 171 LYS B CA 1
ATOM 4993 C C . LYS B 1 171 ? -4.66 18.375 10.641 1 98.81 171 LYS B C 1
ATOM 4995 O O . LYS B 1 171 ? -4.426 17.188 10.367 1 98.81 171 LYS B O 1
ATOM 5000 N N . LEU B 1 172 ? -3.955 19.375 10.141 1 98.81 172 LEU B N 1
ATOM 5001 C CA . LEU B 1 172 ? -2.799 19.188 9.266 1 98.81 172 LEU B CA 1
ATOM 5002 C C . LEU B 1 172 ? -1.588 19.938 9.805 1 98.81 172 LEU B C 1
ATOM 5004 O O . LEU B 1 172 ? -1.667 21.141 10.07 1 98.81 172 LEU B O 1
ATOM 5008 N N . TYR B 1 173 ? -0.547 19.25 10.047 1 98.75 173 TYR B N 1
ATOM 5009 C CA . TYR B 1 173 ? 0.712 19.828 10.5 1 98.75 173 TYR B CA 1
ATOM 5010 C C . TYR B 1 173 ? 1.79 19.703 9.43 1 98.75 173 TYR B C 1
ATOM 5012 O O . TYR B 1 173 ? 2.182 18.594 9.07 1 98.75 173 TYR B O 1
ATOM 5020 N N . LEU B 1 174 ? 2.207 20.797 8.914 1 98.12 174 LEU B N 1
ATOM 5021 C CA . LEU B 1 174 ? 3.299 20.844 7.949 1 98.12 174 LEU B CA 1
ATOM 5022 C C . LEU B 1 174 ? 4.547 21.453 8.57 1 98.12 174 LEU B C 1
ATOM 5024 O O . LEU B 1 174 ? 4.641 22.672 8.703 1 98.12 174 LEU B O 1
ATOM 5028 N N . ASP B 1 175 ? 5.527 20.656 8.906 1 96.81 175 ASP B N 1
ATOM 5029 C CA . ASP B 1 175 ? 6.723 21.109 9.609 1 96.81 175 ASP B CA 1
ATOM 5030 C C . ASP B 1 175 ? 7.973 20.891 8.758 1 96.81 175 ASP B C 1
ATOM 5032 O O . ASP B 1 175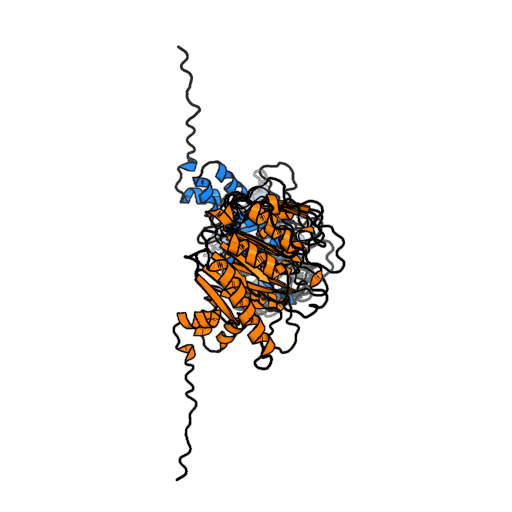 ? 8.562 19.812 8.773 1 96.81 175 ASP B O 1
ATOM 5036 N N . GLN B 1 176 ? 8.438 21.938 8.078 1 93.44 176 GLN B N 1
ATOM 5037 C CA . GLN B 1 176 ? 9.664 21.953 7.289 1 93.44 176 GLN B CA 1
ATOM 5038 C C . GLN B 1 176 ? 9.586 20.938 6.145 1 93.44 176 GLN B C 1
ATOM 5040 O O . GLN B 1 176 ? 10.508 20.141 5.945 1 93.44 176 GLN B O 1
ATOM 5045 N N . VAL B 1 177 ? 8.445 20.844 5.508 1 95.19 177 VAL B N 1
ATOM 5046 C CA . VAL B 1 177 ? 8.273 20.016 4.32 1 95.19 177 VAL B CA 1
ATOM 5047 C C . VAL B 1 177 ? 8.438 20.859 3.062 1 95.19 177 VAL B C 1
ATOM 5049 O O . VAL B 1 177 ? 8.422 22.094 3.129 1 95.19 177 VAL B O 1
ATOM 5052 N N . HIS B 1 178 ? 8.648 20.188 1.887 1 93.5 178 HIS B N 1
ATOM 5053 C CA . HIS B 1 178 ? 8.93 20.906 0.651 1 93.5 178 HIS B CA 1
ATOM 5054 C C . HIS B 1 178 ? 7.871 20.625 -0.408 1 93.5 178 HIS B C 1
ATOM 5056 O O . HIS B 1 178 ? 7.691 19.484 -0.825 1 93.5 178 HIS B O 1
ATOM 5062 N N . PHE B 1 179 ? 7.258 21.719 -0.855 1 95.75 179 PHE B N 1
ATOM 5063 C CA . PHE B 1 179 ? 6.305 21.578 -1.949 1 95.75 179 PHE B CA 1
ATOM 5064 C C . PHE B 1 179 ? 6.996 21.75 -3.295 1 95.75 179 PHE B C 1
ATOM 5066 O O . PHE B 1 179 ? 7.871 22.609 -3.441 1 95.75 179 PHE B O 1
ATOM 5073 N N . LYS B 1 180 ? 6.648 20.969 -4.223 1 95.06 180 LYS B N 1
ATOM 5074 C CA . LYS B 1 180 ? 7.23 21.062 -5.559 1 95.06 180 LYS B CA 1
ATOM 5075 C C . LYS B 1 180 ? 6.898 22.391 -6.23 1 95.06 180 LYS B C 1
ATOM 5077 O O . LYS B 1 180 ? 7.75 22.984 -6.883 1 95.06 180 LYS B O 1
ATOM 5082 N N . ASP B 1 181 ? 5.656 22.75 -6.133 1 95.12 181 ASP B N 1
ATOM 5083 C CA . ASP B 1 181 ? 5.188 24 -6.73 1 95.12 181 ASP B CA 1
ATOM 5084 C C . ASP B 1 181 ? 3.988 24.547 -5.973 1 95.12 181 ASP B C 1
ATOM 5086 O O . ASP B 1 181 ? 3.504 23.938 -5.023 1 95.12 181 ASP B O 1
ATOM 5090 N N . GLU B 1 182 ? 3.59 25.719 -6.324 1 95.5 182 GLU B N 1
ATOM 5091 C CA . GLU B 1 182 ? 2.473 26.391 -5.668 1 95.5 182 GLU B CA 1
ATOM 5092 C C . GLU B 1 182 ? 1.165 25.641 -5.898 1 95.5 182 GLU B C 1
ATOM 5094 O O . GLU B 1 182 ? 0.291 25.625 -5.027 1 95.5 182 GLU B O 1
ATOM 5099 N N . GLU B 1 183 ? 1.062 25 -6.996 1 95.25 183 GLU B N 1
ATOM 5100 C CA . GLU B 1 183 ? -0.136 24.234 -7.316 1 95.25 183 GLU B CA 1
ATOM 5101 C C . GLU B 1 183 ? -0.334 23.078 -6.336 1 95.25 183 GLU B C 1
ATOM 5103 O O . GLU B 1 183 ? -1.467 22.75 -5.98 1 95.25 183 GLU B O 1
ATOM 5108 N N . SER B 1 184 ? 0.755 22.516 -5.965 1 95.94 184 SER B N 1
ATOM 5109 C CA . SER B 1 184 ? 0.681 21.391 -5.027 1 95.94 184 SER B CA 1
ATOM 5110 C C . SER B 1 184 ? 0.113 21.844 -3.686 1 95.94 184 SER B C 1
ATOM 5112 O O . SER B 1 184 ? -0.617 21.094 -3.035 1 95.94 184 SER B O 1
ATOM 5114 N N . VAL B 1 185 ? 0.453 23.047 -3.275 1 96.56 185 VAL B N 1
ATOM 5115 C CA . VAL B 1 185 ? -0.082 23.594 -2.031 1 96.56 185 VAL B CA 1
ATOM 5116 C C . VAL B 1 185 ? -1.597 23.75 -2.145 1 96.56 185 VAL B C 1
ATOM 5118 O O . VAL B 1 185 ? -2.34 23.281 -1.279 1 96.56 185 VAL B O 1
ATOM 5121 N N . CYS B 1 186 ? -2.049 24.344 -3.219 1 95.44 186 CYS B N 1
ATOM 5122 C CA . CYS B 1 186 ? -3.469 24.578 -3.455 1 95.44 186 CYS B CA 1
ATOM 5123 C C . CYS B 1 186 ? -4.23 23.266 -3.553 1 95.44 186 CYS B C 1
ATOM 5125 O O . CYS B 1 186 ? -5.328 23.141 -3.01 1 95.44 186 CYS B O 1
ATOM 5127 N N . ASN B 1 187 ? -3.609 22.344 -4.215 1 95.88 187 ASN B N 1
ATOM 5128 C CA . ASN B 1 187 ? -4.258 21.062 -4.41 1 95.88 187 ASN B CA 1
ATOM 5129 C C . ASN B 1 187 ? -4.457 20.328 -3.086 1 95.88 187 ASN B C 1
ATOM 5131 O O . ASN B 1 187 ? -5.508 19.734 -2.854 1 95.88 187 ASN B O 1
ATOM 5135 N N . LEU B 1 188 ? -3.439 20.344 -2.25 1 97 188 LEU B N 1
ATOM 5136 C CA . LEU B 1 188 ? -3.545 19.672 -0.957 1 97 188 LEU B CA 1
ATOM 5137 C C . LEU B 1 188 ? -4.648 20.297 -0.111 1 97 188 LEU B C 1
ATOM 5139 O O . LEU B 1 188 ? -5.516 19.594 0.406 1 97 188 LEU B O 1
ATOM 5143 N N . LEU B 1 189 ? -4.652 21.609 0.006 1 97.06 189 LEU B N 1
ATOM 5144 C CA . LEU B 1 189 ? -5.582 22.297 0.902 1 97.06 189 LEU B CA 1
ATOM 5145 C C . LEU B 1 189 ? -7 22.266 0.345 1 97.06 189 LEU B C 1
ATOM 5147 O O . LEU B 1 189 ? -7.969 22.172 1.104 1 97.06 189 LEU B O 1
ATOM 5151 N N . CYS B 1 190 ? -7.152 22.312 -0.976 1 94.94 190 CYS B N 1
ATOM 5152 C CA . CYS B 1 190 ? -8.469 22.188 -1.598 1 94.94 190 CYS B CA 1
ATOM 5153 C C . CYS B 1 190 ? -9.039 20.797 -1.409 1 94.94 190 CYS B C 1
ATOM 5155 O O . CYS B 1 190 ? -10.25 20.609 -1.363 1 94.94 190 CYS B O 1
ATOM 5157 N N . GLY B 1 191 ? -8.117 19.844 -1.271 1 95.94 191 GLY B N 1
ATOM 5158 C CA . GLY B 1 191 ? -8.523 18.453 -1.124 1 95.94 191 GLY B CA 1
ATOM 5159 C C . GLY B 1 191 ? -8.891 18.094 0.301 1 95.94 191 GLY B C 1
ATOM 5160 O O . GLY B 1 191 ? -9.195 16.938 0.59 1 95.94 191 GLY B O 1
ATOM 5161 N N . CYS B 1 192 ? -8.906 19.047 1.175 1 97.12 192 CYS B N 1
ATOM 5162 C CA . CYS B 1 192 ? -9.242 18.828 2.578 1 97.12 192 CYS B CA 1
ATOM 5163 C C . CYS B 1 192 ? -10.43 19.688 2.998 1 97.12 192 CYS B C 1
ATOM 5165 O O . CYS B 1 192 ? -10.273 20.641 3.748 1 97.12 192 CYS B O 1
ATOM 5167 N N . PRO B 1 193 ? -11.617 19.297 2.645 1 96.44 193 PRO B N 1
ATOM 5168 C CA . PRO B 1 193 ? -12.797 20.125 2.881 1 96.44 193 PRO B CA 1
ATOM 5169 C C . PRO B 1 193 ? -13.148 20.25 4.363 1 96.44 193 PRO B C 1
ATOM 5171 O O . PRO B 1 193 ? -13.812 21.203 4.766 1 96.44 193 PRO B O 1
ATOM 5174 N N . SER B 1 194 ? -12.688 19.344 5.195 1 97.94 194 SER B N 1
ATOM 5175 C CA . SER B 1 194 ? -13.047 19.359 6.609 1 97.94 194 SER B CA 1
ATOM 5176 C C . SER B 1 194 ? -11.906 19.906 7.465 1 97.94 194 SER B C 1
ATOM 5178 O O . SER B 1 194 ? -11.938 19.797 8.688 1 97.94 194 SER B O 1
ATOM 5180 N N . LEU B 1 195 ? -10.938 20.516 6.875 1 98.44 195 LEU B N 1
ATOM 5181 C CA . LEU B 1 195 ? -9.75 20.969 7.59 1 98.44 195 LEU B CA 1
ATOM 5182 C C . LEU B 1 195 ? -10.094 22.094 8.562 1 98.44 195 LEU B C 1
ATOM 5184 O O . LEU B 1 195 ? -10.672 23.109 8.164 1 98.44 195 LEU B O 1
ATOM 5188 N N . GLN B 1 196 ? -9.742 21.984 9.844 1 98.69 196 GLN B N 1
ATOM 5189 C CA . GLN B 1 196 ? -10.07 22.953 10.867 1 98.69 196 GLN B CA 1
ATOM 5190 C C . GLN B 1 196 ? -8.805 23.578 11.453 1 98.69 196 GLN B C 1
ATOM 5192 O O . GLN B 1 196 ? -8.82 24.75 11.867 1 98.69 196 GLN B O 1
ATOM 5197 N N . ASP B 1 197 ? -7.816 22.859 11.531 1 98.88 197 ASP B N 1
ATOM 5198 C CA . ASP B 1 197 ? -6.578 23.297 12.172 1 98.88 197 ASP B CA 1
ATOM 5199 C C . ASP B 1 197 ? -5.379 23.062 11.258 1 98.88 197 ASP B C 1
ATOM 5201 O O . ASP B 1 197 ? -5.09 21.922 10.875 1 98.88 197 ASP B O 1
ATOM 5205 N N . LEU B 1 198 ? -4.672 24.141 10.914 1 98.81 198 LEU B N 1
ATOM 5206 C CA . LEU B 1 198 ? -3.496 24.062 10.055 1 98.81 198 LEU B CA 1
ATOM 5207 C C . LEU B 1 198 ? -2.287 24.703 10.727 1 98.81 198 LEU B C 1
ATOM 5209 O O . LEU B 1 198 ? -2.359 25.859 11.172 1 98.81 198 LEU B O 1
ATOM 5213 N N . VAL B 1 199 ? -1.248 23.984 10.906 1 98.75 199 VAL B N 1
ATOM 5214 C CA . VAL B 1 199 ? 0.02 24.5 11.414 1 98.75 199 VAL B CA 1
ATOM 5215 C C . VAL B 1 199 ? 1.091 24.391 10.328 1 98.75 199 VAL B C 1
ATOM 5217 O O . VAL B 1 199 ? 1.33 23.312 9.781 1 98.75 199 VAL B O 1
ATOM 5220 N N . VAL B 1 200 ? 1.716 25.516 10.031 1 98 200 VAL B N 1
ATOM 5221 C CA . VAL B 1 200 ? 2.723 25.562 8.977 1 98 200 VAL B CA 1
ATOM 5222 C C . VAL B 1 200 ? 4.031 26.125 9.523 1 98 200 VAL B C 1
ATOM 5224 O O . VAL B 1 200 ? 4.082 27.266 9.969 1 98 200 VAL B O 1
ATOM 5227 N N . HIS B 1 201 ? 5.023 25.359 9.625 1 96.69 201 HIS B N 1
ATOM 5228 C CA . HIS B 1 201 ? 6.406 25.75 9.859 1 96.69 201 HIS B CA 1
ATOM 5229 C C . HIS B 1 201 ? 7.25 25.594 8.602 1 96.69 201 HIS B C 1
ATOM 5231 O O . HIS B 1 201 ? 7.516 24.469 8.164 1 96.69 201 HIS B O 1
ATOM 5237 N N . ARG B 1 202 ? 7.637 26.688 7.977 1 93.44 202 ARG B N 1
ATOM 5238 C CA . ARG B 1 202 ? 8.312 26.531 6.695 1 93.44 202 ARG B CA 1
ATOM 5239 C C . ARG B 1 202 ? 9.422 27.562 6.531 1 93.44 202 ARG B C 1
ATOM 5241 O O . ARG B 1 202 ? 9.477 28.547 7.27 1 93.44 202 ARG B O 1
ATOM 5248 N N . TYR B 1 203 ? 10.289 27.25 5.559 1 89.81 203 TYR B N 1
ATOM 5249 C CA . TYR B 1 203 ? 11.305 28.188 5.102 1 89.81 203 TYR B CA 1
ATOM 5250 C C . TYR B 1 203 ? 10.836 28.922 3.85 1 89.81 203 TYR B C 1
ATOM 5252 O O . TYR B 1 203 ? 11.07 28.453 2.729 1 89.81 203 TYR B O 1
ATOM 5260 N N . SER B 1 204 ? 10.305 30.078 4.066 1 86.12 204 SER B N 1
ATOM 5261 C CA . SER B 1 204 ? 9.703 30.797 2.945 1 86.12 204 SER B CA 1
ATOM 5262 C C . SER B 1 204 ? 10.75 31.141 1.892 1 86.12 204 SER B C 1
ATOM 5264 O O . SER B 1 204 ? 10.422 31.328 0.718 1 86.12 204 SER B O 1
ATOM 5266 N N . ASN B 1 205 ? 12.031 31.234 2.332 1 81.56 205 ASN B N 1
ATOM 5267 C CA . ASN B 1 205 ? 13.078 31.625 1.391 1 81.56 205 ASN B CA 1
ATOM 5268 C C . ASN B 1 205 ? 13.617 30.406 0.632 1 81.56 205 ASN B C 1
ATOM 5270 O O . ASN B 1 205 ? 14.453 30.547 -0.262 1 81.56 205 ASN B O 1
ATOM 5274 N N . ALA B 1 206 ? 13.148 29.203 0.978 1 81.69 206 ALA B N 1
ATOM 5275 C CA . ALA B 1 206 ? 13.688 28 0.354 1 81.69 206 ALA B CA 1
ATOM 5276 C C . ALA B 1 206 ? 12.578 27.172 -0.283 1 81.69 206 ALA B C 1
ATOM 5278 O O . ALA B 1 206 ? 12.844 26.219 -1.028 1 81.69 206 ALA B O 1
ATOM 5279 N N . ASP B 1 207 ? 11.367 27.531 -0.085 1 87.12 207 ASP B N 1
ATOM 5280 C CA . ASP B 1 207 ? 10.203 26.781 -0.569 1 87.12 207 ASP B CA 1
ATOM 5281 C C . ASP B 1 207 ? 9.469 27.562 -1.662 1 87.12 207 ASP B C 1
ATOM 5283 O O . ASP B 1 207 ? 10.07 28.391 -2.348 1 87.12 207 ASP B O 1
ATOM 5287 N N . VAL B 1 208 ? 8.227 27.281 -1.891 1 92.38 208 VAL B N 1
ATOM 5288 C CA . VAL B 1 208 ? 7.445 27.922 -2.945 1 92.38 208 VAL B CA 1
ATOM 5289 C C . VAL B 1 208 ? 7.422 29.438 -2.73 1 92.38 208 VAL B C 1
ATOM 5291 O O . VAL B 1 208 ? 7.438 29.906 -1.59 1 92.38 208 VAL B O 1
ATOM 5294 N N . ALA B 1 209 ? 7.379 30.203 -3.789 1 91.31 209 ALA B N 1
ATOM 5295 C CA . ALA B 1 209 ? 7.434 31.656 -3.744 1 91.31 209 ALA B CA 1
ATOM 5296 C C . ALA B 1 209 ? 6.215 32.219 -3.027 1 91.31 209 ALA B C 1
ATOM 5298 O O . ALA B 1 209 ? 6.344 33.125 -2.174 1 91.31 209 ALA B O 1
ATOM 5299 N N . THR B 1 210 ? 5.074 31.75 -3.355 1 94.38 210 THR B N 1
ATOM 5300 C CA . THR B 1 210 ? 3.84 32.188 -2.715 1 94.38 210 THR B CA 1
ATOM 5301 C C . THR B 1 210 ? 3.111 31.016 -2.08 1 94.38 210 THR B C 1
ATOM 5303 O O . THR B 1 210 ? 2.74 30.062 -2.771 1 94.38 210 THR B O 1
ATOM 5306 N N . PHE B 1 211 ? 2.994 31.016 -0.835 1 96.5 211 PHE B N 1
ATOM 5307 C CA . PHE B 1 211 ? 2.252 30 -0.099 1 96.5 211 PHE B CA 1
ATOM 5308 C C . PHE B 1 211 ? 0.807 30.438 0.113 1 96.5 211 PHE B C 1
ATOM 5310 O O . PHE B 1 211 ? 0.519 31.25 1.001 1 96.5 211 PHE B O 1
ATOM 5317 N N . THR B 1 212 ? -0.085 29.906 -0.638 1 96.5 212 THR B N 1
ATOM 5318 C CA . THR B 1 212 ? -1.489 30.312 -0.611 1 96.5 212 THR B CA 1
ATOM 5319 C C . THR B 1 212 ? -2.303 29.359 0.264 1 96.5 212 THR B C 1
ATOM 5321 O O . THR B 1 212 ? -2.395 28.156 -0.026 1 96.5 212 THR B O 1
ATOM 5324 N N . ILE B 1 213 ? -2.811 29.812 1.307 1 97.19 213 ILE B N 1
ATOM 5325 C CA . ILE B 1 213 ? -3.682 29.047 2.191 1 97.19 213 ILE B CA 1
ATOM 5326 C C . ILE B 1 213 ? -5.141 29.391 1.904 1 97.19 213 ILE B C 1
ATOM 5328 O O . ILE B 1 213 ? -5.656 30.391 2.395 1 97.19 213 ILE B O 1
ATOM 5332 N N . ALA B 1 214 ? -5.762 28.609 1.105 1 94.81 214 ALA B N 1
ATOM 5333 C CA . ALA B 1 214 ? -7.176 28.766 0.777 1 94.81 214 ALA B CA 1
ATOM 5334 C C . ALA B 1 214 ? -8 27.609 1.32 1 94.81 214 ALA B C 1
ATOM 5336 O O . ALA B 1 214 ? -7.906 26.484 0.822 1 94.81 214 ALA B O 1
ATOM 5337 N N . SER B 1 215 ? -8.703 27.766 2.363 1 95 215 SER B N 1
ATOM 5338 C CA . SER B 1 215 ? -9.523 26.734 3.002 1 95 215 SER B CA 1
ATOM 5339 C C . SER B 1 215 ? -10.75 27.344 3.672 1 95 215 SER B C 1
ATOM 5341 O O . SER B 1 215 ? -10.633 28.047 4.676 1 95 215 SER B O 1
ATOM 5343 N N . PRO B 1 216 ? -11.938 27.062 3.133 1 93.88 216 PRO B N 1
ATOM 5344 C CA . PRO B 1 216 ? -13.156 27.672 3.684 1 93.88 216 PRO B CA 1
ATOM 5345 C C . PRO B 1 216 ? -13.492 27.141 5.078 1 93.88 216 PRO B C 1
ATOM 5347 O O . PRO B 1 216 ? -14.18 27.812 5.844 1 93.88 216 PRO B O 1
ATOM 5350 N N . SER B 1 217 ? -12.969 25.969 5.406 1 96.06 217 SER B N 1
ATOM 5351 C CA . SER B 1 217 ? -13.352 25.328 6.664 1 96.06 217 SER B CA 1
ATOM 5352 C C . SER B 1 217 ? -12.32 25.609 7.754 1 96.06 217 SER B C 1
ATOM 5354 O O . SER B 1 217 ? -12.547 25.297 8.922 1 96.06 217 SER B O 1
ATOM 5356 N N . LEU B 1 218 ? -11.266 26.281 7.469 1 97.31 218 LEU B N 1
ATOM 5357 C CA . LEU B 1 218 ? -10.148 26.469 8.391 1 97.31 218 LEU B CA 1
ATOM 5358 C C . LEU B 1 218 ? -10.547 27.375 9.547 1 97.31 218 LEU B C 1
ATOM 5360 O O . LEU B 1 218 ? -11.047 28.484 9.328 1 97.31 218 LEU B O 1
ATOM 5364 N N . GLN B 1 219 ? -10.352 26.953 10.789 1 97.94 219 GLN B N 1
ATOM 5365 C CA . GLN B 1 219 ? -10.734 27.719 11.977 1 97.94 219 GLN B CA 1
ATOM 5366 C C . GLN B 1 219 ? -9.5 28.219 12.727 1 97.94 219 GLN B C 1
ATOM 5368 O O . GLN B 1 219 ? -9.547 29.266 13.375 1 97.94 219 GLN B O 1
ATOM 5373 N N . ARG B 1 220 ? -8.492 27.531 12.656 1 98.62 220 ARG B N 1
ATOM 5374 C CA . ARG B 1 220 ? -7.254 27.875 13.359 1 98.62 220 ARG B CA 1
ATOM 5375 C C . ARG B 1 220 ? -6.051 27.766 12.422 1 98.62 220 ARG B C 1
ATOM 5377 O O . ARG B 1 220 ? -5.871 26.75 11.75 1 98.62 220 ARG B O 1
ATOM 5384 N N . LEU B 1 221 ? -5.262 28.812 12.336 1 98.31 221 LEU B N 1
ATOM 5385 C CA . LEU B 1 221 ? -4.07 28.844 11.492 1 98.31 221 LEU B CA 1
ATOM 5386 C C . LEU B 1 221 ? -2.855 29.312 12.281 1 98.31 221 LEU B C 1
ATOM 5388 O O . LEU B 1 221 ? -2.906 30.359 12.945 1 98.31 221 LEU B O 1
ATOM 5392 N N . THR B 1 222 ? -1.865 28.531 12.336 1 98.62 222 THR B N 1
ATOM 5393 C CA . THR B 1 222 ? -0.588 28.906 12.938 1 98.62 222 THR B CA 1
ATOM 5394 C C . THR B 1 222 ? 0.528 28.859 11.898 1 98.62 222 THR B C 1
ATOM 5396 O O . THR B 1 222 ? 0.752 27.828 11.266 1 98.62 222 THR B O 1
ATOM 5399 N N . ILE B 1 223 ? 1.177 29.969 11.695 1 97.56 223 ILE B N 1
ATOM 5400 C CA . ILE B 1 223 ? 2.293 30.062 10.766 1 97.56 223 ILE B CA 1
ATOM 5401 C C . ILE B 1 223 ? 3.564 30.453 11.516 1 97.56 223 ILE B C 1
ATOM 5403 O O . ILE B 1 223 ? 3.576 31.453 12.25 1 97.56 223 ILE B O 1
ATOM 5407 N N . GLU B 1 224 ? 4.5 29.703 11.43 1 96 224 GLU B N 1
ATOM 5408 C CA . GLU B 1 224 ? 5.844 30.031 11.891 1 96 224 GLU B CA 1
ATOM 5409 C C . GLU B 1 224 ? 6.848 29.969 10.742 1 96 224 GLU B C 1
ATOM 5411 O O . GLU B 1 224 ? 7.094 28.906 10.18 1 96 224 GLU B O 1
ATOM 5416 N N . ASP B 1 225 ? 7.336 31.078 10.352 1 92.88 225 ASP B N 1
ATOM 5417 C CA . ASP B 1 225 ? 8.328 31.141 9.281 1 92.88 225 ASP B CA 1
ATOM 5418 C C . ASP B 1 225 ? 9.742 31.047 9.844 1 92.88 225 ASP B C 1
ATOM 5420 O O . ASP B 1 225 ? 10.094 31.766 10.781 1 92.88 225 ASP B O 1
ATOM 5424 N N . LEU B 1 226 ? 10.375 30.109 9.281 1 86.31 226 LEU B N 1
ATOM 5425 C CA . LEU B 1 226 ? 11.75 29.875 9.703 1 86.31 226 LEU B CA 1
ATOM 5426 C C . LEU B 1 226 ? 12.734 30.484 8.719 1 86.31 226 LEU B C 1
ATOM 5428 O O . LEU B 1 226 ? 12.344 30.906 7.629 1 86.31 226 LEU B O 1
ATOM 5432 N N . ARG B 1 227 ? 13.906 30.844 9.141 1 78.25 227 ARG B N 1
ATOM 5433 C CA . ARG B 1 227 ? 14.922 31.391 8.25 1 78.25 227 ARG B CA 1
ATOM 5434 C C . ARG B 1 227 ? 16.031 30.359 7.992 1 78.25 227 ARG B C 1
ATOM 5436 O O . ARG B 1 227 ? 16.484 29.688 8.914 1 78.25 227 ARG B O 1
ATOM 5443 N N . GLN B 1 228 ? 16.016 30.188 6.703 1 69.62 228 GLN B N 1
ATOM 5444 C CA . GLN B 1 228 ? 17.078 29.266 6.297 1 69.62 228 GLN B CA 1
ATOM 5445 C C . GLN B 1 228 ? 18.312 30.031 5.84 1 69.62 228 GLN B C 1
ATOM 5447 O O . GLN B 1 228 ? 18.203 31 5.086 1 69.62 228 GLN B O 1
ATOM 5452 N N . GLU B 1 229 ? 19.344 29.594 6.551 1 67.19 229 GLU B N 1
ATOM 5453 C CA . GLU B 1 229 ? 20.578 30.219 6.109 1 67.19 229 GLU B CA 1
ATOM 5454 C C . GLU B 1 229 ? 20.797 30.031 4.613 1 67.19 229 GLU B C 1
ATOM 5456 O O . GLU B 1 229 ? 20.656 28.906 4.098 1 67.19 229 GLU B O 1
ATOM 5461 N N . GLY B 1 230 ? 21.062 31.125 3.924 1 63.19 230 GLY B N 1
ATOM 5462 C CA . GLY B 1 230 ? 21.344 31.016 2.504 1 63.19 230 GLY B CA 1
ATOM 5463 C C . GLY B 1 230 ? 20.094 31.078 1.637 1 63.19 230 GLY B C 1
ATOM 5464 O O . GLY B 1 230 ? 20.188 30.953 0.414 1 63.19 230 GLY B O 1
ATOM 5465 N N . GLY B 1 231 ? 19.094 31.156 2.219 1 65.44 231 GLY B N 1
ATOM 5466 C CA . GLY B 1 231 ? 17.875 31.25 1.412 1 65.44 231 GLY B CA 1
ATOM 5467 C C . GLY B 1 231 ? 17.734 32.594 0.717 1 65.44 231 GLY B C 1
ATOM 5468 O O . GLY B 1 231 ? 18.203 33.625 1.227 1 65.44 231 GLY B O 1
ATOM 5469 N N . TYR B 1 232 ? 17.516 32.594 -0.606 1 62.38 232 TYR B N 1
ATOM 5470 C CA . TYR B 1 232 ? 17.516 33.812 -1.373 1 62.38 232 TYR B CA 1
ATOM 5471 C C . TYR B 1 232 ? 16.094 34.25 -1.709 1 62.38 232 TYR B C 1
ATOM 5473 O O . TYR B 1 232 ? 15.875 35.344 -2.23 1 62.38 232 TYR B O 1
ATOM 5481 N N . GLY B 1 233 ? 15.164 33.469 -1.522 1 65.75 233 GLY B N 1
ATOM 5482 C CA . GLY B 1 233 ? 13.844 33.812 -2.029 1 65.75 233 GLY B CA 1
ATOM 5483 C C . GLY B 1 233 ? 13.062 34.719 -1.095 1 65.75 233 GLY B C 1
ATOM 5484 O O . GLY B 1 233 ? 13.398 34.844 0.084 1 65.75 233 GLY B O 1
ATOM 5485 N N . ASN B 1 234 ? 12.445 35.656 -1.787 1 76.19 234 ASN B N 1
ATOM 5486 C CA . ASN B 1 234 ? 11.5 36.469 -1.017 1 76.19 234 ASN B CA 1
ATOM 5487 C C . ASN B 1 234 ? 10.125 35.781 -0.946 1 76.19 234 ASN B C 1
ATOM 5489 O O . ASN B 1 234 ? 9.398 35.75 -1.94 1 76.19 234 ASN B O 1
ATOM 5493 N N . GLY B 1 235 ? 9.852 35.031 0.035 1 87.06 235 GLY B N 1
ATOM 5494 C CA . GLY B 1 235 ? 8.625 34.25 0.22 1 87.06 235 GLY B CA 1
ATOM 5495 C C . GLY B 1 235 ? 7.402 35.125 0.389 1 87.06 235 GLY B C 1
ATOM 5496 O O . GLY B 1 235 ? 7.523 36.344 0.582 1 87.06 235 GLY B O 1
ATOM 5497 N N . SER B 1 236 ? 6.25 34.688 0.006 1 92.56 236 SER B N 1
ATOM 5498 C CA . SER B 1 236 ? 4.984 35.375 0.17 1 92.56 236 SER B CA 1
ATOM 5499 C C . SER B 1 236 ? 3.91 34.469 0.74 1 92.56 236 SER B C 1
ATOM 5501 O O . SER B 1 236 ? 3.965 33.25 0.551 1 92.56 236 SER B O 1
ATOM 5503 N N . TYR B 1 237 ? 2.986 35.062 1.452 1 95.56 237 TYR B N 1
ATOM 5504 C CA . TYR B 1 237 ? 1.824 34.344 1.976 1 95.56 237 TYR B CA 1
ATOM 5505 C C . TYR B 1 237 ? 0.529 35 1.487 1 95.56 237 TYR B C 1
ATOM 5507 O O . TYR B 1 237 ? 0.428 36.219 1.397 1 95.56 237 TYR B O 1
ATOM 5515 N N . VAL B 1 238 ? -0.37 34.219 1.076 1 96.31 238 VAL B N 1
ATOM 5516 C CA . VAL B 1 238 ? -1.743 34.625 0.809 1 96.31 238 VAL B CA 1
ATOM 5517 C C . VAL B 1 238 ? -2.711 33.75 1.608 1 96.31 238 VAL B C 1
ATOM 5519 O O . VAL B 1 238 ? -2.697 32.531 1.484 1 96.31 238 VAL B O 1
ATOM 5522 N N . ILE B 1 239 ? -3.494 34.344 2.467 1 96.94 239 ILE B N 1
ATOM 5523 C CA . ILE B 1 239 ? -4.395 33.594 3.344 1 96.94 239 ILE B CA 1
ATOM 5524 C C . ILE B 1 239 ? -5.844 33.938 3.008 1 96.94 239 ILE B C 1
ATOM 5526 O O . ILE B 1 239 ? -6.254 35.094 3.111 1 96.94 239 ILE B O 1
ATOM 5530 N N . ASN B 1 240 ? -6.562 33 2.566 1 95.5 240 ASN B N 1
ATOM 5531 C CA . ASN B 1 240 ? -7.996 33.094 2.318 1 95.5 240 ASN B CA 1
ATOM 5532 C C . ASN B 1 240 ? -8.766 32.062 3.119 1 95.5 240 ASN B C 1
ATOM 5534 O O . ASN B 1 240 ? -9.055 30.969 2.615 1 95.5 240 ASN B O 1
ATOM 5538 N N . ALA B 1 241 ? -9.078 32.344 4.305 1 95.25 241 ALA B N 1
ATOM 5539 C CA . ALA B 1 241 ? -9.805 31.484 5.23 1 95.25 241 ALA B CA 1
ATOM 5540 C C . ALA B 1 241 ? -10.953 32.25 5.902 1 95.25 241 ALA B C 1
ATOM 5542 O O . ALA B 1 241 ? -10.797 32.75 7.02 1 95.25 241 ALA B O 1
ATOM 5543 N N . PRO B 1 242 ? -12.117 32.25 5.281 1 92.62 242 PRO B N 1
ATOM 5544 C CA . PRO B 1 242 ? -13.227 33.094 5.77 1 92.62 242 PRO B CA 1
ATOM 5545 C C . PRO B 1 242 ? -13.734 32.625 7.137 1 92.62 242 PRO B C 1
ATOM 5547 O O . PRO B 1 242 ? -14.273 33.438 7.898 1 92.62 242 PRO B O 1
ATOM 5550 N N . ALA B 1 243 ? -13.555 31.359 7.465 1 94.56 243 ALA B N 1
ATOM 5551 C CA . ALA B 1 243 ? -14.078 30.844 8.727 1 94.56 243 ALA B CA 1
ATOM 5552 C C . ALA B 1 243 ? -13.023 30.906 9.828 1 94.56 243 ALA B C 1
ATOM 5554 O O . ALA B 1 243 ? -13.234 30.391 10.93 1 94.56 243 ALA B O 1
ATOM 5555 N N . LEU B 1 244 ? -11.938 31.625 9.641 1 96.88 244 LEU B N 1
ATOM 5556 C CA . LEU B 1 244 ? -10.797 31.641 10.547 1 96.88 244 LEU B CA 1
ATOM 5557 C C . LEU B 1 244 ? -11.156 32.312 11.859 1 96.88 244 LEU B C 1
ATOM 5559 O O . LEU B 1 244 ? -11.672 33.438 11.859 1 96.88 244 LEU B O 1
ATOM 5563 N N . LYS B 1 245 ? -10.938 31.703 12.977 1 97.5 245 LYS B N 1
ATOM 5564 C CA . LYS B 1 245 ? -11.234 32.219 14.297 1 97.5 245 LYS B CA 1
ATOM 5565 C C . LYS B 1 245 ? -9.953 32.531 15.07 1 97.5 245 LYS B C 1
ATOM 5567 O O . LYS B 1 245 ? -9.906 33.5 15.844 1 97.5 245 LYS B O 1
ATOM 5572 N N . TYR B 1 246 ? -9.008 31.75 14.828 1 98.25 246 TYR B N 1
ATOM 5573 C CA . TYR B 1 246 ? -7.746 31.891 15.555 1 98.25 246 TYR B CA 1
ATOM 5574 C C . TYR B 1 246 ? -6.57 31.984 14.594 1 98.25 246 TYR B C 1
ATOM 5576 O O . TYR B 1 246 ? -6.379 31.109 13.75 1 98.25 246 TYR B O 1
ATOM 5584 N N . LEU B 1 247 ? -5.785 33.031 14.75 1 97.5 247 LEU B N 1
ATOM 5585 C CA . LEU B 1 247 ? -4.656 33.25 13.852 1 97.5 247 LEU B CA 1
ATOM 5586 C C . LEU B 1 247 ? -3.377 33.5 14.648 1 97.5 247 LEU B C 1
ATOM 5588 O O . LEU B 1 247 ? -3.363 34.344 15.562 1 97.5 247 LEU B O 1
ATOM 5592 N N . ASN B 1 248 ? -2.4 32.781 14.422 1 97.56 248 ASN B N 1
ATOM 5593 C CA . ASN B 1 248 ? -1.084 32.969 15.023 1 97.56 248 ASN B CA 1
ATOM 5594 C C . ASN B 1 248 ? 0.009 33.062 13.961 1 97.56 248 ASN B C 1
ATOM 5596 O O . ASN B 1 248 ? 0.26 32.094 13.242 1 97.56 248 ASN B O 1
ATOM 5600 N N . ILE B 1 249 ? 0.606 34.156 13.812 1 95.62 249 ILE B N 1
ATOM 5601 C CA . ILE B 1 249 ? 1.698 34.375 12.867 1 95.62 249 ILE B CA 1
ATOM 5602 C C . ILE B 1 249 ? 2.969 34.75 13.625 1 95.62 249 ILE B C 1
ATOM 5604 O O . ILE B 1 249 ? 2.977 35.719 14.398 1 95.62 249 ILE B O 1
ATOM 5608 N N . ASN B 1 250 ? 3.992 34 13.406 1 93.75 250 ASN B N 1
ATOM 5609 C CA . ASN B 1 250 ? 5.25 34.25 14.109 1 93.75 250 ASN B CA 1
ATOM 5610 C C . ASN B 1 250 ? 6.445 34.125 13.172 1 93.75 250 ASN B C 1
ATOM 5612 O O . ASN B 1 250 ? 6.52 33.219 12.367 1 93.75 250 ASN B O 1
ATOM 5616 N N . GLY B 1 251 ? 7.332 35.062 13.219 1 88.94 251 GLY B N 1
ATOM 5617 C CA . GLY B 1 251 ? 8.633 34.906 12.578 1 88.94 251 GLY B CA 1
ATOM 5618 C C . GLY B 1 251 ? 8.609 35.281 11.102 1 88.94 251 GLY B C 1
ATOM 5619 O O . GLY B 1 251 ? 9.492 34.875 10.344 1 88.94 251 GLY B O 1
ATOM 5620 N N . VAL B 1 252 ? 7.672 36 10.617 1 89.31 252 VAL B N 1
ATOM 5621 C CA . VAL B 1 252 ? 7.613 36.406 9.211 1 89.31 252 VAL B CA 1
ATOM 5622 C C . VAL B 1 252 ? 8.453 37.656 9.008 1 89.31 252 VAL B C 1
ATOM 5624 O O . VAL B 1 252 ? 7.984 38.781 9.258 1 89.31 252 VAL B O 1
ATOM 5627 N N . ILE B 1 253 ? 9.664 37.469 8.555 1 85.81 253 ILE B N 1
ATOM 5628 C CA . ILE B 1 253 ? 10.625 38.562 8.477 1 85.81 253 ILE B CA 1
ATOM 5629 C C . ILE B 1 253 ? 11.172 38.688 7.051 1 85.81 253 ILE B C 1
ATOM 5631 O O . ILE B 1 253 ? 11.586 37.656 6.465 1 85.81 253 ILE B O 1
ATOM 5635 N N . ASP B 1 254 ? 11.18 39.812 6.461 1 85.06 254 ASP B N 1
ATOM 5636 C CA . ASP B 1 254 ? 11.859 40.125 5.211 1 85.06 254 ASP B CA 1
ATOM 5637 C C . ASP B 1 254 ? 11.289 39.312 4.051 1 85.06 254 ASP B C 1
ATOM 5639 O O . ASP B 1 254 ? 12.039 38.656 3.334 1 85.06 254 ASP B O 1
ATOM 5643 N N . ILE B 1 255 ? 10.023 39.312 3.945 1 89.44 255 ILE B N 1
ATOM 5644 C CA . ILE B 1 255 ? 9.391 38.594 2.83 1 89.44 255 ILE B CA 1
ATOM 5645 C C . ILE B 1 255 ? 8.727 39.625 1.901 1 89.44 255 ILE B C 1
ATOM 5647 O O . ILE B 1 255 ? 8.641 40.812 2.223 1 89.44 255 ILE B O 1
ATOM 5651 N N . GLU B 1 256 ? 8.289 39.125 0.814 1 91 256 GLU B N 1
ATOM 5652 C CA . GLU B 1 256 ? 7.75 40.031 -0.201 1 91 256 GLU B CA 1
ATOM 5653 C C . GLU B 1 256 ? 6.336 40.5 0.159 1 91 256 GLU B C 1
ATOM 5655 O O . GLU B 1 256 ? 6.023 41.688 0.07 1 91 256 GLU B O 1
ATOM 5660 N N . SER B 1 257 ? 5.555 39.562 0.49 1 92.88 257 SER B N 1
ATOM 5661 C CA . SER B 1 257 ? 4.176 39.938 0.747 1 92.88 257 SER B CA 1
ATOM 5662 C C . SER B 1 257 ? 3.504 39 1.743 1 92.88 257 SER B C 1
ATOM 5664 O O . SER B 1 257 ? 3.881 37.844 1.854 1 92.88 257 SER B O 1
ATOM 5666 N N . CYS B 1 258 ? 2.586 39.5 2.504 1 93.56 258 CYS B N 1
ATOM 5667 C CA . CYS B 1 258 ? 1.681 38.75 3.379 1 93.56 258 CYS B CA 1
ATOM 5668 C C . CYS B 1 258 ? 0.281 39.344 3.346 1 93.56 258 CYS B C 1
ATOM 5670 O O . CYS B 1 258 ? 0.016 40.375 4.012 1 93.56 258 CYS B O 1
ATOM 5672 N N . LEU B 1 259 ? -0.58 38.719 2.594 1 95.19 259 LEU B N 1
ATOM 5673 C CA . LEU B 1 259 ? -1.927 39.219 2.389 1 95.19 259 LEU B CA 1
ATOM 5674 C C . LEU B 1 259 ? -2.967 38.312 3.021 1 95.19 259 LEU B C 1
ATOM 5676 O O . LEU B 1 259 ? -2.934 37.094 2.816 1 95.19 259 LEU B O 1
ATOM 5680 N N . ILE B 1 260 ? -3.77 38.812 3.818 1 94.5 260 ILE B N 1
ATOM 5681 C CA . ILE B 1 260 ? -4.844 38.094 4.477 1 94.5 260 ILE B CA 1
ATOM 5682 C C . ILE B 1 260 ? -6.195 38.625 4.008 1 94.5 260 ILE B C 1
ATOM 5684 O O . ILE B 1 260 ? -6.48 39.812 4.125 1 94.5 260 ILE B O 1
ATOM 5688 N N . ASP B 1 261 ? -6.867 37.688 3.434 1 87.44 261 ASP B N 1
ATOM 5689 C CA . ASP B 1 261 ? -8.219 38.062 3.037 1 87.44 261 ASP B CA 1
ATOM 5690 C C . ASP B 1 261 ? -9.156 38.094 4.242 1 87.44 261 ASP B C 1
ATOM 5692 O O . ASP B 1 261 ? -8.977 37.344 5.191 1 87.44 261 ASP B O 1
ATOM 5696 N N . LYS B 1 262 ? -10.07 38.875 4.25 1 71.81 262 LYS B N 1
ATOM 5697 C CA . LYS B 1 262 ? -10.938 39.312 5.34 1 71.81 262 LYS B CA 1
ATOM 5698 C C . LYS B 1 262 ? -11.359 38.156 6.223 1 71.81 262 LYS B C 1
ATOM 5700 O O . LYS B 1 262 ? -12.117 37.281 5.789 1 71.81 262 LYS B O 1
ATOM 5705 N N . ALA B 1 263 ? -10.766 38.094 7.289 1 79.38 263 ALA B N 1
ATOM 5706 C CA . ALA B 1 263 ? -11.094 37.156 8.367 1 79.38 263 ALA B CA 1
ATOM 5707 C C . ALA B 1 263 ? -12.188 37.719 9.266 1 79.38 263 ALA B C 1
ATOM 5709 O O . ALA B 1 263 ? -11.906 38.375 10.273 1 79.38 263 ALA B O 1
ATOM 5710 N N . LEU B 1 264 ? -13.453 37.469 8.898 1 81.88 264 LEU B N 1
ATOM 5711 C CA . LEU B 1 264 ? -14.586 38.188 9.516 1 81.88 264 LEU B CA 1
ATOM 5712 C C . LEU B 1 264 ? -14.953 37.531 10.844 1 81.88 264 LEU B C 1
ATOM 5714 O O . LEU B 1 264 ? -15.617 38.156 11.68 1 81.88 264 LEU B O 1
ATOM 5718 N N . GLU B 1 265 ? -14.406 36.406 11.078 1 91.62 265 GLU B N 1
ATOM 5719 C CA . GLU B 1 265 ? -14.859 35.688 12.258 1 91.62 265 GLU B CA 1
ATOM 5720 C C . GLU B 1 265 ? -13.727 35.531 13.273 1 91.62 265 GLU B C 1
ATOM 5722 O O . GLU B 1 265 ? -13.766 34.625 14.117 1 91.62 265 GLU B O 1
ATOM 5727 N N . LEU B 1 266 ? -12.781 36.438 13.273 1 94.81 266 LEU B N 1
ATOM 5728 C CA . LEU B 1 266 ? -11.594 36.281 14.109 1 94.81 266 LEU B CA 1
ATOM 5729 C C . LEU B 1 266 ? -11.945 36.469 15.586 1 94.81 266 LEU B C 1
ATOM 5731 O O . LEU B 1 266 ? -12.633 37.438 15.938 1 94.81 266 LEU B O 1
ATOM 5735 N N . VAL B 1 267 ? -11.609 35.562 16.391 1 97.19 267 VAL B N 1
ATOM 5736 C CA . VAL B 1 267 ? -11.758 35.656 17.844 1 97.19 267 VAL B CA 1
ATOM 5737 C C . VAL B 1 267 ? -10.445 36.156 18.453 1 97.19 267 VAL B C 1
ATOM 5739 O O . VAL B 1 267 ? -10.422 37.125 19.219 1 97.19 267 VAL B O 1
ATOM 5742 N N . GLU B 1 268 ? -9.414 35.531 18.094 1 97.69 268 GLU B N 1
ATOM 5743 C CA . GLU B 1 268 ? -8.102 35.875 18.641 1 97.69 268 GLU B CA 1
ATOM 5744 C C . GLU B 1 268 ? -7.023 35.844 17.562 1 97.69 268 GLU B C 1
ATOM 5746 O O . GLU B 1 268 ? -7.031 34.969 16.703 1 97.69 268 GLU B O 1
ATOM 5751 N N . ALA B 1 269 ? -6.137 36.812 17.609 1 96.31 269 ALA B N 1
ATOM 5752 C CA . ALA B 1 269 ? -4.98 36.844 16.719 1 96.31 269 ALA B CA 1
ATOM 5753 C C . ALA B 1 269 ? -3.707 37.188 17.484 1 96.31 269 ALA B C 1
ATOM 5755 O O . ALA B 1 269 ? -3.717 38.062 18.344 1 96.31 269 ALA B O 1
ATOM 5756 N N . LYS B 1 270 ? -2.748 36.469 17.25 1 95.31 270 LYS B N 1
ATOM 5757 C CA . LYS B 1 270 ? -1.424 36.719 17.812 1 95.31 270 LYS B CA 1
ATOM 5758 C C . LYS B 1 270 ? -0.398 36.969 16.703 1 95.31 270 LYS B C 1
ATOM 5760 O O . LYS B 1 270 ? -0.166 36.094 15.875 1 95.31 270 LYS B O 1
ATOM 5765 N N . ILE B 1 271 ? 0.154 38.094 16.656 1 93.06 271 ILE B N 1
ATOM 5766 C CA . ILE B 1 271 ? 1.173 38.438 15.672 1 93.06 271 ILE B CA 1
ATOM 5767 C C . ILE B 1 271 ? 2.486 38.75 16.375 1 93.06 271 ILE B C 1
ATOM 5769 O O . ILE B 1 271 ? 2.561 39.719 17.156 1 93.06 271 ILE B O 1
ATOM 5773 N N . SER B 1 272 ? 3.471 37.906 16.109 1 89.38 272 SER B N 1
ATOM 5774 C CA . SER B 1 272 ? 4.738 38.094 16.812 1 89.38 272 SER B CA 1
ATOM 5775 C C . SER B 1 272 ? 5.914 38.062 15.844 1 89.38 272 SER B C 1
ATOM 5777 O O . SER B 1 272 ? 5.926 37.25 14.906 1 89.38 272 SER B O 1
ATOM 5779 N N . ASN B 1 273 ? 6.91 38.906 16.016 1 86.31 273 ASN B N 1
ATOM 5780 C CA . ASN B 1 273 ? 8.18 38.875 15.297 1 86.31 273 ASN B CA 1
ATOM 5781 C C . ASN B 1 273 ? 7.977 39.031 13.797 1 86.31 273 ASN B C 1
ATOM 5783 O O . ASN B 1 273 ? 8.469 38.219 13.016 1 86.31 273 ASN B O 1
ATOM 5787 N N . VAL B 1 274 ? 7.211 39.938 13.383 1 87.44 274 VAL B N 1
ATOM 5788 C CA . VAL B 1 274 ? 6.953 40.25 11.977 1 87.44 274 VAL B CA 1
ATOM 5789 C C . VAL B 1 274 ? 7.645 41.531 11.586 1 87.44 274 VAL B C 1
ATOM 5791 O O . VAL B 1 274 ? 7.516 42.562 12.289 1 87.44 274 VAL B O 1
ATOM 5794 N N . SER B 1 275 ? 8.492 41.531 10.562 1 82.31 275 SER B N 1
ATOM 5795 C CA . SER B 1 275 ? 9.195 42.719 10.148 1 82.31 275 SER B CA 1
ATOM 5796 C C . SER B 1 275 ? 9.656 42.625 8.703 1 82.31 275 SER B C 1
ATOM 5798 O O . SER B 1 275 ? 9.828 41.531 8.172 1 82.31 275 SER B O 1
ATOM 5800 N N . GLY B 1 276 ? 9.828 43.812 8.078 1 81.81 276 GLY B N 1
ATOM 5801 C CA . GLY B 1 276 ? 10.461 43.875 6.77 1 81.81 276 GLY B CA 1
ATOM 5802 C C . GLY B 1 276 ? 9.602 43.312 5.656 1 81.81 276 GLY B C 1
ATOM 5803 O O . GLY B 1 276 ? 10.117 42.656 4.738 1 81.81 276 GLY B O 1
ATOM 5804 N N . ILE B 1 277 ? 8.297 43.375 5.762 1 87.75 277 ILE B N 1
ATOM 5805 C CA . ILE B 1 277 ? 7.414 42.906 4.711 1 87.75 277 ILE B CA 1
ATOM 5806 C C . ILE B 1 277 ? 7.09 44.031 3.744 1 87.75 277 ILE B C 1
ATOM 5808 O O . ILE B 1 277 ? 6.617 45.094 4.16 1 87.75 277 ILE B O 1
ATOM 5812 N N . THR B 1 278 ? 7.371 43.844 2.473 1 87 278 THR B N 1
ATOM 5813 C CA . THR B 1 278 ? 7.211 44.906 1.481 1 87 278 THR B CA 1
ATOM 5814 C C . THR B 1 278 ? 5.734 45.25 1.289 1 87 278 THR B C 1
ATOM 5816 O O . THR B 1 278 ? 5.363 46.406 1.271 1 87 278 THR B O 1
ATOM 5819 N N . ASN B 1 279 ? 4.949 44.25 1.055 1 90.25 279 ASN B N 1
ATOM 5820 C CA . ASN B 1 279 ? 3.518 44.406 0.845 1 90.25 279 ASN B CA 1
ATOM 5821 C C . ASN B 1 279 ? 2.703 43.562 1.827 1 90.25 279 ASN B C 1
ATOM 5823 O O . ASN B 1 279 ? 2.684 42.344 1.735 1 90.25 279 ASN B O 1
ATOM 5827 N N . GLU B 1 280 ? 2.002 44.281 2.783 1 90.5 280 GLU B N 1
ATOM 5828 C CA . GLU B 1 280 ? 1.229 43.531 3.764 1 90.5 280 GLU B CA 1
ATOM 5829 C C . GLU B 1 280 ? -0.023 44.281 4.188 1 90.5 280 GLU B C 1
ATOM 5831 O O . GLU B 1 280 ? -0.095 45.5 4.035 1 90.5 280 GLU B O 1
ATOM 5836 N N . ASN B 1 281 ? -1.019 43.594 4.566 1 89.88 281 ASN B N 1
ATOM 5837 C CA . ASN B 1 281 ? -2.244 44.156 5.121 1 89.88 281 ASN B CA 1
ATOM 5838 C C . ASN B 1 281 ? -2.646 43.438 6.418 1 89.88 281 ASN B C 1
ATOM 5840 O O . ASN B 1 281 ? -3.834 43.219 6.668 1 89.88 281 ASN B O 1
ATOM 5844 N N . ILE B 1 282 ? -1.664 43 7.184 1 90.5 282 ILE B N 1
ATOM 5845 C CA . ILE B 1 282 ? -1.88 42.156 8.359 1 90.5 282 ILE B CA 1
ATOM 5846 C C . ILE B 1 282 ? -2.779 42.875 9.352 1 90.5 282 ILE B C 1
ATOM 5848 O O . ILE B 1 282 ? -3.857 42.406 9.695 1 90.5 282 ILE B O 1
ATOM 5852 N N . MET B 1 283 ? -2.402 44.125 9.766 1 87.62 283 MET B N 1
ATOM 5853 C CA . MET B 1 283 ? -3.141 44.844 10.781 1 87.62 283 MET B CA 1
ATOM 5854 C C . MET B 1 283 ? -4.539 45.219 10.297 1 87.62 283 MET B C 1
ATOM 5856 O O . MET B 1 283 ? -5.496 45.188 11.07 1 87.62 283 MET B O 1
ATOM 5860 N N . GLU B 1 284 ? -4.676 45.469 9.055 1 87.31 284 GLU B N 1
ATOM 5861 C CA . GLU B 1 284 ? -5.973 45.812 8.469 1 87.31 284 GLU B CA 1
ATOM 5862 C C . GLU B 1 284 ? -6.922 44.625 8.508 1 87.31 284 GLU B C 1
ATOM 5864 O O . GLU B 1 284 ? -8.141 44.781 8.57 1 87.31 284 GLU B O 1
ATOM 5869 N N . SER B 1 285 ? -6.359 43.438 8.461 1 90.44 285 SER B N 1
ATOM 5870 C CA . SER B 1 285 ? -7.164 42.25 8.375 1 90.44 285 SER B CA 1
ATOM 5871 C C . SER B 1 285 ? -7.566 41.75 9.758 1 90.44 285 SER B C 1
ATOM 5873 O O . SER B 1 285 ? -8.367 40.812 9.883 1 90.44 285 SER B O 1
ATOM 5875 N N . LEU B 1 286 ? -7.152 42.375 10.82 1 90.81 286 LEU B N 1
ATOM 5876 C CA . LEU B 1 286 ? -7.383 41.906 12.18 1 90.81 286 LEU B CA 1
ATOM 5877 C C . LEU B 1 286 ? -8.484 42.719 12.859 1 90.81 286 LEU B C 1
ATOM 5879 O O . LEU B 1 286 ? -8.695 42.594 14.07 1 90.81 286 LEU B O 1
ATOM 5883 N N . THR B 1 287 ? -9.227 43.531 12.117 1 89.56 287 THR B N 1
ATOM 5884 C CA . THR B 1 287 ? -10.164 44.5 12.695 1 89.56 287 THR B CA 1
ATOM 5885 C C . THR B 1 287 ? -11.336 43.781 13.352 1 89.56 287 THR B C 1
ATOM 5887 O O . THR B 1 287 ? -12.031 44.344 14.195 1 89.56 287 THR B O 1
ATOM 5890 N N . SER B 1 288 ? -11.562 42.562 12.984 1 91.44 288 SER B N 1
ATOM 5891 C CA . SER B 1 288 ? -12.695 41.812 13.531 1 91.44 288 SER B CA 1
ATOM 5892 C C . SER B 1 288 ? -12.305 41.062 14.812 1 91.44 288 SER B C 1
ATOM 5894 O O . SER B 1 288 ? -13.164 40.5 15.492 1 91.44 288 SER B O 1
ATOM 5896 N N . ALA B 1 289 ? -11.07 41.094 15.211 1 94.69 289 ALA B N 1
ATOM 5897 C CA . ALA B 1 289 ? -10.562 40.281 16.328 1 94.69 289 ALA B CA 1
ATOM 5898 C C . ALA B 1 289 ? -11.086 40.812 17.656 1 94.69 289 ALA B C 1
ATOM 5900 O O . ALA B 1 289 ? -11.195 42.031 17.859 1 94.69 289 ALA B O 1
ATOM 5901 N N . LYS B 1 290 ? -11.469 40 18.578 1 96.94 290 LYS B N 1
ATOM 5902 C CA . LYS B 1 290 ? -11.875 40.344 19.922 1 96.94 290 LYS B CA 1
ATOM 5903 C C . LYS B 1 290 ? -10.68 40.438 20.859 1 96.94 290 LYS B C 1
ATOM 5905 O O . LYS B 1 290 ? -10.688 41.188 21.828 1 96.94 290 LYS B O 1
ATOM 5910 N N . ARG B 1 291 ? -9.781 39.625 20.594 1 97.56 291 ARG B N 1
ATOM 5911 C CA . ARG B 1 291 ? -8.547 39.594 21.375 1 97.56 291 ARG B CA 1
ATOM 5912 C C . ARG B 1 291 ? -7.328 39.688 20.453 1 97.56 291 ARG B C 1
ATOM 5914 O O . ARG B 1 291 ? -7.207 38.938 19.5 1 97.56 291 ARG B O 1
ATOM 5921 N N . LEU B 1 292 ? -6.453 40.625 20.766 1 95.25 292 LEU B N 1
ATOM 5922 C CA . LEU B 1 292 ? -5.254 40.812 19.953 1 95.25 292 LEU B CA 1
ATOM 5923 C C . LEU B 1 292 ? -4 40.781 20.812 1 95.25 292 LEU B C 1
ATOM 5925 O O . LEU B 1 292 ? -3.965 41.406 21.891 1 95.25 292 LEU B O 1
ATOM 5929 N N . ILE B 1 293 ? -3.111 40 20.406 1 93.56 293 ILE B N 1
ATOM 5930 C CA . ILE B 1 293 ? -1.789 39.969 21.031 1 93.56 293 ILE B CA 1
ATOM 5931 C C . ILE B 1 293 ? -0.736 40.406 20.016 1 93.56 293 ILE B C 1
ATOM 5933 O O . ILE B 1 293 ? -0.506 39.719 19.016 1 93.56 293 ILE B O 1
ATOM 5937 N N . LEU B 1 294 ? -0.128 41.5 20.219 1 89.69 294 LEU B N 1
ATOM 5938 C CA . LEU B 1 294 ? 0.811 42.062 19.25 1 89.69 294 LEU B CA 1
ATOM 5939 C C . LEU B 1 294 ? 2.203 42.188 19.859 1 89.69 294 LEU B C 1
ATOM 5941 O O . LEU B 1 294 ? 2.387 42.875 20.859 1 89.69 294 LEU B O 1
ATOM 5945 N N . HIS B 1 295 ? 3.084 41.406 19.281 1 83.38 295 HIS B N 1
ATOM 5946 C CA . HIS B 1 295 ? 4.504 41.531 19.578 1 83.38 295 HIS B CA 1
ATOM 5947 C C . HIS B 1 295 ? 5.266 42.094 18.391 1 83.38 295 HIS B C 1
ATOM 5949 O O . HIS B 1 295 ? 6.07 41.375 17.781 1 83.38 295 HIS B O 1
ATOM 5955 N N . LEU B 1 296 ? 4.922 43.375 18.031 1 76.5 296 LEU B N 1
ATOM 5956 C CA . LEU B 1 296 ? 5.391 43.969 16.781 1 76.5 296 LEU B CA 1
ATOM 5957 C C . LEU B 1 296 ? 6.168 45.25 17.078 1 76.5 296 LEU B C 1
ATOM 5959 O O . LEU B 1 296 ? 6.004 45.875 18.141 1 76.5 296 LEU B O 1
ATOM 5963 N N . SER B 1 297 ? 7.199 45.5 16.266 1 62 297 SER B N 1
ATOM 5964 C CA . SER B 1 297 ? 7.715 46.875 16.203 1 62 297 SER B CA 1
ATOM 5965 C C . SER B 1 297 ? 6.965 47.688 15.164 1 62 297 SER B C 1
ATOM 5967 O O . SER B 1 297 ? 6.734 47.219 14.039 1 62 297 SER B O 1
ATOM 5969 N N . PRO B 1 298 ? 6.105 48.688 15.594 1 58.78 298 PRO B N 1
ATOM 5970 C CA . PRO B 1 298 ? 5.207 49.469 14.727 1 58.78 298 PRO B CA 1
ATOM 5971 C C . PRO B 1 298 ? 5.875 49.906 13.422 1 58.78 298 PRO B C 1
ATOM 5973 O O . PRO B 1 298 ? 5.207 50 12.391 1 58.78 298 PRO B O 1
ATOM 5976 N N . LEU B 1 299 ? 7.172 50.156 13.484 1 56.5 299 LEU B N 1
ATOM 5977 C CA . LEU B 1 299 ? 7.832 50.688 12.289 1 56.5 299 LEU B CA 1
ATOM 5978 C C . LEU B 1 299 ? 7.914 49.625 11.203 1 56.5 299 LEU B C 1
ATOM 5980 O O . LEU B 1 299 ? 8.094 49.938 10.023 1 56.5 299 LEU B O 1
ATOM 5984 N N . GLU B 1 300 ? 7.492 48.531 11.617 1 65.5 300 GLU B N 1
ATOM 5985 C CA . GLU B 1 300 ? 7.777 47.438 10.688 1 65.5 300 GLU B CA 1
ATOM 5986 C C . GLU B 1 300 ? 6.496 46.906 10.062 1 65.5 300 GLU B C 1
ATOM 5988 O O . GLU B 1 300 ? 6.539 46.25 9.031 1 65.5 300 GLU B O 1
ATOM 5993 N N . VAL B 1 301 ? 5.281 47.375 10.625 1 67.56 301 VAL B N 1
ATOM 5994 C CA . VAL B 1 301 ? 4.008 46.938 10.07 1 67.56 301 VAL B CA 1
ATOM 5995 C C . VAL B 1 301 ? 3.117 48.125 9.789 1 67.56 301 VAL B C 1
ATOM 5997 O O . VAL B 1 301 ? 3.086 49.094 10.578 1 67.56 301 VAL B O 1
ATOM 6000 N N . LYS B 1 302 ? 2.527 48.125 8.609 1 74.81 302 LYS B N 1
ATOM 6001 C CA . LYS B 1 302 ? 1.649 49.25 8.219 1 74.81 302 LYS B CA 1
ATOM 6002 C C . LYS B 1 302 ? 0.371 49.25 9.047 1 74.81 302 LYS B C 1
ATOM 6004 O O . LYS B 1 302 ? -0.263 48.219 9.234 1 74.81 302 LYS B O 1
ATOM 6009 N N . PHE B 1 303 ? 0.16 50.375 9.75 1 76 303 PHE B N 1
ATOM 6010 C CA . PHE B 1 303 ? -1.104 50.5 10.461 1 76 303 PHE B CA 1
ATOM 6011 C C . PHE B 1 303 ? -2.092 51.344 9.641 1 76 303 PHE B C 1
ATOM 6013 O O . PHE B 1 303 ? -1.766 52.438 9.18 1 76 303 PHE B O 1
ATOM 6020 N N . PRO B 1 304 ? -3.109 50.594 9.266 1 70.38 304 PRO B N 1
ATOM 6021 C CA . PRO B 1 304 ? -4.059 51.344 8.422 1 70.38 304 PRO B CA 1
ATOM 6022 C C . PRO B 1 304 ? -4.672 52.531 9.125 1 70.38 304 PRO B C 1
ATOM 6024 O O . PRO B 1 304 ? -5.074 52.438 10.289 1 70.38 304 PRO B O 1
ATOM 6027 N N . THR B 1 305 ? -4.613 53.625 8.352 1 72.19 305 THR B N 1
ATOM 6028 C CA . THR B 1 305 ? -5.227 54.875 8.859 1 72.19 305 THR B CA 1
ATOM 6029 C C . THR B 1 305 ? -6.746 54.781 8.75 1 72.19 305 THR B C 1
ATOM 6031 O O . THR B 1 305 ? -7.285 54.375 7.719 1 72.19 305 THR B O 1
ATOM 6034 N N . GLY B 1 306 ? -7.426 55.031 9.805 1 71.25 306 GLY B N 1
ATOM 6035 C CA . GLY B 1 306 ? -8.875 55.156 9.781 1 71.25 306 GLY B CA 1
ATOM 6036 C C . GLY B 1 306 ? -9.578 53.844 10.102 1 71.25 306 GLY B C 1
ATOM 6037 O O . GLY B 1 306 ? -10.805 53.75 10.016 1 71.25 306 GLY B O 1
ATOM 6038 N N . LYS B 1 307 ? -8.727 52.844 10.328 1 79.38 307 LYS B N 1
ATOM 6039 C CA . LYS B 1 307 ? -9.391 51.594 10.68 1 79.38 307 LYS B CA 1
ATOM 6040 C C . LYS B 1 307 ? -9.641 51.5 12.188 1 79.38 307 LYS B C 1
ATOM 6042 O O . LYS B 1 307 ? -8.805 51.938 12.984 1 79.38 307 LYS B O 1
ATOM 6047 N N . ILE B 1 308 ? -10.875 51.031 12.391 1 87.31 308 ILE B N 1
ATOM 6048 C CA . ILE B 1 308 ? -11.297 50.938 13.781 1 87.31 308 ILE B CA 1
ATOM 6049 C C . ILE B 1 308 ? -11.469 49.469 14.18 1 87.31 308 ILE B C 1
ATOM 6051 O O . ILE B 1 308 ? -12.023 48.688 13.414 1 87.31 308 ILE B O 1
ATOM 6055 N N . PHE B 1 309 ? -10.898 49.094 15.289 1 92.25 309 PHE B N 1
ATOM 6056 C CA . PHE B 1 309 ? -11.078 47.781 15.891 1 92.25 309 PHE B CA 1
ATOM 6057 C C . PHE B 1 309 ? -12.297 47.781 16.812 1 92.25 309 PHE B C 1
ATOM 6059 O O . PHE B 1 309 ? -12.156 47.75 18.031 1 92.25 309 PHE B O 1
ATOM 6066 N N . ASP B 1 310 ? -13.438 47.656 16.172 1 91.06 310 ASP B N 1
ATOM 6067 C CA . ASP B 1 310 ? -14.695 47.906 16.875 1 91.06 310 ASP B CA 1
ATOM 6068 C C . ASP B 1 310 ? -15.055 46.719 17.766 1 91.06 310 ASP B C 1
ATOM 6070 O O . ASP B 1 310 ? -15.883 46.844 18.672 1 91.06 310 ASP B O 1
ATOM 6074 N N . GLN B 1 311 ? -14.43 45.625 17.516 1 93.44 311 GLN B N 1
ATOM 6075 C CA . GLN B 1 311 ? -14.812 44.438 18.297 1 93.44 311 GLN B CA 1
ATOM 6076 C C . GLN B 1 311 ? -13.742 44.094 19.312 1 93.44 311 GLN B C 1
ATOM 6078 O O . GLN B 1 311 ? -13.914 43.156 20.125 1 93.44 311 GLN B O 1
ATOM 6083 N N . LEU B 1 312 ? -12.664 44.812 19.328 1 96.12 312 LEU B N 1
ATOM 6084 C CA . LEU B 1 312 ? -11.523 44.5 20.172 1 96.12 312 LEU B CA 1
ATOM 6085 C C . LEU B 1 312 ? -11.844 44.75 21.641 1 96.12 312 LEU B C 1
ATOM 6087 O O . LEU B 1 312 ? -12.18 45.875 22.016 1 96.12 312 LEU B O 1
ATOM 6091 N N . VAL B 1 313 ? -11.758 43.781 22.453 1 97.38 313 VAL B N 1
ATOM 6092 C CA . VAL B 1 313 ? -12.07 43.875 23.875 1 97.38 313 VAL B CA 1
ATOM 6093 C C . VAL B 1 313 ? -10.797 43.719 24.703 1 97.38 313 VAL B C 1
ATOM 6095 O O . VAL B 1 313 ? -10.672 44.281 25.781 1 97.38 313 VAL B O 1
ATOM 6098 N N . CYS B 1 314 ? -9.938 42.938 24.203 1 97.81 314 CYS B N 1
ATOM 6099 C CA . CYS B 1 314 ? -8.703 42.656 24.922 1 97.81 314 CYS B CA 1
ATOM 6100 C C . CYS B 1 314 ? -7.484 42.906 24.047 1 97.81 314 CYS B C 1
ATOM 6102 O O . CYS B 1 314 ? -7.398 42.375 22.938 1 97.81 314 CYS B O 1
ATOM 6104 N N . LEU B 1 315 ? -6.535 43.688 24.531 1 96.19 315 LEU B N 1
ATOM 6105 C CA . LEU B 1 315 ? -5.309 43.969 23.812 1 96.19 315 LEU B CA 1
ATOM 6106 C C . LEU B 1 315 ? -4.082 43.688 24.672 1 96.19 315 LEU B C 1
ATOM 6108 O O . LEU B 1 315 ? -4.008 44.156 25.812 1 96.19 315 LEU B O 1
ATOM 6112 N N . GLU B 1 316 ? -3.256 42.906 24.141 1 93.56 316 GLU B N 1
ATOM 6113 C CA . GLU B 1 316 ? -1.966 42.656 24.781 1 93.56 316 GLU B CA 1
ATOM 6114 C C . GLU B 1 316 ? -0.814 43.125 23.906 1 93.56 316 GLU B C 1
ATOM 6116 O O . GLU B 1 316 ? -0.715 42.75 22.75 1 93.56 316 GLU B O 1
ATOM 6121 N N . LEU B 1 317 ? 0.045 43.969 24.469 1 89.81 317 LEU B N 1
ATOM 6122 C CA . LEU B 1 317 ? 1.193 44.5 23.75 1 89.81 317 LEU B CA 1
ATOM 6123 C C . LEU B 1 317 ? 2.496 44.156 24.469 1 89.81 317 LEU B C 1
ATOM 6125 O O . LEU B 1 317 ? 2.561 44.188 25.703 1 89.81 317 LEU B O 1
ATOM 6129 N N . LEU B 1 318 ? 3.416 43.75 23.672 1 79 318 LEU B N 1
ATOM 6130 C CA . LEU B 1 318 ? 4.766 43.594 24.203 1 79 318 LEU B CA 1
ATOM 6131 C C . LEU B 1 318 ? 5.59 44.844 24.016 1 79 318 LEU B C 1
ATOM 6133 O O . LEU B 1 318 ? 5.672 45.375 22.906 1 79 318 LEU B O 1
ATOM 6137 N N . THR B 1 319 ? 6.152 45.531 25.156 1 67.12 319 THR B N 1
ATOM 6138 C CA . THR B 1 319 ? 6.73 46.844 25.172 1 67.12 319 THR B CA 1
ATOM 6139 C C . THR B 1 319 ? 8.25 46.781 25.266 1 67.12 319 THR B C 1
ATOM 6141 O O . THR B 1 319 ? 8.797 46.5 26.328 1 67.12 319 THR B O 1
ATOM 6144 N N . TYR B 1 320 ? 9.008 46.281 24.234 1 61.72 320 TYR B N 1
ATOM 6145 C CA . TYR B 1 320 ? 10.453 46.25 24.406 1 61.72 320 TYR B CA 1
ATOM 6146 C C . TYR B 1 320 ? 11.109 47.469 23.75 1 61.72 320 TYR B C 1
ATOM 6148 O O . TYR B 1 320 ? 12.195 47.875 24.141 1 61.72 320 TYR B O 1
ATOM 6156 N N . GLU B 1 321 ? 10.492 48.031 22.672 1 60.66 321 GLU B N 1
ATOM 6157 C CA . GLU B 1 321 ? 11.156 49.094 21.906 1 60.66 321 GLU B CA 1
ATOM 6158 C C . GLU B 1 321 ? 10.312 50.344 21.891 1 60.66 321 GLU B C 1
ATOM 6160 O O . GLU B 1 321 ? 9.141 50.344 22.266 1 60.66 321 GLU B O 1
ATOM 6165 N N . ARG B 1 322 ? 10.992 51.5 21.641 1 58.78 322 ARG B N 1
ATOM 6166 C CA . ARG B 1 322 ? 10.367 52.812 21.547 1 58.78 322 ARG B CA 1
ATOM 6167 C C . ARG B 1 322 ? 9.141 52.781 20.656 1 58.78 322 ARG B C 1
ATOM 6169 O O . ARG B 1 322 ? 8.133 53.438 20.938 1 58.78 322 ARG B O 1
ATOM 6176 N N . GLU B 1 323 ? 9.344 52.094 19.688 1 65.19 323 GLU B N 1
ATOM 6177 C CA . GLU B 1 323 ? 8.352 52.125 18.625 1 65.19 323 GLU B CA 1
ATOM 6178 C C . GLU B 1 323 ? 7.031 51.5 19.094 1 65.19 323 GLU B C 1
ATOM 6180 O O . GLU B 1 323 ? 5.973 51.781 18.531 1 65.19 323 GLU B O 1
ATOM 6185 N N . TRP B 1 324 ? 7.098 51.094 20.312 1 73.25 324 TRP B N 1
ATOM 6186 C CA . TRP B 1 324 ? 5.906 50.406 20.797 1 73.25 324 TRP B CA 1
ATOM 6187 C C . TRP B 1 324 ? 4.918 51.375 21.406 1 73.25 324 TRP B C 1
ATOM 6189 O O . TRP B 1 324 ? 3.707 51.156 21.391 1 73.25 324 TRP B O 1
ATOM 6199 N N . TRP B 1 325 ? 5.48 52.562 21.812 1 76.94 325 TRP B N 1
ATOM 6200 C CA . TRP B 1 325 ? 4.578 53.531 22.406 1 76.94 325 TRP B CA 1
ATOM 6201 C C . TRP B 1 325 ? 3.658 54.125 21.344 1 76.94 325 TRP B C 1
ATOM 6203 O O . TRP B 1 325 ? 2.484 54.406 21.625 1 76.94 325 TRP B O 1
ATOM 6213 N N . ASN B 1 326 ? 4.23 54.219 20.203 1 77.88 326 ASN B N 1
ATOM 6214 C CA . ASN B 1 326 ? 3.406 54.719 19.109 1 77.88 326 ASN B CA 1
ATOM 6215 C C . ASN B 1 326 ? 2.279 53.75 18.766 1 77.88 326 ASN B C 1
ATOM 6217 O O . ASN B 1 326 ? 1.155 54.188 18.484 1 77.88 326 ASN B O 1
ATOM 6221 N N . LEU B 1 327 ? 2.6 52.5 18.812 1 82.31 327 LEU B N 1
ATOM 6222 C CA . LEU B 1 327 ? 1.587 51.469 18.547 1 82.31 327 LEU B CA 1
ATOM 6223 C C . LEU B 1 327 ? 0.488 51.5 19.594 1 82.31 327 LEU B C 1
ATOM 6225 O O . LEU B 1 327 ? -0.694 51.375 19.281 1 82.31 327 LEU B O 1
ATOM 6229 N N . LEU B 1 328 ? 0.919 51.688 20.797 1 86.94 328 LEU B N 1
ATOM 6230 C CA . LEU B 1 328 ? -0.046 51.75 21.891 1 86.94 328 LEU B CA 1
ATOM 6231 C C . LEU B 1 328 ? -1.029 52.906 21.688 1 86.94 328 LEU B C 1
ATOM 6233 O O . LEU B 1 328 ? -2.24 52.719 21.844 1 86.94 328 LEU B O 1
ATOM 6237 N N . SER B 1 329 ? -0.521 54.094 21.328 1 85.62 329 SER B N 1
ATOM 6238 C CA . SER B 1 329 ? -1.369 55.25 21.125 1 85.62 329 SER B CA 1
ATOM 6239 C C . SER B 1 329 ? -2.363 55.031 19.984 1 85.62 329 SER B C 1
ATOM 6241 O O . SER B 1 329 ? -3.541 55.375 20.109 1 85.62 329 SER B O 1
ATOM 6243 N N . ILE B 1 330 ? -1.88 54.438 18.984 1 84.31 330 ILE B N 1
ATOM 6244 C CA . ILE B 1 330 ? -2.713 54.188 17.812 1 84.31 330 ILE B CA 1
ATOM 6245 C C . ILE B 1 330 ? -3.805 53.188 18.172 1 84.31 330 ILE B C 1
ATOM 6247 O O . ILE B 1 330 ? -4.969 53.375 17.812 1 84.31 330 ILE B O 1
ATOM 6251 N N . MET B 1 331 ? -3.451 52.125 18.875 1 89.5 331 MET B N 1
ATOM 6252 C CA . MET B 1 331 ? -4.395 51.062 19.219 1 89.5 331 MET B CA 1
ATOM 6253 C C . MET B 1 331 ? -5.445 51.562 20.188 1 89.5 331 MET B C 1
ATOM 6255 O O . MET B 1 331 ? -6.609 51.188 20.125 1 89.5 331 MET B O 1
ATOM 6259 N N . LEU B 1 332 ? -4.984 52.438 21.094 1 91.25 332 LEU B N 1
ATOM 6260 C CA . LEU B 1 332 ? -5.941 53 22.047 1 91.25 332 LEU B CA 1
ATOM 6261 C C . LEU B 1 332 ? -6.965 53.875 21.312 1 91.25 332 LEU B C 1
ATOM 6263 O O . LEU B 1 332 ? -8.156 53.844 21.641 1 91.25 332 LEU B O 1
ATOM 6267 N N . ASP B 1 333 ? -6.516 54.531 20.344 1 89.12 333 ASP B N 1
ATOM 6268 C CA . ASP B 1 333 ? -7.387 55.438 19.594 1 89.12 333 ASP B CA 1
ATOM 6269 C C . ASP B 1 333 ? -8.32 54.656 18.672 1 89.12 333 ASP B C 1
ATOM 6271 O O . ASP B 1 333 ? -9.438 55.094 18.406 1 89.12 333 ASP B O 1
ATOM 6275 N N . SER B 1 334 ? -7.848 53.5 18.25 1 90.56 334 SER B N 1
ATOM 6276 C CA . SER B 1 334 ? -8.586 52.75 17.234 1 90.56 334 SER B CA 1
ATOM 6277 C C . SER B 1 334 ? -9.422 51.656 17.859 1 90.56 334 SER B C 1
ATOM 6279 O O . SER B 1 334 ? -10.078 50.875 17.156 1 90.56 334 SER B O 1
ATOM 6281 N N . SER B 1 335 ? -9.43 51.531 19.141 1 93.94 335 SER B N 1
ATOM 6282 C CA . SER B 1 335 ? -10.164 50.438 19.812 1 93.94 335 SER B CA 1
ATOM 6283 C C . SER B 1 335 ? -11.133 51 20.844 1 93.94 335 SER B C 1
ATOM 6285 O O . SER B 1 335 ? -10.914 50.875 22.047 1 93.94 335 SER B O 1
ATOM 6287 N N . PRO B 1 336 ? -12.258 51.469 20.438 1 94.38 336 PRO B N 1
ATOM 6288 C CA . PRO B 1 336 ? -13.18 52.188 21.344 1 94.38 336 PRO B CA 1
ATOM 6289 C C . PRO B 1 336 ? -13.789 51.25 22.391 1 94.38 336 PRO B C 1
ATOM 6291 O O . PRO B 1 336 ? -14.203 51.719 23.453 1 94.38 336 PRO B O 1
ATOM 6294 N N . LYS B 1 337 ? -13.82 50.031 22.203 1 95.62 337 LYS B N 1
ATOM 6295 C CA . LYS B 1 337 ? -14.508 49.156 23.125 1 95.62 337 LYS B CA 1
ATOM 6296 C C . LYS B 1 337 ? -13.508 48.344 23.953 1 95.62 337 LYS B C 1
ATOM 6298 O O . LYS B 1 337 ? -13.875 47.344 24.594 1 95.62 337 LYS B O 1
ATOM 6303 N N . LEU B 1 338 ? -12.258 48.75 23.969 1 97.25 338 LEU B N 1
ATOM 6304 C CA . LEU B 1 338 ? -11.211 48.031 24.688 1 97.25 338 LEU B CA 1
ATOM 6305 C C . LEU B 1 338 ? -11.516 47.969 26.172 1 97.25 338 LEU B C 1
ATOM 6307 O O . LEU B 1 338 ? -11.766 49 26.797 1 97.25 338 LEU B O 1
ATOM 6311 N N . GLN B 1 339 ? -11.516 46.812 26.797 1 97.19 339 GLN B N 1
ATOM 6312 C CA . GLN B 1 339 ? -11.844 46.656 28.219 1 97.19 339 GLN B CA 1
ATOM 6313 C C . GLN B 1 339 ? -10.633 46.188 29.016 1 97.19 339 GLN B C 1
ATOM 6315 O O . GLN B 1 339 ? -10.531 46.438 30.219 1 97.19 339 GLN B O 1
ATOM 6320 N N . ILE B 1 340 ? -9.883 45.438 28.344 1 97.69 340 ILE B N 1
ATOM 6321 C CA . ILE B 1 340 ? -8.719 44.875 29.016 1 97.69 340 ILE B CA 1
ATOM 6322 C C . ILE B 1 340 ? -7.449 45.281 28.266 1 97.69 340 ILE B C 1
ATOM 6324 O O . ILE B 1 340 ? -7.324 45 27.062 1 97.69 340 ILE B O 1
ATOM 6328 N N . LEU B 1 341 ? -6.488 45.875 28.906 1 96.5 341 LEU B N 1
ATOM 6329 C CA . LEU B 1 341 ? -5.191 46.25 28.344 1 96.5 341 LEU B CA 1
ATOM 6330 C C . LEU B 1 341 ? -4.059 45.625 29.141 1 96.5 341 LEU B C 1
ATOM 6332 O O . LEU B 1 341 ? -3.977 45.812 30.359 1 96.5 341 LEU B O 1
ATOM 6336 N N . LYS B 1 342 ? -3.309 44.875 28.438 1 94.38 342 LYS B N 1
ATOM 6337 C CA . LYS B 1 342 ? -2.158 44.219 29.062 1 94.38 342 LYS B CA 1
ATOM 6338 C C . LYS B 1 342 ? -0.854 44.656 28.406 1 94.38 342 LYS B C 1
ATOM 6340 O O . LYS B 1 342 ? -0.684 44.469 27.188 1 94.38 342 LYS B O 1
ATOM 6345 N N . LEU B 1 343 ? 0.067 45.188 29.156 1 90.25 343 LEU B N 1
ATOM 6346 C CA . LEU B 1 343 ? 1.398 45.562 28.688 1 90.25 343 LEU B CA 1
ATOM 6347 C C . LEU B 1 343 ? 2.463 44.656 29.328 1 90.25 343 LEU B C 1
ATOM 6349 O O . LEU B 1 343 ? 2.439 44.438 30.531 1 90.25 343 LEU B O 1
ATOM 6353 N N . THR B 1 344 ? 3.207 44.031 28.422 1 83.38 344 THR B N 1
ATOM 6354 C CA . THR B 1 344 ? 4.25 43.125 28.938 1 83.38 344 THR B CA 1
ATOM 6355 C C . THR B 1 344 ? 5.625 43.594 28.469 1 83.38 344 THR B C 1
ATOM 6357 O O . THR B 1 344 ? 5.852 43.75 27.266 1 83.38 344 THR B O 1
ATOM 6360 N N . ASP B 1 345 ? 6.574 43.844 29.344 1 71.44 345 ASP B N 1
ATOM 6361 C CA . ASP B 1 345 ? 7.961 44.188 29.062 1 71.44 345 ASP B CA 1
ATOM 6362 C C . ASP B 1 345 ? 8.883 43 29.25 1 71.44 345 ASP B C 1
ATOM 6364 O O . ASP B 1 345 ? 9.008 42.469 30.359 1 71.44 345 ASP B O 1
ATOM 6368 N N . VAL B 1 346 ? 9.312 42.188 28.188 1 55.34 346 VAL B N 1
ATOM 6369 C CA . VAL B 1 346 ? 10.133 41 28.344 1 55.34 346 VAL B CA 1
ATOM 6370 C C . VAL B 1 346 ? 11.594 41.375 28.562 1 55.34 346 VAL B C 1
ATOM 6372 O O . VAL B 1 346 ? 12.391 40.594 29.062 1 55.34 346 VAL B O 1
ATOM 6375 N N . TYR B 1 347 ? 12.391 42.156 27.734 1 51.66 347 TYR B N 1
ATOM 6376 C CA . TYR B 1 347 ? 13.836 42.344 27.891 1 51.66 347 TYR B CA 1
ATOM 6377 C C . TYR B 1 347 ? 14.164 43.156 29.125 1 51.66 347 TYR B C 1
ATOM 6379 O O . TYR B 1 347 ? 14.07 44.375 29.125 1 51.66 347 TYR B O 1
ATOM 6387 N N . LEU B 1 348 ? 13.914 42.438 30.25 1 44.75 348 LEU B N 1
ATOM 6388 C CA . LEU B 1 348 ? 14.602 42.875 31.453 1 44.75 348 LEU B CA 1
ATOM 6389 C C . LEU B 1 348 ? 16.062 43.156 31.188 1 44.75 348 LEU B C 1
ATOM 6391 O O . LEU B 1 348 ? 16.844 43.406 32.094 1 44.75 348 LEU B O 1
ATOM 6395 N N . HIS B 1 349 ? 16.656 42.75 30.062 1 42.03 349 HIS B N 1
ATOM 6396 C CA . HIS B 1 349 ? 18.109 42.938 30.125 1 42.03 349 HIS B CA 1
ATOM 6397 C C . HIS B 1 349 ? 18.484 44.406 30.219 1 42.03 349 HIS B C 1
ATOM 6399 O O . HIS B 1 349 ? 17.688 45.281 29.844 1 42.03 349 HIS B O 1
ATOM 6405 N N . ASP B 1 350 ? 19.859 44.594 30.531 1 44.09 350 ASP B N 1
ATOM 6406 C CA . ASP B 1 350 ? 20.766 45.625 31.078 1 44.09 350 ASP B CA 1
ATOM 6407 C C . ASP B 1 350 ? 20.766 46.875 30.203 1 44.09 350 ASP B C 1
ATOM 6409 O O . ASP B 1 350 ? 21.438 47.844 30.531 1 44.09 350 ASP B O 1
ATOM 6413 N N . ASN B 1 351 ? 20.703 46.812 28.859 1 43.59 351 ASN B N 1
ATOM 6414 C CA . ASN B 1 351 ? 21.281 48.062 28.375 1 43.59 351 ASN B CA 1
ATOM 6415 C C . ASN B 1 351 ? 20.359 49.25 28.672 1 43.59 351 ASN B C 1
ATOM 6417 O O . ASN B 1 351 ? 19.609 49.719 27.797 1 43.59 351 ASN B O 1
ATOM 6421 N N . LYS B 1 352 ? 19.891 49.469 29.844 1 46.31 352 LYS B N 1
ATOM 6422 C CA . LYS B 1 352 ? 19.328 50.594 30.578 1 46.31 352 LYS B CA 1
ATOM 6423 C C . LYS B 1 352 ? 20.125 51.875 30.312 1 46.31 352 LYS B C 1
ATOM 6425 O O . LYS B 1 352 ? 19.938 52.875 31 1 46.31 352 LYS B O 1
ATOM 6430 N N . THR B 1 353 ? 21.125 51.75 29.562 1 44.75 353 THR B N 1
ATOM 6431 C CA . THR B 1 353 ? 22.047 52.875 29.641 1 44.75 353 THR B CA 1
ATOM 6432 C C . THR B 1 353 ? 21.375 54.156 29.141 1 44.75 353 THR B C 1
ATOM 6434 O O . THR B 1 353 ? 21.859 55.25 29.422 1 44.75 353 THR B O 1
ATOM 6437 N N . ASN B 1 354 ? 20.594 54.188 27.938 1 44.66 354 ASN B N 1
ATOM 6438 C CA . ASN B 1 354 ? 20.172 55.531 27.578 1 44.66 354 ASN B CA 1
ATOM 6439 C C . ASN B 1 354 ? 18.672 55.719 27.781 1 44.66 354 ASN B C 1
ATOM 6441 O O . ASN B 1 354 ? 17.891 55.625 26.828 1 44.66 354 ASN B O 1
ATOM 6445 N N . PRO B 1 355 ? 18.172 55.656 28.984 1 46.97 355 PRO B N 1
ATOM 6446 C CA . PRO B 1 355 ? 16.781 55.812 29.391 1 46.97 355 PRO B CA 1
ATOM 6447 C C . PRO B 1 355 ? 16.094 57 28.703 1 46.97 355 PRO B C 1
ATOM 6449 O O . PRO B 1 355 ? 14.859 57 28.562 1 46.97 355 PRO B O 1
ATOM 6452 N N . ASP B 1 356 ? 16.828 58 28.531 1 46.25 356 ASP B N 1
ATOM 6453 C CA . ASP B 1 356 ? 16.266 59.344 28.344 1 46.25 356 ASP B CA 1
ATOM 6454 C C . ASP B 1 356 ? 15.523 59.438 27.016 1 46.25 356 ASP B C 1
ATOM 6456 O O . ASP B 1 356 ? 14.781 60.375 26.781 1 46.25 356 ASP B O 1
ATOM 6460 N N . GLU B 1 357 ? 15.867 58.625 25.969 1 51.31 357 GLU B N 1
ATOM 6461 C CA . GLU B 1 357 ? 15.461 59.062 24.641 1 51.31 357 GLU B CA 1
ATOM 6462 C C . GLU B 1 357 ? 14.102 58.469 24.25 1 51.31 357 GLU B C 1
ATOM 6464 O O . GLU B 1 357 ? 13.625 58.688 23.141 1 51.31 357 GLU B O 1
ATOM 6469 N N . ARG B 1 358 ? 13.422 57.781 24.969 1 59.25 358 ARG B N 1
ATOM 6470 C CA . ARG B 1 358 ? 12.148 57.25 24.5 1 59.25 358 ARG B CA 1
ATOM 6471 C C . ARG B 1 358 ? 10.984 58.156 24.891 1 59.25 358 ARG B C 1
ATOM 6473 O O . ARG B 1 358 ? 10.742 58.375 26.078 1 59.25 358 ARG B O 1
ATOM 6480 N N . LYS B 1 359 ? 10.641 59.156 24.016 1 63.25 359 LYS B N 1
ATOM 6481 C CA . LYS B 1 359 ? 9.523 60.031 24.297 1 63.25 359 LYS B CA 1
ATOM 6482 C C . LYS B 1 359 ? 8.211 59.469 23.75 1 63.25 359 LYS B C 1
ATOM 6484 O O . LYS B 1 359 ? 8.188 58.875 22.672 1 63.25 359 LYS B O 1
ATOM 6489 N N . TRP B 1 360 ? 7.172 59.281 24.641 1 77.31 360 TRP B N 1
ATOM 6490 C CA . TRP B 1 360 ? 5.82 58.906 24.234 1 77.31 360 TRP B CA 1
ATOM 6491 C C . TRP B 1 360 ? 5 60.125 23.844 1 77.31 360 TRP B C 1
ATOM 6493 O O . TRP B 1 360 ? 5.098 61.188 24.484 1 77.31 360 TRP B O 1
ATOM 6503 N N . ASN B 1 361 ? 4.449 60 22.625 1 75.75 361 ASN B N 1
ATOM 6504 C CA . ASN B 1 361 ? 3.471 61 22.234 1 75.75 361 ASN B CA 1
ATOM 6505 C C . ASN B 1 361 ? 2.047 60.562 22.547 1 75.75 361 ASN B C 1
ATOM 6507 O O . ASN B 1 361 ? 1.435 59.844 21.75 1 75.75 361 ASN B O 1
ATOM 6511 N N . PRO B 1 362 ? 1.592 61 23.75 1 79.19 362 PRO B N 1
ATOM 6512 C CA . PRO B 1 362 ? 0.235 60.562 24.109 1 79.19 362 PRO B CA 1
ATOM 6513 C C . PRO B 1 362 ? -0.828 61.156 23.188 1 79.19 362 PRO B C 1
ATOM 6515 O O . PRO B 1 36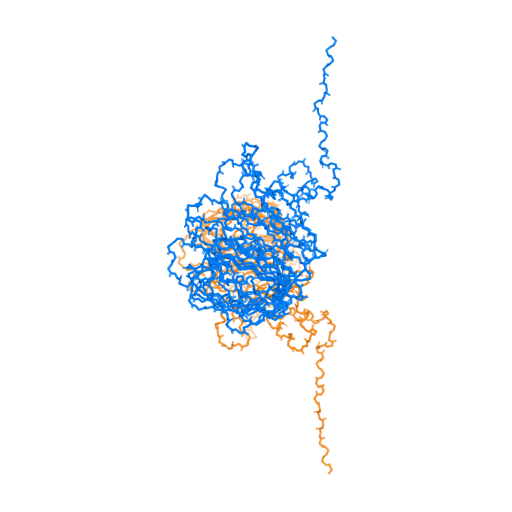2 ? -0.609 62.219 22.594 1 79.19 362 PRO B O 1
ATOM 6518 N N . PRO B 1 363 ? -1.856 60.469 23.016 1 80.88 363 PRO B N 1
ATOM 6519 C CA . PRO B 1 363 ? -2.959 61.062 22.266 1 80.88 363 PRO B CA 1
ATOM 6520 C C . PRO B 1 363 ? -3.414 62.375 22.844 1 80.88 363 PRO B C 1
ATOM 6522 O O . PRO B 1 363 ? -3.43 62.562 24.078 1 80.88 363 PRO B O 1
ATOM 6525 N N . LYS B 1 364 ? -3.68 63.312 21.891 1 77.62 364 LYS B N 1
ATOM 6526 C CA . LYS B 1 364 ? -4.09 64.688 22.328 1 77.62 364 LYS B CA 1
ATOM 6527 C C . LYS B 1 364 ? -5.402 64.625 23.109 1 77.62 364 LYS B C 1
ATOM 6529 O O . LYS B 1 364 ? -5.562 65.312 24.109 1 77.62 364 LYS B O 1
ATOM 6534 N N . CYS B 1 365 ? -6.324 63.781 22.531 1 86.31 365 CYS B N 1
ATOM 6535 C CA . CYS B 1 365 ? -7.598 63.594 23.219 1 86.31 365 CYS B CA 1
ATOM 6536 C C . CYS B 1 365 ? -7.676 62.188 23.812 1 86.31 365 CYS B C 1
ATOM 6538 O O . CYS B 1 365 ? -7.156 61.219 23.234 1 86.31 365 CYS B O 1
ATOM 6540 N N . ALA B 1 366 ? -8.211 62.188 25.047 1 90.5 366 ALA B N 1
ATOM 6541 C CA . ALA B 1 366 ? -8.359 60.875 25.719 1 90.5 366 ALA B CA 1
ATOM 6542 C C . ALA B 1 366 ? -9.18 59.906 24.875 1 90.5 366 ALA B C 1
ATOM 6544 O O . ALA B 1 366 ? -10.328 60.219 24.531 1 90.5 366 ALA B O 1
ATOM 6545 N N . PRO B 1 367 ? -8.656 58.844 24.484 1 93.31 367 PRO B N 1
ATOM 6546 C CA . PRO B 1 367 ? -9.383 57.844 23.672 1 93.31 367 PRO B CA 1
ATOM 6547 C C . PRO B 1 367 ? -10.664 57.375 24.344 1 93.31 367 PRO B C 1
ATOM 6549 O O . PRO B 1 367 ? -10.734 57.312 25.578 1 93.31 367 PRO B O 1
ATOM 6552 N N . GLU B 1 368 ? -11.633 57 23.547 1 92.81 368 GLU B N 1
ATOM 6553 C CA . GLU B 1 368 ? -12.945 56.562 24.031 1 92.81 368 GLU B CA 1
ATOM 6554 C C . GLU B 1 368 ? -12.836 55.312 24.906 1 92.81 368 GLU B C 1
ATOM 6556 O O . GLU B 1 368 ? -13.594 55.156 25.859 1 92.81 368 GLU B O 1
ATOM 6561 N N . CYS B 1 369 ? -11.898 54.531 24.531 1 94.44 369 CYS B N 1
ATOM 6562 C CA . CYS B 1 369 ? -11.781 53.281 25.281 1 94.44 369 CYS B CA 1
ATOM 6563 C C . CYS B 1 369 ? -11.383 53.562 26.719 1 94.44 369 CYS B C 1
ATOM 6565 O O . CYS B 1 369 ? -11.867 52.906 27.641 1 94.44 369 CYS B O 1
ATOM 6567 N N . LEU B 1 370 ? -10.5 54.562 26.969 1 93.75 370 LEU B N 1
ATOM 6568 C CA . LEU B 1 370 ? -10.062 54.906 28.312 1 93.75 370 LEU B CA 1
ATOM 6569 C C . LEU B 1 370 ? -11.18 55.594 29.094 1 93.75 370 LEU B C 1
ATOM 6571 O O . LEU B 1 370 ? -11.406 55.281 30.266 1 93.75 370 LEU B O 1
ATOM 6575 N N . LEU B 1 371 ? -11.992 56.375 28.406 1 92.12 371 LEU B N 1
ATOM 6576 C CA . LEU B 1 371 ? -13.016 57.188 29.062 1 92.12 371 LEU B CA 1
ATOM 6577 C C . LEU B 1 371 ? -14.211 56.312 29.469 1 92.12 371 LEU B C 1
ATOM 6579 O O . LEU B 1 371 ? -14.797 56.531 30.531 1 92.12 371 LEU B O 1
ATOM 6583 N N . PHE B 1 372 ? -14.43 55.281 28.609 1 93.69 372 PHE B N 1
ATOM 6584 C CA . PHE B 1 372 ? -15.766 54.719 28.797 1 93.69 372 PHE B CA 1
ATOM 6585 C C . PHE B 1 372 ? -15.719 53.219 28.969 1 93.69 372 PHE B C 1
ATOM 6587 O O . PHE B 1 372 ? -16.688 52.594 29.422 1 93.69 372 PHE B O 1
ATOM 6594 N N . HIS B 1 373 ? -14.555 52.625 28.656 1 95.19 373 HIS B N 1
ATOM 6595 C CA . HIS B 1 373 ? -14.727 51.188 28.531 1 95.19 373 HIS B CA 1
ATOM 6596 C C . HIS B 1 373 ? -13.617 50.438 29.25 1 95.19 373 HIS B C 1
ATOM 6598 O O . HIS B 1 373 ? -13.812 49.281 29.688 1 95.19 373 HIS B O 1
ATOM 6604 N N . LEU B 1 374 ? -12.367 50.906 29.406 1 95.94 374 LEU B N 1
ATOM 6605 C CA . LEU B 1 374 ? -11.242 50.156 29.984 1 95.94 374 LEU B CA 1
ATOM 6606 C C . LEU B 1 374 ? -11.508 49.812 31.438 1 95.94 374 LEU B C 1
ATOM 6608 O O . LEU B 1 374 ? -11.672 50.688 32.281 1 95.94 374 LEU B O 1
ATOM 6612 N N . GLU B 1 375 ? -11.523 48.562 31.781 1 95.06 375 GLU B N 1
ATOM 6613 C CA . GLU B 1 375 ? -11.859 48.094 33.125 1 95.06 375 GLU B CA 1
ATOM 6614 C C . GLU B 1 375 ? -10.641 47.5 33.812 1 95.06 375 GLU B C 1
ATOM 6616 O O . GLU B 1 375 ? -10.539 47.531 35.031 1 95.06 375 GLU B O 1
ATOM 6621 N N . THR B 1 376 ? -9.922 46.844 33 1 95.88 376 THR B N 1
ATOM 6622 C CA . THR B 1 376 ? -8.766 46.156 33.594 1 95.88 376 THR B CA 1
ATOM 6623 C C . THR B 1 376 ? -7.477 46.594 32.875 1 95.88 376 THR B C 1
ATOM 6625 O O . THR B 1 376 ? -7.395 46.562 31.656 1 95.88 376 THR B O 1
ATOM 6628 N N . PHE B 1 377 ? -6.473 47 33.625 1 95.25 377 PHE B N 1
ATOM 6629 C CA . PHE B 1 377 ? -5.16 47.406 33.156 1 95.25 377 PHE B CA 1
ATOM 6630 C C . PHE B 1 377 ? -4.059 46.625 33.844 1 95.25 377 PHE B C 1
ATOM 6632 O O . PHE B 1 377 ? -3.932 46.688 35.062 1 95.25 377 PHE B O 1
ATOM 6639 N N . LEU B 1 378 ? -3.361 45.812 33.031 1 93.44 378 LEU B N 1
ATOM 6640 C CA . LEU B 1 378 ? -2.277 45 33.562 1 93.44 378 LEU B CA 1
ATOM 6641 C C . LEU B 1 378 ? -0.939 45.406 32.969 1 93.44 378 LEU B C 1
ATOM 6643 O O . LEU B 1 378 ? -0.818 45.5 31.734 1 93.44 378 LEU B O 1
ATOM 6647 N N . TRP B 1 379 ? 0.067 45.688 33.812 1 90.31 379 TRP B N 1
ATOM 6648 C CA . TRP B 1 379 ? 1.422 45.969 33.344 1 90.31 379 TRP B CA 1
ATOM 6649 C C . TRP B 1 379 ? 2.432 45.031 34 1 90.31 379 TRP B C 1
ATOM 6651 O O . TRP B 1 379 ? 2.732 45.156 35.188 1 90.31 379 TRP B O 1
ATOM 6661 N N . ILE B 1 380 ? 2.875 44.094 33.125 1 86.94 380 ILE B N 1
ATOM 6662 C CA . ILE B 1 380 ? 3.871 43.125 33.594 1 86.94 380 ILE B CA 1
ATOM 6663 C C . ILE B 1 380 ? 5.273 43.656 33.281 1 86.94 380 ILE B C 1
ATOM 6665 O O . ILE B 1 380 ? 5.582 43.938 32.125 1 86.94 380 ILE B O 1
ATOM 6669 N N . GLY B 1 381 ? 6.082 43.781 34.312 1 80.56 381 GLY B N 1
ATOM 6670 C CA . GLY B 1 381 ? 7.453 44.25 34.125 1 80.56 381 GLY B CA 1
ATOM 6671 C C . GLY B 1 381 ? 7.59 45.75 34.188 1 80.56 381 GLY B C 1
ATOM 6672 O O . GLY B 1 381 ? 8.477 46.344 33.562 1 80.56 381 GLY B O 1
ATOM 6673 N N . TYR B 1 382 ? 6.703 46.438 34.812 1 81.38 382 TYR B N 1
ATOM 6674 C CA . TYR B 1 382 ? 6.754 47.875 34.969 1 81.38 382 TYR B CA 1
ATOM 6675 C C . TYR B 1 382 ? 7.945 48.281 35.844 1 81.38 382 TYR B C 1
ATOM 6677 O O . TYR B 1 382 ? 8.125 47.781 36.938 1 81.38 382 TYR B O 1
ATOM 6685 N N . GLU B 1 383 ? 8.93 49 35.125 1 72.88 383 GLU B N 1
ATOM 6686 C CA . GLU B 1 383 ? 10.086 49.5 35.875 1 72.88 383 GLU B CA 1
ATOM 6687 C C . GLU B 1 383 ? 10.016 51 36.062 1 72.88 383 GLU B C 1
ATOM 6689 O O . GLU B 1 383 ? 9.758 51.75 35.094 1 72.88 383 GLU B O 1
ATOM 6694 N N . TRP B 1 384 ? 9.727 51.562 37.094 1 63.84 384 TRP B N 1
ATOM 6695 C CA . TRP B 1 384 ? 9.477 52.938 37.438 1 63.84 384 TRP B CA 1
ATOM 6696 C C . TRP B 1 384 ? 10.641 53.844 37.031 1 63.84 384 TRP B C 1
ATOM 6698 O O . TRP B 1 384 ? 10.477 55.062 36.844 1 63.84 384 TRP B O 1
ATOM 6708 N N . GLN B 1 385 ? 11.727 53.25 36.688 1 62.34 385 GLN B N 1
ATOM 6709 C CA . GLN B 1 385 ? 12.891 54.125 36.562 1 62.34 385 GLN B CA 1
ATOM 6710 C C . GLN B 1 385 ? 12.875 54.844 35.188 1 62.34 385 GLN B C 1
ATOM 6712 O O . GLN B 1 385 ? 13.547 55.875 35.031 1 62.34 385 GLN B O 1
ATOM 6717 N N . ARG B 1 386 ? 11.898 54.406 34.375 1 71.38 386 ARG B N 1
ATOM 6718 C CA . ARG B 1 386 ? 11.898 55.062 33.062 1 71.38 386 ARG B CA 1
ATOM 6719 C C . ARG B 1 386 ? 10.812 56.125 32.969 1 71.38 386 ARG B C 1
ATOM 6721 O O . ARG B 1 386 ? 9.672 55.875 33.406 1 71.38 386 ARG B O 1
ATOM 6728 N N . GLY B 1 387 ? 11.219 57.375 32.562 1 71.44 387 GLY B N 1
ATOM 6729 C CA . GLY B 1 387 ? 10.281 58.469 32.469 1 71.44 387 GLY B CA 1
ATOM 6730 C C . GLY B 1 387 ? 9.133 58.188 31.516 1 71.44 387 GLY B C 1
ATOM 6731 O O . GLY B 1 387 ? 8 58.625 31.766 1 71.44 387 GLY B O 1
ATOM 6732 N N . ASP B 1 388 ? 9.375 57.438 30.5 1 79.31 388 ASP B N 1
ATOM 6733 C CA . ASP B 1 388 ? 8.344 57.156 29.516 1 79.31 388 ASP B CA 1
ATOM 6734 C C . ASP B 1 388 ? 7.27 56.219 30.094 1 79.31 388 ASP B C 1
ATOM 6736 O O . ASP B 1 388 ? 6.074 56.438 29.891 1 79.31 388 ASP B O 1
ATOM 6740 N N . GLU B 1 389 ? 7.688 55.156 30.844 1 81.5 389 GLU B N 1
ATOM 6741 C CA . GLU B 1 389 ? 6.738 54.25 31.453 1 81.5 389 GLU B CA 1
ATOM 6742 C C . GLU B 1 389 ? 5.828 54.938 32.438 1 81.5 389 GLU B C 1
ATOM 6744 O O . GLU B 1 389 ? 4.633 54.656 32.531 1 81.5 389 GLU B O 1
ATOM 6749 N N . LYS B 1 390 ? 6.52 55.781 33.188 1 81 390 LYS B N 1
ATOM 6750 C CA . LYS B 1 390 ? 5.738 56.531 34.156 1 81 390 LYS B CA 1
ATOM 6751 C C . LYS B 1 390 ? 4.688 57.406 33.469 1 81 390 LYS B C 1
ATOM 6753 O O . LYS B 1 390 ? 3.553 57.5 33.938 1 81 390 LYS B O 1
ATOM 6758 N N . GLU B 1 391 ? 5.086 58.031 32.406 1 84.06 391 GLU B N 1
ATOM 6759 C CA . GLU B 1 391 ? 4.176 58.906 31.656 1 84.06 391 GLU B CA 1
ATOM 6760 C C . GLU B 1 391 ? 2.99 58.094 31.109 1 84.06 391 GLU B C 1
ATOM 6762 O O . GLU B 1 391 ? 1.847 58.562 31.188 1 84.06 391 GLU B O 1
ATOM 6767 N N . VAL B 1 392 ? 3.301 56.969 30.578 1 88.44 392 VAL B N 1
ATOM 6768 C CA . VAL B 1 392 ? 2.266 56.125 29.984 1 88.44 392 VAL B CA 1
ATOM 6769 C C . VAL B 1 392 ? 1.31 55.656 31.062 1 88.44 392 VAL B C 1
ATOM 6771 O O . VAL B 1 392 ? 0.089 55.719 30.906 1 88.44 392 VAL B O 1
ATOM 6774 N N . ALA B 1 393 ? 1.847 55.156 32.125 1 88.38 393 ALA B N 1
ATOM 6775 C CA . ALA B 1 393 ? 1.027 54.656 33.219 1 88.38 393 ALA B CA 1
ATOM 6776 C C . ALA B 1 393 ? 0.124 55.719 33.781 1 88.38 393 ALA B C 1
ATOM 6778 O O . ALA B 1 393 ? -1.068 55.5 34 1 88.38 393 ALA B O 1
ATOM 6779 N N . THR B 1 394 ? 0.742 56.906 34 1 86.25 394 THR B N 1
ATOM 6780 C CA . THR B 1 394 ? -0.014 58 34.562 1 86.25 394 THR B CA 1
ATOM 6781 C C . THR B 1 394 ? -1.136 58.438 33.625 1 86.25 394 THR B C 1
ATOM 6783 O O . THR B 1 394 ? -2.258 58.688 34.062 1 86.25 394 THR B O 1
ATOM 6786 N N . TYR B 1 395 ? -0.852 58.5 32.375 1 89.62 395 TYR B N 1
ATOM 6787 C CA . TYR B 1 395 ? -1.836 58.906 31.391 1 89.62 395 TYR B CA 1
ATOM 6788 C C . TYR B 1 395 ? -3.021 57.938 31.375 1 89.62 395 TYR B C 1
ATOM 6790 O O . TYR B 1 395 ? -4.176 58.375 31.359 1 89.62 395 TYR B O 1
ATOM 6798 N N . ILE B 1 396 ? -2.713 56.656 31.312 1 91.81 396 ILE B N 1
ATOM 6799 C CA . ILE B 1 396 ? -3.766 55.656 31.219 1 91.81 396 ILE B CA 1
ATOM 6800 C C . ILE B 1 396 ? -4.602 55.688 32.5 1 91.81 396 ILE B C 1
ATOM 6802 O O . ILE B 1 396 ? -5.832 55.688 32.438 1 91.81 396 ILE B O 1
ATOM 6806 N N . LEU B 1 397 ? -3.926 55.812 33.625 1 89.94 397 LEU B N 1
ATOM 6807 C CA . LEU B 1 397 ? -4.625 55.781 34.906 1 89.94 397 LEU B CA 1
ATOM 6808 C C . LEU B 1 397 ? -5.465 57.062 35.094 1 89.94 397 LEU B C 1
ATOM 6810 O O . LEU B 1 397 ? -6.555 57 35.656 1 89.94 397 LEU B O 1
ATOM 6814 N N . GLU B 1 398 ? -5.027 58.125 34.531 1 87.81 398 GLU B N 1
ATOM 6815 C CA . GLU B 1 398 ? -5.727 59.406 34.656 1 87.81 398 GLU B CA 1
ATOM 6816 C C . GLU B 1 398 ? -6.977 59.438 33.781 1 87.81 398 GLU B C 1
ATOM 6818 O O . GLU B 1 398 ? -7.965 60.094 34.125 1 87.81 398 GLU B O 1
ATOM 6823 N N . ASN B 1 399 ? -6.859 58.781 32.75 1 90.69 399 ASN B N 1
ATOM 6824 C CA . ASN B 1 399 ? -7.934 58.906 31.766 1 90.69 399 ASN B CA 1
ATOM 6825 C C . ASN B 1 399 ? -8.867 57.719 31.812 1 90.69 399 ASN B C 1
ATOM 6827 O O . ASN B 1 399 ? -9.945 57.719 31.203 1 90.69 399 ASN B O 1
ATOM 6831 N N . ALA B 1 400 ? -8.5 56.656 32.469 1 91.75 400 ALA B N 1
ATOM 6832 C CA . ALA B 1 400 ? -9.359 55.469 32.562 1 91.75 400 ALA B CA 1
ATOM 6833 C C . ALA B 1 400 ? -10.414 55.656 33.656 1 91.75 400 ALA B C 1
ATOM 6835 O O . ALA B 1 400 ? -10.227 55.219 34.781 1 91.75 400 ALA B O 1
ATOM 6836 N N . ARG B 1 401 ? -11.523 56.094 33.312 1 87.81 401 ARG B N 1
ATOM 6837 C CA . ARG B 1 401 ? -12.539 56.469 34.281 1 87.81 401 ARG B CA 1
ATOM 6838 C C . ARG B 1 401 ? -13.32 55.25 34.781 1 87.81 401 ARG B C 1
ATOM 6840 O O . ARG B 1 401 ? -13.891 55.281 35.875 1 87.81 401 ARG B O 1
ATOM 6847 N N . ARG B 1 402 ? -13.32 54.281 34.031 1 89.69 402 ARG B N 1
ATOM 6848 C CA . ARG B 1 402 ? -14.094 53.094 34.375 1 89.69 402 ARG B CA 1
ATOM 6849 C C . ARG B 1 402 ? -13.188 51.969 34.875 1 89.69 402 ARG B C 1
ATOM 6851 O O . ARG B 1 402 ? -13.609 50.812 34.938 1 89.69 402 ARG B O 1
ATOM 6858 N N . LEU B 1 403 ? -11.961 52.25 35.188 1 92 403 LEU B N 1
ATOM 6859 C CA . LEU B 1 403 ? -10.969 51.281 35.562 1 92 403 LEU B CA 1
ATOM 6860 C C . LEU B 1 403 ? -11.359 50.594 36.875 1 92 403 LEU B C 1
ATOM 6862 O O . LEU B 1 403 ? -11.617 51.25 37.875 1 92 403 LEU B O 1
ATOM 6866 N N . LYS B 1 404 ? -11.453 49.312 36.969 1 91.69 404 LYS B N 1
ATOM 6867 C CA . LYS B 1 404 ? -11.82 48.562 38.156 1 91.69 404 LYS B CA 1
ATOM 6868 C C . LYS B 1 404 ? -10.578 47.969 38.812 1 91.69 404 LYS B C 1
ATOM 6870 O O . LYS B 1 404 ? -10.516 47.875 40.062 1 91.69 404 LYS B O 1
ATOM 6875 N N . LYS B 1 405 ? -9.766 47.562 37.938 1 92.69 405 LYS B N 1
ATOM 6876 C CA . LYS B 1 405 ? -8.578 46.938 38.5 1 92.69 405 LYS B CA 1
ATOM 6877 C C . LYS B 1 405 ? -7.324 47.312 37.719 1 92.69 405 LYS B C 1
ATOM 6879 O O . LYS B 1 405 ? -7.32 47.312 36.5 1 92.69 405 LYS B O 1
ATOM 6884 N N . ALA B 1 406 ? -6.285 47.719 38.375 1 92.25 406 ALA B N 1
ATOM 6885 C CA . ALA B 1 406 ? -4.961 48 37.812 1 92.25 406 ALA B CA 1
ATOM 6886 C C . ALA B 1 406 ? -3.889 47.188 38.531 1 92.25 406 ALA B C 1
ATOM 6888 O O . ALA B 1 406 ? -3.742 47.281 39.75 1 92.25 406 ALA B O 1
ATOM 6889 N N . THR B 1 407 ? -3.268 46.312 37.719 1 91.38 407 THR B N 1
ATOM 6890 C CA . THR B 1 407 ? -2.244 45.469 38.312 1 91.38 407 THR B CA 1
ATOM 6891 C C . THR B 1 407 ? -0.869 45.781 37.75 1 91.38 407 THR B C 1
ATOM 6893 O O . THR B 1 407 ? -0.685 45.781 36.531 1 91.38 407 THR B O 1
ATOM 6896 N N . PHE B 1 408 ? 0.113 46.094 38.594 1 88.5 408 PHE B N 1
ATOM 6897 C CA . PHE B 1 408 ? 1.497 46.312 38.188 1 88.5 408 PHE B CA 1
ATOM 6898 C C . PHE B 1 408 ? 2.422 45.281 38.812 1 88.5 408 PHE B C 1
ATOM 6900 O O . PHE B 1 408 ? 2.381 45.031 40.031 1 88.5 408 PHE B O 1
ATOM 6907 N N . SER B 1 409 ? 3.08 44.625 37.875 1 83.5 409 SER B N 1
ATOM 6908 C CA . SER B 1 409 ? 4.055 43.656 38.344 1 83.5 409 SER B CA 1
ATOM 6909 C C . SER B 1 409 ? 5.48 44.125 38.062 1 83.5 409 SER B C 1
ATOM 6911 O O . SER B 1 409 ? 5.785 44.562 36.969 1 83.5 409 SER B O 1
ATOM 6913 N N . THR B 1 410 ? 6.418 44.156 39.156 1 76.44 410 THR B N 1
ATOM 6914 C CA . THR B 1 410 ? 7.812 44.562 39.031 1 76.44 410 THR B CA 1
ATOM 6915 C C . THR B 1 410 ? 8.742 43.344 39.188 1 76.44 410 THR B C 1
ATOM 6917 O O . THR B 1 410 ? 8.32 42.281 39.656 1 76.44 410 THR B O 1
ATOM 6920 N N . LYS B 1 411 ? 9.898 43.406 38.5 1 69.06 411 LYS B N 1
ATOM 6921 C CA . LYS B 1 411 ? 10.906 42.344 38.688 1 69.06 411 LYS B CA 1
ATOM 6922 C C . LYS B 1 411 ? 11.289 42.219 40.188 1 69.06 411 LYS B C 1
ATOM 6924 O O . LYS B 1 411 ? 11.281 43.219 40.906 1 69.06 411 LYS B O 1
ATOM 6929 N N . ARG B 1 412 ? 11.508 41.094 40.562 1 57.88 412 ARG B N 1
ATOM 6930 C CA . ARG B 1 412 ? 11.914 40.844 41.938 1 57.88 412 ARG B CA 1
ATOM 6931 C C . ARG B 1 412 ? 13.211 41.594 42.281 1 57.88 412 ARG B C 1
ATOM 6933 O O . ARG B 1 412 ? 14.18 41.5 41.531 1 57.88 412 ARG B O 1
ATOM 6940 N N . ILE B 1 413 ? 13.195 42.562 43.094 1 55.97 413 ILE B N 1
ATOM 6941 C CA . ILE B 1 413 ? 14.398 43.219 43.594 1 55.97 413 ILE B CA 1
ATOM 6942 C C . ILE B 1 413 ? 15.133 42.312 44.562 1 55.97 413 ILE B C 1
ATOM 6944 O O . ILE B 1 413 ? 14.508 41.719 45.438 1 55.97 413 ILE B O 1
ATOM 6948 N N . GLY B 1 414 ? 16.281 41.812 44.188 1 52.19 414 GLY B N 1
ATOM 6949 C CA . GLY B 1 414 ? 17.062 41.094 45.188 1 52.19 414 GLY B CA 1
ATOM 6950 C C . GLY B 1 414 ? 17.094 41.781 46.531 1 52.19 414 GLY B C 1
ATOM 6951 O O . GLY B 1 414 ? 16.812 42.969 46.656 1 52.19 414 GLY B O 1
ATOM 6952 N N . ARG B 1 415 ? 17.109 41.094 47.688 1 52.62 415 ARG B N 1
ATOM 6953 C CA . ARG B 1 415 ? 17.141 41.531 49.094 1 52.62 415 ARG B CA 1
ATOM 6954 C C . ARG B 1 415 ? 18 42.75 49.281 1 52.62 415 ARG B C 1
ATOM 6956 O O . ARG B 1 415 ? 17.828 43.531 50.219 1 52.62 415 ARG B O 1
ATOM 6963 N N . GLU B 1 416 ? 19.125 42.812 48.625 1 50.56 416 GLU B N 1
ATOM 6964 C CA . GLU B 1 416 ? 20.188 43.688 49.125 1 50.56 416 GLU B CA 1
ATOM 6965 C C . GLU B 1 416 ? 19.953 45.125 48.656 1 50.56 416 GLU B C 1
ATOM 6967 O O . GLU B 1 416 ? 20.672 46.031 49.062 1 50.56 416 GLU B O 1
ATOM 6972 N N . LYS B 1 417 ? 19.031 45.406 47.719 1 58.19 417 LYS B N 1
ATOM 6973 C CA . LYS B 1 417 ? 19.109 46.812 47.344 1 58.19 417 LYS B CA 1
ATOM 6974 C C . LYS B 1 417 ? 17.922 47.594 47.875 1 58.19 417 LYS B C 1
ATO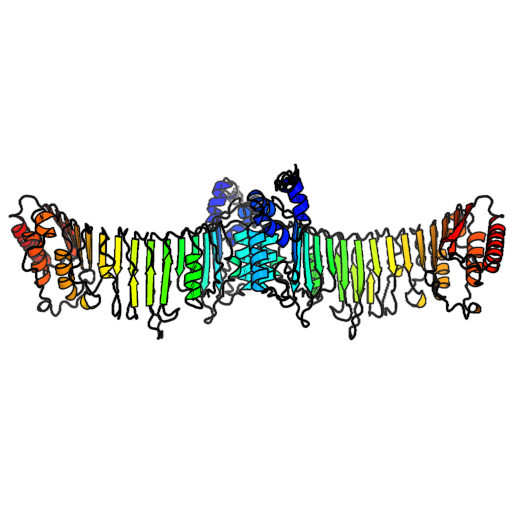M 6976 O O . LYS B 1 417 ? 16.859 47.656 47.281 1 58.19 417 LYS B O 1
ATOM 6981 N N . LEU B 1 418 ? 17.984 48.062 49.062 1 54.25 418 LEU B N 1
ATOM 6982 C CA . LEU B 1 418 ? 17.094 48.906 49.844 1 54.25 418 LEU B CA 1
ATOM 6983 C C . LEU B 1 418 ? 16.562 50.062 49 1 54.25 418 LEU B C 1
ATOM 6985 O O . LEU B 1 418 ? 15.398 50.438 49.094 1 54.25 418 LEU B O 1
ATOM 6989 N N . GLU B 1 419 ? 17.5 50.625 48.156 1 57.97 419 GLU B N 1
ATOM 6990 C CA . GLU B 1 419 ? 17.156 51.75 47.312 1 57.97 419 GLU B CA 1
ATOM 6991 C C . GLU B 1 419 ? 16.047 51.375 46.344 1 57.97 419 GLU B C 1
ATOM 6993 O O . GLU B 1 419 ? 15.156 52.188 46.062 1 57.97 419 GLU B O 1
ATOM 6998 N N . ASP B 1 420 ? 16.047 50.094 46.125 1 63.94 420 ASP B N 1
ATOM 6999 C CA . ASP B 1 420 ? 15.062 49.656 45.125 1 63.94 420 ASP B CA 1
ATOM 7000 C C . ASP B 1 420 ? 13.68 49.531 45.75 1 63.94 420 ASP B C 1
ATOM 7002 O O . ASP B 1 420 ? 12.672 49.844 45.094 1 63.94 420 ASP B O 1
ATOM 7006 N N . PHE B 1 421 ? 13.805 49.312 47.031 1 66.06 421 PHE B N 1
ATOM 7007 C CA . PHE B 1 421 ? 12.531 49.219 47.75 1 66.06 421 PHE B CA 1
ATOM 7008 C C . PHE B 1 421 ? 11.906 50.594 47.906 1 66.06 421 PHE B C 1
ATOM 7010 O O . PHE B 1 421 ? 10.688 50.75 47.781 1 66.06 421 PHE B O 1
ATOM 7017 N N . GLU B 1 422 ? 12.781 51.562 48.25 1 69.5 422 GLU B N 1
ATOM 7018 C CA . GLU B 1 422 ? 12.266 52.938 48.406 1 69.5 422 GLU B CA 1
ATOM 7019 C C . GLU B 1 422 ? 11.727 53.469 47.094 1 69.5 422 GLU B C 1
ATOM 7021 O O . GLU B 1 422 ? 10.695 54.156 47.062 1 69.5 422 GLU B O 1
ATOM 7026 N N . LYS B 1 423 ? 12.406 53.125 46.125 1 71.25 423 LYS B N 1
ATOM 7027 C CA . LYS B 1 423 ? 11.977 53.562 44.812 1 71.25 423 LYS B CA 1
ATOM 7028 C C . LYS B 1 423 ? 10.641 52.938 44.406 1 71.25 423 LYS B C 1
ATOM 7030 O O . LYS B 1 423 ? 9.789 53.594 43.812 1 71.25 423 LYS B O 1
ATOM 7035 N N . ARG B 1 424 ? 10.492 51.781 44.844 1 72.75 424 ARG B N 1
ATOM 7036 C CA . ARG B 1 424 ? 9.242 51.094 44.562 1 72.75 424 ARG B CA 1
ATOM 7037 C C . ARG B 1 424 ? 8.086 51.75 45.312 1 72.75 424 ARG B C 1
ATOM 7039 O O . ARG B 1 424 ? 6.988 51.906 44.781 1 72.75 424 ARG B O 1
ATOM 7046 N N . ARG B 1 425 ? 8.477 52 46.562 1 72.44 425 ARG B N 1
ATOM 7047 C CA . ARG B 1 425 ? 7.453 52.625 47.375 1 72.44 425 ARG B CA 1
ATOM 7048 C C . ARG B 1 425 ? 7.051 54 46.844 1 72.44 425 ARG B C 1
ATOM 7050 O O . ARG B 1 425 ? 5.871 54.344 46.844 1 72.44 425 ARG B O 1
ATOM 7057 N N . GLU B 1 426 ? 8.031 54.625 46.406 1 75.69 426 GLU B N 1
ATOM 7058 C CA . GLU B 1 426 ? 7.758 55.938 45.812 1 75.69 426 GLU B CA 1
ATOM 7059 C C . GLU B 1 426 ? 6.898 55.812 44.562 1 75.69 426 GLU B C 1
ATOM 7061 O O . GLU B 1 426 ? 5.969 56.594 44.344 1 75.69 426 GLU B O 1
ATOM 7066 N N . MET B 1 427 ? 7.246 54.844 43.844 1 75.81 427 MET B N 1
ATOM 7067 C CA . MET B 1 427 ? 6.5 54.594 42.625 1 75.81 427 MET B CA 1
ATOM 7068 C C . MET B 1 427 ? 5.043 54.25 42.938 1 75.81 427 MET B C 1
ATOM 7070 O O . MET B 1 427 ? 4.133 54.75 42.281 1 75.81 427 MET B O 1
ATOM 7074 N N . LEU B 1 428 ? 4.914 53.438 43.906 1 74.5 428 LEU B N 1
ATOM 7075 C CA . LEU B 1 428 ? 3.57 53 44.281 1 74.5 428 LEU B CA 1
ATOM 7076 C C . LEU B 1 428 ? 2.756 54.219 44.781 1 74.5 428 LEU B C 1
ATOM 7078 O O . LEU B 1 428 ? 1.568 54.312 44.469 1 74.5 428 LEU B O 1
ATOM 7082 N N . ASN B 1 429 ? 3.471 55.031 45.469 1 77.19 429 ASN B N 1
ATOM 7083 C CA . ASN B 1 429 ? 2.797 56.188 46 1 77.19 429 ASN B CA 1
ATOM 7084 C C . ASN B 1 429 ? 2.373 57.156 44.875 1 77.19 429 ASN B C 1
ATOM 7086 O O . ASN B 1 429 ? 1.276 57.719 44.938 1 77.19 429 ASN B O 1
ATOM 7090 N N . GLU B 1 430 ? 3.135 57.219 43.969 1 79.75 430 GLU B N 1
ATOM 7091 C CA . GLU B 1 430 ? 2.838 58.094 42.844 1 79.75 430 GLU B CA 1
ATOM 7092 C C . GLU B 1 430 ? 1.652 57.594 42.031 1 79.75 430 GLU B C 1
ATOM 7094 O O . GLU B 1 430 ? 0.788 58.375 41.625 1 79.75 430 GLU B O 1
ATOM 7099 N N . LEU B 1 431 ? 1.626 56.312 41.781 1 83.31 431 LEU B N 1
ATOM 7100 C CA . LEU B 1 431 ? 0.53 55.75 41 1 83.31 431 LEU B CA 1
ATOM 7101 C C . LEU B 1 431 ? -0.775 55.781 41.781 1 83.31 431 LEU B C 1
ATOM 7103 O O . LEU B 1 431 ? -1.843 56.031 41.219 1 83.31 431 LEU B O 1
ATOM 7107 N N . ALA B 1 432 ? -0.596 55.625 43.094 1 81.06 432 ALA B N 1
ATOM 7108 C CA . ALA B 1 432 ? -1.773 55.688 43.969 1 81.06 432 ALA B CA 1
ATOM 7109 C C . ALA B 1 432 ? -2.381 57.062 44 1 81.06 432 ALA B C 1
ATOM 7111 O O . ALA B 1 432 ? -3.604 57.219 44.062 1 81.06 432 ALA B O 1
ATOM 7112 N N . ILE B 1 433 ? -1.538 58.031 43.906 1 78.19 433 ILE B N 1
ATOM 7113 C CA . ILE B 1 433 ? -1.996 59.406 43.938 1 78.19 433 ILE B CA 1
ATOM 7114 C C . ILE B 1 433 ? -2.803 59.719 42.688 1 78.19 433 ILE B C 1
ATOM 7116 O O . ILE B 1 433 ? -3.816 60.406 42.719 1 78.19 433 ILE B O 1
ATOM 7120 N N . VAL B 1 434 ? -2.359 59.219 41.625 1 80.31 434 VAL B N 1
ATOM 7121 C CA . VAL B 1 434 ? -3.021 59.438 40.344 1 80.31 434 VAL B CA 1
ATOM 7122 C C . VAL B 1 434 ? -4.398 58.781 40.344 1 80.31 434 VAL B C 1
ATOM 7124 O O . VAL B 1 434 ? -5.359 59.344 39.781 1 80.31 434 VAL B O 1
ATOM 7127 N N . LEU B 1 435 ? -4.496 57.625 41 1 77.75 435 LEU B N 1
ATOM 7128 C CA . LEU B 1 435 ? -5.742 56.844 41 1 77.75 435 LEU B CA 1
ATOM 7129 C C . LEU B 1 435 ? -6.711 57.438 42.031 1 77.75 435 LEU B C 1
ATOM 7131 O O . LEU B 1 435 ? -7.918 57.188 41.969 1 77.75 435 LEU B O 1
ATOM 7135 N N . TRP B 1 436 ? -6.246 58 43.188 1 63.19 436 TRP B N 1
ATOM 7136 C CA . TRP B 1 436 ? -7.074 58.469 44.281 1 63.19 436 TRP B CA 1
ATOM 7137 C C . TRP B 1 436 ? -8.242 59.281 43.781 1 63.19 436 TRP B C 1
ATOM 7139 O O . TRP B 1 436 ? -9.328 59.281 44.344 1 63.19 436 TRP B O 1
ATOM 7149 N N . ASP B 1 437 ? -8.023 59.875 42.656 1 57.56 437 ASP B N 1
ATOM 7150 C CA . ASP B 1 437 ? -9.164 60.688 42.188 1 57.56 437 ASP B CA 1
ATOM 7151 C C . ASP B 1 437 ? -10.25 59.781 41.594 1 57.56 437 ASP B C 1
ATOM 7153 O O . ASP B 1 437 ? -11.383 60.219 41.375 1 57.56 437 ASP B O 1
ATOM 7157 N N . SER B 1 438 ? -9.875 58.531 41.25 1 57.78 438 SER B N 1
ATOM 7158 C CA . SER B 1 438 ? -10.836 57.625 40.656 1 57.78 438 SER B CA 1
ATOM 7159 C C . SER B 1 438 ? -11.344 56.594 41.656 1 57.78 438 SER B C 1
ATOM 7161 O O . SER B 1 438 ? -10.555 55.875 42.281 1 57.78 438 SER B O 1
ATOM 7163 N N . ASN B 1 439 ? -12.242 56.875 42.594 1 58.91 439 ASN B N 1
ATOM 7164 C CA . ASN B 1 439 ? -12.781 56.25 43.781 1 58.91 439 ASN B CA 1
ATOM 7165 C C . ASN B 1 439 ? -12.898 54.719 43.594 1 58.91 439 ASN B C 1
ATOM 7167 O O . ASN B 1 439 ? -12.914 53.969 44.562 1 58.91 439 ASN B O 1
ATOM 7171 N N . SER B 1 440 ? -12.93 54.188 42.406 1 71.81 440 SER B N 1
ATOM 7172 C CA . SER B 1 440 ? -13.445 52.844 42.344 1 71.81 440 SER B CA 1
ATOM 7173 C C . SER B 1 440 ? -12.398 51.875 41.75 1 71.81 440 SER B C 1
ATOM 7175 O O . SER B 1 440 ? -12.688 50.688 41.531 1 71.81 440 SER B O 1
ATOM 7177 N N . CYS B 1 441 ? -11.117 52.219 41.75 1 84.38 441 CYS B N 1
ATOM 7178 C CA . CYS B 1 441 ? -10.172 51.312 41.094 1 84.38 441 CYS B CA 1
ATOM 7179 C C . CYS B 1 441 ? -9.305 50.594 42.125 1 84.38 441 CYS B C 1
ATOM 7181 O O . CYS B 1 441 ? -8.805 51.219 43.062 1 84.38 441 CYS B O 1
ATOM 7183 N N . HIS B 1 442 ? -9.203 49.25 42.094 1 85.5 442 HIS B N 1
ATOM 7184 C CA . HIS B 1 442 ? -8.336 48.438 42.906 1 85.5 442 HIS B CA 1
ATOM 7185 C C . HIS B 1 442 ? -6.93 48.344 42.344 1 85.5 442 HIS B C 1
ATOM 7187 O O . HIS B 1 442 ? -6.73 47.781 41.25 1 85.5 442 HIS B O 1
ATOM 7193 N N . LEU B 1 443 ? -5.992 49 42.969 1 85.88 443 LEU B N 1
ATOM 7194 C CA . LEU B 1 443 ? -4.594 48.969 42.531 1 85.88 443 LEU B CA 1
ATOM 7195 C C . LEU B 1 443 ? -3.855 47.812 43.219 1 85.88 443 LEU B C 1
ATOM 7197 O O . LEU B 1 443 ? -3.828 47.719 44.438 1 85.88 443 LEU B O 1
ATOM 7201 N N . VAL B 1 444 ? -3.428 46.844 42.375 1 86.19 444 VAL B N 1
ATOM 7202 C CA . VAL B 1 444 ? -2.723 45.688 42.875 1 86.19 444 VAL B CA 1
ATOM 7203 C C . VAL B 1 444 ? -1.265 45.719 42.438 1 86.19 444 VAL B C 1
ATOM 7205 O O . VAL B 1 444 ? -0.977 46.031 41.281 1 86.19 444 VAL B O 1
ATOM 7208 N N . PHE B 1 445 ? -0.351 45.5 43.406 1 83.12 445 PHE B N 1
ATOM 7209 C CA . PHE B 1 445 ? 1.072 45.438 43.094 1 83.12 445 PHE B CA 1
ATOM 7210 C C . PHE B 1 445 ? 1.609 44.031 43.375 1 83.12 445 PHE B C 1
ATOM 7212 O O . PHE B 1 445 ? 1.394 43.469 44.469 1 83.12 445 PHE B O 1
ATOM 7219 N N . GLU B 1 446 ? 2.133 43.438 42.281 1 77.19 446 GLU B N 1
ATOM 7220 C CA . GLU B 1 446 ? 2.686 42.094 42.406 1 77.19 446 GLU B CA 1
ATOM 7221 C C . GLU B 1 446 ? 4.18 42.094 42.094 1 77.19 446 GLU B C 1
ATOM 7223 O O . GLU B 1 446 ? 4.672 42.938 41.344 1 77.19 446 GLU B O 1
ATOM 7228 N N . SER B 1 447 ? 4.961 41.344 42.906 1 65.19 447 SER B N 1
ATOM 7229 C CA . SER B 1 447 ? 6.367 41.094 42.594 1 65.19 447 SER B CA 1
ATOM 7230 C C . SER B 1 447 ? 6.551 39.75 41.906 1 65.19 447 SER B C 1
ATOM 7232 O O . SER B 1 447 ? 5.984 38.719 42.312 1 65.19 447 SER B O 1
ATOM 7234 N N . THR B 1 448 ? 6.883 39.656 40.594 1 56.28 448 THR B N 1
ATOM 7235 C CA . THR B 1 448 ? 7.172 38.406 39.875 1 56.28 448 THR B CA 1
ATOM 7236 C C . THR B 1 448 ? 8.672 38.125 39.906 1 56.28 448 THR B C 1
ATOM 7238 O O . THR B 1 448 ? 9.484 39.031 39.781 1 56.28 448 THR B O 1
#

pLDDT: mean 81.61, std 16.85, range [24.36, 98.88]

Secondary structure (DSSP, 8-state):
-------STT---SSTTS-HHHHHHHHHTS-HHHHHHGGGT-HHHHHHHTT-SEEEEETT--SS--SS---HHHHHHHHHHHHHH---S---EEEEEEETTS-HHHHHHHHHHHHHTT-SEEEEEEE-BTTB-EEPPGGGGS-BSS--EEEEESSEEE---TT--BTT--EEEEES-EESSHHHHHHHHHT-TT--EEEEEE-TTTS-SEEEEE-TT--EEEEEEPPPTT-----EEEEE-TT--EEEEE--BS-SEEEE---TT-SEEEEES-B--SEE-TGGGGTT-SEEEEE--GGGS---TT---TT--EEEEE--STHHHHHHHHHHHH-TT--EEEEE-----S--S-GGG------SS--HIIIII--EEEEET--TT-HHHHHHHHHHHHH-TT--EEEEEE----TT-HHHHHHHHHHHHHHHHHHHTSTT-EEEEEE-/--------S----SSTTS-HHHHHHHHHHS-HHHHHHGGGT-HHHHHHHTT-SEEEEETT--SS---S---HHHHHHHHHHHHHH---S---EEEEEEETTS-HHHHHHHHHHHHHTT-SEEEEEEE-BTTB-EEPPGGGGS-BSS--EEEEESSEEE---TT--BTT--EEEEES-EESSHHHHHHHHHT-TT--EEEEEEETTTS-SEEEEE-TT--EEEEEEE--TT-----EEEEE-TT--EEEEE--BS-SEEEE---TT-SEEEEES-B--SEE-HHHHTTT-SEEEEE--GGGS---TT---TT--EEEEE--STHHHHHHHHHHHH-TT--EEEEE-----S--S-GGG------SS--HIIIII--EEEEET--TT-HHHHHHHHHHHHH-TT--EEEEEE----TT-HHHHHHHHHHHHHHHHHHHTSTT-EEEEEE-

Organism: NCBI:txid1240361

Foldseek 3Di:
DCPPPPPPDPPPPVLVPDDLVVNLVVLLVDALVVQCVCCVVDVVSNLSSLQRLHHAAAQQDDPPDPDRHDPLVVSLVVLLVSLVSRDHLHNAEYHYEEEQVRELVSVQSNLLSNQVRQYAEYAYHYDYDPLHAHEHDQVSQLDGARYAYYAYEARYEFDHDQRGAHARHAEYHAYAYAYPEQVRLVSNQVNYQNYAYYEHEYAQLAHYQERERAYQNYAEYAYEHDHDVPRDHQHEYHYHHQNYAEEEYEQAEQHAEYEYDANQRHAEYEYANHFNYNYYCVQVNCLNYQEYEYHDQPVGDDDDPPAASANHAYYEYEDADLSVLVVVQVNLQRYLQHAYYEYEHPCPDDPPPCLPPRAHDHDPDRHNCQQPHHAEAHYEAQDLPHPRSLVVLLSSLLRRQNYQEYEYEHEADPPPDVVSVVSVVVSVVVSVVSNVVNVHYHYHYHYD/DPPPPCPDDPPPPVLVPDDLVVNLVVLLVDALVVQCVCCVVDVVSNLSSLQRLHHAAAQQDDPPDPDRHPPLVVSLVVLLVSLVSRDHLHNAEYHYEEEQVRELVSVQSNLLSNQVRQYAEYAYHYDYDPLHAHEHDQVSQLDGARYAYYAYEARYEFDHDQRGAHERHAEYHAYAYAYPEQVRLVSNQVNYQNYAYYEHEYAQLAHYQEREAAYQNYAEYAYDYDHDVPRHHQHEYHYHHQNYAEEEYEQAEQHAEYEYDANQRHAEYEYANHFNYNYYCVQVNCLNYQEYEYHDQPVGDDDDDPAASANHAYYEYEPADLSRLVVVQVNLQRYLQHAYYEYEHDCPDPPCPPLPPRAHDHDPDRHNCQQPHHAEAHYHAQDVPHPRSLVVLLSSLLRRQNYQEYEYEHEDDPPPDVVSVVSVVVSVVVSCVSNVVNVHYHYHYHYD

Sequence (896 aa):
MEQKFKTDAMNEDRISDLPDALLLHILSSLPTENAIATSVLSRRWRSLWTMLPKLKFDSNFNPVFDDDNIDPTMFSENVYKTLSLHKAPVLESLHLSFEGRTDCLHVGIWIATAFARGVRKLVLDSFYQEEQTVTLPSVLFSYNDSLEILKLKCAIDLDFPSRVCLKSLRKLYLDQVHFKDEESVCNLLCGCPSLQDLVVHRYSNADVATFTIASPSLQRLTIEDLRQEGGYGNGSYVINAPALKYLNINGVIDIESCLIDKALELVEAKISNVSGITNENIMESLTSAKRLILHLSPLEVKFPTGKIFDQLVCLELLTYEREWWNLLSIMLDSSPKLQILKLTDVYLHDNKTNPDERKWNPPKCAPECLLFHLETFLWIGYEWQRGDEKEVATYILENARRLKKATFSTKRIGREKLEDFEKRREMLNELAIVLWDSNSCHLVFESTMEQKFKTDAMNEDRISDLPDALLLHILSSLPTENAIATSVLSRRWRSLWTMLPKLKFDSNFNPVFDDDNIDPTMFSENVYKTLSLHKAPVLESLHLSFEGRTDCLHVGIWIATAFARGVRKLVLDSFYQEEQTVTLPSVLFSYNDSLEILKLKCAIDLDFPSRVCLKSLRKLYLDQVHFKDEESVCNLLCGCPSLQDLVVHRYSNADVATFTIASPSLQRLTIEDLRQEGGYGNGSYVINAPALKYLNINGVIDIESCLIDKALELVEAKISNVSGITNENIMESLTSAKRLILHLSPLEVKFPTGKIFDQLVCLELLTYEREWWNLLSIMLDSSPKLQILKLTDVYLHDNKTNPDERKWNPPKCAPECLLFHLETFLWIGYEWQRGDEKEVATYILENARRLKKATFSTKRIGREKLEDFEKRREMLNELAIVLWDSNSCHLVFEST

InterPro domains:
  IPR001810 F-box domain [PF00646] (15-55)
  IPR001810 F-box domain [PS50181] (12-64)
  IPR001810 F-box domain [SM00256] (18-58)
  IPR006566 FBD domain [PF08387] (363-408)
  IPR006566 FBD domain [SM00579] (368-446)
  IPR032675 Leucine-rich repeat domain superfamily [G3DSA:3.80.10.10] (69-353)
  IPR036047 F-box-like domain superfamily [SSF81383] (11-82)
  IPR050232 F-box/LRR-repeat protein 13/AtMIF1-like [PTHR31900] (12-427)
  IPR053781 F-box/LRR-repeat protein 13-like, F-box domain [cd22160] (15-50)
  IPR055411 F-box/LRR-repeat protein 15/At3g58940/PEG3-like, LRR domain [PF24758] (110-249)

Radius of gyration: 43.31 Å; Cα contacts (8 Å, |Δi|>4): 2012; chains: 2; bounding box: 82×133×114 Å

Solvent-accessible surface area (backbone atoms only — not comparable to full-atom values): 44658 Å² total; per-residue (Å²): 138,84,82,75,83,83,74,75,81,69,76,63,68,61,70,77,68,43,55,68,70,55,46,37,55,55,40,42,72,34,54,34,67,59,30,52,56,42,26,77,76,37,75,68,35,50,58,45,50,29,46,40,34,45,42,36,48,47,57,82,60,47,87,80,53,86,58,85,68,59,52,68,66,56,52,49,36,50,54,44,42,52,61,67,56,47,64,35,92,48,33,50,29,41,36,41,34,40,55,5,68,47,57,46,48,58,55,36,31,50,50,31,30,41,55,56,53,43,27,26,28,44,35,44,38,26,41,70,46,89,83,26,53,24,53,55,62,44,62,69,40,43,46,44,72,46,38,30,33,42,35,40,30,27,33,34,34,39,59,40,54,84,58,32,27,32,56,42,24,29,35,41,36,40,36,46,53,38,50,74,40,52,61,21,48,44,19,50,42,62,16,26,68,46,26,31,35,42,37,39,33,33,38,38,30,74,44,40,54,51,48,56,46,54,32,71,48,25,30,34,42,37,40,36,39,47,84,52,89,85,44,77,45,55,13,28,40,36,36,42,28,54,48,22,25,35,40,35,42,32,42,51,56,58,27,44,31,38,42,49,47,68,25,72,49,24,44,36,36,35,42,32,54,43,32,56,48,74,41,64,40,58,60,62,33,49,34,42,18,30,28,40,36,41,41,48,54,41,90,38,51,74,72,59,83,89,57,56,23,71,50,22,31,33,43,34,38,43,47,80,54,65,47,28,49,58,44,49,41,52,48,42,61,26,17,49,48,24,25,33,42,35,40,35,42,75,76,77,68,72,84,68,78,72,64,81,73,47,77,67,76,71,64,92,62,82,33,54,7,32,50,68,34,21,28,37,41,37,31,41,47,55,56,74,85,33,68,41,55,46,52,51,51,50,50,50,51,64,40,24,69,46,33,42,35,36,36,41,23,28,68,64,73,65,90,82,47,61,68,55,51,54,51,46,49,50,45,50,50,55,55,47,58,55,35,62,78,50,84,67,49,48,78,44,82,45,79,88,138,82,81,77,84,78,82,74,82,74,76,67,68,62,70,78,68,44,55,67,68,56,47,38,54,54,39,39,73,35,54,34,67,58,30,53,56,44,27,77,77,37,75,68,36,52,58,44,50,29,47,36,35,44,42,37,48,46,56,82,60,48,87,81,54,86,59,84,69,59,53,66,67,56,52,50,36,50,54,44,42,51,61,68,56,47,63,34,91,47,32,50,30,41,35,42,34,41,54,4,70,48,56,46,48,58,54,35,30,50,51,32,30,41,55,57,51,41,28,26,27,44,36,42,37,26,40,70,45,90,84,26,53,23,54,56,62,43,62,70,41,41,45,42,73,47,38,29,32,43,36,41,30,27,34,32,34,40,57,39,54,83,59,32,27,32,56,43,24,30,34,40,35,40,37,46,53,39,50,74,39,52,61,22,49,45,18,50,43,62,16,26,68,47,25,30,35,40,38,40,32,37,37,39,29,73,44,40,54,51,48,53,44,53,32,70,49,24,29,34,42,37,40,37,39,46,84,52,89,85,42,77,46,57,14,26,38,36,36,42,27,53,47,21,25,33,41,35,42,33,40,52,56,58,27,45,31,40,42,49,45,69,24,71,49,23,44,35,37,36,42,33,53,43,30,56,47,75,43,64,39,58,61,63,34,48,35,42,18,30,29,42,35,40,40,48,50,41,89,36,50,73,71,60,84,89,55,58,22,71,48,21,31,34,41,34,40,43,49,78,53,66,48,26,48,58,44,49,41,52,50,42,61,25,16,50,48,24,26,34,42,35,39,35,40,74,75,77,67,74,87,66,77,73,61,81,74,50,78,68,76,71,63,92,60,82,32,54,8,33,52,68,35,22,29,37,40,38,30,42,46,54,56,74,86,32,67,41,54,45,49,51,52,51,49,50,51,64,41,25,69,46,32,42,36,38,38,39,22,28,68,63,72,66,89,80,50,61,68,56,52,53,49,46,50,50,44,51,50,52,54,47,58,56,36,62,79,50,85,67,49,48,79,42,82,44,78,88

Nearest PDB structures (foldseek):
  3fg9-assembly1_B  TM=5.287E-01  e=3.191E+00  Lactiplantibacillus plantarum
  5w75-assembly4_D  TM=4.908E-01  e=3.837E+00  Thermotoga neapolitana DSM 4359
  6gfu-assembly1_A  TM=4.698E-01  e=5.546E+00  synthetic construct
  6vw9-assembly1_A-2  TM=3.087E-01  e=2.780E+00  Caenorhabditis elegans
  6vwa-assembly1_A-2  TM=2.457E-01  e=5.808E+00  Caenorhabditis elegans